Protein 7AHC (pdb70)

Sequence (1064 aa):
GQVPIANWVSSATDWITSTFSSGFDVIQKSGTVLMNGITGALTAVPFWLMIAVVTILAILVSGKKIAFPLFTFIGLSLIANQGLWSDLMSTITLVLLSSLLSIIIGVPLGIWMAKSDLVAKIVQPILDFMQTMPGFVYLIPAVAFFGIGVVPGVFASVIFALPPTVRMTNLGIRQVSTELVEAADSFGSTARQKLFKLEFPLAKGTIMAGVNQTIMLALSMVVIASMIGAPGLGRGVLAAVQSADIGKGFVSGISLVILAIIIDRFTQKLNVGQVPIANWVSSATDWITSTFSSGFDVIQKSGTVLMNGITGALTAVPFWLMIAVVTILAILVSGKKIAFPLFTFIGLSLIANQGLWSDLMSTITLVLLSSLLSIIIGVPLGIWMAKSDLVAKIVQPILDFMQTMPGFVYLIPAVAFFGIGVVPGVFASVIFALPPTVRMTNLGIRQVSTELVEAADSFGSTARQKLFKLEFPLAKGTIMAGVNQTIMLALSMVVIASMIGAPGLGRGVLAAVQSADIGKGFVSGISLVILAIIIDRFTQKLNVVKIKIEHLTKIFGKRIKTALTMVEKGEPKNEILKKTGATVGVYDTNFEINEGEIFVIMGLSGSGKSTLLRLLNRLIEPTSGKIFIDNQDVATLNKEDLLQVRRKTMSMVFQNFGLFPHRTILENTEYGLEVQNVPKEERRKRAEKALDNANLLDFKDQYPKQLSGGMQQRVGLARALANDPEILLMDEAFSALDPLIRREMQDELLELQAKFQKTIIFVSHDLNEALRIGDRIAIMKDGKIMQIGTGEEILTNPANDYVKVKIKIEHLTKIFGKRIKTALTMVEKGEPKNEILKKTGATVGVYDTNFEINEGEIFVIMGLSGSGKSTLLRLLNRLIEPTSGKIFIDNQDVATLNKEDLLQVRRKTMSMVFQNFGLFPHRTILENTEYGLEVQNVPKEERRKRAEKALDNANLLDFKDQYPKQLSGGMQQRVGLARALANDPEILLMDEAFSALDPLIRREMQDELLELQAKFQKTIIFVSHDLNEALRIGDRIAIMKDGKIMQIGTGEEILTNPANDYVK

InterPro domains:
  IPR000515 ABC transporter type 1, transmembrane domain MetI-like [PF00528] (112-274)
  IPR000515 ABC transporter type 1, transmembrane domain MetI-like [PS50928] (94-273)
  IPR000515 ABC transporter type 1, transmembrane domain MetI-like [cd06261] (112-269)
  IPR007210 ABC-type glycine betaine transport system, substrate-binding domain [PF04069] (321-562)
  IPR035906 MetI-like superfamily [G3DSA:1.10.3720.10] (85-277)
  IPR035906 MetI-like superfamily [SSF161098] (88-275)

Organism: Lactococcus lactis subsp. lactis (NCBI:txid1360)

Radius of gyration: 36.9 Å; Cα contacts (8 Å, |Δi|>4): 1760; chains: 4; bounding box: 74×88×90 Å

Structure (mmCIF, N/CA/C/O backbone):
data_7AHC
#
_entry.id   7AHC
#
_cell.length_a   1.00
_cell.length_b   1.00
_cell.length_c   1.00
_cell.angle_alpha   90.00
_cell.angle_beta   90.00
_cell.angle_gamma   90.00
#
_symmetry.space_group_name_H-M   'P 1'
#
loop_
_entity.id
_entity.type
_entity.pdbx_description
1 polymer 'ABC transporter permease subunit'
2 polymer 'ABC-type proline/glycine betaine transport system ATPase component'
#
loop_
_atom_site.group_PDB
_atom_site.id
_atom_site.type_symbol
_atom_site.label_atom_id
_atom_site.label_alt_id
_atom_site.label_comp_id
_atom_site.label_asym_id
_atom_site.label_entity_id
_atom_site.label_seq_id
_atom_site.pdbx_PDB_ins_code
_atom_site.Cartn_x
_atom_site.Cartn_y
_atom_site.Cartn_z
_atom_site.occupancy
_atom_site.B_iso_or_equiv
_atom_site.auth_seq_id
_atom_site.auth_comp_id
_atom_site.auth_asym_id
_atom_site.auth_atom_id
_atom_site.pdbx_PDB_model_num
ATOM 1 N N . GLY A 1 7 ? 98.121 137.452 153.910 1.00 23.98 7 GLY A N 1
ATOM 2 C CA . GLY A 1 7 ? 99.422 136.827 153.769 1.00 23.98 7 GLY A CA 1
ATOM 3 C C . GLY A 1 7 ? 99.346 135.313 153.772 1.00 23.98 7 GLY A C 1
ATOM 4 O O . GLY A 1 7 ? 98.622 134.720 154.572 1.00 23.98 7 GLY A O 1
ATOM 5 N N . GLN A 1 8 ? 100.095 134.686 152.869 1.00 16.34 8 GLN A N 1
ATOM 6 C CA . GLN A 1 8 ? 100.156 133.236 152.765 1.00 16.34 8 GLN A CA 1
ATOM 7 C C . GLN A 1 8 ? 101.587 132.813 152.486 1.00 16.34 8 GLN A C 1
ATOM 8 O O . GLN A 1 8 ? 102.263 133.413 151.646 1.00 16.34 8 GLN A O 1
ATOM 14 N N . VAL A 1 9 ? 102.045 131.786 153.192 1.00 13.73 9 VAL A N 1
ATOM 15 C CA . VAL A 1 9 ? 103.405 131.281 153.039 1.00 13.73 9 VAL A CA 1
ATOM 16 C C . VAL A 1 9 ? 103.367 129.756 153.088 1.00 13.73 9 VAL A C 1
ATOM 17 O O . VAL A 1 9 ? 103.970 129.146 153.983 1.00 13.73 9 VAL A O 1
ATOM 21 N N . PRO A 1 10 ? 102.686 129.096 152.145 1.00 12.67 10 PRO A N 1
ATOM 22 C CA . PRO A 1 10 ? 102.437 127.655 152.298 1.00 12.67 10 PRO A CA 1
ATOM 23 C C . PRO A 1 10 ? 103.543 126.743 151.794 1.00 12.67 10 PRO A C 1
ATOM 24 O O . PRO A 1 10 ? 103.600 125.586 152.230 1.00 12.67 10 PRO A O 1
ATOM 28 N N . ILE A 1 11 ? 104.422 127.211 150.909 1.00 11.21 11 ILE A N 1
ATOM 29 C CA . ILE A 1 11 ? 105.273 126.302 150.143 1.00 11.21 11 ILE A CA 1
ATOM 30 C C . ILE A 1 11 ? 106.230 125.548 151.058 1.00 11.21 11 ILE A C 1
ATOM 31 O O . ILE A 1 11 ? 106.244 124.311 151.092 1.00 11.21 11 ILE A O 1
ATOM 36 N N . ALA A 1 12 ? 107.061 126.284 151.790 1.00 11.17 12 ALA A N 1
ATOM 37 C CA . ALA A 1 12 ? 108.127 125.703 152.596 1.00 11.17 12 ALA A CA 1
ATOM 38 C C . ALA A 1 12 ? 107.691 124.426 153.300 1.00 11.17 12 ALA A C 1
ATOM 39 O O . ALA A 1 12 ? 108.426 123.432 153.314 1.00 11.17 12 ALA A O 1
ATOM 41 N N . ASN A 1 13 ? 106.492 124.439 153.877 1.00 11.18 13 ASN A N 1
ATOM 42 C CA . ASN A 1 13 ? 105.998 123.260 154.576 1.00 11.18 13 ASN A CA 1
ATOM 43 C C . ASN A 1 13 ? 105.802 122.104 153.611 1.00 11.18 13 ASN A C 1
ATOM 44 O O . ASN A 1 13 ? 106.227 120.977 153.883 1.00 11.18 13 ASN A O 1
ATOM 49 N N . TRP A 1 14 ? 105.152 122.365 152.477 1.00 12.34 14 TRP A N 1
ATOM 50 C CA . TRP A 1 14 ? 104.951 121.319 151.485 1.00 12.34 14 TRP A CA 1
ATOM 51 C C . TRP A 1 14 ? 106.275 120.725 151.043 1.00 12.34 14 TRP A C 1
ATOM 52 O O . TRP A 1 14 ? 106.410 119.502 150.913 1.00 12.34 14 TRP A O 1
ATOM 63 N N . VAL A 1 15 ? 107.267 121.578 150.809 1.00 11.00 15 VAL A N 1
ATOM 64 C CA . VAL A 1 15 ? 108.537 121.100 150.278 1.00 11.00 15 VAL A CA 1
ATOM 65 C C . VAL A 1 15 ? 109.265 120.263 151.316 1.00 11.00 15 VAL A C 1
ATOM 66 O O . VAL A 1 15 ? 109.784 119.183 151.012 1.00 11.00 15 VAL A O 1
ATOM 70 N N . SER A 1 16 ? 109.343 120.757 152.551 1.00 11.79 16 SER A N 1
ATOM 71 C CA . SER A 1 16 ? 110.011 119.989 153.592 1.00 11.79 16 SER A CA 1
ATOM 72 C C . SER A 1 16 ? 109.291 118.671 153.839 1.00 11.79 16 SER A C 1
ATOM 73 O O . SER A 1 16 ? 109.930 117.645 154.094 1.00 11.79 16 SER A O 1
ATOM 76 N N . SER A 1 17 ? 107.962 118.671 153.736 1.00 12.25 17 SER A N 1
ATOM 77 C CA . SER A 1 17 ? 107.206 117.438 153.913 1.00 12.25 17 SER A CA 1
ATOM 78 C C . SER A 1 17 ? 107.535 116.436 152.818 1.00 12.25 17 SER A C 1
ATOM 79 O O . SER A 1 17 ? 107.798 115.260 153.092 1.00 12.25 17 SER A O 1
ATOM 82 N N . ALA A 1 18 ? 107.506 116.882 151.563 1.00 13.30 18 ALA A N 1
ATOM 83 C CA . ALA A 1 18 ? 107.827 115.987 150.459 1.00 13.30 18 ALA A CA 1
ATOM 84 C C . ALA A 1 18 ? 109.246 115.458 150.580 1.00 13.30 18 ALA A C 1
ATOM 85 O O . ALA A 1 18 ? 109.506 114.280 150.308 1.00 13.30 18 ALA A O 1
ATOM 87 N N . THR A 1 19 ? 110.177 116.310 150.998 1.00 13.20 19 THR A N 1
ATOM 88 C CA . THR A 1 19 ? 111.563 115.882 151.109 1.00 13.20 19 THR A CA 1
ATOM 89 C C . THR A 1 19 ? 111.738 114.873 152.232 1.00 13.20 19 THR A C 1
ATOM 90 O O . THR A 1 19 ? 112.495 113.906 152.092 1.00 13.20 19 THR A O 1
ATOM 94 N N . ASP A 1 20 ? 111.056 115.084 153.357 1.00 14.57 20 ASP A N 1
ATOM 95 C CA . ASP A 1 20 ? 111.083 114.092 154.422 1.00 14.57 20 ASP A CA 1
ATOM 96 C C . ASP A 1 20 ? 110.498 112.775 153.942 1.00 14.57 20 ASP A C 1
ATOM 97 O O . ASP A 1 20 ? 111.053 111.704 154.209 1.00 14.57 20 ASP A O 1
ATOM 102 N N . TRP A 1 21 ? 109.384 112.835 153.214 1.00 15.55 21 TRP A N 1
ATOM 103 C CA . TRP A 1 21 ? 108.772 111.618 152.697 1.00 15.55 21 TRP A CA 1
ATOM 104 C C . TRP A 1 21 ? 109.744 110.858 151.808 1.00 15.55 21 TRP A C 1
ATOM 105 O O . TRP A 1 21 ? 109.907 109.641 151.945 1.00 15.55 21 TRP A O 1
ATOM 116 N N . ILE A 1 22 ? 110.398 111.560 150.886 1.00 15.48 22 ILE A N 1
ATOM 117 C CA . ILE A 1 22 ? 111.368 110.907 150.009 1.00 15.48 22 ILE A CA 1
ATOM 118 C C . ILE A 1 22 ? 112.498 110.305 150.833 1.00 15.48 22 ILE A C 1
ATOM 119 O O . ILE A 1 22 ? 112.722 109.091 150.824 1.00 15.48 22 ILE A O 1
ATOM 124 N N . THR A 1 23 ? 113.228 111.148 151.558 1.00 15.44 23 THR A N 1
ATOM 125 C CA . THR A 1 23 ? 114.394 110.686 152.296 1.00 15.44 23 THR A CA 1
ATOM 126 C C . THR A 1 23 ? 114.048 109.701 153.405 1.00 15.44 23 THR A C 1
ATOM 127 O O . THR A 1 23 ? 114.967 109.180 154.046 1.00 15.44 23 THR A O 1
ATOM 131 N N . SER A 1 24 ? 112.767 109.441 153.655 1.00 16.68 24 SER A N 1
ATOM 132 C CA . SER A 1 24 ? 112.351 108.406 154.592 1.00 16.68 24 SER A CA 1
ATOM 133 C C . SER A 1 24 ? 111.949 107.114 153.900 1.00 16.68 24 SER A C 1
ATOM 134 O O . SER A 1 24 ? 112.321 106.030 154.355 1.00 16.68 24 SER A O 1
ATOM 137 N N . THR A 1 25 ? 111.201 107.208 152.806 1.00 16.35 25 THR A N 1
ATOM 138 C CA . THR A 1 25 ? 110.721 106.032 152.098 1.00 16.35 25 THR A CA 1
ATOM 139 C C . THR A 1 25 ? 111.746 105.462 151.130 1.00 16.35 25 THR A C 1
ATOM 140 O O . THR A 1 25 ? 111.549 104.348 150.634 1.00 16.35 25 THR A O 1
ATOM 144 N N . PHE A 1 26 ? 112.818 106.195 150.840 1.00 16.54 26 PHE A N 1
ATOM 145 C CA . PHE A 1 26 ? 113.851 105.744 149.918 1.00 16.54 26 PHE A CA 1
ATOM 146 C C . PHE A 1 26 ? 115.209 105.619 150.591 1.00 16.54 26 PHE A C 1
ATOM 147 O O . PHE A 1 26 ? 116.205 105.364 149.906 1.00 16.54 26 PHE A O 1
ATOM 155 N N . SER A 1 27 ? 115.274 105.786 151.913 1.00 16.02 27 SER A N 1
ATOM 156 C CA . SER A 1 27 ? 116.553 105.746 152.611 1.00 16.02 27 SER A CA 1
ATOM 157 C C . SER A 1 27 ? 117.369 104.521 152.229 1.00 16.02 27 SER A C 1
ATOM 158 O O . SER A 1 27 ? 118.604 104.543 152.305 1.00 16.02 27 SER A O 1
ATOM 161 N N . SER A 1 28 ? 116.697 103.446 151.815 1.00 16.22 28 SER A N 1
ATOM 162 C CA . SER A 1 28 ? 117.403 102.255 151.364 1.00 16.22 28 SER A CA 1
ATOM 163 C C . SER A 1 28 ? 118.390 102.580 150.255 1.00 16.22 28 SER A C 1
ATOM 164 O O . SER A 1 28 ? 119.451 101.954 150.164 1.00 16.22 28 SER A O 1
ATOM 167 N N . GLY A 1 29 ? 118.059 103.546 149.406 1.00 14.50 29 GLY A N 1
ATOM 168 C CA . GLY A 1 29 ? 118.930 103.931 148.317 1.00 14.50 29 GLY A CA 1
ATOM 169 C C . GLY A 1 29 ? 119.933 104.989 148.719 1.00 14.50 29 GLY A C 1
ATOM 170 O O . GLY A 1 29 ? 121.083 104.967 148.272 1.00 14.50 29 GLY A O 1
ATOM 171 N N . PHE A 1 30 ? 119.511 105.918 149.574 1.00 14.14 30 PHE A N 1
ATOM 172 C CA . PHE A 1 30 ? 120.384 107.025 149.941 1.00 14.14 30 PHE A CA 1
ATOM 173 C C . PHE A 1 30 ? 121.530 106.559 150.827 1.00 14.14 30 PHE A C 1
ATOM 174 O O . PHE A 1 30 ? 122.662 107.031 150.679 1.00 14.14 30 PHE A O 1
ATOM 182 N N . ASP A 1 31 ? 121.270 105.634 151.750 1.00 13.55 31 ASP A N 1
ATOM 183 C CA . ASP A 1 31 ? 122.361 105.104 152.559 1.00 13.55 31 ASP A CA 1
ATOM 184 C C . ASP A 1 31 ? 123.376 104.381 151.687 1.00 13.55 31 ASP A C 1
ATOM 185 O O . ASP A 1 31 ? 124.591 104.517 151.881 1.00 13.55 31 ASP A O 1
ATOM 190 N N . VAL A 1 32 ? 122.892 103.616 150.712 1.00 13.63 32 VAL A N 1
ATOM 191 C CA . VAL A 1 32 ? 123.782 102.893 149.815 1.00 13.63 32 VAL A CA 1
ATOM 192 C C . VAL A 1 32 ? 124.613 103.867 148.998 1.00 13.63 32 VAL A C 1
ATOM 193 O O . VAL A 1 32 ? 125.822 103.675 148.813 1.00 13.63 32 VAL A O 1
ATOM 197 N N . ILE A 1 33 ? 123.978 104.919 148.485 1.00 11.70 33 ILE A N 1
ATOM 198 C CA . ILE A 1 33 ? 124.701 105.910 147.698 1.00 11.70 33 ILE A CA 1
ATOM 199 C C . ILE A 1 33 ? 125.747 106.608 148.551 1.00 11.70 33 ILE A C 1
ATOM 200 O O . ILE A 1 33 ? 126.861 106.876 148.093 1.00 11.70 33 ILE A O 1
ATOM 205 N N . GLN A 1 34 ? 125.406 106.922 149.800 1.00 9.88 34 GLN A N 1
ATOM 206 C CA . GLN A 1 34 ? 126.369 107.563 150.685 1.00 9.88 34 GLN A CA 1
ATOM 207 C C . GLN A 1 34 ? 127.572 106.662 150.914 1.00 9.88 34 GLN A C 1
ATOM 208 O O . GLN A 1 34 ? 128.724 107.104 150.826 1.00 9.88 34 GLN A O 1
ATOM 214 N N . LYS A 1 35 ? 127.318 105.391 151.228 1.00 11.77 35 LYS A N 1
ATOM 215 C CA . LYS A 1 35 ? 128.407 104.441 151.419 1.00 11.77 35 LYS A CA 1
ATOM 216 C C . LYS A 1 35 ? 129.294 104.377 150.184 1.00 11.77 35 LYS A C 1
ATOM 217 O O . LYS A 1 35 ? 130.524 104.471 150.277 1.00 11.77 35 LYS A O 1
ATOM 223 N N . SER A 1 36 ? 128.680 104.199 149.015 1.00 11.29 36 SER A N 1
ATOM 224 C CA . SER A 1 36 ? 129.451 104.074 147.787 1.00 11.29 36 SER A CA 1
ATOM 225 C C . SER A 1 36 ? 130.270 105.327 147.523 1.00 11.29 36 SER A C 1
ATOM 226 O O . SER A 1 36 ? 131.449 105.244 147.161 1.00 11.29 36 SER A O 1
ATOM 229 N N . GLY A 1 37 ? 129.667 106.500 147.699 1.00 10.89 37 GLY A N 1
ATOM 230 C CA . GLY A 1 37 ? 130.392 107.729 147.446 1.00 10.89 37 GLY A CA 1
ATOM 231 C C . GLY A 1 37 ? 131.579 107.890 148.369 1.00 10.89 37 GLY A C 1
ATOM 232 O O . GLY A 1 37 ? 132.692 108.179 147.925 1.00 10.89 37 GLY A O 1
ATOM 233 N N . THR A 1 38 ? 131.359 107.702 149.669 1.00 10.92 38 THR A N 1
ATOM 234 C CA . THR A 1 38 ? 132.450 107.891 150.614 1.00 10.92 38 THR A CA 1
ATOM 235 C C . THR A 1 38 ? 133.568 106.888 150.367 1.00 10.92 38 THR A C 1
ATOM 236 O O . THR A 1 38 ? 134.752 107.243 150.439 1.00 10.92 38 THR A O 1
ATOM 240 N N . VAL A 1 39 ? 133.225 105.642 150.035 1.00 11.19 39 VAL A N 1
ATOM 241 C CA . VAL A 1 39 ? 134.270 104.644 149.846 1.00 11.19 39 VAL A CA 1
ATOM 242 C C . VAL A 1 39 ? 135.032 104.909 148.556 1.00 11.19 39 VAL A C 1
ATOM 243 O O . VAL A 1 39 ? 136.264 104.833 148.527 1.00 11.19 39 VAL A O 1
ATOM 247 N N . LEU A 1 40 ? 134.325 105.231 147.472 1.00 10.26 40 LEU A N 1
ATOM 248 C CA . LEU A 1 40 ? 135.004 105.594 146.235 1.00 10.26 40 LEU A CA 1
ATOM 249 C C . LEU A 1 40 ? 135.954 106.757 146.461 1.00 10.26 40 LEU A C 1
ATOM 250 O O . LEU A 1 40 ? 137.110 106.730 146.023 1.00 10.26 40 LEU A O 1
ATOM 255 N N . MET A 1 41 ? 135.479 107.798 147.140 1.00 8.19 41 MET A N 1
ATOM 256 C CA . MET A 1 41 ? 136.307 108.968 147.373 1.00 8.19 41 MET A CA 1
ATOM 257 C C . MET A 1 41 ? 137.555 108.600 148.162 1.00 8.19 41 MET A C 1
ATOM 258 O O . MET A 1 41 ? 138.680 108.846 147.718 1.00 8.19 41 MET A O 1
ATOM 263 N N . ASN A 1 42 ? 137.378 107.998 149.335 1.00 11.45 42 ASN A N 1
ATOM 264 C CA . ASN A 1 42 ? 138.532 107.675 150.162 1.00 11.45 42 ASN A CA 1
ATOM 265 C C . ASN A 1 42 ? 139.345 106.511 149.613 1.00 11.45 42 ASN A C 1
ATOM 266 O O . ASN A 1 42 ? 140.367 106.159 150.211 1.00 11.45 42 ASN A O 1
ATOM 271 N N . GLY A 1 43 ? 138.925 105.909 148.504 1.00 11.81 43 GLY A N 1
ATOM 272 C CA . GLY A 1 43 ? 139.710 104.869 147.875 1.00 11.81 43 GLY A CA 1
ATOM 273 C C . GLY A 1 43 ? 140.563 105.375 146.737 1.00 11.81 43 GLY A C 1
ATOM 274 O O . GLY A 1 43 ? 141.763 105.093 146.682 1.00 11.81 43 GLY A O 1
ATOM 275 N N . ILE A 1 44 ? 139.956 106.134 145.818 1.00 10.97 44 ILE A N 1
ATOM 276 C CA . ILE A 1 44 ? 140.691 106.658 144.674 1.00 10.97 44 ILE A CA 1
ATOM 277 C C . ILE A 1 44 ? 141.292 108.021 144.954 1.00 10.97 44 ILE A C 1
ATOM 278 O O . ILE A 1 44 ? 141.754 108.688 144.019 1.00 10.97 44 ILE A O 1
ATOM 283 N N . THR A 1 45 ? 141.291 108.462 146.209 1.00 10.34 45 THR A N 1
ATOM 284 C CA . THR A 1 45 ? 142.030 109.644 146.616 1.00 10.34 45 THR A CA 1
ATOM 285 C C . THR A 1 45 ? 143.194 109.316 147.535 1.00 10.34 45 THR A C 1
ATOM 286 O O . THR A 1 45 ? 144.024 110.193 147.794 1.00 10.34 45 THR A O 1
ATOM 290 N N . GLY A 1 46 ? 143.267 108.086 148.031 1.00 12.30 46 GLY A N 1
ATOM 291 C CA . GLY A 1 46 ? 144.323 107.688 148.936 1.00 12.30 46 GLY A CA 1
ATOM 292 C C . GLY A 1 46 ? 145.170 106.560 148.391 1.00 12.30 46 GLY A C 1
ATOM 293 O O . GLY A 1 46 ? 146.351 106.443 148.729 1.00 12.30 46 GLY A O 1
ATOM 294 N N . ALA A 1 47 ? 144.576 105.719 147.547 1.00 12.22 47 ALA A N 1
ATOM 295 C CA . ALA A 1 47 ? 145.265 104.572 146.972 1.00 12.22 47 ALA A CA 1
ATOM 296 C C . ALA A 1 47 ? 145.559 104.758 145.493 1.00 12.22 47 ALA A C 1
ATOM 297 O O . ALA A 1 47 ? 146.717 104.669 145.077 1.00 12.22 47 ALA A O 1
ATOM 299 N N . LEU A 1 48 ? 144.537 105.031 144.683 1.00 12.78 48 LEU A N 1
ATOM 300 C CA . LEU A 1 48 ? 144.782 105.340 143.281 1.00 12.78 48 LEU A CA 1
ATOM 301 C C . LEU A 1 48 ? 145.553 106.642 143.138 1.00 12.78 48 LEU A C 1
ATOM 302 O O . LEU A 1 48 ? 146.067 106.935 142.053 1.00 12.78 48 LEU A O 1
ATOM 307 N N . THR A 1 49 ? 145.643 107.421 144.213 1.00 11.84 49 THR A N 1
ATOM 308 C CA . THR A 1 49 ? 146.386 108.670 144.241 1.00 11.84 49 THR A CA 1
ATOM 309 C C . THR A 1 49 ? 147.045 108.779 145.611 1.00 11.84 49 THR A C 1
ATOM 310 O O . THR A 1 49 ? 147.146 107.796 146.351 1.00 11.84 49 THR A O 1
ATOM 314 N N . ALA A 1 50 ? 147.497 109.983 145.952 1.00 11.14 50 ALA A N 1
ATOM 315 C CA . ALA A 1 50 ? 148.177 110.235 147.222 1.00 11.14 50 ALA A CA 1
ATOM 316 C C . ALA A 1 50 ? 149.426 109.365 147.337 1.00 11.14 50 ALA A C 1
ATOM 317 O O . ALA A 1 50 ? 149.733 108.800 148.388 1.00 11.14 50 ALA A O 1
ATOM 319 N N . VAL A 1 51 ? 150.139 109.257 146.222 1.00 11.07 51 VAL A N 1
ATOM 320 C CA . VAL A 1 51 ? 151.390 108.513 146.127 1.00 11.07 51 VAL A CA 1
ATOM 321 C C . VAL A 1 51 ? 152.491 109.538 145.875 1.00 11.07 51 VAL A C 1
ATOM 322 O O . VAL A 1 51 ? 152.189 110.734 145.772 1.00 11.07 51 VAL A O 1
ATOM 326 N N . PRO A 1 52 ? 153.768 109.137 145.786 1.00 11.29 52 PRO A N 1
ATOM 327 C CA . PRO A 1 52 ? 154.857 110.123 145.773 1.00 11.29 52 PRO A CA 1
ATOM 328 C C . PRO A 1 52 ? 154.572 111.365 144.947 1.00 11.29 52 PRO A C 1
ATOM 329 O O . PRO A 1 52 ? 154.329 111.285 143.740 1.00 11.29 52 PRO A O 1
ATOM 333 N N . PHE A 1 53 ? 154.607 112.522 145.601 1.00 10.69 53 PHE A N 1
ATOM 334 C CA . PHE A 1 53 ? 154.298 113.793 144.968 1.00 10.69 53 PHE A CA 1
ATOM 335 C C . PHE A 1 53 ? 155.454 114.354 144.158 1.00 10.69 53 PHE A C 1
ATOM 336 O O . PHE A 1 53 ? 155.407 115.524 143.769 1.00 10.69 53 PHE A O 1
ATOM 344 N N . TRP A 1 54 ? 156.488 113.556 143.906 1.00 11.35 54 TRP A N 1
ATOM 345 C CA . TRP A 1 54 ? 157.542 113.915 142.973 1.00 11.35 54 TRP A CA 1
ATOM 346 C C . TRP A 1 54 ? 157.554 113.014 141.755 1.00 11.35 54 TRP A C 1
ATOM 347 O O . TRP A 1 54 ? 158.271 113.303 140.793 1.00 11.35 54 TRP A O 1
ATOM 358 N N . LEU A 1 55 ? 156.778 111.938 141.775 1.00 10.50 55 LEU A N 1
ATOM 359 C CA . LEU A 1 55 ? 156.639 111.045 140.639 1.00 10.50 55 LEU A CA 1
ATOM 360 C C . LEU A 1 55 ? 155.403 111.349 139.817 1.00 10.50 55 LEU A C 1
ATOM 361 O O . LEU A 1 55 ? 155.384 111.071 138.614 1.00 10.50 55 LEU A O 1
ATOM 366 N N . MET A 1 56 ? 154.372 111.916 140.440 1.00 10.19 56 MET A N 1
ATOM 367 C CA . MET A 1 56 ? 153.163 112.266 139.712 1.00 10.19 56 MET A CA 1
ATOM 368 C C . MET A 1 56 ? 153.339 113.568 138.946 1.00 10.19 56 MET A C 1
ATOM 369 O O . MET A 1 56 ? 152.904 113.679 137.792 1.00 10.19 56 MET A O 1
ATOM 374 N N . ILE A 1 57 ? 153.981 114.559 139.563 1.00 9.13 57 ILE A N 1
ATOM 375 C CA . ILE A 1 57 ? 154.205 115.812 138.859 1.00 9.13 57 ILE A CA 1
ATOM 376 C C . ILE A 1 57 ? 155.158 115.595 137.698 1.00 9.13 57 ILE A C 1
ATOM 377 O O . ILE A 1 57 ? 155.047 116.259 136.665 1.00 9.13 57 ILE A O 1
ATOM 382 N N . ALA A 1 58 ? 156.073 114.637 137.820 1.00 8.59 58 ALA A N 1
ATOM 383 C CA . ALA A 1 58 ? 156.966 114.323 136.713 1.00 8.59 58 ALA A CA 1
ATOM 384 C C . ALA A 1 58 ? 156.207 113.668 135.566 1.00 8.59 58 ALA A C 1
ATOM 385 O O . ALA A 1 58 ? 156.413 114.005 134.392 1.00 8.59 58 ALA A O 1
ATOM 387 N N . VAL A 1 59 ? 155.342 112.707 135.887 1.00 10.11 59 VAL A N 1
ATOM 388 C CA . VAL A 1 59 ? 154.490 112.099 134.871 1.00 10.11 59 VAL A CA 1
ATOM 389 C C . VAL A 1 59 ? 153.714 113.174 134.132 1.00 10.11 59 VAL A C 1
ATOM 390 O O . VAL A 1 59 ? 153.658 113.196 132.896 1.00 10.11 59 VAL A O 1
ATOM 394 N N . VAL A 1 60 ? 153.089 114.078 134.884 1.00 10.32 60 VAL A N 1
ATOM 395 C CA . VAL A 1 60 ? 152.274 115.104 134.253 1.00 10.32 60 VAL A CA 1
ATOM 396 C C . VAL A 1 60 ? 153.138 116.043 133.430 1.00 10.32 60 VAL A C 1
ATOM 397 O O . VAL A 1 60 ? 152.718 116.515 132.368 1.00 10.32 60 VAL A O 1
ATOM 401 N N . THR A 1 61 ? 154.355 116.323 133.889 1.00 10.34 61 THR A N 1
ATOM 402 C CA . THR A 1 61 ? 155.243 117.188 133.132 1.00 10.34 61 THR A CA 1
ATOM 403 C C . THR A 1 61 ? 155.592 116.568 131.790 1.00 10.34 61 THR A C 1
ATOM 404 O O . THR A 1 61 ? 155.552 117.243 130.755 1.00 10.34 61 THR A O 1
ATOM 408 N N . ILE A 1 62 ? 155.922 115.278 131.782 1.00 11.17 62 ILE A N 1
ATOM 409 C CA . ILE A 1 62 ? 156.293 114.647 130.521 1.00 11.17 62 ILE A CA 1
ATOM 410 C C . ILE A 1 62 ? 155.077 114.513 129.616 1.00 11.17 62 ILE A C 1
ATOM 411 O O . ILE A 1 62 ? 155.193 114.600 128.391 1.00 11.17 62 ILE A O 1
ATOM 416 N N . LEU A 1 63 ? 153.894 114.305 130.194 1.00 11.64 63 LEU A N 1
ATOM 417 C CA . LEU A 1 63 ? 152.686 114.255 129.377 1.00 11.64 63 LEU A CA 1
ATOM 418 C C . LEU A 1 63 ? 152.411 115.603 128.728 1.00 11.64 63 LEU A C 1
ATOM 419 O O . LEU A 1 63 ? 152.009 115.677 127.558 1.00 11.64 63 LEU A O 1
ATOM 424 N N . ALA A 1 64 ? 152.614 116.681 129.480 1.00 12.44 64 ALA A N 1
ATOM 425 C CA . ALA A 1 64 ? 152.501 118.014 128.911 1.00 12.44 64 ALA A CA 1
ATOM 426 C C . ALA A 1 64 ? 153.517 118.215 127.801 1.00 12.44 64 ALA A C 1
ATOM 427 O O . ALA A 1 64 ? 153.216 118.824 126.768 1.00 12.44 64 ALA A O 1
ATOM 429 N N . ILE A 1 65 ? 154.733 117.715 128.004 1.00 12.83 65 ILE A N 1
ATOM 430 C CA . ILE A 1 65 ? 155.751 117.782 126.962 1.00 12.83 65 ILE A CA 1
ATOM 431 C C . ILE A 1 65 ? 155.257 117.081 125.705 1.00 12.83 65 ILE A C 1
ATOM 432 O O . ILE A 1 65 ? 155.309 117.632 124.599 1.00 12.83 65 ILE A O 1
ATOM 437 N N . LEU A 1 66 ? 154.768 115.851 125.860 1.00 12.65 66 LEU A N 1
ATOM 438 C CA . LEU A 1 66 ? 154.211 115.113 124.734 1.00 12.65 66 LEU A CA 1
ATOM 439 C C . LEU A 1 66 ? 153.186 115.949 123.986 1.00 12.65 66 LEU A C 1
ATOM 440 O O . LEU A 1 66 ? 153.354 116.249 122.799 1.00 12.65 66 LEU A O 1
ATOM 445 N N . VAL A 1 67 ? 152.113 116.345 124.673 1.00 12.91 67 VAL A N 1
ATOM 446 C CA . VAL A 1 67 ? 151.038 117.076 124.005 1.00 12.91 67 VAL A CA 1
ATOM 447 C C . VAL A 1 67 ? 151.456 118.465 123.557 1.00 12.91 67 VAL A C 1
ATOM 448 O O . VAL A 1 67 ? 150.689 119.131 122.851 1.00 12.91 67 VAL A O 1
ATOM 452 N N . SER A 1 68 ? 152.649 118.921 123.935 1.00 14.62 68 SER A N 1
ATOM 453 C CA . SER A 1 68 ? 153.138 120.231 123.533 1.00 14.62 68 SER A CA 1
ATOM 454 C C . SER A 1 68 ? 154.269 120.166 122.518 1.00 14.62 68 SER A C 1
ATOM 455 O O . SER A 1 68 ? 154.443 121.115 121.747 1.00 14.62 68 SER A O 1
ATOM 458 N N . GLY A 1 69 ? 155.043 119.085 122.506 1.00 18.14 69 GLY A N 1
ATOM 459 C CA . GLY A 1 69 ? 156.083 118.907 121.513 1.00 18.14 69 GLY A CA 1
ATOM 460 C C . GLY A 1 69 ? 157.359 119.664 121.814 1.00 18.14 69 GLY A C 1
ATOM 461 O O . GLY A 1 69 ? 158.357 119.069 122.234 1.00 18.14 69 GLY A O 1
ATOM 462 N N . LYS A 1 70 ? 157.336 120.979 121.604 1.00 22.05 70 LYS A N 1
ATOM 463 C CA . LYS A 1 70 ? 158.529 121.803 121.756 1.00 22.05 70 LYS A CA 1
ATOM 464 C C . LYS A 1 70 ? 158.277 122.933 122.742 1.00 22.05 70 LYS A C 1
ATOM 465 O O . LYS A 1 70 ? 159.196 123.378 123.436 1.00 22.05 70 LYS A O 1
ATOM 471 N N . LYS A 1 71 ? 157.037 123.405 122.804 1.00 16.71 71 LYS A N 1
ATOM 472 C CA . LYS A 1 71 ? 156.685 124.478 123.722 1.00 16.71 71 LYS A CA 1
ATOM 473 C C . LYS A 1 71 ? 156.914 124.016 125.155 1.00 16.71 71 LYS A C 1
ATOM 474 O O . LYS A 1 71 ? 156.378 122.985 125.576 1.00 16.71 71 LYS A O 1
ATOM 480 N N . ILE A 1 72 ? 157.710 124.780 125.906 1.00 14.60 72 ILE A N 1
ATOM 481 C CA . ILE A 1 72 ? 158.102 124.398 127.255 1.00 14.60 72 ILE A CA 1
ATOM 482 C C . ILE A 1 72 ? 157.370 125.197 128.321 1.00 14.60 72 ILE A C 1
ATOM 483 O O . ILE A 1 72 ? 157.544 124.926 129.517 1.00 14.60 72 ILE A O 1
ATOM 488 N N . ALA A 1 73 ? 156.539 126.161 127.927 1.00 12.91 73 ALA A N 1
ATOM 489 C CA . ALA A 1 73 ? 155.818 126.969 128.905 1.00 12.91 73 ALA A CA 1
ATOM 490 C C . ALA A 1 73 ? 154.906 126.110 129.769 1.00 12.91 73 ALA A C 1
ATOM 491 O O . ALA A 1 73 ? 154.909 126.219 131.000 1.00 12.91 73 ALA A O 1
ATOM 493 N N . PHE A 1 74 ? 154.119 125.253 129.144 1.00 11.90 74 PHE A N 1
ATOM 494 C CA . PHE A 1 74 ? 153.104 124.479 129.841 1.00 11.90 74 PHE A CA 1
ATOM 495 C C . PHE A 1 74 ? 153.752 123.423 130.732 1.00 11.90 74 PHE A C 1
ATOM 496 O O . PHE A 1 74 ? 153.303 123.209 131.867 1.00 11.90 74 PHE A O 1
ATOM 504 N N . PRO A 1 75 ? 154.802 122.742 130.270 1.00 12.15 75 PRO A N 1
ATOM 505 C CA . PRO A 1 75 ? 155.543 121.861 131.184 1.00 12.15 75 PRO A CA 1
ATOM 506 C C . PRO A 1 75 ? 156.192 122.597 132.339 1.00 12.15 75 PRO A C 1
ATOM 507 O O . PRO A 1 75 ? 156.181 122.103 133.475 1.00 12.15 75 PRO A O 1
ATOM 511 N N . LEU A 1 76 ? 156.784 123.763 132.076 1.00 10.16 76 LEU A N 1
ATOM 512 C CA . LEU A 1 76 ? 157.350 124.554 133.159 1.00 10.16 76 LEU A CA 1
ATOM 513 C C . LEU A 1 76 ? 156.281 124.929 134.169 1.00 10.16 76 LEU A C 1
ATOM 514 O O . LEU A 1 76 ? 156.548 125.001 135.371 1.00 10.16 76 LEU A O 1
ATOM 519 N N . PHE A 1 77 ? 155.065 125.181 133.695 1.00 9.71 77 PHE A N 1
ATOM 520 C CA . PHE A 1 77 ? 153.972 125.501 134.602 1.00 9.71 77 PHE A CA 1
ATOM 521 C C . PHE A 1 77 ? 153.598 124.291 135.442 1.00 9.71 77 PHE A C 1
ATOM 522 O O . PHE A 1 77 ? 153.483 124.383 136.669 1.00 9.71 77 PHE A O 1
ATOM 530 N N . THR A 1 78 ? 153.405 123.144 134.793 1.00 10.16 78 THR A N 1
ATOM 531 C CA . THR A 1 78 ? 153.081 121.927 135.527 1.00 10.16 78 THR A CA 1
ATOM 532 C C . THR A 1 78 ? 154.111 121.639 136.607 1.00 10.16 78 THR A C 1
ATOM 533 O O . THR A 1 78 ? 153.755 121.265 137.729 1.00 10.16 78 THR A O 1
ATOM 537 N N . PHE A 1 79 ? 155.394 121.793 136.290 1.00 8.00 79 PHE A N 1
ATOM 538 C CA . PHE A 1 79 ? 156.416 121.484 137.281 1.00 8.00 79 PHE A CA 1
ATOM 539 C C . PHE A 1 79 ? 156.497 122.552 138.363 1.00 8.00 79 PHE A C 1
ATOM 540 O O . PHE A 1 79 ? 156.549 122.227 139.553 1.00 8.00 79 PHE A O 1
ATOM 548 N N . ILE A 1 80 ? 156.504 123.825 137.977 1.00 7.35 80 ILE A N 1
ATOM 549 C CA . ILE A 1 80 ? 156.607 124.932 138.918 1.00 7.35 80 ILE A CA 1
ATOM 550 C C . ILE A 1 80 ? 155.226 125.251 139.469 1.00 7.35 80 ILE A C 1
ATOM 551 O O . ILE A 1 80 ? 155.041 126.223 140.207 1.00 7.35 80 ILE A O 1
ATOM 556 N N . GLY A 1 81 ? 154.251 124.422 139.118 1.00 8.23 81 GLY A N 1
ATOM 557 C CA . GLY A 1 81 ? 152.909 124.461 139.655 1.00 8.23 81 GLY A CA 1
ATOM 558 C C . GLY A 1 81 ? 152.765 123.411 140.736 1.00 8.23 81 GLY A C 1
ATOM 559 O O . GLY A 1 81 ? 153.078 123.651 141.914 1.00 8.23 81 GLY A O 1
ATOM 560 N N . LEU A 1 82 ? 152.287 122.231 140.360 1.00 8.21 82 LEU A N 1
ATOM 561 C CA . LEU A 1 82 ? 152.087 121.124 141.283 1.00 8.21 82 LEU A CA 1
ATOM 562 C C . LEU A 1 82 ? 153.171 121.063 142.351 1.00 8.21 82 LEU A C 1
ATOM 563 O O . LEU A 1 82 ? 152.874 120.840 143.529 1.00 8.21 82 LEU A O 1
ATOM 568 N N . SER A 1 83 ? 154.430 121.244 141.955 1.00 8.37 83 SER A N 1
ATOM 569 C CA . SER A 1 83 ? 155.503 121.289 142.941 1.00 8.37 83 SER A CA 1
ATOM 570 C C . SER A 1 83 ? 155.313 122.457 143.895 1.00 8.37 83 SER A C 1
ATOM 571 O O . SER A 1 83 ? 155.580 122.342 145.097 1.00 8.37 83 SER A O 1
ATOM 574 N N . LEU A 1 84 ? 154.858 123.593 143.373 1.00 8.66 84 LEU A N 1
ATOM 575 C CA . LEU A 1 84 ? 154.537 124.731 144.223 1.00 8.66 84 LEU A CA 1
ATOM 576 C C . LEU A 1 84 ? 153.483 124.350 145.250 1.00 8.66 84 LEU A C 1
ATOM 577 O O . LEU A 1 84 ? 153.639 124.604 146.451 1.00 8.66 84 LEU A O 1
ATOM 582 N N . ILE A 1 85 ? 152.397 123.733 144.787 1.00 7.64 85 ILE A N 1
ATOM 583 C CA . ILE A 1 85 ? 151.364 123.236 145.688 1.00 7.64 85 ILE A CA 1
ATOM 584 C C . ILE A 1 85 ? 151.993 122.389 146.784 1.00 7.64 85 ILE A C 1
ATOM 585 O O . ILE A 1 85 ? 151.886 122.693 147.977 1.00 7.64 85 ILE A O 1
ATOM 590 N N . ALA A 1 86 ? 152.663 121.311 146.382 1.00 9.00 86 ALA A N 1
ATOM 591 C CA . ALA A 1 86 ? 153.257 120.390 147.341 1.00 9.00 86 ALA A CA 1
ATOM 592 C C . ALA A 1 86 ? 154.090 121.131 148.377 1.00 9.00 86 ALA A C 1
ATOM 593 O O . ALA A 1 86 ? 153.934 120.923 149.584 1.00 9.00 86 ALA A O 1
ATOM 595 N N . ASN A 1 87 ? 154.986 122.006 147.920 1.00 11.01 87 ASN A N 1
ATOM 596 C CA . ASN A 1 87 ? 155.789 122.787 148.852 1.00 11.01 87 ASN A CA 1
ATOM 597 C C . ASN A 1 87 ? 154.900 123.554 149.819 1.00 11.01 87 ASN A C 1
ATOM 598 O O . ASN A 1 87 ? 155.216 123.670 151.008 1.00 11.01 87 ASN A O 1
ATOM 603 N N . GLN A 1 88 ? 153.773 124.072 149.331 1.00 10.52 88 GLN A N 1
ATOM 604 C CA . GLN A 1 88 ? 152.849 124.778 150.207 1.00 10.52 88 GLN A CA 1
ATOM 605 C C . GLN A 1 88 ? 152.020 123.829 151.060 1.00 10.52 88 GLN A C 1
ATOM 606 O O . GLN A 1 88 ? 151.262 124.288 151.921 1.00 10.52 88 GLN A O 1
ATOM 612 N N . GLY A 1 89 ? 152.138 122.525 150.840 1.00 8.69 89 GLY A N 1
ATOM 613 C CA . GLY A 1 89 ? 151.460 121.552 151.672 1.00 8.69 89 GLY A CA 1
ATOM 614 C C . GLY A 1 89 ? 149.984 121.410 151.378 1.00 8.69 89 GLY A C 1
ATOM 615 O O . GLY A 1 89 ? 149.165 121.377 152.299 1.00 8.69 89 GLY A O 1
ATOM 616 N N . LEU A 1 90 ? 149.633 121.313 150.099 1.00 6.82 90 LEU A N 1
ATOM 617 C CA . LEU A 1 90 ? 148.247 121.186 149.675 1.00 6.82 90 LEU A CA 1
ATOM 618 C C . LEU A 1 90 ? 148.095 120.072 148.657 1.00 6.82 90 LEU A C 1
ATOM 619 O O . LEU A 1 90 ? 147.245 120.136 147.767 1.00 6.82 90 LEU A O 1
ATOM 624 N N . TRP A 1 91 ? 148.917 119.036 148.773 1.00 6.93 91 TRP A N 1
ATOM 625 C CA . TRP A 1 91 ? 148.823 117.920 147.848 1.00 6.93 91 TRP A CA 1
ATOM 626 C C . TRP A 1 91 ? 147.680 116.986 148.197 1.00 6.93 91 TRP A C 1
ATOM 627 O O . TRP A 1 91 ? 147.047 116.431 147.297 1.00 6.93 91 TRP A O 1
ATOM 638 N N . SER A 1 92 ? 147.392 116.809 149.481 1.00 4.97 92 SER A N 1
ATOM 639 C CA . SER A 1 92 ? 146.296 115.951 149.895 1.00 4.97 92 SER A CA 1
ATOM 640 C C . SER A 1 92 ? 144.936 116.583 149.660 1.00 4.97 92 SER A C 1
ATOM 641 O O . SER A 1 92 ? 143.930 115.868 149.660 1.00 4.97 92 SER A O 1
ATOM 644 N N . ASP A 1 93 ? 144.882 117.896 149.467 1.00 5.54 93 ASP A N 1
ATOM 645 C CA . ASP A 1 93 ? 143.649 118.579 149.117 1.00 5.54 93 ASP A CA 1
ATOM 646 C C . ASP A 1 93 ? 143.492 118.763 147.620 1.00 5.54 93 ASP A C 1
ATOM 647 O O . ASP A 1 93 ? 142.441 119.231 147.177 1.00 5.54 93 ASP A O 1
ATOM 652 N N . LEU A 1 94 ? 144.515 118.429 146.842 1.00 5.95 94 LEU A N 1
ATOM 653 C CA . LEU A 1 94 ? 144.413 118.409 145.394 1.00 5.95 94 LEU A CA 1
ATOM 654 C C . LEU A 1 94 ? 144.067 117.031 144.870 1.00 5.95 94 LEU A C 1
ATOM 655 O O . LEU A 1 94 ? 143.393 116.917 143.841 1.00 5.95 94 LEU A O 1
ATOM 660 N N . MET A 1 95 ? 144.513 115.982 145.556 1.00 7.51 95 MET A N 1
ATOM 661 C CA . MET A 1 95 ? 144.059 114.643 145.217 1.00 7.51 95 MET A CA 1
ATOM 662 C C . MET A 1 95 ? 142.550 114.558 145.355 1.00 7.51 95 MET A C 1
ATOM 663 O O . MET A 1 95 ? 141.858 114.096 144.442 1.00 7.51 95 MET A O 1
ATOM 668 N N . SER A 1 96 ? 142.023 115.002 146.489 1.00 5.97 96 SER A N 1
ATOM 669 C CA . SER A 1 96 ? 140.651 115.460 146.525 1.00 5.97 96 SER A CA 1
ATOM 670 C C . SER A 1 96 ? 140.556 116.776 145.767 1.00 5.97 96 SER A C 1
ATOM 671 O O . SER A 1 96 ? 141.532 117.513 145.631 1.00 5.97 96 SER A O 1
ATOM 674 N N . THR A 1 97 ? 139.364 117.069 145.264 1.00 6.12 97 THR A N 1
ATOM 675 C CA . THR A 1 97 ? 139.136 118.082 144.245 1.00 6.12 97 THR A CA 1
ATOM 676 C C . THR A 1 97 ? 139.516 117.574 142.874 1.00 6.12 97 THR A C 1
ATOM 677 O O . THR A 1 97 ? 139.305 118.278 141.885 1.00 6.12 97 THR A O 1
ATOM 681 N N . ILE A 1 98 ? 140.096 116.390 142.783 1.00 6.25 98 ILE A N 1
ATOM 682 C CA . ILE A 1 98 ? 140.322 115.708 141.525 1.00 6.25 98 ILE A CA 1
ATOM 683 C C . ILE A 1 98 ? 139.441 114.476 141.420 1.00 6.25 98 ILE A C 1
ATOM 684 O O . ILE A 1 98 ? 138.761 114.272 140.417 1.00 6.25 98 ILE A O 1
ATOM 689 N N . THR A 1 99 ? 139.420 113.654 142.468 1.00 6.86 99 THR A N 1
ATOM 690 C CA . THR A 1 99 ? 138.456 112.565 142.510 1.00 6.86 99 THR A CA 1
ATOM 691 C C . THR A 1 99 ? 137.042 113.100 142.422 1.00 6.86 99 THR A C 1
ATOM 692 O O . THR A 1 99 ? 136.154 112.428 141.892 1.00 6.86 99 THR A O 1
ATOM 696 N N . LEU A 1 100 ? 136.817 114.310 142.922 1.00 5.58 100 LEU A N 1
ATOM 697 C CA . LEU A 1 100 ? 135.486 114.893 142.867 1.00 5.58 100 LEU A CA 1
ATOM 698 C C . LEU A 1 100 ? 135.121 115.288 141.447 1.00 5.58 100 LEU A C 1
ATOM 699 O O . LEU A 1 100 ? 134.050 114.928 140.952 1.00 5.58 100 LEU A O 1
ATOM 704 N N . VAL A 1 101 ? 136.000 116.026 140.769 1.00 6.59 101 VAL A N 1
ATOM 705 C CA . VAL A 1 101 ? 135.717 116.368 139.383 1.00 6.59 101 VAL A CA 1
ATOM 706 C C . VAL A 1 101 ? 135.745 115.116 138.530 1.00 6.59 101 VAL A C 1
ATOM 707 O O . VAL A 1 101 ? 134.990 115.002 137.563 1.00 6.59 101 VAL A O 1
ATOM 711 N N . LEU A 1 102 ? 136.589 114.149 138.882 1.00 5.44 102 LEU A N 1
ATOM 712 C CA . LEU A 1 102 ? 136.617 112.890 138.150 1.00 5.44 102 LEU A CA 1
ATOM 713 C C . LEU A 1 102 ? 135.263 112.199 138.210 1.00 5.44 102 LEU A C 1
ATOM 714 O O . LEU A 1 102 ? 134.672 111.872 137.176 1.00 5.44 102 LEU A O 1
ATOM 719 N N . LEU A 1 103 ? 134.752 111.974 139.420 1.00 5.43 103 LEU A N 1
ATOM 720 C CA . LEU A 1 103 ? 133.477 111.289 139.572 1.00 5.43 103 LEU A CA 1
ATOM 721 C C . LEU A 1 103 ? 132.338 112.102 138.981 1.00 5.43 103 LEU A C 1
ATOM 722 O O . LEU A 1 103 ? 131.432 111.547 138.351 1.00 5.43 103 LEU A O 1
ATOM 727 N N . SER A 1 104 ? 132.356 113.417 139.182 1.00 5.35 104 SER A N 1
ATOM 728 C CA . SER A 1 104 ? 131.298 114.255 138.641 1.00 5.35 104 SER A CA 1
ATOM 729 C C . SER A 1 104 ? 131.282 114.207 137.124 1.00 5.35 104 SER A C 1
ATOM 730 O O . SER A 1 104 ? 130.217 114.106 136.512 1.00 5.35 104 SER A O 1
ATOM 733 N N . SER A 1 105 ? 132.454 114.273 136.498 1.00 4.88 105 SER A N 1
ATOM 734 C CA . SER A 1 105 ? 132.526 114.198 135.050 1.00 4.88 105 SER A CA 1
ATOM 735 C C . SER A 1 105 ? 132.102 112.828 134.550 1.00 4.88 105 SER A C 1
ATOM 736 O O . SER A 1 105 ? 131.388 112.724 133.549 1.00 4.88 105 SER A O 1
ATOM 739 N N . LEU A 1 106 ? 132.520 111.765 135.234 1.00 3.70 106 LEU A N 1
ATOM 740 C CA . LEU A 1 106 ? 132.125 110.428 134.815 1.00 3.70 106 LEU A CA 1
ATOM 741 C C . LEU A 1 106 ? 130.616 110.261 134.885 1.00 3.70 106 LEU A C 1
ATOM 742 O O . LEU A 1 106 ? 129.995 109.721 133.964 1.00 3.70 106 LEU A O 1
ATOM 747 N N . LEU A 1 107 ? 130.007 110.714 135.977 1.00 4.14 107 LEU A N 1
ATOM 748 C CA . LEU A 1 107 ? 128.563 110.596 136.116 1.00 4.14 107 LEU A CA 1
ATOM 749 C C . LEU A 1 107 ? 127.839 111.467 135.102 1.00 4.14 107 LEU A C 1
ATOM 750 O O . LEU A 1 107 ? 126.854 111.034 134.496 1.00 4.14 107 LEU A O 1
ATOM 755 N N . SER A 1 108 ? 128.309 112.697 134.903 1.00 3.35 108 SER A N 1
ATOM 756 C CA . SER A 1 108 ? 127.680 113.576 133.931 1.00 3.35 108 SER A CA 1
ATOM 757 C C . SER A 1 108 ? 127.759 112.982 132.540 1.00 3.35 108 SER A C 1
ATOM 758 O O . SER A 1 108 ? 126.812 113.081 131.757 1.00 3.35 108 SER A O 1
ATOM 761 N N . ILE A 1 109 ? 128.877 112.339 132.223 1.00 5.40 109 ILE A N 1
ATOM 762 C CA . ILE A 1 109 ? 129.019 111.660 130.943 1.00 5.40 109 ILE A CA 1
ATOM 763 C C . ILE A 1 109 ? 128.016 110.520 130.844 1.00 5.40 109 ILE A C 1
ATOM 764 O O . ILE A 1 109 ? 127.178 110.472 129.936 1.00 5.40 109 ILE A O 1
ATOM 769 N N . ILE A 1 110 ? 128.095 109.582 131.785 1.00 3.25 110 ILE A N 1
ATOM 770 C CA . ILE A 1 110 ? 127.208 108.427 131.801 1.00 3.25 110 ILE A CA 1
ATOM 771 C C . ILE A 1 110 ? 125.751 108.837 131.696 1.00 3.25 110 ILE A C 1
ATOM 772 O O . ILE A 1 110 ? 124.924 108.089 131.163 1.00 3.25 110 ILE A O 1
ATOM 777 N N . ILE A 1 111 ? 125.406 110.017 132.196 1.00 3.17 111 ILE A N 1
ATOM 778 C CA . ILE A 1 111 ? 124.013 110.438 132.206 1.00 3.17 111 ILE A CA 1
ATOM 779 C C . ILE A 1 111 ? 123.649 111.256 130.974 1.00 3.17 111 ILE A C 1
ATOM 780 O O . ILE A 1 111 ? 122.482 111.279 130.574 1.00 3.17 111 ILE A O 1
ATOM 785 N N . GLY A 1 112 ? 124.615 111.928 130.363 1.00 5.34 112 GLY A N 1
ATOM 786 C CA . GLY A 1 112 ? 124.329 112.801 129.252 1.00 5.34 112 GLY A CA 1
ATOM 787 C C . GLY A 1 112 ? 124.448 112.106 127.922 1.00 5.34 112 GLY A C 1
ATOM 788 O O . GLY A 1 112 ? 123.535 112.160 127.094 1.00 5.34 112 GLY A O 1
ATOM 789 N N . VAL A 1 113 ? 125.579 111.447 127.709 1.00 6.25 113 VAL A N 1
ATOM 790 C CA . VAL A 1 113 ? 125.869 110.798 126.439 1.00 6.25 113 VAL A CA 1
ATOM 791 C C . VAL A 1 113 ? 124.693 109.907 126.056 1.00 6.25 113 VAL A C 1
ATOM 792 O O . VAL A 1 113 ? 124.162 110.048 124.948 1.00 6.25 113 VAL A O 1
ATOM 796 N N . PRO A 1 114 ? 124.245 108.990 126.917 1.00 5.98 114 PRO A N 1
ATOM 797 C CA . PRO A 1 114 ? 123.002 108.267 126.611 1.00 5.98 114 PRO A CA 1
ATOM 798 C C . PRO A 1 114 ? 121.819 109.178 126.353 1.00 5.98 114 PRO A C 1
ATOM 799 O O . PRO A 1 114 ? 121.071 108.983 125.384 1.00 5.98 114 PRO A O 1
ATOM 803 N N . LEU A 1 115 ? 121.612 110.164 127.222 1.00 8.17 115 LEU A N 1
ATOM 804 C CA . LEU A 1 115 ? 120.535 111.116 127.008 1.00 8.17 115 LEU A CA 1
ATOM 805 C C . LEU A 1 115 ? 120.750 111.905 125.728 1.00 8.17 115 LEU A C 1
ATOM 806 O O . LEU A 1 115 ? 119.785 112.271 125.051 1.00 8.17 115 LEU A O 1
ATOM 811 N N . GLY A 1 116 ? 122.005 112.139 125.353 1.00 9.29 116 GLY A N 1
ATOM 812 C CA . GLY A 1 116 ? 122.266 112.810 124.095 1.00 9.29 116 GLY A CA 1
ATOM 813 C C . GLY A 1 116 ? 121.870 111.963 122.905 1.00 9.29 116 GLY A C 1
ATOM 814 O O . GLY A 1 116 ? 121.301 112.466 121.934 1.00 9.29 116 GLY A O 1
ATOM 815 N N . ILE A 1 117 ? 122.160 110.666 122.963 1.00 11.62 117 ILE A N 1
ATOM 816 C CA . ILE A 1 117 ? 121.700 109.765 121.914 1.00 11.62 117 ILE A CA 1
ATOM 817 C C . ILE A 1 117 ? 120.183 109.802 121.831 1.00 11.62 117 ILE A C 1
ATOM 818 O O . ILE A 1 117 ? 119.602 109.974 120.752 1.00 11.62 117 ILE A O 1
ATOM 823 N N . TRP A 1 118 ? 119.519 109.630 122.974 1.00 13.32 118 TRP A N 1
ATOM 824 C CA . TRP A 1 118 ? 118.062 109.635 122.992 1.00 13.32 118 TRP A CA 1
ATOM 825 C C . TRP A 1 118 ? 117.503 110.929 122.428 1.00 13.32 118 TRP A C 1
ATOM 826 O O . TRP A 1 118 ? 116.439 110.926 121.801 1.00 13.32 118 TRP A O 1
ATOM 837 N N . MET A 1 119 ? 118.203 112.041 122.630 1.00 12.36 119 MET A N 1
ATOM 838 C CA . MET A 1 119 ? 117.748 113.314 122.090 1.00 12.36 119 MET A CA 1
ATOM 839 C C . MET A 1 119 ? 118.036 113.430 120.605 1.00 12.36 119 MET A C 1
ATOM 840 O O . MET A 1 119 ? 117.342 114.166 119.897 1.00 12.36 119 MET A O 1
ATOM 845 N N . ALA A 1 120 ? 119.059 112.732 120.125 1.00 13.77 120 ALA A N 1
ATOM 846 C CA . ALA A 1 120 ? 119.381 112.764 118.708 1.00 13.77 120 ALA A CA 1
ATOM 847 C C . ALA A 1 120 ? 118.432 111.903 117.891 1.00 13.77 120 ALA A C 1
ATOM 848 O O . ALA A 1 120 ? 118.070 112.278 116.771 1.00 13.77 120 ALA A O 1
ATOM 850 N N . LYS A 1 121 ? 118.024 110.755 118.427 1.00 14.25 121 LYS A N 1
ATOM 851 C CA . LYS A 1 121 ? 117.088 109.898 117.711 1.00 14.25 121 LYS A CA 1
ATOM 852 C C . LYS A 1 121 ? 115.711 110.540 117.643 1.00 14.25 121 LYS A C 1
ATOM 853 O O . LYS A 1 121 ? 115.202 110.838 116.557 1.00 14.25 121 LYS A O 1
ATOM 859 N N . SER A 1 122 ? 115.093 110.763 118.796 1.00 14.07 122 SER A N 1
ATOM 860 C CA . SER A 1 122 ? 113.802 111.425 118.846 1.00 14.07 122 SER A CA 1
ATOM 861 C C . SER A 1 122 ? 113.979 112.933 118.777 1.00 14.07 122 SER A C 1
ATOM 862 O O . SER A 1 122 ? 114.879 113.497 119.402 1.00 14.07 122 SER A O 1
ATOM 865 N N . ASP A 1 123 ? 113.116 113.584 118.004 1.00 13.24 123 ASP A N 1
ATOM 866 C CA . ASP A 1 123 ? 113.143 115.034 117.886 1.00 13.24 123 ASP A CA 1
ATOM 867 C C . ASP A 1 123 ? 112.300 115.717 118.950 1.00 13.24 123 ASP A C 1
ATOM 868 O O . ASP A 1 123 ? 112.638 116.824 119.388 1.00 13.24 123 ASP A O 1
ATOM 873 N N . LEU A 1 124 ? 111.212 115.079 119.380 1.00 13.32 124 LEU A N 1
ATOM 874 C CA . LEU A 1 124 ? 110.399 115.651 120.446 1.00 13.32 124 LEU A CA 1
ATOM 875 C C . LEU A 1 124 ? 111.164 115.666 121.761 1.00 13.32 124 LEU A C 1
ATOM 876 O O . LEU A 1 124 ? 111.037 116.609 122.550 1.00 13.32 124 LEU A O 1
ATOM 881 N N . VAL A 1 125 ? 111.974 114.637 122.008 1.00 13.29 125 VAL A N 1
ATOM 882 C CA . VAL A 1 125 ? 112.800 114.625 123.209 1.00 13.29 125 VAL A CA 1
ATOM 883 C C . VAL A 1 125 ? 113.727 115.829 123.221 1.00 13.29 125 VAL A C 1
ATOM 884 O O . VAL A 1 125 ? 113.926 116.469 124.259 1.00 13.29 125 VAL A O 1
ATOM 888 N N . ALA A 1 126 ? 114.309 116.159 122.070 1.00 12.82 126 ALA A N 1
ATOM 889 C CA . ALA A 1 126 ? 115.174 117.329 121.997 1.00 12.82 126 ALA A CA 1
ATOM 890 C C . ALA A 1 126 ? 114.377 118.606 122.212 1.00 12.82 126 ALA A C 1
ATOM 891 O O . ALA A 1 126 ? 114.759 119.459 123.021 1.00 12.82 126 ALA A O 1
ATOM 893 N N . LYS A 1 127 ? 113.259 118.752 121.497 1.00 12.76 127 LYS A N 1
ATOM 894 C CA . LYS A 1 127 ? 112.412 119.924 121.689 1.00 12.76 127 LYS A CA 1
ATOM 895 C C . LYS A 1 127 ? 112.055 120.108 123.155 1.00 12.76 127 LYS A C 1
ATOM 896 O O . LYS A 1 127 ? 111.868 121.240 123.616 1.00 12.76 127 LYS A O 1
ATOM 902 N N . ILE A 1 128 ? 111.954 119.007 123.897 1.00 12.61 128 ILE A N 1
ATOM 903 C CA . ILE A 1 128 ? 111.698 119.090 125.329 1.00 12.61 128 ILE A CA 1
ATOM 904 C C . ILE A 1 128 ? 112.943 119.564 126.066 1.00 12.61 128 ILE A C 1
ATOM 905 O O . ILE A 1 128 ? 112.910 120.550 126.811 1.00 12.61 128 ILE A O 1
ATOM 910 N N . VAL A 1 129 ? 114.062 118.874 125.858 1.00 12.25 129 VAL A N 1
ATOM 911 C CA . VAL A 1 129 ? 115.178 118.964 126.790 1.00 12.25 129 VAL A CA 1
ATOM 912 C C . VAL A 1 129 ? 116.043 120.183 126.510 1.00 12.25 129 VAL A C 1
ATOM 913 O O . VAL A 1 129 ? 116.451 120.886 127.438 1.00 12.25 129 VAL A O 1
ATOM 917 N N . GLN A 1 130 ? 116.351 120.455 125.246 1.00 11.76 130 GLN A N 1
ATOM 918 C CA . GLN A 1 130 ? 117.233 121.575 124.924 1.00 11.76 130 GLN A CA 1
ATOM 919 C C . GLN A 1 130 ? 116.835 122.863 125.630 1.00 11.76 130 GLN A C 1
ATOM 920 O O . GLN A 1 130 ? 117.706 123.501 126.246 1.00 11.76 130 GLN A O 1
ATOM 926 N N . PRO A 1 131 ? 115.575 123.298 125.597 1.00 11.47 131 PRO A N 1
ATOM 927 C CA . PRO A 1 131 ? 115.213 124.473 126.399 1.00 11.47 131 PRO A CA 1
ATOM 928 C C . PRO A 1 131 ? 115.386 124.226 127.881 1.00 11.47 131 PRO A C 1
ATOM 929 O O . PRO A 1 131 ? 115.756 125.143 128.618 1.00 11.47 131 PRO A O 1
ATOM 933 N N . ILE A 1 132 ? 115.140 122.998 128.339 1.00 12.01 132 ILE A N 1
ATOM 934 C CA . ILE A 1 132 ? 115.412 122.652 129.731 1.00 12.01 132 ILE A CA 1
ATOM 935 C C . ILE A 1 132 ? 116.900 122.766 130.025 1.00 12.01 132 ILE A C 1
ATOM 936 O O . ILE A 1 132 ? 117.305 123.170 131.121 1.00 12.01 132 ILE A O 1
ATOM 941 N N . LEU A 1 133 ? 117.741 122.427 129.052 1.00 11.01 133 LEU A N 1
ATOM 942 C CA . LEU A 1 133 ? 119.177 122.520 129.276 1.00 11.01 133 LEU A CA 1
ATOM 943 C C . LEU A 1 133 ? 119.626 123.970 129.338 1.00 11.01 133 LEU A C 1
ATOM 944 O O . LEU A 1 133 ? 120.511 124.317 130.126 1.00 11.01 133 LEU A O 1
ATOM 949 N N . ASP A 1 134 ? 119.024 124.837 128.527 1.00 12.23 134 ASP A N 1
ATOM 950 C CA . ASP A 1 134 ? 119.315 126.260 128.669 1.00 12.23 134 ASP A CA 1
ATOM 951 C C . ASP A 1 134 ? 118.755 126.805 129.978 1.00 12.23 134 ASP A C 1
ATOM 952 O O . ASP A 1 134 ? 119.349 127.702 130.584 1.00 12.23 134 ASP A O 1
ATOM 957 N N . PHE A 1 135 ? 117.624 126.262 130.425 1.00 10.76 135 PHE A N 1
ATOM 958 C CA . PHE A 1 135 ? 117.054 126.609 131.720 1.00 10.76 135 PHE A CA 1
ATOM 959 C C . PHE A 1 135 ? 118.001 126.245 132.853 1.00 10.76 135 PHE A C 1
ATOM 960 O O . PHE A 1 135 ? 118.076 126.961 133.857 1.00 10.76 135 PHE A O 1
ATOM 968 N N . MET A 1 136 ? 118.732 125.145 132.704 1.00 10.13 136 MET A N 1
ATOM 969 C CA . MET A 1 136 ? 119.654 124.684 133.731 1.00 10.13 136 MET A CA 1
ATOM 970 C C . MET A 1 136 ? 121.049 125.274 133.598 1.00 10.13 136 MET A C 1
ATOM 971 O O . MET A 1 136 ? 121.814 125.240 134.567 1.00 10.13 136 MET A O 1
ATOM 976 N N . GLN A 1 137 ? 121.404 125.795 132.428 1.00 10.32 137 GLN A N 1
ATOM 977 C CA . GLN A 1 137 ? 122.699 126.426 132.222 1.00 10.32 137 GLN A CA 1
ATOM 978 C C . GLN A 1 137 ? 122.642 127.938 132.351 1.00 10.32 137 GLN A C 1
ATOM 979 O O . GLN A 1 137 ? 123.694 128.582 132.393 1.00 10.32 137 GLN A O 1
ATOM 985 N N . THR A 1 138 ? 121.446 128.515 132.406 1.00 10.10 138 THR A N 1
ATOM 986 C CA . THR A 1 138 ? 121.295 129.935 132.686 1.00 10.10 138 THR A CA 1
ATOM 987 C C . THR A 1 138 ? 121.188 130.201 134.179 1.00 10.10 138 THR A C 1
ATOM 988 O O . THR A 1 138 ? 121.763 131.174 134.679 1.00 10.10 138 THR A O 1
ATOM 992 N N . MET A 1 139 ? 120.476 129.342 134.902 1.00 9.83 139 MET A N 1
ATOM 993 C CA . MET A 1 139 ? 120.266 129.560 136.318 1.00 9.83 139 MET A CA 1
ATOM 994 C C . MET A 1 139 ? 121.605 129.567 137.052 1.00 9.83 139 MET A C 1
ATOM 995 O O . MET A 1 139 ? 122.565 128.925 136.617 1.00 9.83 139 MET A O 1
ATOM 1000 N N . PRO A 1 140 ? 121.696 130.285 138.166 1.00 11.30 140 PRO A N 1
ATOM 1001 C CA . PRO A 1 140 ? 122.892 130.189 139.001 1.00 11.30 140 PRO A CA 1
ATOM 1002 C C . PRO A 1 140 ? 123.038 128.803 139.599 1.00 11.30 140 PRO A C 1
ATOM 1003 O O . PRO A 1 140 ? 122.056 128.155 139.964 1.00 11.30 140 PRO A O 1
ATOM 1007 N N . GLY A 1 141 ? 124.287 128.352 139.703 1.00 13.17 141 GLY A N 1
ATOM 1008 C CA . GLY A 1 141 ? 124.546 127.018 140.202 1.00 13.17 141 GLY A CA 1
ATOM 1009 C C . GLY A 1 141 ? 124.446 126.895 141.702 1.00 13.17 141 GLY A C 1
ATOM 1010 O O . GLY A 1 141 ? 124.299 125.781 142.213 1.00 13.17 141 GLY A O 1
ATOM 1011 N N . PHE A 1 142 ? 124.521 128.012 142.420 1.00 12.02 142 PHE A N 1
ATOM 1012 C CA . PHE A 1 142 ? 124.415 127.962 143.871 1.00 12.02 142 PHE A CA 1
ATOM 1013 C C . PHE A 1 142 ? 123.114 127.316 144.316 1.00 12.02 142 PHE A C 1
ATOM 1014 O O . PHE A 1 142 ? 123.037 126.778 145.425 1.00 12.02 142 PHE A O 1
ATOM 1022 N N . VAL A 1 143 ? 122.080 127.357 143.471 1.00 9.84 143 VAL A N 1
ATOM 1023 C CA . VAL A 1 143 ? 120.784 126.795 143.837 1.00 9.84 143 VAL A CA 1
ATOM 1024 C C . VAL A 1 143 ? 120.690 125.308 143.565 1.00 9.84 143 VAL A C 1
ATOM 1025 O O . VAL A 1 143 ? 119.621 124.720 143.767 1.00 9.84 143 VAL A O 1
ATOM 1029 N N . TYR A 1 144 ? 121.766 124.683 143.105 1.00 8.94 144 TYR A N 1
ATOM 1030 C CA . TYR A 1 144 ? 121.825 123.239 142.967 1.00 8.94 144 TYR A CA 1
ATOM 1031 C C . TYR A 1 144 ? 122.269 122.563 144.249 1.00 8.94 144 TYR A C 1
ATOM 1032 O O . TYR A 1 144 ? 122.492 121.351 144.254 1.00 8.94 144 TYR A O 1
ATOM 1041 N N . LEU A 1 145 ? 122.411 123.323 145.329 1.00 8.89 145 LEU A N 1
ATOM 1042 C CA . LEU A 1 145 ? 122.841 122.789 146.610 1.00 8.89 145 LEU A CA 1
ATOM 1043 C C . LEU A 1 145 ? 121.660 122.346 147.461 1.00 8.89 145 LEU A C 1
ATOM 1044 O O . LEU A 1 145 ? 121.758 121.371 148.211 1.00 8.89 145 LEU A O 1
ATOM 1049 N N . ILE A 1 146 ? 120.548 123.061 147.365 1.00 8.62 146 ILE A N 1
ATOM 1050 C CA . ILE A 1 146 ? 119.325 122.705 148.073 1.00 8.62 146 ILE A CA 1
ATOM 1051 C C . ILE A 1 146 ? 118.983 121.253 147.764 1.00 8.62 146 ILE A C 1
ATOM 1052 O O . ILE A 1 146 ? 118.868 120.434 148.688 1.00 8.62 146 ILE A O 1
ATOM 1057 N N . PRO A 1 147 ? 118.815 120.884 146.495 1.00 8.45 147 PRO A N 1
ATOM 1058 C CA . PRO A 1 147 ? 118.472 119.496 146.177 1.00 8.45 147 PRO A CA 1
ATOM 1059 C C . PRO A 1 147 ? 119.566 118.508 146.536 1.00 8.45 147 PRO A C 1
ATOM 1060 O O . PRO A 1 147 ? 119.393 117.299 146.367 1.00 8.45 147 PRO A O 1
ATOM 1064 N N . ALA A 1 148 ? 120.697 119.006 147.025 1.00 7.33 148 ALA A N 1
ATOM 1065 C CA . ALA A 1 148 ? 121.798 118.158 147.449 1.00 7.33 148 ALA A CA 1
ATOM 1066 C C . ALA A 1 148 ? 121.788 117.907 148.949 1.00 7.33 148 ALA A C 1
ATOM 1067 O O . ALA A 1 148 ? 121.819 116.754 149.385 1.00 7.33 148 ALA A O 1
ATOM 1069 N N . VAL A 1 149 ? 121.748 118.971 149.752 1.00 6.89 149 VAL A N 1
ATOM 1070 C CA . VAL A 1 149 ? 121.686 118.801 151.194 1.00 6.89 149 VAL A CA 1
ATOM 1071 C C . VAL A 1 149 ? 120.320 118.315 151.633 1.00 6.89 149 VAL A C 1
ATOM 1072 O O . VAL A 1 149 ? 120.172 117.816 152.753 1.00 6.89 149 VAL A O 1
ATOM 1076 N N . ALA A 1 150 ? 119.308 118.450 150.780 1.00 8.72 150 ALA A N 1
ATOM 1077 C CA . ALA A 1 150 ? 117.978 117.997 151.156 1.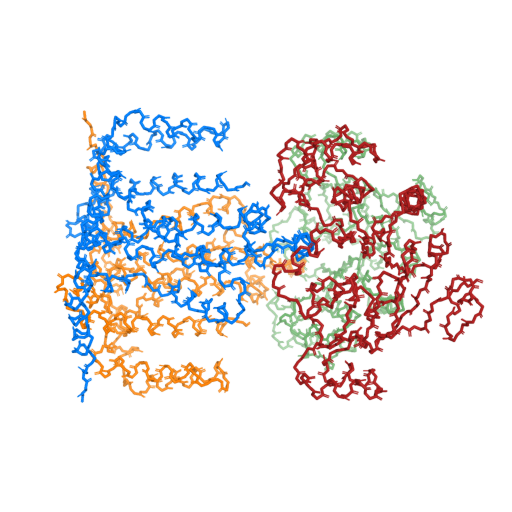00 8.72 150 ALA A CA 1
ATOM 1078 C C . ALA A 1 150 ? 117.900 116.480 151.142 1.00 8.72 150 ALA A C 1
ATOM 1079 O O . ALA A 1 150 ? 117.203 115.878 151.966 1.00 8.72 150 ALA A O 1
ATOM 1081 N N . PHE A 1 151 ? 118.622 115.849 150.222 1.00 9.33 151 PHE A N 1
ATOM 1082 C CA . PHE A 1 151 ? 118.599 114.404 150.051 1.00 9.33 151 PHE A CA 1
ATOM 1083 C C . PHE A 1 151 ? 119.800 113.731 150.704 1.00 9.33 151 PHE A C 1
ATOM 1084 O O . PHE A 1 151 ? 119.639 112.851 151.554 1.00 9.33 151 PHE A O 1
ATOM 1092 N N . PHE A 1 152 ? 121.007 114.128 150.317 1.00 6.85 152 PHE A N 1
ATOM 1093 C CA . PHE A 1 152 ? 122.229 113.517 150.810 1.00 6.85 152 PHE A CA 1
ATOM 1094 C C . PHE A 1 152 ? 122.876 114.308 151.934 1.00 6.85 152 PHE A C 1
ATOM 1095 O O . PHE A 1 152 ? 124.005 113.996 152.324 1.00 6.85 152 PHE A O 1
ATOM 1103 N N . GLY A 1 153 ? 122.197 115.319 152.463 1.00 4.62 153 GLY A N 1
ATOM 1104 C CA . GLY A 1 153 ? 122.808 116.134 153.486 1.00 4.62 153 GLY A CA 1
ATOM 1105 C C . GLY A 1 153 ? 124.121 116.712 153.001 1.00 4.62 153 GLY A C 1
ATOM 1106 O O . GLY A 1 153 ? 124.371 116.844 151.800 1.00 4.62 153 GLY A O 1
ATOM 1107 N N . ILE A 1 154 ? 124.979 117.056 153.948 1.00 4.12 154 ILE A N 1
ATOM 1108 C CA . ILE A 1 154 ? 126.300 117.560 153.619 1.00 4.12 154 ILE A CA 1
ATOM 1109 C C . ILE A 1 154 ? 127.234 116.379 153.399 1.00 4.12 154 ILE A C 1
ATOM 1110 O O . ILE A 1 154 ? 126.951 115.245 153.791 1.00 4.12 154 ILE A O 1
ATOM 1115 N N . GLY A 1 155 ? 128.361 116.651 152.766 1.00 3.80 155 GLY A N 1
ATOM 1116 C CA . GLY A 1 155 ? 129.384 115.660 152.563 1.00 3.80 155 GLY A CA 1
ATOM 1117 C C . GLY A 1 155 ? 129.962 115.764 151.173 1.00 3.80 155 GLY A C 1
ATOM 1118 O O . GLY A 1 155 ? 130.053 116.845 150.598 1.00 3.80 155 GLY A O 1
ATOM 1119 N N . VAL A 1 156 ? 130.349 114.609 150.645 1.00 4.83 156 VAL A N 1
ATOM 1120 C CA . VAL A 1 156 ? 130.989 114.509 149.347 1.00 4.83 156 VAL A CA 1
ATOM 1121 C C . VAL A 1 156 ? 129.976 114.26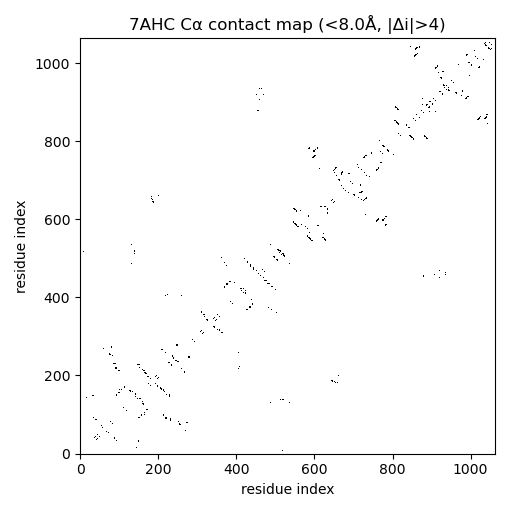8 148.238 1.00 4.83 156 VAL A C 1
ATOM 1122 O O . VAL A 1 156 ? 129.961 114.983 147.235 1.00 4.83 156 VAL A O 1
ATOM 1126 N N . VAL A 1 157 ? 129.131 113.260 148.411 1.00 5.46 157 VAL A N 1
ATOM 1127 C CA . VAL A 1 157 ? 128.145 112.882 147.408 1.00 5.46 157 VAL A CA 1
ATOM 1128 C C . VAL A 1 157 ? 127.208 114.042 147.083 1.00 5.46 157 VAL A C 1
ATOM 1129 O O . VAL A 1 157 ? 126.751 114.134 145.938 1.00 5.46 157 VAL A O 1
ATOM 1133 N N . PRO A 1 158 ? 126.889 114.956 148.007 1.00 5.08 158 PRO A N 1
ATOM 1134 C CA . PRO A 1 158 ? 126.097 116.115 147.577 1.00 5.08 158 PRO A CA 1
ATOM 1135 C C . PRO A 1 158 ? 126.860 117.039 146.651 1.00 5.08 158 PRO A C 1
ATOM 1136 O O . PRO A 1 158 ? 126.284 117.556 145.686 1.00 5.08 158 PRO A O 1
ATOM 1140 N N . GLY A 1 159 ? 128.141 117.275 146.923 1.00 5.60 159 GLY A N 1
ATOM 1141 C CA . GLY A 1 159 ? 128.954 118.016 145.977 1.00 5.60 159 GLY A CA 1
ATOM 1142 C C . GLY A 1 159 ? 128.994 117.341 144.624 1.00 5.60 159 GLY A C 1
ATOM 1143 O O . GLY A 1 159 ? 128.895 117.996 143.583 1.00 5.60 159 GLY A O 1
ATOM 1144 N N . VAL A 1 160 ? 129.111 116.017 144.623 1.00 4.86 160 VAL A N 1
ATOM 1145 C CA . VAL A 1 160 ? 129.127 115.271 143.371 1.00 4.86 160 VAL A CA 1
ATOM 1146 C C . VAL A 1 160 ? 127.804 115.431 142.633 1.00 4.86 160 VAL A C 1
ATOM 1147 O O . VAL A 1 160 ? 127.774 115.588 141.409 1.00 4.86 160 VAL A O 1
ATOM 1151 N N . PHE A 1 161 ? 126.693 115.385 143.362 1.00 6.02 161 PHE A N 1
ATOM 1152 C CA . PHE A 1 161 ? 125.383 115.515 142.738 1.00 6.02 161 PHE A CA 1
ATOM 1153 C C . PHE A 1 161 ? 125.214 116.896 142.126 1.00 6.02 161 PHE A C 1
ATOM 1154 O O . PHE A 1 161 ? 124.774 117.039 140.977 1.00 6.02 161 PHE A O 1
ATOM 1162 N N . ALA A 1 162 ? 125.555 117.929 142.891 1.00 6.96 162 ALA A N 1
ATOM 1163 C CA . ALA A 1 162 ? 125.486 119.286 142.373 1.00 6.96 162 ALA A CA 1
ATOM 1164 C C . ALA A 1 162 ? 126.346 119.439 141.131 1.00 6.96 162 ALA A C 1
ATOM 1165 O O . ALA A 1 162 ? 125.942 120.091 140.163 1.00 6.96 162 ALA A O 1
ATOM 1167 N N . SER A 1 163 ? 127.532 118.838 141.136 1.00 7.05 163 SER A N 1
ATOM 1168 C CA . SER A 1 163 ? 128.422 118.958 139.991 1.00 7.05 163 SER A CA 1
ATOM 1169 C C . SER A 1 163 ? 127.852 118.257 138.766 1.00 7.05 163 SER A C 1
ATOM 1170 O O . SER A 1 163 ? 127.867 118.811 137.662 1.00 7.05 163 SER A O 1
ATOM 1173 N N . VAL A 1 164 ? 127.345 117.034 138.934 1.00 8.71 164 VAL A N 1
ATOM 1174 C CA . VAL A 1 164 ? 126.855 116.304 137.772 1.00 8.71 164 VAL A CA 1
ATOM 1175 C C . VAL A 1 164 ? 125.625 116.980 137.202 1.00 8.71 164 VAL A C 1
ATOM 1176 O O . VAL A 1 164 ? 125.415 116.969 135.986 1.00 8.71 164 VAL A O 1
ATOM 1180 N N . ILE A 1 165 ? 124.786 117.576 138.052 1.00 6.75 165 ILE A N 1
ATOM 1181 C CA . ILE A 1 165 ? 123.596 118.248 137.547 1.00 6.75 165 ILE A CA 1
ATOM 1182 C C . ILE A 1 165 ? 123.881 119.674 137.107 1.00 6.75 165 ILE A C 1
ATOM 1183 O O . ILE A 1 165 ? 123.021 120.301 136.472 1.00 6.75 165 ILE A O 1
ATOM 1188 N N . PHE A 1 166 ? 125.065 120.200 137.404 1.00 7.90 166 PHE A N 1
ATOM 1189 C CA . PHE A 1 166 ? 125.485 121.511 136.936 1.00 7.90 166 PHE A CA 1
ATOM 1190 C C . PHE A 1 166 ? 126.334 121.443 135.682 1.00 7.90 166 PHE A C 1
ATOM 1191 O O . PHE A 1 166 ? 126.346 122.398 134.901 1.00 7.90 166 PHE A O 1
ATOM 1199 N N . ALA A 1 167 ? 127.035 120.332 135.476 1.00 6.53 167 ALA A N 1
ATOM 1200 C CA . ALA A 1 167 ? 127.929 120.147 134.347 1.00 6.53 167 ALA A CA 1
ATOM 1201 C C . ALA A 1 167 ? 127.313 119.345 133.212 1.00 6.53 167 ALA A C 1
ATOM 1202 O O . ALA A 1 167 ? 127.909 119.266 132.135 1.00 6.53 167 ALA A O 1
ATOM 1204 N N . LEU A 1 168 ? 126.147 118.755 133.429 1.00 5.99 168 LEU A N 1
ATOM 1205 C CA . LEU A 1 168 ? 125.537 117.879 132.432 1.00 5.99 168 LEU A CA 1
ATOM 1206 C C . LEU A 1 168 ? 125.191 118.580 131.127 1.00 5.99 168 LEU A C 1
ATOM 1207 O O . LEU A 1 168 ? 125.441 118.001 130.057 1.00 5.99 168 LEU A O 1
ATOM 1212 N N . PRO A 1 169 ? 124.627 119.784 131.128 1.00 7.49 169 PRO A N 1
ATOM 1213 C CA . PRO A 1 169 ? 124.034 120.340 129.912 1.00 7.49 169 PRO A CA 1
ATOM 1214 C C . PRO A 1 169 ? 124.969 120.285 128.718 1.00 7.49 169 PRO A C 1
ATOM 1215 O O . PRO A 1 169 ? 124.604 119.725 127.675 1.00 7.49 169 PRO A O 1
ATOM 1219 N N . PRO A 1 170 ? 126.171 120.858 128.812 1.00 7.36 170 PRO A N 1
ATOM 1220 C CA . PRO A 1 170 ? 127.013 120.946 127.610 1.00 7.36 170 PRO A CA 1
ATOM 1221 C C . PRO A 1 170 ? 127.324 119.601 126.992 1.00 7.36 170 PRO A C 1
ATOM 1222 O O . PRO A 1 170 ? 127.342 119.470 125.763 1.00 7.36 170 PRO A O 1
ATOM 1226 N N . THR A 1 171 ? 127.602 118.600 127.822 1.00 6.59 171 THR A N 1
ATOM 1227 C CA . THR A 1 171 ? 127.820 117.253 127.317 1.00 6.59 171 THR A CA 1
ATOM 1228 C C . THR A 1 171 ? 126.643 116.800 126.472 1.00 6.59 171 THR A C 1
ATOM 1229 O O . THR A 1 171 ? 126.811 116.339 125.339 1.00 6.59 171 THR A O 1
ATOM 1233 N N . VAL A 1 172 ? 125.437 116.927 127.018 1.00 7.80 172 VAL A N 1
ATOM 1234 C CA . VAL A 1 172 ? 124.235 116.504 126.310 1.00 7.80 172 VAL A CA 1
ATOM 1235 C C . VAL A 1 172 ? 124.101 117.253 124.993 1.00 7.80 172 VAL A C 1
ATOM 1236 O O . VAL A 1 172 ? 123.819 116.661 123.944 1.00 7.80 172 VAL A O 1
ATOM 1240 N N . ARG A 1 173 ? 124.278 118.570 125.033 1.00 9.64 173 ARG A N 1
ATOM 1241 C CA . ARG A 1 173 ? 124.070 119.377 123.840 1.00 9.64 173 ARG A CA 1
ATOM 1242 C C . ARG A 1 173 ? 125.053 118.995 122.746 1.00 9.64 173 ARG A C 1
ATOM 1243 O O . ARG A 1 173 ? 124.663 118.755 121.597 1.00 9.64 173 ARG A O 1
ATOM 1251 N N . MET A 1 174 ? 126.341 118.946 123.080 1.00 10.10 174 MET A N 1
ATOM 1252 C CA . MET A 1 174 ? 127.338 118.648 122.066 1.00 10.10 174 MET A CA 1
ATOM 1253 C C . MET A 1 174 ? 127.243 117.206 121.597 1.00 10.10 174 MET A C 1
ATOM 1254 O O . MET A 1 174 ? 127.583 116.909 120.449 1.00 10.10 174 MET A O 1
ATOM 1259 N N . THR A 1 175 ? 126.766 116.301 122.448 1.00 10.02 175 THR A N 1
ATOM 1260 C CA . THR A 1 175 ? 126.507 114.940 122.005 1.00 10.02 175 THR A CA 1
ATOM 1261 C C . THR A 1 175 ? 125.404 114.916 120.960 1.00 10.02 175 THR A C 1
ATOM 1262 O O . THR A 1 175 ? 125.578 114.373 119.863 1.00 10.0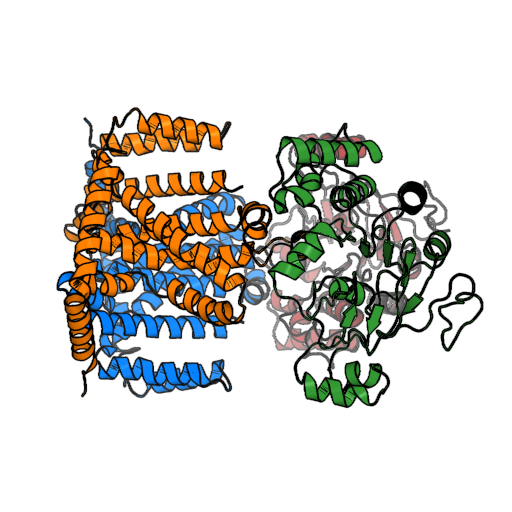2 175 THR A O 1
ATOM 1266 N N . ASN A 1 176 ? 124.248 115.487 121.294 1.00 13.18 176 ASN A N 1
ATOM 1267 C CA . ASN A 1 176 ? 123.173 115.606 120.320 1.00 13.18 176 ASN A CA 1
ATOM 1268 C C . ASN A 1 176 ? 123.697 116.178 119.012 1.00 13.18 176 ASN A C 1
ATOM 1269 O O . ASN A 1 176 ? 123.430 115.642 117.934 1.00 13.18 176 ASN A O 1
ATOM 1274 N N . LEU A 1 177 ? 124.474 117.256 119.094 1.00 13.07 177 LEU A N 1
ATOM 1275 C CA . LEU A 1 177 ? 125.053 117.846 117.894 1.00 13.07 177 LEU A CA 1
ATOM 1276 C C . LEU A 1 177 ? 125.856 116.817 117.112 1.00 13.07 177 LEU A C 1
ATOM 1277 O O . LEU A 1 177 ? 125.500 116.450 115.987 1.00 13.07 177 LEU A O 1
ATOM 1282 N N . GLY A 1 178 ? 126.949 116.336 117.702 1.00 13.43 178 GLY A N 1
ATOM 1283 C CA . GLY A 1 178 ? 127.830 115.409 117.021 1.00 13.43 178 GLY A CA 1
ATOM 1284 C C . GLY A 1 178 ? 127.135 114.184 116.484 1.00 13.43 178 GLY A C 1
ATOM 1285 O O . GLY A 1 178 ? 127.667 113.525 115.587 1.00 13.43 178 GLY A O 1
ATOM 1286 N N . ILE A 1 179 ? 125.961 113.856 117.013 1.00 14.16 179 ILE A N 1
ATOM 1287 C CA . ILE A 1 179 ? 125.204 112.727 116.487 1.00 14.16 179 ILE A CA 1
ATOM 1288 C C . ILE A 1 179 ? 124.353 113.163 115.304 1.00 14.16 179 ILE A C 1
ATOM 1289 O O . ILE A 1 179 ? 124.473 112.622 114.200 1.00 14.16 179 ILE A O 1
ATOM 1294 N N . ARG A 1 180 ? 123.483 114.147 115.510 1.00 15.16 180 ARG A N 1
ATOM 1295 C CA . ARG A 1 180 ? 122.686 114.679 114.410 1.00 15.16 180 ARG A CA 1
ATOM 1296 C C . ARG A 1 180 ? 123.381 115.860 113.748 1.00 15.16 180 ARG A C 1
ATOM 1297 O O . ARG A 1 180 ? 122.801 116.916 113.505 1.00 15.16 180 ARG A O 1
ATOM 1305 N N . GLN A 1 181 ? 124.656 115.659 113.449 1.00 14.72 181 GLN A N 1
ATOM 1306 C CA . GLN A 1 181 ? 125.363 116.477 112.481 1.00 14.72 181 GLN A CA 1
ATOM 1307 C C . GLN A 1 181 ? 126.270 115.635 111.601 1.00 14.72 181 GLN A C 1
ATOM 1308 O O . GLN A 1 181 ? 126.893 116.179 110.685 1.00 14.72 181 GLN A O 1
ATOM 1314 N N . VAL A 1 182 ? 126.367 114.330 111.855 1.00 17.94 182 VAL A N 1
ATOM 1315 C CA . VAL A 1 182 ? 127.062 113.434 110.949 1.00 17.94 182 VAL A CA 1
ATOM 1316 C C . VAL A 1 182 ? 126.220 113.266 109.693 1.00 17.94 182 VAL A C 1
ATOM 1317 O O . VAL A 1 182 ? 125.006 113.029 109.763 1.00 17.94 182 VAL A O 1
ATOM 1321 N N . SER A 1 183 ? 126.857 113.396 108.533 1.00 20.58 183 SER A N 1
ATOM 1322 C CA . SER A 1 183 ? 126.110 113.574 107.298 1.00 20.58 183 SER A CA 1
ATOM 1323 C C . SER A 1 183 ? 125.234 112.362 107.017 1.00 20.58 183 SER A C 1
ATOM 1324 O O . SER A 1 183 ? 125.693 111.219 107.062 1.00 20.58 183 SER A O 1
ATOM 1327 N N . THR A 1 184 ? 123.962 112.628 106.715 1.00 22.70 184 THR A N 1
ATOM 1328 C CA . THR A 1 184 ? 122.974 111.565 106.568 1.00 22.70 184 THR A CA 1
ATOM 1329 C C . THR A 1 184 ? 123.403 110.486 105.587 1.00 22.70 184 THR A C 1
ATOM 1330 O O . THR A 1 184 ? 122.889 109.362 105.640 1.00 22.70 184 THR A O 1
ATOM 1334 N N . GLU A 1 185 ? 124.325 110.797 104.678 1.00 24.92 185 GLU A N 1
ATOM 1335 C CA . GLU A 1 185 ? 124.705 109.811 103.675 1.00 24.92 185 GLU A CA 1
ATOM 1336 C C . GLU A 1 185 ? 125.413 108.624 104.313 1.00 24.92 185 GLU A C 1
ATOM 1337 O O . GLU A 1 185 ? 125.182 107.472 103.926 1.00 24.92 185 GLU A O 1
ATOM 1343 N N . LEU A 1 186 ? 126.287 108.882 105.286 1.00 24.03 186 LEU A N 1
ATOM 1344 C CA . LEU A 1 186 ? 126.941 107.784 105.988 1.00 24.03 186 LEU A CA 1
ATOM 1345 C C . LEU A 1 186 ? 125.931 106.926 106.732 1.00 24.03 186 LEU A C 1
ATOM 1346 O O . LEU A 1 186 ? 126.085 105.703 106.816 1.00 24.03 186 LEU A O 1
ATOM 1351 N N . VAL A 1 187 ? 124.887 107.547 107.275 1.00 22.34 187 VAL A N 1
ATOM 1352 C CA . VAL A 1 187 ? 123.866 106.778 107.975 1.00 22.34 187 VAL A CA 1
ATOM 1353 C C . VAL A 1 187 ? 123.089 105.920 106.992 1.00 22.34 187 VAL A C 1
ATOM 1354 O O . VAL A 1 187 ? 122.748 104.769 107.285 1.00 22.34 187 VAL A O 1
ATOM 1358 N N . GLU A 1 188 ? 122.795 106.460 105.811 1.00 26.29 188 GLU A N 1
ATOM 1359 C CA . GLU A 1 188 ? 122.187 105.649 104.762 1.00 26.29 188 GLU A CA 1
ATOM 1360 C C . GLU A 1 188 ? 123.073 104.460 104.427 1.00 26.29 188 GLU A C 1
ATOM 1361 O O . GLU A 1 188 ? 122.597 103.328 104.287 1.00 26.29 188 GLU A O 1
ATOM 1367 N N . ALA A 1 189 ? 124.374 104.706 104.297 1.00 25.19 189 ALA A N 1
ATOM 1368 C CA . ALA A 1 189 ? 125.306 103.637 103.967 1.00 25.19 189 ALA A CA 1
ATOM 1369 C C . ALA A 1 189 ? 125.301 102.555 105.032 1.00 25.19 189 ALA A C 1
ATOM 1370 O O . ALA A 1 189 ? 125.282 101.360 104.718 1.00 25.19 189 ALA A O 1
ATOM 1372 N N . ALA A 1 190 ? 125.327 102.957 106.298 1.00 25.47 190 ALA A N 1
ATOM 1373 C CA . ALA A 1 190 ? 125.397 101.988 107.381 1.00 25.47 190 ALA A CA 1
ATOM 1374 C C . ALA A 1 190 ? 124.074 101.268 107.579 1.00 25.47 190 ALA A C 1
ATOM 1375 O O . ALA A 1 190 ? 124.056 100.133 108.066 1.00 25.47 190 ALA A O 1
ATOM 1377 N N . ASP A 1 191 ? 122.965 101.907 107.215 1.00 24.66 191 ASP A N 1
ATOM 1378 C CA . ASP A 1 191 ? 121.662 101.274 107.319 1.00 24.66 191 ASP A CA 1
ATOM 1379 C C . ASP A 1 191 ? 121.372 100.355 106.146 1.00 24.66 191 ASP A C 1
ATOM 1380 O O . ASP A 1 191 ? 120.550 99.443 106.278 1.00 24.66 191 ASP A O 1
ATOM 1385 N N . SER A 1 192 ? 122.023 100.577 105.005 1.00 27.73 192 SER A N 1
ATOM 1386 C CA . SER A 1 192 ? 121.796 99.723 103.849 1.00 27.73 192 SER A CA 1
ATOM 1387 C C . SER A 1 192 ? 122.406 98.345 104.040 1.00 27.73 192 SER A C 1
ATOM 1388 O O . SER A 1 192 ? 121.938 97.374 103.437 1.00 27.73 192 SER A O 1
ATOM 1391 N N . PHE A 1 193 ? 123.450 98.239 104.854 1.00 30.36 193 PHE A N 1
ATOM 1392 C CA . PHE A 1 193 ? 124.088 96.967 105.148 1.00 30.36 193 PHE A CA 1
ATOM 1393 C C . PHE A 1 193 ? 123.575 96.337 106.432 1.00 30.36 193 PHE A C 1
ATOM 1394 O O . PHE A 1 193 ? 124.183 95.384 106.927 1.00 30.36 193 PHE A O 1
ATOM 1402 N N . GLY A 1 194 ? 122.482 96.850 106.983 1.00 28.90 194 GLY A N 1
ATOM 1403 C CA . GLY A 1 194 ? 121.853 96.230 108.128 1.00 28.90 194 GLY A CA 1
ATOM 1404 C C . GLY A 1 194 ? 122.575 96.465 109.435 1.00 28.90 194 GLY A C 1
ATOM 1405 O O . GLY A 1 194 ? 123.005 95.514 110.094 1.00 28.90 194 GLY A O 1
ATOM 1406 N N . SER A 1 195 ? 122.697 97.727 109.826 1.00 25.34 195 SER A N 1
ATOM 1407 C CA . SER A 1 195 ? 123.287 98.104 111.101 1.00 25.34 195 SER A CA 1
ATOM 1408 C C . SER A 1 195 ? 122.165 98.469 112.064 1.00 25.34 195 SER A C 1
ATOM 1409 O O . SER A 1 195 ? 121.402 99.405 111.808 1.00 25.34 195 SER A O 1
ATOM 1412 N N . THR A 1 196 ? 122.072 97.732 113.165 1.00 24.91 196 THR A N 1
ATOM 1413 C CA . THR A 1 196 ? 120.909 97.802 114.051 1.00 24.91 196 THR A CA 1
ATOM 1414 C C . THR A 1 196 ? 121.099 98.803 115.185 1.00 24.91 196 THR A C 1
ATOM 1415 O O . THR A 1 196 ? 120.838 98.508 116.350 1.00 24.91 196 THR A O 1
ATOM 1419 N N . ALA A 1 197 ? 121.554 100.006 114.850 1.00 21.86 197 ALA A N 1
ATOM 1420 C CA . ALA A 1 197 ? 121.643 101.147 115.753 1.00 21.86 197 ALA A CA 1
ATOM 1421 C C . ALA A 1 197 ? 122.639 100.941 116.883 1.00 21.86 197 ALA A C 1
ATOM 1422 O O . ALA A 1 197 ? 122.828 101.854 117.691 1.00 21.86 197 ALA A O 1
ATOM 1424 N N . ARG A 1 198 ? 123.279 99.786 116.969 1.00 21.60 198 ARG A N 1
ATOM 1425 C CA . ARG A 1 198 ? 124.325 99.523 117.944 1.00 21.60 198 ARG A CA 1
ATOM 1426 C C . ARG A 1 198 ? 125.664 99.273 117.283 1.00 21.60 198 ARG A C 1
ATOM 1427 O O . ARG A 1 198 ? 126.696 99.708 117.796 1.00 21.60 198 ARG A O 1
ATOM 1435 N N . GLN A 1 199 ? 125.667 98.575 116.151 1.00 23.54 199 GLN A N 1
ATOM 1436 C CA . GLN A 1 199 ? 126.847 98.532 115.304 1.00 23.54 199 GLN A CA 1
ATOM 1437 C C . GLN A 1 199 ? 127.049 99.872 114.617 1.00 23.54 199 GLN A C 1
ATOM 1438 O O . GLN A 1 199 ? 128.176 100.375 114.537 1.00 23.54 199 GLN A O 1
ATOM 1444 N N . LYS A 1 200 ? 125.956 100.470 114.145 1.00 22.20 200 LYS A N 1
ATOM 1445 C CA . LYS A 1 200 ? 126.034 101.779 113.514 1.00 22.20 200 LYS A CA 1
ATOM 1446 C C . LYS A 1 200 ? 126.652 102.794 114.457 1.00 22.20 200 LYS A C 1
ATOM 1447 O O . LYS A 1 200 ? 127.604 103.493 114.101 1.00 22.20 200 LYS A O 1
ATOM 1453 N N . LEU A 1 201 ? 126.127 102.876 115.678 1.00 18.42 201 LEU A N 1
ATOM 1454 C CA . LEU A 1 201 ? 126.592 103.884 116.618 1.00 18.42 201 LEU A CA 1
ATOM 1455 C C . LEU A 1 201 ? 128.103 103.813 116.778 1.00 18.42 201 LEU A C 1
ATOM 1456 O O . LEU A 1 201 ? 128.827 104.714 116.347 1.00 18.42 201 LEU A O 1
ATOM 1461 N N . PHE A 1 202 ? 128.593 102.702 117.322 1.00 19.83 202 PHE A N 1
ATOM 1462 C CA . PHE A 1 202 ? 130.013 102.580 117.619 1.00 19.83 202 PHE A CA 1
ATOM 1463 C C . PHE A 1 202 ? 130.865 102.701 116.365 1.00 19.83 202 PHE A C 1
ATOM 1464 O O . PHE A 1 202 ? 131.906 103.366 116.378 1.00 19.83 202 PHE A O 1
ATOM 1472 N N . LYS A 1 203 ? 130.449 102.066 115.272 1.00 23.38 203 LYS A N 1
ATOM 1473 C CA . LYS A 1 203 ? 131.317 101.992 114.105 1.00 23.38 203 LYS A CA 1
ATOM 1474 C C . LYS A 1 203 ? 131.387 103.304 113.342 1.00 23.38 203 LYS A C 1
ATOM 1475 O O . LYS A 1 203 ? 132.411 103.590 112.714 1.00 23.38 203 LYS A O 1
ATOM 1481 N N . LEU A 1 204 ? 130.330 104.108 113.376 1.00 21.09 204 LEU A N 1
ATOM 1482 C CA . LEU A 1 204 ? 130.234 105.291 112.538 1.00 21.09 204 LEU A CA 1
ATOM 1483 C C . LEU A 1 204 ? 130.104 106.583 113.327 1.00 21.09 204 LEU A C 1
ATOM 1484 O O . LEU A 1 204 ? 130.889 107.514 113.116 1.00 21.09 204 LEU A O 1
ATOM 1489 N N . GLU A 1 205 ? 129.131 106.669 114.231 1.00 17.65 205 GLU A N 1
ATOM 1490 C CA . GLU A 1 205 ? 128.722 107.963 114.757 1.00 17.65 205 GLU A CA 1
ATOM 1491 C C . GLU A 1 205 ? 129.688 108.471 115.816 1.00 17.65 205 GLU A C 1
ATOM 1492 O O . GLU A 1 205 ? 130.172 109.605 115.731 1.00 17.65 205 GLU A O 1
ATOM 1498 N N . PHE A 1 206 ? 129.978 107.655 116.817 1.00 14.44 206 PHE A N 1
ATOM 1499 C CA . PHE A 1 206 ? 130.875 108.070 117.883 1.00 14.44 206 PHE A CA 1
ATOM 1500 C C . PHE A 1 206 ? 132.235 108.442 117.307 1.00 14.44 206 PHE A C 1
ATOM 1501 O O . PHE A 1 206 ? 132.716 109.559 117.533 1.00 14.44 206 PHE A O 1
ATOM 1509 N N . PRO A 1 207 ? 132.882 107.550 116.554 1.00 15.59 207 PRO A N 1
ATOM 1510 C CA . PRO A 1 207 ? 134.194 107.888 115.986 1.00 15.59 207 PRO A CA 1
ATOM 1511 C C . PRO A 1 207 ? 134.200 109.168 115.185 1.00 15.59 207 PRO A C 1
ATOM 1512 O O . PRO A 1 207 ? 135.270 109.757 114.993 1.00 15.59 207 PRO A O 1
ATOM 1516 N N . LEU A 1 208 ? 133.046 109.616 114.706 1.00 18.04 208 LEU A N 1
ATOM 1517 C CA . LEU A 1 208 ? 132.949 110.869 113.976 1.00 18.04 208 LEU A CA 1
ATOM 1518 C C . LEU A 1 208 ? 132.500 112.025 114.850 1.00 18.04 208 LEU A C 1
ATOM 1519 O O . LEU A 1 208 ? 132.922 113.162 114.622 1.00 18.04 208 LEU A O 1
ATOM 1524 N N . ALA A 1 209 ? 131.657 111.757 115.843 1.00 15.87 209 ALA A N 1
ATOM 1525 C CA . ALA A 1 209 ? 131.256 112.807 116.767 1.00 15.87 209 ALA A CA 1
ATOM 1526 C C . ALA A 1 209 ? 132.395 113.174 117.707 1.00 15.87 209 ALA A C 1
ATOM 1527 O O . ALA A 1 209 ? 132.586 114.352 118.029 1.00 15.87 209 ALA A O 1
ATOM 1529 N N . LYS A 1 210 ? 133.157 112.182 118.159 1.00 14.75 210 LYS A N 1
ATOM 1530 C CA . LYS A 1 210 ? 134.317 112.440 119.000 1.00 14.75 210 LYS A CA 1
ATOM 1531 C C . LYS A 1 210 ? 135.164 113.548 118.403 1.00 14.75 210 LYS A C 1
ATOM 1532 O O . LYS A 1 210 ? 135.713 113.408 117.307 1.00 14.75 210 LYS A O 1
ATOM 1538 N N . GLY A 1 211 ? 135.269 114.646 119.137 1.00 14.23 211 GLY A N 1
ATOM 1539 C CA . GLY A 1 211 ? 135.834 115.872 118.620 1.00 14.23 211 GLY A CA 1
ATOM 1540 C C . GLY A 1 211 ? 134.824 116.975 118.822 1.00 14.23 211 GLY A C 1
ATOM 1541 O O . GLY A 1 211 ? 135.169 118.149 118.983 1.00 14.23 211 GLY A O 1
ATOM 1542 N N . THR A 1 212 ? 133.555 116.582 118.809 1.00 13.60 212 THR A N 1
ATOM 1543 C CA . THR A 1 212 ? 132.443 117.424 119.221 1.00 13.60 212 THR A CA 1
ATOM 1544 C C . THR A 1 212 ? 131.986 117.087 120.631 1.00 13.60 212 THR A C 1
ATOM 1545 O O . THR A 1 212 ? 131.861 117.974 121.478 1.00 13.60 212 THR A O 1
ATOM 1549 N N . ILE A 1 213 ? 131.741 115.803 120.894 1.00 11.48 213 ILE A N 1
ATOM 1550 C CA . ILE A 1 213 ? 131.389 115.361 122.238 1.00 11.48 213 ILE A CA 1
ATOM 1551 C C . ILE A 1 213 ? 132.446 115.813 123.231 1.00 11.48 213 ILE A C 1
ATOM 1552 O O . ILE A 1 213 ? 132.144 116.435 124.256 1.00 11.48 213 ILE A O 1
ATOM 1557 N N . MET A 1 214 ? 133.706 115.498 122.943 1.00 11.15 214 MET A N 1
ATOM 1558 C CA . MET A 1 214 ? 134.756 115.759 123.911 1.00 11.15 214 MET A CA 1
ATOM 1559 C C . MET A 1 214 ? 134.894 117.239 124.216 1.00 11.15 214 MET A C 1
ATOM 1560 O O . MET A 1 214 ? 135.388 117.589 125.287 1.00 11.15 214 MET A O 1
ATOM 1565 N N . ALA A 1 215 ? 134.431 118.119 123.333 1.00 8.30 215 ALA A N 1
ATOM 1566 C CA . ALA A 1 215 ? 134.356 119.530 123.695 1.00 8.30 215 ALA A CA 1
ATOM 1567 C C . ALA A 1 215 ? 133.327 119.748 124.795 1.00 8.30 215 ALA A C 1
ATOM 1568 O O . ALA A 1 215 ? 133.585 120.448 125.783 1.00 8.30 215 ALA A O 1
ATOM 1570 N N . GLY A 1 216 ? 132.148 119.152 124.638 1.00 6.95 216 GLY A N 1
ATOM 1571 C CA . GLY A 1 216 ? 131.164 119.206 125.699 1.00 6.95 216 GLY A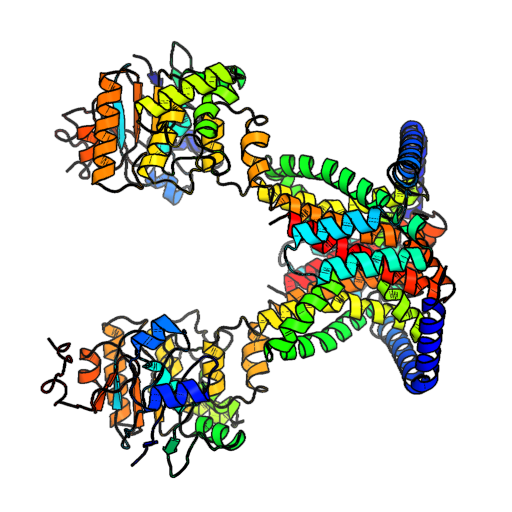 CA 1
ATOM 1572 C C . GLY A 1 216 ? 131.700 118.643 126.997 1.00 6.95 216 GLY A C 1
ATOM 1573 O O . GLY A 1 216 ? 131.388 119.140 128.079 1.00 6.95 216 GLY A O 1
ATOM 1574 N N . VAL A 1 217 ? 132.539 117.616 126.906 1.00 6.58 217 VAL A N 1
ATOM 1575 C CA . VAL A 1 217 ? 133.066 116.991 128.113 1.00 6.58 217 VAL A CA 1
ATOM 1576 C C . VAL A 1 217 ? 134.132 117.869 128.753 1.00 6.58 217 VAL A C 1
ATOM 1577 O O . VAL A 1 217 ? 134.243 117.945 129.983 1.00 6.58 217 VAL A O 1
ATOM 1581 N N . ASN A 1 218 ? 134.939 118.533 127.934 1.00 7.90 218 ASN A N 1
ATOM 1582 C CA . ASN A 1 218 ? 135.931 119.460 128.445 1.00 7.90 218 ASN A CA 1
ATOM 1583 C C . ASN A 1 218 ? 135.302 120.726 128.994 1.00 7.90 218 ASN A C 1
ATOM 1584 O O . ASN A 1 218 ? 135.981 121.478 129.697 1.00 7.90 218 ASN A O 1
ATOM 1589 N N . GLN A 1 219 ? 134.038 120.986 128.668 1.00 7.56 219 GLN A N 1
ATOM 1590 C CA . GLN A 1 219 ? 133.275 121.987 129.406 1.00 7.56 219 GLN A CA 1
ATOM 1591 C C . GLN A 1 219 ? 132.726 121.409 130.703 1.00 7.56 219 GLN A C 1
ATOM 1592 O O . GLN A 1 219 ? 132.743 122.074 131.746 1.00 7.56 219 GLN A O 1
ATOM 1598 N N . THR A 1 220 ? 132.203 120.186 130.628 1.00 6.28 220 THR A N 1
ATOM 1599 C CA . THR A 1 220 ? 131.689 119.491 131.798 1.00 6.28 220 THR A CA 1
ATOM 1600 C C . THR A 1 220 ? 132.705 119.478 132.923 1.00 6.28 220 THR A C 1
ATOM 1601 O O . THR A 1 220 ? 132.358 119.667 134.093 1.00 6.28 220 THR A O 1
ATOM 1605 N N . ILE A 1 221 ? 133.968 119.252 132.585 1.00 7.06 221 ILE A N 1
ATOM 1606 C CA . ILE A 1 221 ? 134.998 119.120 133.607 1.00 7.06 221 ILE A CA 1
ATOM 1607 C C . ILE A 1 221 ? 135.199 120.440 134.337 1.00 7.06 221 ILE A C 1
ATOM 1608 O O . ILE A 1 221 ? 135.279 120.485 135.571 1.00 7.06 221 ILE A O 1
ATOM 1613 N N . MET A 1 222 ? 135.298 121.534 133.585 1.00 8.79 222 MET A N 1
ATOM 1614 C CA . MET A 1 222 ? 135.464 122.841 134.207 1.00 8.79 222 MET A CA 1
ATOM 1615 C C . MET A 1 222 ? 134.256 123.198 135.057 1.00 8.79 222 MET A C 1
ATOM 1616 O O . MET A 1 222 ? 134.396 123.761 136.151 1.00 8.79 222 MET A O 1
ATOM 1621 N N . LEU A 1 223 ? 133.060 122.890 134.563 1.00 7.09 223 LEU A N 1
ATOM 1622 C CA . LEU A 1 223 ? 131.858 123.176 135.332 1.00 7.09 223 LEU A CA 1
ATOM 1623 C C . LEU A 1 223 ? 131.834 122.376 136.625 1.00 7.09 223 LEU A C 1
ATOM 1624 O O . LEU A 1 223 ? 131.407 122.878 137.670 1.00 7.09 223 LEU A O 1
ATOM 1629 N N . ALA A 1 224 ? 132.318 121.138 136.580 1.00 8.09 224 ALA A N 1
ATOM 1630 C CA . ALA A 1 224 ? 132.360 120.318 137.782 1.00 8.09 224 ALA A CA 1
ATOM 1631 C C . ALA A 1 224 ? 133.378 120.850 138.775 1.00 8.09 224 ALA A C 1
ATOM 1632 O O . ALA A 1 224 ? 133.147 120.825 139.988 1.00 8.09 224 ALA A O 1
ATOM 1634 N N . LEU A 1 225 ? 134.519 121.316 138.280 1.00 8.63 225 LEU A N 1
ATOM 1635 C CA . LEU A 1 225 ? 135.497 121.952 139.153 1.00 8.63 225 LEU A CA 1
ATOM 1636 C C . LEU A 1 225 ? 134.890 123.156 139.857 1.00 8.63 225 LEU A C 1
ATOM 1637 O O . LEU A 1 225 ? 134.980 123.292 141.086 1.00 8.63 225 LEU A O 1
ATOM 1642 N N . SER A 1 226 ? 134.283 124.052 139.082 1.00 11.96 226 SER A N 1
ATOM 1643 C CA . SER A 1 226 ? 133.603 125.201 139.662 1.00 11.96 226 SER A CA 1
ATOM 1644 C C . SER A 1 226 ? 132.598 124.770 140.718 1.00 11.96 226 SER A C 1
ATOM 1645 O O . SER A 1 226 ? 132.540 125.345 141.812 1.00 11.96 226 SER A O 1
ATOM 1648 N N . MET A 1 227 ? 131.814 123.737 140.421 1.00 10.35 227 MET A N 1
ATOM 1649 C CA . MET A 1 227 ? 130.735 123.364 141.320 1.00 10.35 227 MET A CA 1
ATOM 1650 C C . MET A 1 227 ? 131.243 122.705 142.587 1.00 10.35 227 MET A C 1
ATOM 1651 O O . MET A 1 227 ? 130.628 122.864 143.639 1.00 10.35 227 MET A O 1
ATOM 1656 N N . VAL A 1 228 ? 132.344 121.964 142.527 1.00 9.44 228 VAL A N 1
ATOM 1657 C CA . VAL A 1 228 ? 132.869 121.382 143.756 1.00 9.44 228 VAL A CA 1
ATOM 1658 C C . VAL A 1 228 ? 133.529 122.454 144.606 1.00 9.44 228 VAL A C 1
ATOM 1659 O O . VAL A 1 228 ? 133.408 122.454 145.839 1.00 9.44 228 VAL A O 1
ATOM 1663 N N . VAL A 1 229 ? 134.220 123.398 143.972 1.00 11.72 229 VAL A N 1
ATOM 1664 C CA . VAL A 1 229 ? 134.760 124.516 144.731 1.00 11.72 229 VAL A CA 1
ATOM 1665 C C . VAL A 1 229 ? 133.635 125.256 145.439 1.00 11.72 229 VAL A C 1
ATOM 1666 O O . VAL A 1 229 ? 133.780 125.684 146.589 1.00 11.72 229 VAL A O 1
ATOM 1670 N N . ILE A 1 230 ? 132.492 125.404 144.772 1.00 21.85 230 ILE A N 1
ATOM 1671 C CA . ILE A 1 230 ? 131.359 126.070 145.402 1.00 21.85 230 ILE A CA 1
ATOM 1672 C C . ILE A 1 230 ? 130.758 125.191 146.488 1.00 21.85 230 ILE A C 1
ATOM 1673 O O . ILE A 1 230 ? 130.331 125.681 147.538 1.00 21.85 230 ILE A O 1
ATOM 1678 N N . ALA A 1 231 ? 130.705 123.885 146.251 1.00 10.04 231 ALA A N 1
ATOM 1679 C CA . ALA A 1 231 ? 130.168 122.956 147.229 1.00 10.04 231 ALA A CA 1
ATOM 1680 C C . ALA A 1 231 ? 131.016 122.902 148.481 1.00 10.04 231 ALA A C 1
ATOM 1681 O O . ALA A 1 231 ? 130.554 122.400 149.509 1.00 10.04 231 ALA A O 1
ATOM 1683 N N . SER A 1 232 ? 132.249 123.390 148.410 1.00 8.87 232 SER A N 1
ATOM 1684 C CA . SER A 1 232 ? 133.082 123.494 149.599 1.00 8.87 232 SER A CA 1
ATOM 1685 C C . SER A 1 232 ? 132.275 124.069 150.754 1.00 8.87 232 SER A C 1
ATOM 1686 O O . SER A 1 232 ? 132.531 123.754 151.919 1.00 8.87 232 SER A O 1
ATOM 1689 N N . MET A 1 233 ? 131.295 124.915 150.435 1.00 9.36 233 MET A N 1
ATOM 1690 C CA . MET A 1 233 ? 130.377 125.408 151.453 1.00 9.36 233 MET A CA 1
ATOM 1691 C C . MET A 1 233 ? 129.683 124.256 152.161 1.00 9.36 233 MET A C 1
ATOM 1692 O O . MET A 1 233 ? 129.541 124.262 153.388 1.00 9.36 233 MET A O 1
ATOM 1697 N N . ILE A 1 234 ? 129.248 123.257 151.400 1.00 6.23 234 ILE A N 1
ATOM 1698 C CA . ILE A 1 234 ? 128.554 122.120 151.987 1.00 6.23 234 ILE A CA 1
ATOM 1699 C C . ILE A 1 234 ? 129.490 121.321 152.881 1.00 6.23 234 ILE A C 1
ATOM 1700 O O . ILE A 1 234 ? 129.136 120.956 154.008 1.00 6.23 234 ILE A O 1
ATOM 1705 N N . GLY A 1 235 ? 130.691 121.037 152.397 1.00 4.58 235 GLY A N 1
ATOM 1706 C CA . GLY A 1 235 ? 131.611 120.174 153.104 1.00 4.58 235 GLY A CA 1
ATOM 1707 C C . GLY A 1 235 ? 132.393 119.277 152.173 1.00 4.58 235 GLY A C 1
ATOM 1708 O O . GLY A 1 235 ? 133.153 118.414 152.619 1.00 4.58 235 GLY A O 1
ATOM 1709 N N . ALA A 1 236 ? 132.209 119.467 150.877 1.00 4.83 236 ALA A N 1
ATOM 1710 C CA . ALA A 1 236 ? 132.999 118.768 149.881 1.00 4.83 236 ALA A CA 1
ATOM 1711 C C . ALA A 1 236 ? 134.465 119.128 150.070 1.00 4.83 236 ALA A C 1
ATOM 1712 O O . ALA A 1 236 ? 134.845 120.289 149.882 1.00 4.83 236 ALA A O 1
ATOM 1714 N N . PRO A 1 237 ? 135.317 118.172 150.427 1.00 4.21 237 PRO A N 1
ATOM 1715 C CA . PRO A 1 237 ? 136.693 118.515 150.783 1.00 4.21 237 PRO A CA 1
ATOM 1716 C C . PRO A 1 237 ? 137.489 118.952 149.570 1.00 4.21 237 PRO A C 1
ATOM 1717 O O . PRO A 1 237 ? 137.030 118.910 148.428 1.00 4.21 237 PRO A O 1
ATOM 1721 N N . GLY A 1 238 ? 138.715 119.376 149.838 1.00 4.36 238 GLY A N 1
ATOM 1722 C CA . GLY A 1 238 ? 139.620 119.816 148.809 1.00 4.36 238 GLY A CA 1
ATOM 1723 C C . GLY A 1 238 ? 140.159 121.182 149.115 1.00 4.36 238 GLY A C 1
ATOM 1724 O O . GLY A 1 238 ? 140.191 121.619 150.270 1.00 4.36 238 GLY A O 1
ATOM 1725 N N . LEU A 1 239 ? 140.591 121.860 148.056 1.00 6.09 239 LEU A N 1
ATOM 1726 C CA . LEU A 1 239 ? 141.129 123.202 148.203 1.00 6.09 239 LEU A CA 1
ATOM 1727 C C . LEU A 1 239 ? 140.029 124.206 148.494 1.00 6.09 239 LEU A C 1
ATOM 1728 O O . LEU A 1 239 ? 140.258 125.187 149.209 1.00 6.09 239 LEU A O 1
ATOM 1733 N N . GLY A 1 240 ? 138.836 123.978 147.950 1.00 5.96 240 GLY A N 1
ATOM 1734 C CA . GLY A 1 240 ? 137.735 124.889 148.200 1.00 5.96 240 GLY A CA 1
ATOM 1735 C C . GLY A 1 240 ? 137.589 125.238 149.664 1.00 5.96 240 GLY A C 1
ATOM 1736 O O . GLY A 1 240 ? 137.522 126.412 150.032 1.00 5.96 240 GLY A O 1
ATOM 1737 N N . ARG A 1 241 ? 137.548 124.219 150.521 1.00 5.20 241 ARG A N 1
ATOM 1738 C CA . ARG A 1 241 ? 137.432 124.458 151.953 1.00 5.20 241 ARG A CA 1
ATOM 1739 C C . ARG A 1 241 ? 138.413 125.528 152.404 1.00 5.20 241 ARG A C 1
ATOM 1740 O O . ARG A 1 241 ? 138.030 126.507 153.053 1.00 5.20 241 ARG A O 1
ATOM 1748 N N . GLY A 1 242 ? 139.682 125.365 152.046 1.00 4.76 242 GLY A N 1
ATOM 1749 C CA . GLY A 1 242 ? 140.678 126.375 152.322 1.00 4.76 242 GLY A CA 1
ATOM 1750 C C . GLY A 1 242 ? 140.165 127.750 151.971 1.00 4.76 242 GLY A C 1
ATOM 1751 O O . GLY A 1 242 ? 139.973 128.593 152.852 1.00 4.76 242 GLY A O 1
ATOM 1752 N N . VAL A 1 243 ? 139.902 127.966 150.685 1.00 7.75 243 VAL A N 1
ATOM 1753 C CA . VAL A 1 243 ? 139.356 129.226 150.201 1.00 7.75 243 VAL A CA 1
ATOM 1754 C C . VAL A 1 243 ? 138.242 129.652 151.138 1.00 7.75 243 VAL A C 1
ATOM 1755 O O . VAL A 1 243 ? 138.268 130.752 151.701 1.00 7.75 243 VAL A O 1
ATOM 1759 N N . LEU A 1 244 ? 137.272 128.764 151.334 1.00 8.58 244 LEU A N 1
ATOM 1760 C CA . LEU A 1 244 ? 136.139 129.079 152.186 1.00 8.58 244 LEU A CA 1
ATOM 1761 C C . LEU A 1 244 ? 136.611 129.608 153.528 1.00 8.58 244 LEU A C 1
ATOM 1762 O O . LEU A 1 244 ? 136.300 130.741 153.915 1.00 8.58 244 LEU A O 1
ATOM 1767 N N . ALA A 1 245 ? 137.384 128.797 154.247 1.00 8.12 245 ALA A N 1
ATOM 1768 C CA . ALA A 1 245 ? 137.894 129.219 155.541 1.00 8.12 245 ALA A CA 1
ATOM 1769 C C . ALA A 1 245 ? 138.427 130.639 155.467 1.00 8.12 245 ALA A C 1
ATOM 1770 O O . ALA A 1 245 ? 138.072 131.497 156.283 1.00 8.12 245 ALA A O 1
ATOM 1772 N N . ALA A 1 246 ? 139.251 130.913 154.459 1.00 9.11 246 ALA A N 1
ATOM 1773 C CA . ALA A 1 246 ? 139.836 132.236 154.313 1.00 9.11 246 ALA A CA 1
ATOM 1774 C C . ALA A 1 246 ? 138.756 133.308 154.277 1.00 9.11 246 ALA A C 1
ATOM 1775 O O . ALA A 1 246 ? 138.750 134.232 155.096 1.00 9.11 246 ALA A O 1
ATOM 1777 N N . VAL A 1 247 ? 137.815 133.190 153.338 1.00 8.06 247 VAL A N 1
ATOM 1778 C CA . VAL A 1 247 ? 136.785 134.210 153.202 1.00 8.06 247 VAL A CA 1
ATOM 1779 C C . VAL A 1 247 ? 135.854 134.248 154.398 1.00 8.06 247 VAL A C 1
ATOM 1780 O O . VAL A 1 247 ? 135.034 135.165 154.507 1.00 8.06 247 VAL A O 1
ATOM 1784 N N . GLN A 1 248 ? 135.959 133.273 155.296 1.00 10.07 248 GLN A N 1
ATOM 1785 C CA . GLN A 1 248 ? 135.233 133.307 156.554 1.00 10.07 248 GLN A CA 1
ATOM 1786 C C . GLN A 1 248 ? 136.055 133.900 157.684 1.00 10.07 248 GLN A C 1
ATOM 1787 O O . GLN A 1 248 ? 135.488 134.494 158.606 1.00 10.07 248 GLN A O 1
ATOM 1793 N N . SER A 1 249 ? 137.376 133.759 157.620 1.00 10.90 249 SER A N 1
ATOM 1794 C CA . SER A 1 249 ? 138.279 134.265 158.640 1.00 10.90 249 SER A CA 1
ATOM 1795 C C . SER A 1 249 ? 139.210 135.348 158.119 1.00 10.90 249 SER A C 1
ATOM 1796 O O . SER A 1 249 ? 140.008 135.884 158.893 1.00 10.90 249 SER A O 1
ATOM 1799 N N . ALA A 1 250 ? 139.130 135.680 156.834 1.00 11.21 250 ALA A N 1
ATOM 1800 C CA . ALA A 1 250 ? 139.962 136.715 156.232 1.00 11.21 250 ALA A CA 1
ATOM 1801 C C . ALA A 1 250 ? 141.445 136.436 156.462 1.00 11.21 250 ALA A C 1
ATOM 1802 O O . ALA A 1 250 ? 142.225 137.322 156.812 1.00 11.21 250 ALA A O 1
ATOM 1804 N N . ASP A 1 251 ? 141.830 135.176 156.263 1.00 11.76 251 ASP A N 1
ATOM 1805 C CA . ASP A 1 251 ? 143.236 134.779 156.240 1.00 11.76 251 ASP A CA 1
ATOM 1806 C C . ASP A 1 251 ? 143.646 134.672 154.777 1.00 11.76 251 ASP A C 1
ATOM 1807 O O . ASP A 1 251 ? 143.621 133.606 154.165 1.00 11.76 251 ASP A O 1
ATOM 1812 N N . ILE A 1 252 ? 144.035 135.815 154.214 1.00 10.73 252 ILE A N 1
ATOM 1813 C CA . ILE A 1 252 ? 144.206 135.913 152.770 1.00 10.73 252 ILE A CA 1
ATOM 1814 C C . ILE A 1 252 ? 145.363 135.060 152.281 1.00 10.73 252 ILE A C 1
ATOM 1815 O O . ILE A 1 252 ? 145.415 134.699 151.102 1.00 10.73 252 ILE A O 1
ATOM 1820 N N . GLY A 1 253 ? 146.307 134.724 153.154 1.00 12.10 253 GLY A N 1
ATOM 1821 C CA . GLY A 1 253 ? 147.417 133.895 152.717 1.00 12.10 253 GLY A CA 1
ATOM 1822 C C . GLY A 1 253 ? 146.971 132.499 152.332 1.00 12.10 253 GLY A C 1
ATOM 1823 O O . GLY A 1 253 ? 147.214 132.038 151.212 1.00 12.10 253 GLY A O 1
ATOM 1824 N N . LYS A 1 254 ? 146.312 131.808 153.260 1.00 10.94 254 LYS A N 1
ATOM 1825 C CA . LYS A 1 254 ? 145.835 130.460 152.986 1.00 10.94 254 LYS A CA 1
ATOM 1826 C C . LYS A 1 254 ? 144.849 130.465 151.828 1.00 10.94 254 LYS A C 1
ATOM 1827 O O . LYS A 1 254 ? 144.931 129.630 150.916 1.00 10.94 254 LYS A O 1
ATOM 1833 N N . GLY A 1 255 ? 143.901 131.398 151.859 1.00 8.87 255 GLY A N 1
ATOM 1834 C CA . GLY A 1 255 ? 142.929 131.484 150.789 1.00 8.87 255 GLY A CA 1
ATOM 1835 C C . GLY A 1 255 ? 143.577 131.711 149.441 1.00 8.87 255 GLY A C 1
ATOM 1836 O O . GLY A 1 255 ? 143.184 131.105 148.444 1.00 8.87 255 GLY A O 1
ATOM 1837 N N . PHE A 1 256 ? 144.594 132.567 149.394 1.00 9.09 256 PHE A N 1
ATOM 1838 C CA . PHE A 1 256 ? 145.228 132.875 148.123 1.00 9.09 256 PHE A CA 1
ATOM 1839 C C . PHE A 1 256 ? 146.020 131.691 147.609 1.00 9.09 256 PHE A C 1
ATOM 1840 O O . PHE A 1 256 ? 146.011 131.411 146.408 1.00 9.09 256 PHE A O 1
ATOM 1848 N N . VAL A 1 257 ? 146.724 130.988 148.491 1.00 8.29 257 VAL A N 1
ATOM 1849 C CA . VAL A 1 257 ? 147.494 129.845 148.019 1.00 8.29 257 VAL A CA 1
ATOM 1850 C C . VAL A 1 257 ? 146.560 128.746 147.531 1.00 8.29 257 VAL A C 1
ATOM 1851 O O . VAL A 1 257 ? 146.829 128.091 146.518 1.00 8.29 257 VAL A O 1
ATOM 1855 N N . SER A 1 258 ? 145.431 128.545 148.211 1.00 7.20 258 SER A N 1
ATOM 1856 C CA . SER A 1 258 ? 144.477 127.551 147.732 1.00 7.20 258 SER A CA 1
ATOM 1857 C C . SER A 1 258 ? 143.846 127.981 146.414 1.00 7.20 258 SER A C 1
ATOM 1858 O O . SER A 1 258 ? 143.638 127.155 145.518 1.00 7.20 258 SER A O 1
ATOM 1861 N N . GLY A 1 259 ? 143.540 129.269 146.271 1.00 7.75 259 GLY A N 1
ATOM 1862 C CA . GLY A 1 259 ? 142.978 129.744 145.022 1.00 7.75 259 GLY A CA 1
ATOM 1863 C C . GLY A 1 259 ? 143.953 129.621 143.872 1.00 7.75 259 GLY A C 1
ATOM 1864 O O . GLY A 1 259 ? 143.566 129.295 142.750 1.00 7.75 259 GLY A O 1
ATOM 1865 N N . ILE A 1 260 ? 145.234 129.861 144.138 1.00 7.81 260 ILE A N 1
ATOM 1866 C CA . ILE A 1 260 ? 146.234 129.729 143.094 1.00 7.81 260 ILE A CA 1
ATOM 1867 C C . ILE A 1 260 ? 146.443 128.264 142.752 1.00 7.81 260 ILE A C 1
ATOM 1868 O O . ILE A 1 260 ? 146.706 127.923 141.595 1.00 7.81 260 ILE A O 1
ATOM 1873 N N . SER A 1 261 ? 146.309 127.372 143.732 1.00 7.50 261 SER A N 1
ATOM 1874 C CA . SER A 1 261 ? 146.356 125.948 143.432 1.00 7.50 261 SER A CA 1
ATOM 1875 C C . SER A 1 261 ? 145.198 125.545 142.535 1.00 7.50 261 SER A C 1
ATOM 1876 O O . SER A 1 261 ? 145.373 124.781 141.578 1.00 7.50 261 SER A O 1
ATOM 1879 N N . LEU A 1 262 ? 144.004 126.049 142.832 1.00 8.32 262 LEU A N 1
ATOM 1880 C CA . LEU A 1 262 ? 142.854 125.766 141.984 1.00 8.32 262 LEU A CA 1
ATOM 1881 C C . LEU A 1 262 ? 143.058 126.326 140.588 1.00 8.32 262 LEU A C 1
ATOM 1882 O O . LEU A 1 262 ? 142.697 125.690 139.595 1.00 8.32 262 LEU A O 1
ATOM 1887 N N . VAL A 1 263 ? 143.630 127.522 140.495 1.00 8.37 263 VAL A N 1
ATOM 1888 C CA . VAL A 1 263 ? 143.895 128.126 139.198 1.00 8.37 263 VAL A CA 1
ATOM 1889 C C . VAL A 1 263 ? 144.876 127.277 138.408 1.00 8.37 263 VAL A C 1
ATOM 1890 O O . VAL A 1 263 ? 144.720 127.081 137.198 1.00 8.37 263 VAL A O 1
ATOM 1894 N N . ILE A 1 264 ? 145.914 126.778 139.073 1.00 8.17 264 ILE A N 1
ATOM 1895 C CA . ILE A 1 264 ? 146.894 125.937 138.403 1.00 8.17 264 ILE A CA 1
ATOM 1896 C C . ILE A 1 264 ? 146.232 124.671 137.890 1.00 8.17 264 ILE A C 1
ATOM 1897 O O . ILE A 1 264 ? 146.425 124.263 136.738 1.00 8.17 264 ILE A O 1
ATOM 1902 N N . LEU A 1 265 ? 145.466 124.014 138.755 1.00 7.77 265 LEU A N 1
ATOM 1903 C CA . LEU A 1 265 ? 144.747 122.819 138.344 1.00 7.77 265 LEU A CA 1
ATOM 1904 C C . LEU A 1 265 ? 143.847 123.111 137.156 1.00 7.77 265 LEU A C 1
ATOM 1905 O O . LEU A 1 265 ? 143.749 122.307 136.224 1.00 7.77 265 LEU A O 1
ATOM 1910 N N . ALA A 1 266 ? 143.201 124.273 137.159 1.00 8.56 266 ALA A N 1
ATOM 1911 C CA . ALA A 1 266 ? 142.291 124.621 136.081 1.00 8.56 266 ALA A CA 1
ATOM 1912 C C . ALA A 1 266 ? 143.034 124.825 134.774 1.00 8.56 266 ALA A C 1
ATOM 1913 O O . ALA A 1 266 ? 142.599 124.341 133.727 1.00 8.56 266 ALA A O 1
ATOM 1915 N N . ILE A 1 267 ? 144.147 125.552 134.811 1.00 9.11 267 ILE A N 1
ATOM 1916 C CA . ILE A 1 267 ? 144.926 125.771 133.598 1.00 9.11 267 ILE A CA 1
ATOM 1917 C C . ILE A 1 267 ? 145.413 124.442 133.047 1.00 9.11 267 ILE A C 1
ATOM 1918 O O . ILE A 1 267 ? 145.350 124.185 131.838 1.00 9.11 267 ILE A O 1
ATOM 1923 N N . ILE A 1 268 ? 145.919 123.581 133.927 1.00 8.80 268 ILE A N 1
ATOM 1924 C CA . ILE A 1 268 ? 146.412 122.280 133.497 1.00 8.80 268 ILE A CA 1
ATOM 1925 C C . ILE A 1 268 ? 145.300 121.490 132.828 1.00 8.80 268 ILE A C 1
ATOM 1926 O O . ILE A 1 268 ? 145.468 120.948 131.729 1.00 8.80 268 ILE A O 1
ATOM 1931 N N . ILE A 1 269 ? 144.151 121.398 133.492 1.00 8.59 269 ILE A N 1
ATOM 1932 C CA . ILE A 1 269 ? 143.047 120.616 132.957 1.00 8.59 269 ILE A CA 1
ATOM 1933 C C . ILE A 1 269 ? 142.581 121.190 131.631 1.00 8.59 269 ILE A C 1
ATOM 1934 O O . ILE A 1 269 ? 142.264 120.448 130.698 1.00 8.59 269 ILE A O 1
ATOM 1939 N N . ASP A 1 270 ? 142.527 122.515 131.522 1.00 8.99 270 ASP A N 1
ATOM 1940 C CA . ASP A 1 270 ? 142.083 123.130 130.280 1.00 8.99 270 ASP A CA 1
ATOM 1941 C C . ASP A 1 270 ? 143.030 122.793 129.143 1.00 8.99 270 ASP A C 1
ATOM 1942 O O . ASP A 1 270 ? 142.605 122.326 128.082 1.00 8.99 270 ASP A O 1
ATOM 1947 N N . ARG A 1 271 ? 144.327 123.017 129.349 1.00 11.33 271 ARG A N 1
ATOM 1948 C CA . ARG A 1 271 ? 145.278 122.775 128.275 1.00 11.33 271 ARG A CA 1
ATOM 1949 C C . ARG A 1 271 ? 145.287 121.307 127.876 1.00 11.33 271 ARG A C 1
ATOM 1950 O O . ARG A 1 271 ? 145.292 120.983 126.683 1.00 11.33 271 ARG A O 1
ATOM 1958 N N . PHE A 1 272 ? 145.270 120.403 128.855 1.00 10.61 272 PHE A N 1
ATOM 1959 C CA . PHE A 1 272 ? 145.193 118.982 128.541 1.00 10.61 272 PHE A CA 1
ATOM 1960 C C . PHE A 1 272 ? 143.934 118.668 127.744 1.00 10.61 272 PHE A C 1
ATOM 1961 O O . PHE A 1 272 ? 144.001 118.215 126.596 1.00 10.61 272 PHE A O 1
ATOM 1969 N N . THR A 1 273 ? 142.770 118.905 128.344 1.00 10.26 273 THR A N 1
ATOM 1970 C CA . THR A 1 273 ? 141.506 118.540 127.729 1.00 10.26 273 THR A CA 1
ATOM 1971 C C . THR A 1 273 ? 141.302 119.207 126.380 1.00 10.26 273 THR A C 1
ATOM 1972 O O . THR A 1 273 ? 140.484 118.730 125.587 1.00 10.26 273 THR A O 1
ATOM 1976 N N . GLN A 1 274 ? 142.011 120.299 126.101 1.00 10.97 274 GLN A N 1
ATOM 1977 C CA . GLN A 1 274 ? 141.948 120.896 124.775 1.00 10.97 274 GLN A CA 1
ATOM 1978 C C . GLN A 1 274 ? 142.870 120.168 123.809 1.00 10.97 274 GLN A C 1
ATOM 1979 O O . GLN A 1 274 ? 142.423 119.648 122.781 1.00 10.97 274 GLN A O 1
ATOM 1985 N N . LYS A 1 275 ? 144.161 120.111 124.134 1.00 12.57 275 LYS A N 1
ATOM 1986 C CA . LYS A 1 275 ? 145.132 119.490 123.247 1.00 12.57 275 LYS A CA 1
ATOM 1987 C C . LYS A 1 275 ? 144.806 118.033 122.954 1.00 12.57 275 LYS A C 1
ATOM 1988 O O . LYS A 1 275 ? 145.196 117.526 121.898 1.00 12.57 275 LYS A O 1
ATOM 1994 N N . LEU A 1 276 ? 144.100 117.354 123.855 1.00 12.77 276 LEU A N 1
ATOM 1995 C CA . LEU A 1 276 ? 143.675 115.979 123.640 1.00 12.77 276 LEU A CA 1
ATOM 1996 C C . LEU A 1 276 ? 142.301 115.886 122.993 1.00 12.77 276 LEU A C 1
ATOM 1997 O O . LEU A 1 276 ? 141.630 114.857 123.128 1.00 12.77 276 LEU A O 1
ATOM 2002 N N . ASN A 1 277 ? 141.867 116.937 122.306 1.00 12.47 277 ASN A N 1
ATOM 2003 C CA . ASN A 1 277 ? 140.629 116.925 121.540 1.00 12.47 277 ASN A CA 1
ATOM 2004 C C . ASN A 1 277 ? 140.853 117.082 120.047 1.00 12.47 277 ASN A C 1
ATOM 2005 O O . ASN A 1 277 ? 140.274 116.333 119.258 1.00 12.47 277 ASN A O 1
ATOM 2010 N N . VAL A 1 278 ? 141.676 118.046 119.649 1.00 11.23 278 VAL A N 1
ATOM 2011 C CA . VAL A 1 278 ? 141.994 118.279 118.248 1.00 11.23 278 VAL A CA 1
ATOM 2012 C C . VAL A 1 278 ? 142.369 116.976 117.551 1.00 11.23 278 VAL A C 1
ATOM 2013 O O . VAL A 1 278 ? 141.588 116.434 116.769 1.00 11.23 278 VAL A O 1
ATOM 2017 N N . GLY B 1 7 ? 161.088 121.901 154.068 1.00 27.06 7 GLY B N 1
ATOM 2018 C CA . GLY B 1 7 ? 159.783 122.517 153.922 1.00 27.06 7 GLY B CA 1
ATOM 2019 C C . GLY B 1 7 ? 159.850 124.031 153.914 1.00 27.06 7 GLY B C 1
ATOM 2020 O O . GLY B 1 7 ? 160.570 124.635 154.709 1.00 27.06 7 GLY B O 1
ATOM 2021 N N . GLN B 1 8 ? 159.097 124.646 153.005 1.00 19.18 8 GLN B N 1
ATOM 2022 C CA . GLN B 1 8 ? 159.028 126.095 152.890 1.00 19.18 8 GLN B CA 1
ATOM 2023 C C . GLN B 1 8 ? 157.593 126.507 152.608 1.00 19.18 8 GLN B C 1
ATOM 2024 O O . GLN B 1 8 ? 156.922 125.897 151.772 1.00 19.18 8 GLN B O 1
ATOM 2030 N N . VAL B 1 9 ? 157.130 127.537 153.305 1.00 16.37 9 VAL B N 1
ATOM 2031 C CA . VAL B 1 9 ? 155.766 128.033 153.148 1.00 16.37 9 VAL B CA 1
ATOM 2032 C C . VAL B 1 9 ? 155.796 129.559 153.186 1.00 16.37 9 VAL B C 1
ATOM 2033 O O . VAL B 1 9 ? 155.189 130.172 154.076 1.00 16.37 9 VAL B O 1
ATOM 2037 N N . PRO B 1 10 ? 156.473 130.215 152.237 1.00 15.14 10 PRO B N 1
ATOM 2038 C CA . PRO B 1 10 ? 156.713 131.659 152.379 1.00 15.14 10 PRO B CA 1
ATOM 2039 C C . PRO B 1 10 ? 155.601 132.560 151.868 1.00 15.14 10 PRO B C 1
ATOM 2040 O O . PRO B 1 10 ? 155.537 133.720 152.294 1.00 15.14 10 PRO B O 1
ATOM 2044 N N . ILE B 1 11 ? 154.725 132.080 150.986 1.00 13.59 11 ILE B N 1
ATOM 2045 C CA . ILE B 1 11 ? 153.869 132.978 150.213 1.00 13.59 11 ILE B CA 1
ATOM 2046 C C . ILE B 1 11 ? 152.908 133.733 151.123 1.00 13.59 11 ILE B C 1
ATOM 2047 O O . ILE B 1 11 ? 152.886 134.970 151.146 1.00 13.59 11 ILE B O 1
ATOM 2052 N N . ALA B 1 12 ? 152.081 132.998 151.861 1.00 13.44 12 ALA B N 1
ATOM 2053 C CA . ALA B 1 12 ? 151.011 133.579 152.662 1.00 13.44 12 ALA B CA 1
ATOM 2054 C C . ALA B 1 12 ? 151.439 134.864 153.356 1.00 13.44 12 ALA B C 1
ATOM 2055 O O . ALA B 1 12 ? 150.698 135.853 153.362 1.00 13.44 12 ALA B O 1
ATOM 2057 N N . ASN B 1 13 ? 152.639 134.862 153.933 1.00 14.29 13 ASN B N 1
ATOM 2058 C CA . ASN B 1 13 ? 153.125 136.050 154.623 1.00 14.29 13 ASN B CA 1
ATOM 2059 C C . ASN B 1 13 ? 153.314 137.200 153.648 1.00 14.29 13 ASN B C 1
ATOM 2060 O O . ASN B 1 13 ? 152.882 138.326 153.911 1.00 14.29 13 ASN B O 1
ATOM 2065 N N . TRP B 1 14 ? 153.966 136.934 152.517 1.00 14.84 14 TRP B N 1
ATOM 2066 C CA . TRP B 1 14 ? 154.161 137.973 151.516 1.00 14.84 14 TRP B CA 1
ATOM 2067 C C . TRP B 1 14 ? 152.833 138.556 151.070 1.00 14.84 14 TRP B C 1
ATOM 2068 O O . TRP B 1 14 ? 152.691 139.776 150.930 1.00 14.84 14 TRP B O 1
ATOM 2079 N N . VAL B 1 15 ? 151.846 137.694 150.842 1.00 13.27 15 VAL B N 1
ATOM 2080 C CA . VAL B 1 15 ? 150.574 138.161 150.307 1.00 13.27 15 VAL B CA 1
ATOM 2081 C C . VAL B 1 15 ? 149.840 139.001 151.339 1.00 13.27 15 VAL B C 1
ATOM 2082 O O . VAL B 1 15 ? 149.315 140.075 151.026 1.00 13.27 15 VAL B O 1
ATOM 2086 N N . SER B 1 16 ? 149.765 138.517 152.577 1.00 14.87 16 SER B N 1
ATOM 2087 C CA . SER B 1 16 ? 149.093 139.289 153.612 1.00 14.87 16 SER B CA 1
ATOM 2088 C C . SER B 1 16 ? 149.804 140.613 153.849 1.00 14.87 16 SER B C 1
ATOM 2089 O O . SER B 1 16 ? 149.160 141.637 154.096 1.00 14.87 16 SER B O 1
ATOM 2092 N N . SER B 1 17 ? 151.134 140.621 153.746 1.00 15.68 17 SER B N 1
ATOM 2093 C CA . SER B 1 17 ? 151.882 141.859 153.913 1.00 15.68 17 SER B CA 1
ATOM 2094 C C . SER B 1 17 ? 151.547 142.850 152.810 1.00 15.68 17 SER B C 1
ATOM 2095 O O . SER B 1 17 ? 151.277 144.027 153.076 1.00 15.68 17 SER B O 1
ATOM 2098 N N . ALA B 1 18 ? 151.579 142.395 151.559 1.00 16.54 18 ALA B N 1
ATOM 2099 C CA . ALA B 1 18 ? 151.253 143.279 150.449 1.00 16.54 18 ALA B CA 1
ATOM 2100 C C . ALA B 1 18 ? 149.831 143.801 150.565 1.00 16.54 18 ALA B C 1
ATOM 2101 O O . ALA B 1 18 ? 149.564 144.975 150.284 1.00 16.54 18 ALA B O 1
ATOM 2103 N N . THR B 1 19 ? 148.905 142.946 150.990 1.00 16.02 19 THR B N 1
ATOM 2104 C CA . THR B 1 19 ? 147.516 143.366 151.097 1.00 16.02 19 THR B CA 1
ATOM 2105 C C . THR B 1 19 ? 147.335 144.384 152.212 1.00 16.02 19 THR B C 1
ATOM 2106 O O . THR B 1 19 ? 146.573 145.345 152.065 1.00 16.02 19 THR B O 1
ATOM 2110 N N . ASP B 1 20 ? 148.018 144.186 153.338 1.00 18.15 20 ASP B N 1
ATOM 2111 C CA . ASP B 1 20 ? 147.985 145.185 154.396 1.00 18.15 20 ASP B CA 1
ATOM 2112 C C . ASP B 1 20 ? 148.562 146.503 153.906 1.00 18.15 20 ASP B C 1
ATOM 2113 O O . ASP B 1 20 ? 148.001 147.572 154.165 1.00 18.15 20 ASP B O 1
ATOM 2118 N N . TRP B 1 21 ? 149.676 146.443 153.178 1.00 19.03 21 TRP B N 1
ATOM 2119 C CA . TRP B 1 21 ? 150.282 147.659 152.651 1.00 19.03 21 TRP B CA 1
ATOM 2120 C C . TRP B 1 21 ? 149.305 148.407 151.757 1.00 19.03 21 TRP B C 1
ATOM 2121 O O . TRP B 1 21 ? 149.135 149.624 151.884 1.00 19.03 21 TRP B O 1
ATOM 2132 N N . ILE B 1 22 ? 148.655 147.694 150.840 1.00 18.77 22 ILE B N 1
ATOM 2133 C CA . ILE B 1 22 ? 147.682 148.334 149.958 1.00 18.77 22 ILE B CA 1
ATOM 2134 C C . ILE B 1 22 ? 146.547 148.935 150.777 1.00 18.77 22 ILE B C 1
ATOM 2135 O O . ILE B 1 22 ? 146.316 150.149 150.759 1.00 18.77 22 ILE B O 1
ATOM 2140 N N . THR B 1 23 ? 145.822 148.094 151.509 1.00 18.56 23 THR B N 1
ATOM 2141 C CA . THR B 1 23 ? 144.654 148.555 152.243 1.00 18.56 23 THR B CA 1
ATOM 2142 C C . THR B 1 23 ? 144.994 149.550 153.344 1.00 18.56 23 THR B C 1
ATOM 2143 O O . THR B 1 23 ? 144.072 150.071 153.981 1.00 18.56 23 THR B O 1
ATOM 2147 N N . SER B 1 24 ? 146.274 149.820 153.593 1.00 20.32 24 SER B N 1
ATOM 2148 C CA . SER B 1 24 ? 146.683 150.865 154.522 1.00 20.32 24 SER B CA 1
ATOM 2149 C C . SER B 1 24 ? 147.077 152.154 153.819 1.00 20.32 24 SER B C 1
ATOM 2150 O O . SER B 1 24 ? 146.698 153.240 154.265 1.00 20.32 24 SER B O 1
ATOM 2153 N N . THR B 1 25 ? 147.826 152.056 152.726 1.00 19.68 25 THR B N 1
ATOM 2154 C CA . THR B 1 25 ? 148.299 153.229 152.008 1.00 19.68 25 THR B CA 1
ATOM 2155 C C . THR B 1 25 ? 147.271 153.786 151.036 1.00 19.68 25 THR B C 1
ATOM 2156 O O . THR B 1 25 ? 147.461 154.897 150.532 1.00 19.68 25 THR B O 1
ATOM 2160 N N . PHE B 1 26 ? 146.203 153.044 150.752 1.00 19.07 26 PHE B N 1
ATOM 2161 C CA . PHE B 1 26 ? 145.167 153.481 149.826 1.00 19.07 26 PHE B CA 1
ATOM 2162 C C . PHE B 1 26 ? 143.809 153.604 150.498 1.00 19.07 26 PHE B C 1
ATOM 2163 O O . PHE B 1 26 ? 142.811 153.847 149.812 1.00 19.07 26 PHE B O 1
ATOM 2171 N N . SER B 1 27 ? 143.745 153.446 151.822 1.00 18.10 27 SER B N 1
ATOM 2172 C CA . SER B 1 27 ? 142.465 153.484 152.520 1.00 18.10 27 SER B CA 1
ATOM 2173 C C . SER B 1 27 ? 141.642 154.701 152.128 1.00 18.10 27 SER B C 1
ATOM 2174 O O . SER B 1 27 ? 140.407 154.672 152.203 1.00 18.10 27 SER B O 1
ATOM 2177 N N . SER B 1 28 ? 142.307 155.777 151.705 1.00 18.36 28 SER B N 1
ATOM 2178 C CA . SER B 1 28 ? 141.594 156.960 151.244 1.00 18.36 28 SER B CA 1
ATOM 2179 C C . SER B 1 28 ? 140.610 156.621 150.138 1.00 18.36 28 SER B C 1
ATOM 2180 O O . SER B 1 28 ? 139.545 157.240 150.043 1.00 18.36 28 SER B O 1
ATOM 2183 N N . GLY B 1 29 ? 140.947 155.650 149.297 1.00 16.14 29 GLY B N 1
ATOM 2184 C CA . GLY B 1 29 ? 140.078 155.251 148.211 1.00 16.14 29 GLY B CA 1
ATOM 2185 C C . GLY B 1 29 ? 139.081 154.190 148.621 1.00 16.14 29 GLY B C 1
ATOM 2186 O O . GLY B 1 29 ? 137.931 154.201 148.175 1.00 16.14 29 GLY B O 1
ATOM 2187 N N . PHE B 1 30 ? 139.509 153.270 149.484 1.00 16.72 30 PHE B N 1
ATOM 2188 C CA . PHE B 1 30 ? 138.642 152.162 149.860 1.00 16.72 30 PHE B CA 1
ATOM 2189 C C . PHE B 1 30 ? 137.493 152.627 150.741 1.00 16.72 30 PHE B C 1
ATOM 2190 O O . PHE B 1 30 ? 136.365 152.147 150.597 1.00 16.72 30 PHE B O 1
ATOM 2198 N N . ASP B 1 31 ? 137.748 153.561 151.657 1.00 15.02 31 ASP B N 1
ATOM 2199 C CA . ASP B 1 31 ? 136.654 154.091 152.462 1.00 15.02 31 ASP B CA 1
ATOM 2200 C C . ASP B 1 31 ? 135.634 154.801 151.585 1.00 15.02 31 ASP B C 1
ATOM 2201 O O . ASP B 1 31 ? 134.420 154.659 151.780 1.00 15.02 31 ASP B O 1
ATOM 2206 N N . VAL B 1 32 ? 136.114 155.561 150.603 1.00 14.03 32 VAL B N 1
ATOM 2207 C CA . VAL B 1 32 ? 135.220 156.272 149.700 1.00 14.03 32 VAL B CA 1
ATOM 2208 C C . VAL B 1 32 ? 134.394 155.286 148.891 1.00 14.03 32 VAL B C 1
ATOM 2209 O O . VAL B 1 32 ? 133.185 155.470 148.705 1.00 14.03 32 VAL B O 1
ATOM 2213 N N . ILE B 1 33 ? 135.035 154.234 148.386 1.00 13.61 33 ILE B N 1
ATOM 2214 C CA . ILE B 1 33 ? 134.319 153.232 147.607 1.00 13.61 33 ILE B CA 1
ATOM 2215 C C . ILE B 1 33 ? 133.277 152.535 148.466 1.00 13.61 33 ILE B C 1
ATOM 2216 O O . ILE B 1 33 ? 132.165 152.257 148.010 1.00 13.61 33 ILE B O 1
ATOM 2221 N N . GLN B 1 34 ? 133.620 152.233 149.717 1.00 11.81 34 GLN B N 1
ATOM 2222 C CA . GLN B 1 34 ? 132.661 151.593 150.607 1.00 11.81 34 GLN B CA 1
ATOM 2223 C C . GLN B 1 34 ? 131.452 152.489 150.829 1.00 11.81 34 GLN B C 1
ATOM 2224 O O . GLN B 1 34 ? 130.302 152.039 150.744 1.00 11.81 34 GLN B O 1
ATOM 2230 N N . LYS B 1 35 ? 131.698 153.763 151.133 1.00 12.15 35 LYS B N 1
ATOM 2231 C CA . LYS B 1 35 ? 130.604 154.709 151.316 1.00 12.15 35 LYS B CA 1
ATOM 2232 C C . LYS B 1 35 ? 129.717 154.757 150.081 1.00 12.15 35 LYS B C 1
ATOM 2233 O O . LYS B 1 35 ? 128.487 154.656 150.175 1.00 12.15 35 LYS B O 1
ATOM 2239 N N . SER B 1 36 ? 130.330 154.930 148.911 1.00 12.18 36 SER B N 1
ATOM 2240 C CA . SER B 1 36 ? 129.558 155.040 147.682 1.00 12.18 36 SER B CA 1
ATOM 2241 C C . SER B 1 36 ? 128.746 153.780 147.428 1.00 12.18 36 SER B C 1
ATOM 2242 O O . SER B 1 36 ? 127.567 153.854 147.065 1.00 12.18 36 SER B O 1
ATOM 2245 N N . GLY B 1 37 ? 129.357 152.613 147.613 1.00 11.44 37 GLY B N 1
ATOM 2246 C CA . GLY B 1 37 ? 128.639 151.377 147.370 1.00 11.44 37 GLY B CA 1
ATOM 2247 C C . GLY B 1 37 ? 127.453 151.216 148.294 1.00 11.44 37 GLY B C 1
ATOM 2248 O O . GLY B 1 37 ? 126.341 150.917 147.852 1.00 11.44 37 GLY B O 1
ATOM 2249 N N . THR B 1 38 ? 127.671 151.416 149.593 1.00 11.88 38 THR B N 1
ATOM 2250 C CA . THR B 1 38 ? 126.582 151.228 150.539 1.00 11.88 38 THR B CA 1
ATOM 2251 C C . THR B 1 38 ? 125.457 152.222 150.284 1.00 11.88 38 THR B C 1
ATOM 2252 O O . THR B 1 38 ? 124.276 151.860 150.358 1.00 11.88 38 THR B O 1
ATOM 2256 N N . VAL B 1 39 ? 125.794 153.468 149.942 1.00 11.85 39 VAL B N 1
ATOM 2257 C CA . VAL B 1 39 ? 124.743 154.458 149.745 1.00 11.85 39 VAL B CA 1
ATOM 2258 C C . VAL B 1 39 ? 123.982 154.178 148.457 1.00 11.85 39 VAL B C 1
ATOM 2259 O O . VAL B 1 39 ? 122.750 154.246 148.427 1.00 11.85 39 VAL B O 1
ATOM 2263 N N . LEU B 1 40 ? 124.691 153.852 147.376 1.00 11.06 40 LEU B N 1
ATOM 2264 C CA . LEU B 1 40 ? 124.014 153.475 146.142 1.00 11.06 40 LEU B CA 1
ATOM 2265 C C . LEU B 1 40 ? 123.071 152.308 146.377 1.00 11.06 40 LEU B C 1
ATOM 2266 O O . LEU B 1 40 ? 121.915 152.325 145.938 1.00 11.06 40 LEU B O 1
ATOM 2271 N N . MET B 1 41 ? 123.553 151.275 147.064 1.00 9.49 41 MET B N 1
ATOM 2272 C CA . MET B 1 41 ? 122.731 150.102 147.306 1.00 9.49 41 MET B CA 1
ATOM 2273 C C . MET B 1 41 ? 121.481 150.469 148.092 1.00 9.49 41 MET B C 1
ATOM 2274 O O . MET B 1 41 ? 120.357 150.212 147.651 1.00 9.49 41 MET B O 1
ATOM 2279 N N . ASN B 1 42 ? 121.654 151.081 149.261 1.00 12.03 42 ASN B N 1
ATOM 2280 C CA . ASN B 1 42 ? 120.498 151.404 150.085 1.00 12.03 42 ASN B CA 1
ATOM 2281 C C . ASN B 1 42 ? 119.679 152.559 149.527 1.00 12.03 42 ASN B C 1
ATOM 2282 O O . ASN B 1 42 ? 118.655 152.909 150.122 1.00 12.03 42 ASN B O 1
ATOM 2287 N N . GLY B 1 43 ? 120.095 153.155 148.413 1.00 12.56 43 GLY B N 1
ATOM 2288 C CA . GLY B 1 43 ? 119.304 154.185 147.776 1.00 12.56 43 GLY B CA 1
ATOM 2289 C C . GLY B 1 43 ? 118.454 153.664 146.642 1.00 12.56 43 GLY B C 1
ATOM 2290 O O . GLY B 1 43 ? 117.253 153.939 146.584 1.00 12.56 43 GLY B O 1
ATOM 2291 N N . ILE B 1 44 ? 119.065 152.902 145.729 1.00 11.01 44 ILE B N 1
ATOM 2292 C CA . ILE B 1 44 ? 118.334 152.365 144.589 1.00 11.01 44 ILE B CA 1
ATOM 2293 C C . ILE B 1 44 ? 117.741 151.000 144.879 1.00 11.01 44 ILE B C 1
ATOM 2294 O O . ILE B 1 44 ? 117.283 150.323 143.950 1.00 11.01 44 ILE B O 1
ATOM 2299 N N . THR B 1 45 ? 117.744 150.569 146.138 1.00 11.21 45 THR B N 1
ATOM 2300 C CA . THR B 1 45 ? 117.012 149.386 146.554 1.00 11.21 45 THR B CA 1
ATOM 2301 C C . THR B 1 45 ? 115.847 149.714 147.471 1.00 11.21 45 THR B C 1
ATOM 2302 O O . THR B 1 45 ? 115.022 148.834 147.737 1.00 11.21 45 THR B O 1
ATOM 2306 N N . GLY B 1 46 ? 115.766 150.948 147.957 1.00 13.40 46 GLY B N 1
ATOM 2307 C CA . GLY B 1 46 ? 114.708 151.347 148.858 1.00 13.40 46 GLY B CA 1
ATOM 2308 C C . GLY B 1 46 ? 113.854 152.465 148.305 1.00 13.40 46 GLY B C 1
ATOM 2309 O O . GLY B 1 46 ? 112.672 152.578 148.642 1.00 13.40 46 GLY B O 1
ATOM 2310 N N . ALA B 1 47 ? 114.443 153.302 147.455 1.00 13.54 47 ALA B N 1
ATOM 2311 C CA . ALA B 1 47 ? 113.748 154.441 146.871 1.00 13.54 47 ALA B CA 1
ATOM 2312 C C . ALA B 1 47 ? 113.454 154.241 145.393 1.00 13.54 47 ALA B C 1
ATOM 2313 O O . ALA B 1 47 ? 112.295 154.321 144.976 1.00 13.54 47 ALA B O 1
ATOM 2315 N N . LEU B 1 48 ? 114.478 153.969 144.585 1.00 13.03 48 LEU B N 1
ATOM 2316 C CA . LEU B 1 48 ? 114.235 153.647 143.186 1.00 13.03 48 LEU B CA 1
ATOM 2317 C C . LEU B 1 48 ? 113.472 152.339 143.053 1.00 13.03 48 LEU B C 1
ATOM 2318 O O . LEU B 1 48 ? 112.960 152.034 141.971 1.00 13.03 48 LEU B O 1
ATOM 2323 N N . THR B 1 49 ? 113.386 151.568 144.134 1.00 12.75 49 THR B N 1
ATOM 2324 C CA . THR B 1 49 ? 112.651 150.315 144.172 1.00 12.75 49 THR B CA 1
ATOM 2325 C C . THR B 1 49 ? 111.993 150.213 145.542 1.00 12.75 49 THR B C 1
ATOM 2326 O O . THR B 1 49 ? 111.885 151.201 146.275 1.00 12.75 49 THR B O 1
ATOM 2330 N N . ALA B 1 50 ? 111.548 149.009 145.893 1.00 12.11 50 ALA B N 1
ATOM 2331 C CA . ALA B 1 50 ? 110.869 148.763 147.165 1.00 12.11 50 ALA B CA 1
ATOM 2332 C C . ALA B 1 50 ? 109.615 149.626 147.273 1.00 12.11 50 ALA B C 1
ATOM 2333 O O . ALA B 1 50 ? 109.304 150.198 148.320 1.00 12.11 50 ALA B O 1
ATOM 2335 N N . VAL B 1 51 ? 108.901 149.721 146.158 1.00 11.99 51 VAL B N 1
ATOM 2336 C CA . VAL B 1 51 ? 107.646 150.457 146.056 1.00 11.99 51 VAL B CA 1
ATOM 2337 C C . VAL B 1 51 ? 106.551 149.423 145.813 1.00 11.99 51 VAL B C 1
ATOM 2338 O O . VAL B 1 51 ? 106.860 148.228 145.718 1.00 11.99 51 VAL B O 1
ATOM 2342 N N . PRO B 1 52 ? 105.272 149.816 145.721 1.00 12.63 52 PRO B N 1
ATOM 2343 C CA . PRO B 1 52 ? 104.189 148.823 145.715 1.00 12.63 52 PRO B CA 1
ATOM 2344 C C . PRO B 1 52 ? 104.481 147.576 144.899 1.00 12.63 52 PRO B C 1
ATOM 2345 O O . PRO B 1 52 ? 104.724 147.648 143.692 1.00 12.63 52 PRO B O 1
ATOM 2349 N N . PHE B 1 53 ? 104.454 146.424 145.562 1.00 10.61 53 PHE B N 1
ATOM 2350 C CA . PHE B 1 53 ? 104.770 145.150 144.939 1.00 10.61 53 PHE B CA 1
ATOM 2351 C C . PHE B 1 53 ? 103.618 144.576 144.133 1.00 10.61 53 PHE B C 1
ATOM 2352 O O . PHE B 1 53 ? 103.672 143.403 143.753 1.00 10.61 53 PHE B O 1
ATOM 2360 N N . TRP B 1 54 ? 102.579 145.366 143.875 1.00 11.97 54 TRP B N 1
ATOM 2361 C CA . TRP B 1 54 ? 101.527 144.993 142.945 1.00 11.97 54 TRP B CA 1
ATOM 2362 C C . TRP B 1 54 ? 101.510 145.884 141.719 1.00 11.97 54 TRP B C 1
ATOM 2363 O O . TRP B 1 54 ? 100.794 145.583 140.760 1.00 11.97 54 TRP B O 1
ATOM 2374 N N . LEU B 1 55 ? 102.279 146.965 141.732 1.00 11.35 55 LEU B N 1
ATOM 2375 C CA . LEU B 1 55 ? 102.412 147.850 140.589 1.00 11.35 55 LEU B CA 1
ATOM 2376 C C . LEU B 1 55 ? 103.651 147.547 139.769 1.00 11.35 55 LEU B C 1
ATOM 2377 O O . LEU B 1 55 ? 103.668 147.815 138.564 1.00 11.35 55 LEU B O 1
ATOM 2382 N N . MET B 1 56 ? 104.685 146.991 140.397 1.00 10.56 56 MET B N 1
ATOM 2383 C CA . MET B 1 56 ? 105.896 146.643 139.671 1.00 10.56 56 MET B CA 1
ATOM 2384 C C . MET B 1 56 ? 105.728 145.334 138.915 1.00 10.56 56 MET B C 1
ATOM 2385 O O . MET B 1 56 ? 106.163 145.216 137.763 1.00 10.56 56 MET B O 1
ATOM 2390 N N . ILE B 1 57 ? 105.092 144.344 139.540 1.00 8.97 57 ILE B N 1
ATOM 2391 C CA . ILE B 1 57 ? 104.876 143.083 138.846 1.00 8.97 57 ILE B CA 1
ATOM 2392 C C . ILE B 1 57 ? 103.921 143.286 137.684 1.00 8.97 57 ILE B C 1
ATOM 2393 O O . ILE B 1 57 ? 104.036 142.615 136.655 1.00 8.97 57 ILE B O 1
ATOM 2398 N N . ALA B 1 58 ? 103.001 144.240 137.798 1.00 8.97 58 ALA B N 1
ATOM 2399 C CA . ALA B 1 58 ? 102.106 144.540 136.688 1.00 8.97 58 ALA B CA 1
ATOM 2400 C C . ALA B 1 58 ? 102.861 145.190 135.536 1.00 8.97 58 ALA B C 1
ATOM 2401 O O . ALA B 1 58 ? 102.657 144.842 134.365 1.00 8.97 58 ALA B O 1
ATOM 2403 N N . VAL B 1 59 ? 103.720 146.159 135.850 1.00 9.95 59 VAL B N 1
ATOM 2404 C CA . VAL B 1 59 ? 104.568 146.764 134.829 1.00 9.95 59 VAL B CA 1
ATOM 2405 C C . VAL B 1 59 ? 105.351 145.688 134.098 1.00 9.95 59 VAL B C 1
ATOM 2406 O O . VAL B 1 59 ? 105.407 145.656 132.862 1.00 9.95 59 VAL B O 1
ATOM 2410 N N . VAL B 1 60 ? 105.981 144.794 134.858 1.00 10.03 60 VAL B N 1
ATOM 2411 C CA . VAL B 1 60 ? 106.803 143.767 134.234 1.00 10.03 60 VAL B CA 1
ATOM 2412 C C . VAL B 1 60 ? 105.944 142.817 133.419 1.00 10.03 60 VAL B C 1
ATOM 2413 O O . VAL B 1 60 ? 106.367 142.339 132.361 1.00 10.03 60 VAL B O 1
ATOM 2417 N N . THR B 1 61 ? 104.729 142.533 133.880 1.00 10.32 61 THR B N 1
ATOM 2418 C CA . THR B 1 61 ? 103.847 141.656 133.130 1.00 10.32 61 THR B CA 1
ATOM 2419 C C . THR B 1 61 ? 103.494 142.264 131.783 1.00 10.32 61 THR B C 1
ATOM 2420 O O . THR B 1 61 ? 103.537 141.581 130.754 1.00 10.32 61 THR B O 1
ATOM 2424 N N . ILE B 1 62 ? 103.156 143.551 131.765 1.00 10.81 62 ILE B N 1
ATOM 2425 C CA . ILE B 1 62 ? 102.781 144.170 130.499 1.00 10.81 62 ILE B CA 1
ATOM 2426 C C . ILE B 1 62 ? 103.996 144.305 129.593 1.00 10.81 62 ILE B C 1
ATOM 2427 O O . ILE B 1 62 ? 103.881 144.208 128.369 1.00 10.81 62 ILE B O 1
ATOM 2432 N N . LEU B 1 63 ? 105.178 144.524 130.170 1.00 11.30 63 LEU B N 1
ATOM 2433 C CA . LEU B 1 63 ? 106.386 144.576 129.352 1.00 11.30 63 LEU B CA 1
ATOM 2434 C C . LEU B 1 63 ? 106.669 143.224 128.714 1.00 11.30 63 LEU B C 1
ATOM 2435 O O . LEU B 1 63 ? 107.072 143.143 127.545 1.00 11.30 63 LEU B O 1
ATOM 2440 N N . ALA B 1 64 ? 106.473 142.150 129.474 1.00 11.93 64 ALA B N 1
ATOM 2441 C CA . ALA B 1 64 ? 106.593 140.814 128.916 1.00 11.93 64 ALA B CA 1
ATOM 2442 C C . ALA B 1 64 ? 105.578 140.598 127.807 1.00 11.93 64 ALA B C 1
ATOM 2443 O O . ALA B 1 64 ? 105.883 139.983 126.779 1.00 11.93 64 ALA B O 1
ATOM 2445 N N . ILE B 1 65 ? 104.360 141.092 128.006 1.00 12.36 65 ILE B N 1
ATOM 2446 C CA . ILE B 1 65 ? 103.342 141.011 126.965 1.00 12.36 65 ILE B CA 1
ATOM 2447 C C . ILE B 1 65 ? 103.832 141.705 125.702 1.00 12.36 65 ILE B C 1
ATOM 2448 O O . ILE B 1 65 ? 103.783 141.145 124.601 1.00 12.36 65 ILE B O 1
ATOM 2453 N N . LEU B 1 66 ? 104.314 142.939 125.848 1.00 11.88 66 LEU B N 1
ATOM 2454 C CA . LEU B 1 66 ? 104.866 143.672 124.716 1.00 11.88 66 LEU B CA 1
ATOM 2455 C C . LEU B 1 66 ? 105.896 142.836 123.974 1.00 11.88 66 LEU B C 1
ATOM 2456 O O . LEU B 1 66 ? 105.731 142.526 122.790 1.00 11.88 66 LEU B O 1
ATOM 2461 N N . VAL B 1 67 ? 106.972 142.452 124.665 1.00 13.02 67 VAL B N 1
ATOM 2462 C CA . VAL B 1 67 ? 108.051 141.722 124.002 1.00 13.02 67 VAL B CA 1
ATOM 2463 C C . VAL B 1 67 ? 107.642 140.327 123.565 1.00 13.02 67 VAL B C 1
ATOM 2464 O O . VAL B 1 67 ? 108.413 139.660 122.865 1.00 13.02 67 VAL B O 1
ATOM 2468 N N . SER B 1 68 ? 106.451 139.867 123.947 1.00 14.29 68 SER B N 1
ATOM 2469 C CA . SER B 1 68 ? 105.970 138.550 123.555 1.00 14.29 68 SER B CA 1
ATOM 2470 C C . SER B 1 68 ? 104.838 138.601 122.540 1.00 14.29 68 SER B C 1
ATOM 2471 O O . SER B 1 68 ? 104.670 137.644 121.776 1.00 14.29 68 SER B O 1
ATOM 2474 N N . GLY B 1 69 ? 104.059 139.677 122.519 1.00 16.85 69 GLY B N 1
ATOM 2475 C CA . GLY B 1 69 ? 103.017 139.841 121.525 1.00 16.85 69 GLY B CA 1
ATOM 2476 C C . GLY B 1 69 ? 101.746 139.079 121.831 1.00 16.85 69 GLY B C 1
ATOM 2477 O O . GLY B 1 69 ? 100.745 139.671 122.247 1.00 16.85 69 GLY B O 1
ATOM 2478 N N . LYS B 1 70 ? 101.777 137.763 121.632 1.00 19.93 70 LYS B N 1
ATOM 2479 C CA . LYS B 1 70 ? 100.589 136.932 121.791 1.00 19.93 70 LYS B CA 1
ATOM 2480 C C . LYS B 1 70 ? 100.848 135.812 122.786 1.00 19.93 70 LYS B C 1
ATOM 2481 O O . LYS B 1 70 ? 99.931 135.366 123.483 1.00 19.93 70 LYS B O 1
ATOM 2487 N N . LYS B 1 71 ? 102.090 135.348 122.851 1.00 16.44 71 LYS B N 1
ATOM 2488 C CA . LYS B 1 71 ? 102.449 134.285 123.778 1.00 16.44 71 LYS B CA 1
ATOM 2489 C C . LYS B 1 71 ? 102.217 134.756 125.207 1.00 16.44 71 LYS B C 1
ATOM 2490 O O . LYS B 1 71 ? 102.746 135.793 125.619 1.00 16.44 71 LYS B O 1
ATOM 2496 N N . ILE B 1 72 ? 101.426 133.994 125.964 1.00 14.62 72 ILE B N 1
ATOM 2497 C CA . ILE B 1 72 ? 101.031 134.383 127.310 1.00 14.62 72 ILE B CA 1
ATOM 2498 C C . ILE B 1 72 ? 101.768 133.597 128.382 1.00 14.62 72 ILE B C 1
ATOM 2499 O O . ILE B 1 72 ? 101.592 133.877 129.576 1.00 14.62 72 ILE B O 1
ATOM 2504 N N . ALA B 1 73 ? 102.605 132.635 127.995 1.00 13.44 73 ALA B N 1
ATOM 2505 C CA . ALA B 1 73 ? 103.331 131.839 128.980 1.00 13.44 73 ALA B CA 1
ATOM 2506 C C . ALA B 1 73 ? 104.237 132.711 129.838 1.00 13.44 73 ALA B C 1
ATOM 2507 O O . ALA B 1 73 ? 104.235 132.611 131.069 1.00 13.44 73 ALA B O 1
ATOM 2509 N N . PHE B 1 74 ? 105.019 133.568 129.206 1.00 11.26 74 PHE B N 1
ATOM 2510 C CA . PHE B 1 74 ? 106.029 134.352 129.897 1.00 11.26 74 PHE B CA 1
ATOM 2511 C C . PHE B 1 74 ? 105.375 135.412 130.779 1.00 11.26 74 PHE B C 1
ATOM 2512 O O . PHE B 1 74 ? 105.823 135.638 131.912 1.00 11.26 74 PHE B O 1
ATOM 2520 N N . PRO B 1 75 ? 104.320 136.083 130.312 1.00 12.05 75 PRO B N 1
ATOM 2521 C CA . PRO B 1 75 ? 103.574 136.966 131.219 1.00 12.05 75 PRO B CA 1
ATOM 2522 C C . PRO B 1 75 ? 102.930 136.236 132.380 1.00 12.05 75 PRO B C 1
ATOM 2523 O O . PRO B 1 75 ? 102.938 136.739 133.512 1.00 12.05 75 PRO B O 1
ATOM 2527 N N . LEU B 1 76 ? 102.345 135.065 132.126 1.00 10.74 76 LEU B N 1
ATOM 2528 C CA . LEU B 1 76 ? 101.784 134.279 133.215 1.00 10.74 76 LEU B CA 1
ATOM 2529 C C . LEU B 1 76 ? 102.854 133.918 134.227 1.00 10.74 76 LEU B C 1
ATOM 2530 O O . LEU B 1 76 ? 102.588 133.854 135.430 1.00 10.74 76 LEU B O 1
ATOM 2535 N N . PHE B 1 77 ? 104.072 133.670 133.756 1.00 9.07 77 PHE B N 1
ATOM 2536 C CA . PHE B 1 77 ? 105.167 133.363 134.665 1.00 9.07 77 PHE B CA 1
ATOM 2537 C C . PHE B 1 77 ? 105.534 134.582 135.496 1.00 9.07 77 PHE B C 1
ATOM 2538 O O . PHE B 1 77 ? 105.650 134.501 136.724 1.00 9.07 77 PHE B O 1
ATOM 2546 N N . THR B 1 78 ? 105.720 135.725 134.838 1.00 9.82 78 THR B N 1
ATOM 2547 C CA . THR B 1 78 ? 106.036 136.949 135.562 1.00 9.82 78 THR B CA 1
ATOM 2548 C C . THR B 1 78 ? 105.004 137.240 136.640 1.00 9.82 78 THR B C 1
ATOM 2549 O O . THR B 1 78 ? 105.359 137.625 137.758 1.00 9.82 78 THR B O 1
ATOM 2553 N N . PHE B 1 79 ? 103.722 137.075 136.324 1.00 8.03 79 PHE B N 1
ATOM 2554 C CA . PHE B 1 79 ? 102.699 137.387 137.313 1.00 8.03 79 PHE B CA 1
ATOM 2555 C C . PHE B 1 79 ? 102.625 136.326 138.403 1.00 8.03 79 PHE B C 1
ATOM 2556 O O . PHE B 1 79 ? 102.570 136.660 139.590 1.00 8.03 79 PHE B O 1
ATOM 2564 N N . ILE B 1 80 ? 102.624 135.050 138.027 1.00 7.39 80 ILE B N 1
ATOM 2565 C CA . ILE B 1 80 ? 102.528 133.950 138.977 1.00 7.39 80 ILE B CA 1
ATOM 2566 C C . ILE B 1 80 ? 103.911 133.644 139.530 1.00 7.39 80 ILE B C 1
ATOM 2567 O O . ILE B 1 80 ? 104.102 132.679 140.276 1.00 7.39 80 ILE B O 1
ATOM 2572 N N . GLY B 1 81 ? 104.882 134.476 139.173 1.00 7.35 81 GLY B N 1
ATOM 2573 C CA . GLY B 1 81 ? 106.223 134.449 139.710 1.00 7.35 81 GLY B CA 1
ATOM 2574 C C . GLY B 1 81 ? 106.361 135.509 140.782 1.00 7.35 81 GLY B C 1
ATOM 2575 O O . GLY B 1 81 ? 106.049 135.276 141.963 1.00 7.35 81 GLY B O 1
ATOM 2576 N N . LEU B 1 82 ? 106.832 136.689 140.398 1.00 7.52 82 LEU B N 1
ATOM 2577 C CA . LEU B 1 82 ? 107.025 137.804 141.312 1.00 7.52 82 LEU B CA 1
ATOM 2578 C C . LEU B 1 82 ? 105.941 137.867 142.379 1.00 7.52 82 LEU B C 1
ATOM 2579 O O . LEU B 1 82 ? 106.236 138.100 143.555 1.00 7.52 82 LEU B O 1
ATOM 2584 N N . SER B 1 83 ? 104.683 137.675 141.985 1.00 7.49 83 SER B N 1
ATOM 2585 C CA . SER B 1 83 ? 103.610 137.631 142.971 1.00 7.49 83 SER B CA 1
ATOM 2586 C C . SER B 1 83 ? 103.807 136.472 143.935 1.00 7.49 83 SER B C 1
ATOM 2587 O O . SER B 1 83 ? 103.540 136.595 145.135 1.00 7.49 83 SER B O 1
ATOM 2590 N N . LEU B 1 84 ? 104.269 135.335 143.421 1.00 8.06 84 LEU B N 1
ATOM 2591 C CA . LEU B 1 84 ? 104.597 134.205 144.280 1.00 8.06 84 LEU B CA 1
ATOM 2592 C C . LEU B 1 84 ? 105.649 134.601 145.304 1.00 8.06 84 LEU B C 1
ATOM 2593 O O . LEU B 1 84 ? 105.494 134.355 146.507 1.00 8.06 84 LEU B O 1
ATOM 2598 N N . ILE B 1 85 ? 106.731 135.221 144.836 1.00 6.92 85 ILE B N 1
ATOM 2599 C CA . ILE B 1 85 ? 107.760 135.731 145.734 1.00 6.92 85 ILE B CA 1
ATOM 2600 C C . ILE B 1 85 ? 107.127 136.582 146.822 1.00 6.92 85 ILE B C 1
ATOM 2601 O O . ILE B 1 85 ? 107.235 136.288 148.018 1.00 6.92 85 ILE B O 1
ATOM 2606 N N . ALA B 1 86 ? 106.451 137.654 146.413 1.00 8.22 86 ALA B N 1
ATOM 2607 C CA . ALA B 1 86 ? 105.850 138.578 147.364 1.00 8.22 86 ALA B CA 1
ATOM 2608 C C . ALA B 1 86 ? 105.021 137.840 148.405 1.00 8.22 86 ALA B C 1
ATOM 2609 O O . ALA B 1 86 ? 105.176 138.059 149.611 1.00 8.22 86 ALA B O 1
ATOM 2611 N N . ASN B 1 87 ? 104.131 136.957 147.955 1.00 10.73 87 ASN B N 1
ATOM 2612 C CA . ASN B 1 87 ? 103.333 136.178 148.894 1.00 10.73 87 ASN B CA 1
ATOM 2613 C C . ASN B 1 87 ? 104.226 135.425 149.866 1.00 10.73 87 ASN B C 1
ATOM 2614 O O . ASN B 1 87 ? 103.911 135.316 151.056 1.00 10.73 87 ASN B O 1
ATOM 2619 N N . GLN B 1 88 ? 105.356 134.910 149.383 1.00 9.51 88 GLN B N 1
ATOM 2620 C CA . GLN B 1 88 ? 106.285 134.216 150.264 1.00 9.51 88 GLN B CA 1
ATOM 2621 C C . GLN B 1 88 ? 107.108 135.177 151.110 1.00 9.51 88 GLN B C 1
ATOM 2622 O O . GLN B 1 88 ? 107.868 134.729 151.974 1.00 9.51 88 GLN B O 1
ATOM 2628 N N . GLY B 1 89 ? 106.982 136.478 150.880 1.00 6.68 89 GLY B N 1
ATOM 2629 C CA . GLY B 1 89 ? 107.655 137.461 151.704 1.00 6.68 89 GLY B CA 1
ATOM 2630 C C . GLY B 1 89 ? 109.129 137.610 151.409 1.00 6.68 89 GLY B C 1
ATOM 2631 O O . GLY B 1 89 ? 109.948 137.655 152.330 1.00 6.68 89 GLY B O 1
ATOM 2632 N N . LEU B 1 90 ? 109.480 137.699 150.129 1.00 6.10 90 LEU B N 1
ATOM 2633 C CA . LEU B 1 90 ? 110.865 137.831 149.704 1.00 6.10 90 LEU B CA 1
ATOM 2634 C C . LEU B 1 90 ? 111.010 138.938 148.678 1.00 6.10 90 LEU B C 1
ATOM 2635 O O . LEU B 1 90 ? 111.861 138.872 147.788 1.00 6.10 90 LEU B O 1
ATOM 2640 N N . TRP B 1 91 ? 110.182 139.970 148.785 1.00 6.67 91 TRP B N 1
ATOM 2641 C CA . TRP B 1 91 ? 110.269 141.079 147.852 1.00 6.67 91 TRP B CA 1
ATOM 2642 C C . TRP B 1 91 ? 111.407 142.022 148.194 1.00 6.67 91 TRP B C 1
ATOM 2643 O O . TRP B 1 91 ? 112.037 142.574 147.289 1.00 6.67 91 TRP B O 1
ATOM 2654 N N . SER B 1 92 ? 111.693 142.211 149.476 1.00 5.05 92 SER B N 1
ATOM 2655 C CA . SER B 1 92 ? 112.785 143.080 149.883 1.00 5.05 92 SER B CA 1
ATOM 2656 C C . SER B 1 92 ? 114.148 142.453 149.653 1.00 5.05 92 SER B C 1
ATOM 2657 O O . SER B 1 92 ? 115.150 143.175 149.647 1.00 5.05 92 SER B O 1
ATOM 2660 N N . ASP B 1 93 ? 114.210 141.140 149.470 1.00 5.66 93 ASP B N 1
ATOM 2661 C CA . ASP B 1 93 ? 115.447 140.461 149.125 1.00 5.66 93 ASP B CA 1
ATOM 2662 C C . ASP B 1 93 ? 115.605 140.267 147.630 1.00 5.66 93 ASP B C 1
ATOM 2663 O O . ASP B 1 93 ? 116.659 139.801 147.190 1.00 5.66 93 ASP B O 1
ATOM 2668 N N . LEU B 1 94 ? 114.580 140.588 146.850 1.00 6.30 94 LEU B N 1
ATOM 2669 C CA . LEU B 1 94 ? 114.683 140.598 145.401 1.00 6.30 94 LEU B CA 1
ATOM 2670 C C . LEU B 1 94 ? 115.020 141.973 144.866 1.00 6.30 94 LEU B C 1
ATOM 2671 O O . LEU B 1 94 ? 115.693 142.083 143.837 1.00 6.30 94 LEU B O 1
ATOM 2676 N N . MET B 1 95 ? 114.568 143.025 145.544 1.00 8.23 95 MET B N 1
ATOM 2677 C CA . MET B 1 95 ? 115.014 144.364 145.194 1.00 8.23 95 MET B CA 1
ATOM 2678 C C . MET B 1 95 ? 116.522 144.459 145.332 1.00 8.23 95 MET B C 1
ATOM 2679 O O . MET B 1 95 ? 117.211 144.918 144.415 1.00 8.23 95 MET B O 1
ATOM 2684 N N . SER B 1 96 ? 117.052 144.027 146.470 1.00 7.07 96 SER B N 1
ATOM 2685 C CA . SER B 1 96 ? 118.427 143.577 146.510 1.00 7.07 96 SER B CA 1
ATOM 2686 C C . SER B 1 96 ? 118.530 142.256 145.762 1.00 7.07 96 SER B C 1
ATOM 2687 O O . SER B 1 96 ? 117.558 141.513 145.632 1.00 7.07 96 SER B O 1
ATOM 2690 N N . THR B 1 97 ? 119.724 141.967 145.261 1.00 6.90 97 THR B N 1
ATOM 2691 C CA . THR B 1 97 ? 119.958 140.947 144.250 1.00 6.90 97 THR B CA 1
ATOM 2692 C C . THR B 1 97 ? 119.574 141.441 142.875 1.00 6.90 97 THR B C 1
ATOM 2693 O O . THR B 1 97 ? 119.790 140.732 141.892 1.00 6.90 97 THR B O 1
ATOM 2697 N N . ILE B 1 98 ? 118.987 142.622 142.775 1.00 7.53 98 ILE B N 1
ATOM 2698 C CA . ILE B 1 98 ? 118.758 143.293 141.511 1.00 7.53 98 ILE B CA 1
ATOM 2699 C C . ILE B 1 98 ? 119.631 144.529 141.397 1.00 7.53 98 ILE B C 1
ATOM 2700 O O . ILE B 1 98 ? 120.310 144.729 140.392 1.00 7.53 98 ILE B O 1
ATOM 2705 N N . THR B 1 99 ? 119.647 145.359 142.438 1.00 8.31 99 THR B N 1
ATOM 2706 C CA . THR B 1 99 ? 120.604 146.454 142.472 1.00 8.31 99 THR B CA 1
ATOM 2707 C C . THR B 1 99 ? 122.022 145.927 142.388 1.00 8.31 99 THR B C 1
ATOM 2708 O O . THR B 1 99 ? 122.906 146.600 141.853 1.00 8.31 99 THR B O 1
ATOM 2712 N N . LEU B 1 100 ? 122.254 144.722 142.897 1.00 6.99 100 LEU B N 1
ATOM 2713 C CA . LEU B 1 100 ? 123.588 144.147 142.847 1.00 6.99 100 LEU B CA 1
ATOM 2714 C C . LEU B 1 100 ? 123.955 143.743 141.430 1.00 6.99 100 LEU B C 1
ATOM 2715 O O . LEU B 1 100 ? 125.025 144.105 140.932 1.00 6.99 100 LEU B O 1
ATOM 2720 N N . VAL B 1 101 ? 123.081 142.994 140.758 1.00 8.17 101 VAL B N 1
ATOM 2721 C CA . VAL B 1 101 ? 123.366 142.644 139.374 1.00 8.17 101 VAL B CA 1
ATOM 2722 C C . VAL B 1 101 ? 123.331 143.888 138.512 1.00 8.17 101 VAL B C 1
ATOM 2723 O O . VAL B 1 101 ? 124.085 143.999 137.545 1.00 8.17 101 VAL B O 1
ATOM 2727 N N . LEU B 1 102 ? 122.481 144.853 138.856 1.00 7.29 102 LEU B N 1
ATOM 2728 C CA . LEU B 1 102 ? 122.446 146.106 138.114 1.00 7.29 102 LEU B CA 1
ATOM 2729 C C . LEU B 1 102 ? 123.796 146.805 138.169 1.00 7.29 102 LEU B C 1
ATOM 2730 O O . LEU B 1 102 ? 124.384 147.128 137.133 1.00 7.29 102 LEU B O 1
ATOM 2735 N N . LEU B 1 103 ? 124.305 147.043 139.377 1.00 7.29 103 LEU B N 1
ATOM 2736 C CA . LEU B 1 103 ? 125.576 147.737 139.524 1.00 7.29 103 LEU B CA 1
ATOM 2737 C C . LEU B 1 103 ? 126.720 146.926 138.939 1.00 7.29 103 LEU B C 1
ATOM 2738 O O . LEU B 1 103 ? 127.622 147.482 138.305 1.00 7.29 103 LEU B O 1
ATOM 2743 N N . SER B 1 104 ? 126.710 145.612 139.151 1.00 7.73 104 SER B N 1
ATOM 2744 C CA . SER B 1 104 ? 127.772 144.777 138.617 1.00 7.73 104 SER B CA 1
ATOM 2745 C C . SER B 1 104 ? 127.788 144.813 137.099 1.00 7.73 104 SER B C 1
ATOM 2746 O O . SER B 1 104 ? 128.853 144.916 136.487 1.00 7.73 104 SER B O 1
ATOM 2749 N N . SER B 1 105 ? 126.617 144.735 136.473 1.00 7.20 105 SER B N 1
ATOM 2750 C CA . SER B 1 105 ? 126.545 144.798 135.024 1.00 7.20 105 SER B CA 1
ATOM 2751 C C . SER B 1 105 ? 126.961 146.167 134.514 1.00 7.20 105 SER B C 1
ATOM 2752 O O . SER B 1 105 ? 127.674 146.267 133.513 1.00 7.20 105 SER B O 1
ATOM 2755 N N . LEU B 1 106 ? 126.536 147.233 135.190 1.00 6.65 106 LEU B N 1
ATOM 2756 C CA . LEU B 1 106 ? 126.923 148.569 134.760 1.00 6.65 106 LEU B CA 1
ATOM 2757 C C . LEU B 1 106 ? 128.431 148.746 134.829 1.00 6.65 106 LEU B C 1
ATOM 2758 O O . LEU B 1 106 ? 129.049 149.282 133.903 1.00 6.65 106 LEU B O 1
ATOM 2763 N N . LEU B 1 107 ? 129.042 148.304 135.925 1.00 6.17 107 LEU B N 1
ATOM 2764 C CA . LEU B 1 107 ? 130.486 148.432 136.063 1.00 6.17 107 LEU B CA 1
ATOM 2765 C C . LEU B 1 107 ? 131.215 147.557 135.056 1.00 6.17 107 LEU B C 1
ATOM 2766 O O . LEU B 1 107 ? 132.198 147.992 134.447 1.00 6.17 107 LEU B O 1
ATOM 2771 N N . SER B 1 108 ? 130.753 146.323 134.866 1.00 6.68 108 SER B N 1
ATOM 2772 C CA . SER B 1 108 ? 131.387 145.440 133.902 1.00 6.68 108 SER B CA 1
ATOM 2773 C C . SER B 1 108 ? 131.304 146.023 132.505 1.00 6.68 108 SER B C 1
ATOM 2774 O O . SER B 1 108 ? 132.252 145.924 131.724 1.00 6.68 108 SER B O 1
ATOM 2777 N N . ILE B 1 109 ? 130.183 146.657 132.183 1.00 5.69 109 ILE B N 1
ATOM 2778 C CA . ILE B 1 109 ? 130.037 147.324 130.898 1.00 5.69 109 ILE B CA 1
ATOM 2779 C C . ILE B 1 109 ? 131.032 148.470 130.790 1.00 5.69 109 ILE B C 1
ATOM 2780 O O . ILE B 1 109 ? 131.871 148.515 129.882 1.00 5.69 109 ILE B O 1
ATOM 2785 N N . ILE B 1 110 ? 130.948 149.415 131.724 1.00 4.92 110 ILE B N 1
ATOM 2786 C CA . ILE B 1 110 ? 131.828 150.575 131.730 1.00 4.92 110 ILE B CA 1
ATOM 2787 C C . ILE B 1 110 ? 133.288 150.173 131.629 1.00 4.92 110 ILE B C 1
ATOM 2788 O O . ILE B 1 110 ? 134.110 150.922 131.090 1.00 4.92 110 ILE B O 1
ATOM 2793 N N . ILE B 1 111 ? 133.640 148.999 132.138 1.00 5.87 111 ILE B N 1
ATOM 2794 C CA . ILE B 1 111 ? 135.035 148.587 132.152 1.00 5.87 111 ILE B CA 1
ATOM 2795 C C . ILE B 1 111 ? 135.404 147.761 130.926 1.00 5.87 111 ILE B C 1
ATOM 2796 O O . ILE B 1 111 ? 136.571 147.742 130.526 1.00 5.87 111 ILE B O 1
ATOM 2801 N N . GLY B 1 112 ? 134.442 147.079 130.320 1.00 5.91 112 GLY B N 1
ATOM 2802 C CA . GLY B 1 112 ? 134.733 146.199 129.217 1.00 5.91 112 GLY B CA 1
ATOM 2803 C C . GLY B 1 112 ? 134.610 146.883 127.880 1.00 5.91 112 GLY B C 1
ATOM 2804 O O . GLY B 1 112 ? 135.524 146.827 127.054 1.00 5.91 112 GLY B O 1
ATOM 2805 N N . VAL B 1 113 ? 133.476 147.533 127.663 1.00 6.70 113 VAL B N 1
ATOM 2806 C CA . VAL B 1 113 ? 133.181 148.170 126.388 1.00 6.70 113 VAL B CA 1
ATOM 2807 C C . VAL B 1 113 ? 134.352 149.065 125.998 1.00 6.70 113 VAL B C 1
ATOM 2808 O O . VAL B 1 113 ? 134.884 148.918 124.891 1.00 6.70 113 VAL B O 1
ATOM 2812 N N . PRO B 1 114 ? 134.795 149.992 126.851 1.00 6.00 114 PRO B N 1
ATOM 2813 C CA . PRO B 1 114 ? 136.034 150.720 126.539 1.00 6.00 114 PRO B CA 1
ATOM 2814 C C . PRO B 1 114 ? 137.222 149.813 126.289 1.00 6.00 114 PRO B C 1
ATOM 2815 O O . PRO B 1 114 ? 137.968 150.006 125.318 1.00 6.00 114 PRO B O 1
ATOM 2819 N N . LEU B 1 115 ? 137.434 148.836 127.166 1.00 7.82 115 LEU B N 1
ATOM 2820 C CA . LEU B 1 115 ? 138.518 147.889 126.960 1.00 7.82 115 LEU B CA 1
ATOM 2821 C C . LEU B 1 115 ? 138.307 147.088 125.685 1.00 7.82 115 LEU B C 1
ATOM 2822 O O . LEU B 1 115 ? 139.275 146.723 125.012 1.00 7.82 115 LEU B O 1
ATOM 2827 N N . GLY B 1 116 ? 137.054 146.844 125.312 1.00 8.85 116 GLY B N 1
ATOM 2828 C CA . GLY B 1 116 ? 136.797 146.162 124.060 1.00 8.85 116 GLY B CA 1
ATOM 2829 C C . GLY B 1 116 ? 137.188 147.002 122.863 1.00 8.85 116 GLY B C 1
ATOM 2830 O O . GLY B 1 116 ? 137.760 146.495 121.896 1.00 8.85 116 GLY B O 1
ATOM 2831 N N . ILE B 1 117 ? 136.890 148.298 122.911 1.00 11.15 117 ILE B N 1
ATOM 2832 C CA . ILE B 1 117 ? 137.345 149.193 121.855 1.00 11.15 117 ILE B CA 1
ATOM 2833 C C . ILE B 1 117 ? 138.862 149.164 121.772 1.00 11.15 117 ILE B C 1
ATOM 2834 O O . ILE B 1 117 ? 139.444 148.988 120.695 1.00 11.15 117 ILE B O 1
ATOM 2839 N N . TRP B 1 118 ? 139.525 149.349 122.913 1.00 12.55 118 TRP B N 1
ATOM 2840 C CA . TRP B 1 118 ? 140.981 149.354 122.932 1.00 12.55 118 TRP B CA 1
ATOM 2841 C C . TRP B 1 118 ? 141.549 148.058 122.378 1.00 12.55 118 TRP B C 1
ATOM 2842 O O . TRP B 1 118 ? 142.613 148.063 121.751 1.00 12.55 118 TRP B O 1
ATOM 2853 N N . MET B 1 119 ? 140.855 146.943 122.589 1.00 11.64 119 MET B N 1
ATOM 2854 C CA . MET B 1 119 ? 141.318 145.669 122.059 1.00 11.64 119 MET B CA 1
ATOM 2855 C C . MET B 1 119 ? 141.031 145.539 120.575 1.00 11.64 119 MET B C 1
ATOM 2856 O O . MET B 1 119 ? 141.729 144.802 119.872 1.00 11.64 119 MET B O 1
ATOM 2861 N N . ALA B 1 120 ? 140.004 14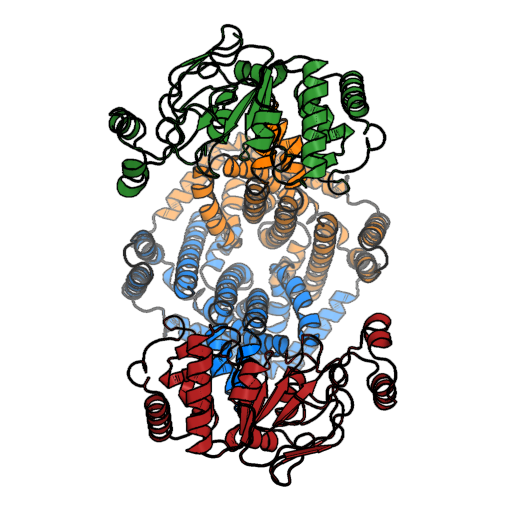6.228 120.089 1.00 13.61 120 ALA B N 1
ATOM 2862 C CA . ALA B 1 120 ? 139.682 146.182 118.672 1.00 13.61 120 ALA B CA 1
ATOM 2863 C C . ALA B 1 120 ? 140.625 147.042 117.849 1.00 13.61 120 ALA B C 1
ATOM 2864 O O . ALA B 1 120 ? 140.990 146.661 116.732 1.00 13.61 120 ALA B O 1
ATOM 2866 N N . LYS B 1 121 ? 141.027 148.197 118.376 1.00 13.69 121 LYS B N 1
ATOM 2867 C CA . LYS B 1 121 ? 141.957 149.054 117.653 1.00 13.69 121 LYS B CA 1
ATOM 2868 C C . LYS B 1 121 ? 143.338 148.420 117.590 1.00 13.69 121 LYS B C 1
ATOM 2869 O O . LYS B 1 121 ? 143.849 148.116 116.506 1.00 13.69 121 LYS B O 1
ATOM 2875 N N . SER B 1 122 ? 143.958 148.210 118.745 1.00 13.15 122 SER B N 1
ATOM 2876 C CA . SER B 1 122 ? 145.253 147.556 118.800 1.00 13.15 122 SER B CA 1
ATOM 2877 C C . SER B 1 122 ? 145.085 146.046 118.743 1.00 13.15 122 SER B C 1
ATOM 2878 O O . SER B 1 122 ? 144.188 145.482 119.372 1.00 13.15 122 SER B O 1
ATOM 2881 N N . ASP B 1 123 ? 145.952 145.394 117.975 1.00 12.21 123 ASP B N 1
ATOM 2882 C CA . ASP B 1 123 ? 145.933 143.944 117.868 1.00 12.21 123 ASP B CA 1
ATOM 2883 C C . ASP B 1 123 ? 146.781 143.274 118.938 1.00 12.21 123 ASP B C 1
ATOM 2884 O O . ASP B 1 123 ? 146.449 142.169 119.384 1.00 12.21 123 ASP B O 1
ATOM 2889 N N . LEU B 1 124 ? 147.865 143.922 119.363 1.00 12.33 124 LEU B N 1
ATOM 2890 C CA . LEU B 1 124 ? 148.681 143.364 120.433 1.00 12.33 124 LEU B CA 1
ATOM 2891 C C . LEU B 1 124 ? 147.916 143.354 121.748 1.00 12.33 124 LEU B C 1
ATOM 2892 O O . LEU B 1 124 ? 148.049 142.418 122.544 1.00 12.33 124 LEU B O 1
ATOM 2897 N N . VAL B 1 125 ? 147.100 144.380 121.987 1.00 12.45 125 VAL B N 1
ATOM 2898 C CA . VAL B 1 125 ? 146.273 144.396 123.188 1.00 12.45 125 VAL B CA 1
ATOM 2899 C C . VAL B 1 125 ? 145.354 143.187 123.209 1.00 12.45 125 VAL B C 1
ATOM 2900 O O . VAL B 1 125 ? 145.159 142.554 124.252 1.00 12.45 125 VAL B O 1
ATOM 2904 N N . ALA B 1 126 ? 144.774 142.844 122.061 1.00 11.89 126 ALA B N 1
ATOM 2905 C CA . ALA B 1 126 ? 143.917 141.669 121.997 1.00 11.89 126 ALA B CA 1
ATOM 2906 C C . ALA B 1 126 ? 144.721 140.399 122.223 1.00 11.89 126 ALA B C 1
ATOM 2907 O O . ALA B 1 126 ? 144.344 139.550 123.038 1.00 11.89 126 ALA B O 1
ATOM 2909 N N . LYS B 1 127 ? 145.840 140.254 121.509 1.00 11.98 127 LYS B N 1
ATOM 2910 C CA . LYS B 1 127 ? 146.693 139.088 121.710 1.00 11.98 127 LYS B CA 1
ATOM 2911 C C . LYS B 1 127 ? 147.052 138.918 123.177 1.00 11.98 127 LYS B C 1
ATOM 2912 O O . LYS B 1 127 ? 147.245 137.791 123.647 1.00 11.98 127 LYS B O 1
ATOM 2918 N N . ILE B 1 128 ? 147.146 140.025 123.911 1.00 11.33 128 ILE B N 1
ATOM 2919 C CA . ILE B 1 128 ? 147.403 139.955 125.343 1.00 11.33 128 ILE B CA 1
ATOM 2920 C C . ILE B 1 128 ? 146.160 139.479 126.084 1.00 11.33 128 ILE B C 1
ATOM 2921 O O . ILE B 1 128 ? 146.199 138.500 126.836 1.00 11.33 128 ILE B O 1
ATOM 2926 N N . VAL B 1 129 ? 145.037 140.161 125.870 1.00 10.91 129 VAL B N 1
ATOM 2927 C CA . VAL B 1 129 ? 143.922 140.072 126.803 1.00 10.91 129 VAL B CA 1
ATOM 2928 C C . VAL B 1 129 ? 143.064 138.845 126.532 1.00 10.91 129 VAL B C 1
ATOM 2929 O O . VAL B 1 129 ? 142.660 138.147 127.467 1.00 10.91 129 VAL B O 1
ATOM 2933 N N . GLN B 1 130 ? 142.758 138.562 125.271 1.00 10.61 130 GLN B N 1
ATOM 2934 C CA . GLN B 1 130 ? 141.882 137.434 124.958 1.00 10.61 130 GLN B CA 1
ATOM 2935 C C . GLN B 1 130 ? 142.288 136.154 125.673 1.00 10.61 130 GLN B C 1
ATOM 2936 O O . GLN B 1 130 ? 141.421 135.516 126.295 1.00 10.61 130 GLN B O 1
ATOM 2942 N N . PRO B 1 131 ? 143.551 135.726 125.644 1.00 10.67 131 PRO B N 1
ATOM 2943 C CA . PRO B 1 131 ? 143.920 134.560 126.455 1.00 10.67 131 PRO B CA 1
ATOM 2944 C C . PRO B 1 131 ? 143.745 134.817 127.936 1.00 10.67 131 PRO B C 1
ATOM 2945 O O . PRO B 1 131 ? 143.381 133.904 128.680 1.00 10.67 131 PRO B O 1
ATOM 2949 N N . ILE B 1 132 ? 143.984 136.050 128.384 1.00 11.24 132 ILE B N 1
ATOM 2950 C CA . ILE B 1 132 ? 143.710 136.405 129.773 1.00 11.24 132 ILE B CA 1
ATOM 2951 C C . ILE B 1 132 ? 142.222 136.285 130.068 1.00 11.24 132 ILE B C 1
ATOM 2952 O O . ILE B 1 132 ? 141.820 135.888 131.167 1.00 11.24 132 ILE B O 1
ATOM 2957 N N . LEU B 1 133 ? 141.379 136.612 129.092 1.00 10.27 133 LEU B N 1
ATOM 2958 C CA . LEU B 1 133 ? 139.944 136.511 129.317 1.00 10.27 133 LEU B CA 1
ATOM 2959 C C . LEU B 1 133 ? 139.504 135.059 129.391 1.00 10.27 133 LEU B C 1
ATOM 2960 O O . LEU B 1 133 ? 138.621 134.713 130.181 1.00 10.27 133 LEU B O 1
ATOM 2965 N N . ASP B 1 134 ? 140.111 134.190 128.587 1.00 11.23 134 ASP B N 1
ATOM 2966 C CA . ASP B 1 134 ? 139.828 132.766 128.739 1.00 11.23 134 ASP B CA 1
ATOM 2967 C C . ASP B 1 134 ? 140.391 132.234 130.052 1.00 11.23 134 ASP B C 1
ATOM 2968 O O . ASP B 1 134 ? 139.803 131.338 130.666 1.00 11.23 134 ASP B O 1
ATOM 2973 N N . PHE B 1 135 ? 141.519 132.788 130.496 1.00 10.67 135 PHE B N 1
ATOM 2974 C CA . PHE B 1 135 ? 142.092 132.455 131.794 1.00 10.67 135 PHE B CA 1
ATOM 2975 C C . PHE B 1 135 ? 141.142 132.821 132.923 1.00 10.67 135 PHE B C 1
ATOM 2976 O O . PHE B 1 135 ? 141.071 132.113 133.933 1.00 10.67 135 PHE B O 1
ATOM 2984 N N . MET B 1 136 ? 140.404 133.916 132.766 1.00 10.28 136 MET B N 1
ATOM 2985 C CA . MET B 1 136 ? 139.479 134.380 133.789 1.00 10.28 136 MET B CA 1
ATOM 2986 C C . MET B 1 136 ? 138.088 133.780 133.661 1.00 10.28 136 MET B C 1
ATOM 2987 O O . MET B 1 136 ? 137.323 133.817 134.629 1.00 10.28 136 MET B O 1
ATOM 2992 N N . GLN B 1 137 ? 137.736 133.248 132.495 1.00 10.21 137 GLN B N 1
ATOM 2993 C CA . GLN B 1 137 ? 136.445 132.608 132.294 1.00 10.21 137 GLN B CA 1
ATOM 2994 C C . GLN B 1 137 ? 136.512 131.097 132.435 1.00 10.21 137 GLN B C 1
ATOM 2995 O O . GLN B 1 137 ? 135.463 130.447 132.482 1.00 10.21 137 GLN B O 1
ATOM 3001 N N . THR B 1 138 ? 137.711 130.527 132.494 1.00 10.59 138 THR B N 1
ATOM 3002 C CA . THR B 1 138 ? 137.870 129.111 132.785 1.00 10.59 138 THR B CA 1
ATOM 3003 C C . THR B 1 138 ? 137.979 128.857 134.281 1.00 10.59 138 THR B C 1
ATOM 3004 O O . THR B 1 138 ? 137.409 127.885 134.787 1.00 10.59 138 THR B O 1
ATOM 3008 N N . MET B 1 139 ? 138.686 129.726 134.996 1.00 8.98 139 MET B N 1
ATOM 3009 C CA . MET B 1 139 ? 138.897 129.520 136.414 1.00 8.98 139 MET B CA 1
ATOM 3010 C C . MET B 1 139 ? 137.558 129.512 137.148 1.00 8.98 139 MET B C 1
ATOM 3011 O O . MET B 1 139 ? 136.594 130.144 136.708 1.00 8.98 139 MET B O 1
ATOM 3016 N N . PRO B 1 140 ? 137.471 128.802 138.267 1.00 10.55 140 PRO B N 1
ATOM 3017 C CA . PRO B 1 140 ? 136.274 128.897 139.102 1.00 10.55 140 PRO B CA 1
ATOM 3018 C C . PRO B 1 140 ? 136.120 130.287 139.689 1.00 10.55 140 PRO B C 1
ATOM 3019 O O . PRO B 1 140 ? 137.098 130.943 140.049 1.00 10.55 140 PRO B O 1
ATOM 3023 N N . GLY B 1 141 ? 134.869 130.731 139.790 1.00 12.99 141 GLY B N 1
ATOM 3024 C CA . GLY B 1 141 ? 134.601 132.068 140.278 1.00 12.99 141 GLY B CA 1
ATOM 3025 C C . GLY B 1 141 ? 134.701 132.203 141.777 1.00 12.99 141 GLY B C 1
ATOM 3026 O O . GLY B 1 141 ? 134.841 133.321 142.279 1.00 12.99 141 GLY B O 1
ATOM 3027 N N . PHE B 1 142 ? 134.632 131.091 142.503 1.00 11.44 142 PHE B N 1
ATOM 3028 C CA . PHE B 1 142 ? 134.738 131.153 143.954 1.00 11.44 142 PHE B CA 1
ATOM 3029 C C . PHE B 1 142 ? 136.035 131.810 144.394 1.00 11.44 142 PHE B C 1
ATOM 3030 O O . PHE B 1 142 ? 136.109 132.357 145.499 1.00 11.44 142 PHE B O 1
ATOM 3038 N N . VAL B 1 143 ? 137.069 131.769 143.550 1.00 10.14 143 VAL B N 1
ATOM 3039 C CA . VAL B 1 143 ? 138.362 132.342 143.911 1.00 10.14 143 VAL B CA 1
ATOM 3040 C C . VAL B 1 143 ? 138.446 133.827 143.627 1.00 10.14 143 VAL B C 1
ATOM 3041 O O . VAL B 1 143 ? 139.512 134.423 143.825 1.00 10.14 143 VAL B O 1
ATOM 3045 N N . TYR B 1 144 ? 137.367 134.442 143.162 1.00 9.61 144 TYR B N 1
ATOM 3046 C CA . TYR B 1 144 ? 137.299 135.884 143.013 1.00 9.61 144 TYR B CA 1
ATOM 3047 C C . TYR B 1 144 ? 136.851 136.567 144.290 1.00 9.61 144 TYR B C 1
ATOM 3048 O O . TYR B 1 144 ? 136.621 137.779 144.285 1.00 9.61 144 TYR B O 1
ATOM 3057 N N . LEU B 1 145 ? 136.714 135.816 145.376 1.00 9.52 145 LEU B N 1
ATOM 3058 C CA . LEU B 1 145 ? 136.280 136.357 146.653 1.00 9.52 145 LEU B CA 1
ATOM 3059 C C . LEU B 1 145 ? 137.459 136.813 147.500 1.00 9.52 145 LEU B C 1
ATOM 3060 O O . LEU B 1 145 ? 137.354 137.794 148.242 1.00 9.52 145 LEU B O 1
ATOM 3065 N N . ILE B 1 146 ? 138.575 136.104 147.410 1.00 9.88 146 ILE B N 1
ATOM 3066 C CA . ILE B 1 146 ? 139.795 136.473 148.115 1.00 9.88 146 ILE B CA 1
ATOM 3067 C C . ILE B 1 146 ? 140.129 137.925 147.794 1.00 9.88 146 ILE B C 1
ATOM 3068 O O . ILE B 1 146 ? 140.239 138.752 148.712 1.00 9.88 146 ILE B O 1
ATOM 3073 N N . PRO B 1 147 ? 140.295 138.285 146.523 1.00 10.39 147 PRO B N 1
ATOM 3074 C CA . PRO B 1 147 ? 140.629 139.673 146.193 1.00 10.39 147 PRO B CA 1
ATOM 3075 C C . PRO B 1 147 ? 139.529 140.657 146.545 1.00 10.39 147 PRO B C 1
ATOM 3076 O O . PRO B 1 147 ? 139.695 141.866 146.366 1.00 10.39 147 PRO B O 1
ATOM 3080 N N . ALA B 1 148 ? 138.401 140.156 147.038 1.00 9.35 148 ALA B N 1
ATOM 3081 C CA . ALA B 1 148 ? 137.295 141.000 147.455 1.00 9.35 148 ALA B CA 1
ATOM 3082 C C . ALA B 1 148 ? 137.304 141.263 148.953 1.00 9.35 148 ALA B C 1
ATOM 3083 O O . ALA B 1 148 ? 137.266 142.419 149.380 1.00 9.35 148 ALA B O 1
ATOM 3085 N N . VAL B 1 149 ? 137.350 140.206 149.765 1.00 7.77 149 VAL B N 1
ATOM 3086 C CA . VAL B 1 149 ? 137.411 140.388 151.205 1.00 7.77 149 VAL B CA 1
ATOM 3087 C C . VAL B 1 149 ? 138.774 140.885 151.640 1.00 7.77 149 VAL B C 1
ATOM 3088 O O . VAL B 1 149 ? 138.919 141.394 152.757 1.00 7.77 149 VAL B O 1
ATOM 3092 N N . ALA B 1 150 ? 139.787 140.750 150.789 1.00 10.56 150 ALA B N 1
ATOM 3093 C CA . ALA B 1 150 ? 141.114 141.214 151.161 1.00 10.56 150 ALA B CA 1
ATOM 3094 C C . ALA B 1 150 ? 141.183 142.731 151.135 1.00 10.56 150 ALA B C 1
ATOM 3095 O O . ALA B 1 150 ? 141.876 143.343 151.954 1.00 10.56 150 ALA B O 1
ATOM 3097 N N . PHE B 1 151 ? 140.457 143.351 150.209 1.00 12.32 151 PHE B N 1
ATOM 3098 C CA . PHE B 1 151 ? 140.471 144.794 150.028 1.00 12.32 151 PHE B CA 1
ATOM 3099 C C . PHE B 1 151 ? 139.266 145.465 150.675 1.00 12.32 151 PHE B C 1
ATOM 3100 O O . PHE B 1 151 ? 139.422 146.352 151.518 1.00 12.32 151 PHE B O 1
ATOM 3108 N N . PHE B 1 152 ? 138.062 145.057 150.291 1.00 9.34 152 PHE B N 1
ATOM 3109 C CA . PHE B 1 152 ? 136.837 145.665 150.779 1.00 9.34 152 PHE B CA 1
ATOM 3110 C C . PHE B 1 152 ? 136.194 144.879 151.910 1.00 9.34 152 PHE B C 1
ATOM 3111 O O . PHE B 1 152 ? 135.063 145.187 152.297 1.00 9.34 152 PHE B O 1
ATOM 3119 N N . GLY B 1 153 ? 136.879 143.877 152.446 1.00 4.80 153 GLY B N 1
ATOM 3120 C CA . GLY B 1 153 ? 136.273 143.065 153.476 1.00 4.80 153 GLY B CA 1
ATOM 3121 C C . GLY B 1 153 ? 134.963 142.476 152.995 1.00 4.80 153 GLY B C 1
ATOM 3122 O O . GLY B 1 153 ? 134.715 142.333 151.796 1.00 4.80 153 GLY B O 1
ATOM 3123 N N . ILE B 1 154 ? 134.108 142.134 153.945 1.00 3.55 154 ILE B N 1
ATOM 3124 C CA . ILE B 1 154 ? 132.790 141.620 153.620 1.00 3.55 154 ILE B CA 1
ATOM 3125 C C . ILE B 1 154 ? 131.849 142.794 153.390 1.00 3.55 154 ILE B C 1
ATOM 3126 O O . ILE B 1 154 ? 132.125 143.932 153.774 1.00 3.55 154 ILE B O 1
ATOM 3131 N N . GLY B 1 155 ? 130.724 142.510 152.760 1.00 3.81 155 GLY B N 1
ATOM 3132 C CA . GLY B 1 155 ? 129.694 143.493 152.549 1.00 3.81 155 GLY B CA 1
ATOM 3133 C C . GLY B 1 155 ? 129.117 143.375 151.160 1.00 3.81 155 GLY B C 1
ATOM 3134 O O . GLY B 1 155 ? 129.032 142.288 150.593 1.00 3.81 155 GLY B O 1
ATOM 3135 N N . VAL B 1 156 ? 128.723 144.523 150.623 1.00 6.33 156 VAL B N 1
ATOM 3136 C CA . VAL B 1 156 ? 128.083 144.609 149.323 1.00 6.33 156 VAL B CA 1
ATOM 3137 C C . VAL B 1 156 ? 129.094 144.847 148.214 1.00 6.33 156 VAL B C 1
ATOM 3138 O O . VAL B 1 156 ? 129.114 144.125 147.216 1.00 6.33 156 VAL B O 1
ATOM 3142 N N . VAL B 1 157 ? 129.933 145.862 148.378 1.00 7.86 157 VAL B N 1
ATOM 3143 C CA . VAL B 1 157 ? 130.917 146.238 147.373 1.00 7.86 157 VAL B CA 1
ATOM 3144 C C . VAL B 1 157 ? 131.861 145.081 147.057 1.00 7.86 157 VAL B C 1
ATOM 3145 O O . VAL B 1 157 ? 132.318 144.982 145.912 1.00 7.86 157 VAL B O 1
ATOM 3149 N N . PRO B 1 158 ? 132.185 144.176 147.987 1.00 6.77 158 PRO B N 1
ATOM 3150 C CA . PRO B 1 158 ? 132.984 143.018 147.566 1.00 6.77 158 PRO B CA 1
ATOM 3151 C C . PRO B 1 158 ? 132.227 142.083 146.648 1.00 6.77 158 PRO B C 1
ATOM 3152 O O . PRO B 1 158 ? 132.806 141.561 145.687 1.00 6.77 158 PRO B O 1
ATOM 3156 N N . GLY B 1 159 ? 130.947 141.841 146.922 1.00 8.09 159 GLY B N 1
ATOM 3157 C CA . GLY B 1 159 ? 130.139 141.088 145.982 1.00 8.09 159 GLY B CA 1
ATOM 3158 C C . GLY B 1 159 ? 130.095 141.752 144.623 1.00 8.09 159 GLY B C 1
ATOM 3159 O O . GLY B 1 159 ? 130.198 141.089 143.588 1.00 8.09 159 GLY B O 1
ATOM 3160 N N . VAL B 1 160 ? 129.970 143.076 144.612 1.00 7.87 160 VAL B N 1
ATOM 3161 C CA . VAL B 1 160 ? 129.949 143.811 143.354 1.00 7.87 160 VAL B CA 1
ATOM 3162 C C . VAL B 1 160 ? 131.273 143.654 142.618 1.00 7.87 160 VAL B C 1
ATOM 3163 O O . VAL B 1 160 ? 131.305 143.487 141.394 1.00 7.87 160 VAL B O 1
ATOM 3167 N N . PHE B 1 161 ? 132.385 143.712 143.346 1.00 8.53 161 PHE B N 1
ATOM 3168 C CA . PHE B 1 161 ? 133.695 143.584 142.723 1.00 8.53 161 PHE B CA 1
ATOM 3169 C C . PHE B 1 161 ? 133.872 142.200 142.122 1.00 8.53 161 PHE B C 1
ATOM 3170 O O . PHE B 1 161 ? 134.313 142.051 140.974 1.00 8.53 161 PHE B O 1
ATOM 3178 N N . ALA B 1 162 ? 133.538 141.171 142.895 1.00 9.22 162 ALA B N 1
ATOM 3179 C CA . ALA B 1 162 ? 133.614 139.810 142.388 1.00 9.22 162 ALA B CA 1
ATOM 3180 C C . ALA B 1 162 ? 132.756 139.642 141.148 1.00 9.22 162 ALA B C 1
ATOM 3181 O O . ALA B 1 162 ? 133.163 138.986 140.184 1.00 9.22 162 ALA B O 1
ATOM 3183 N N . SER B 1 163 ? 131.566 140.236 141.147 1.00 9.27 163 SER B N 1
ATOM 3184 C CA . SER B 1 163 ? 130.677 140.102 140.004 1.00 9.27 163 SER B CA 1
ATOM 3185 C C . SER B 1 163 ? 131.243 140.797 138.773 1.00 9.27 163 SER B C 1
ATOM 3186 O O . SER B 1 163 ? 131.231 140.234 137.673 1.00 9.27 163 SER B O 1
ATOM 3189 N N . VAL B 1 164 ? 131.743 142.024 138.931 1.00 7.29 164 VAL B N 1
ATOM 3190 C CA . VAL B 1 164 ? 132.228 142.747 137.763 1.00 7.29 164 VAL B CA 1
ATOM 3191 C C . VAL B 1 164 ? 133.462 142.075 137.199 1.00 7.29 164 VAL B C 1
ATOM 3192 O O . VAL B 1 164 ? 133.673 142.078 135.983 1.00 7.29 164 VAL B O 1
ATOM 3196 N N . ILE B 1 165 ? 134.305 141.491 138.054 1.00 8.22 165 ILE B N 1
ATOM 3197 C CA . ILE B 1 165 ? 135.499 140.822 137.554 1.00 8.22 165 ILE B CA 1
ATOM 3198 C C . ILE B 1 165 ? 135.222 139.391 137.125 1.00 8.22 165 ILE B C 1
ATOM 3199 O O . ILE B 1 165 ? 136.086 138.764 136.495 1.00 8.22 165 ILE B O 1
ATOM 3204 N N . PHE B 1 166 ? 134.041 138.860 137.426 1.00 8.70 166 PHE B N 1
ATOM 3205 C CA . PHE B 1 166 ? 133.630 137.542 136.969 1.00 8.70 166 PHE B CA 1
ATOM 3206 C C . PHE B 1 166 ? 132.780 137.596 135.715 1.00 8.70 166 PHE B C 1
ATOM 3207 O O . PHE B 1 166 ? 132.774 136.635 134.941 1.00 8.70 166 PHE B O 1
ATOM 3215 N N . ALA B 1 167 ? 132.073 138.701 135.499 1.00 7.57 167 ALA B N 1
ATOM 3216 C CA . ALA B 1 167 ? 131.178 138.872 134.369 1.00 7.57 167 ALA B CA 1
ATOM 3217 C C . ALA B 1 167 ? 131.789 139.668 133.227 1.00 7.57 167 ALA B C 1
ATOM 3218 O O . ALA B 1 167 ? 131.192 139.736 132.150 1.00 7.57 167 ALA B O 1
ATOM 3220 N N . LEU B 1 168 ? 132.952 140.267 133.440 1.00 6.77 168 LEU B N 1
ATOM 3221 C CA . LEU B 1 168 ? 133.556 141.138 132.437 1.00 6.77 168 LEU B CA 1
ATOM 3222 C C . LEU B 1 168 ? 133.906 140.429 131.137 1.00 6.77 168 LEU B C 1
ATOM 3223 O O . LEU B 1 168 ? 133.653 140.999 130.062 1.00 6.77 168 LEU B O 1
ATOM 3228 N N . PRO B 1 169 ? 134.477 139.229 131.147 1.00 7.75 169 PRO B N 1
ATOM 3229 C CA . PRO B 1 169 ? 135.074 138.667 129.936 1.00 7.75 169 PRO B CA 1
ATOM 3230 C C . PRO B 1 169 ? 134.139 138.707 128.742 1.00 7.75 169 PRO B C 1
ATOM 3231 O O . PRO B 1 169 ? 134.500 139.261 127.694 1.00 7.75 169 PRO B O 1
ATOM 3235 N N . PRO B 1 170 ? 132.940 138.128 128.840 1.00 7.56 170 PRO B N 1
ATOM 3236 C CA . PRO B 1 170 ? 132.099 138.025 127.638 1.00 7.56 170 PRO B CA 1
ATOM 3237 C C . PRO B 1 170 ? 131.780 139.363 127.010 1.00 7.56 170 PRO B C 1
ATOM 3238 O O . PRO B 1 170 ? 131.761 139.484 125.779 1.00 7.56 170 PRO B O 1
ATOM 3242 N N . THR B 1 171 ? 131.495 140.369 127.832 1.00 7.09 171 THR B N 1
ATOM 3243 C CA . THR B 1 171 ? 131.270 141.710 127.316 1.00 7.09 171 THR B CA 1
ATOM 3244 C C . THR B 1 171 ? 132.444 142.165 126.468 1.00 7.09 171 THR B C 1
ATOM 3245 O O . THR B 1 171 ? 132.273 142.615 125.332 1.00 7.09 171 THR B O 1
ATOM 3249 N N . VAL B 1 172 ? 133.651 142.049 127.015 1.00 7.63 172 VAL B N 1
ATOM 3250 C CA . VAL B 1 172 ? 134.850 142.474 126.303 1.00 7.63 172 VAL B CA 1
ATOM 3251 C C . VAL B 1 172 ? 134.989 141.715 124.992 1.00 7.63 172 VAL B C 1
ATOM 3252 O O . VAL B 1 172 ? 135.267 142.300 123.939 1.00 7.63 172 VAL B O 1
ATOM 3256 N N . ARG B 1 173 ? 134.819 140.397 125.043 1.00 9.26 173 ARG B N 1
ATOM 3257 C CA . ARG B 1 173 ? 135.033 139.582 123.857 1.00 9.26 173 ARG B CA 1
ATOM 3258 C C . ARG B 1 173 ? 134.047 139.949 122.759 1.00 9.26 173 ARG B C 1
ATOM 3259 O O . ARG B 1 173 ? 134.436 140.183 121.609 1.00 9.26 173 ARG B O 1
ATOM 3267 N N . MET B 1 174 ? 132.759 139.994 123.093 1.00 9.79 174 MET B N 1
ATOM 3268 C CA . MET B 1 174 ? 131.760 140.277 122.076 1.00 9.79 174 MET B CA 1
ATOM 3269 C C . MET B 1 174 ? 131.847 141.716 121.596 1.00 9.79 174 MET B C 1
ATOM 3270 O O . MET B 1 174 ? 131.505 142.002 120.445 1.00 9.79 174 MET B O 1
ATOM 3275 N N . THR B 1 175 ? 132.318 142.630 122.440 1.00 9.38 175 THR B N 1
ATOM 3276 C CA . THR B 1 175 ? 132.569 143.989 121.986 1.00 9.38 175 THR B CA 1
ATOM 3277 C C . THR B 1 175 ? 133.672 144.012 120.941 1.00 9.38 175 THR B C 1
ATOM 3278 O O . THR B 1 175 ? 133.495 144.545 119.839 1.00 9.38 175 THR B O 1
ATOM 3282 N N . ASN B 1 176 ? 134.831 143.451 121.280 1.00 12.72 176 ASN B N 1
ATOM 3283 C CA . ASN B 1 176 ? 135.907 143.330 120.307 1.00 12.72 176 ASN B CA 1
ATOM 3284 C C . ASN B 1 176 ? 135.387 142.745 119.004 1.00 12.72 176 ASN B C 1
ATOM 3285 O O . ASN B 1 176 ? 135.650 143.274 117.921 1.00 12.72 176 ASN B O 1
ATOM 3290 N N . LEU B 1 177 ? 134.616 141.664 119.094 1.00 12.54 177 LEU B N 1
ATOM 3291 C CA . LEU B 1 177 ? 134.041 141.060 117.898 1.00 12.54 177 LEU B CA 1
ATOM 3292 C C . LEU B 1 177 ? 133.232 142.078 117.108 1.00 12.54 177 LEU B C 1
ATOM 3293 O O . LEU B 1 177 ? 133.585 142.439 115.980 1.00 12.54 177 LEU B O 1
ATOM 3298 N N . GLY B 1 178 ? 132.136 142.558 117.694 1.00 13.66 178 GLY B N 1
ATOM 3299 C CA . GLY B 1 178 ? 131.249 143.473 117.006 1.00 13.66 178 GLY B CA 1
ATOM 3300 C C . GLY B 1 178 ? 131.937 144.699 116.460 1.00 13.66 178 GLY B C 1
ATOM 3301 O O . GLY B 1 178 ? 131.401 145.348 115.558 1.00 13.66 178 GLY B O 1
ATOM 3302 N N . 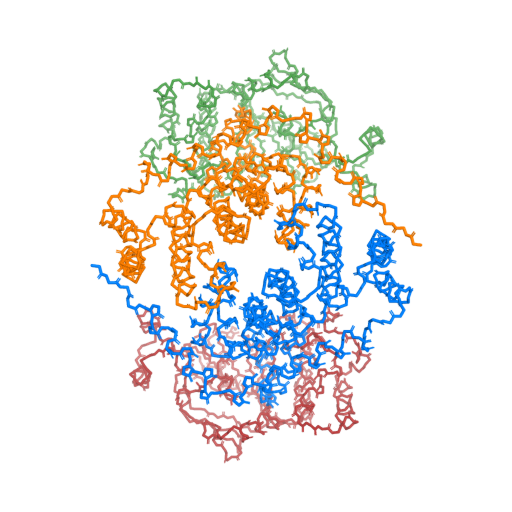ILE B 1 179 ? 133.109 145.038 116.986 1.00 13.61 179 ILE B N 1
ATOM 3303 C CA . ILE B 1 179 ? 133.859 146.167 116.451 1.00 13.61 179 ILE B CA 1
ATOM 3304 C C . ILE B 1 179 ? 134.713 145.727 115.271 1.00 13.61 179 ILE B C 1
ATOM 3305 O O . ILE B 1 179 ? 134.589 146.259 114.163 1.00 13.61 179 ILE B O 1
ATOM 3310 N N . ARG B 1 180 ? 135.588 144.750 115.485 1.00 14.56 180 ARG B N 1
ATOM 3311 C CA . ARG B 1 180 ? 136.389 144.214 114.389 1.00 14.56 180 ARG B CA 1
ATOM 3312 C C . ARG B 1 180 ? 135.701 143.023 113.736 1.00 14.56 180 ARG B C 1
ATOM 3313 O O . ARG B 1 180 ? 136.287 141.969 113.502 1.00 14.56 180 ARG B O 1
ATOM 3321 N N . GLN B 1 181 ? 134.425 143.214 113.437 1.00 13.97 181 GLN B N 1
ATOM 3322 C CA . GLN B 1 181 ? 133.723 142.385 112.475 1.00 13.97 181 GLN B CA 1
ATOM 3323 C C . GLN B 1 181 ? 132.811 143.214 111.588 1.00 13.97 181 GLN B C 1
ATOM 3324 O O . GLN B 1 181 ? 132.192 142.659 110.676 1.00 13.97 181 GLN B O 1
ATOM 3330 N N . VAL B 1 182 ? 132.706 144.520 111.831 1.00 17.66 182 VAL B N 1
ATOM 3331 C CA . VAL B 1 182 ? 132.006 145.405 110.918 1.00 17.66 182 VAL B CA 1
ATOM 3332 C C . VAL B 1 182 ? 132.847 145.568 109.661 1.00 17.66 182 VAL B C 1
ATOM 3333 O O . VAL B 1 182 ? 134.060 145.813 109.730 1.00 17.66 182 VAL B O 1
ATOM 3337 N N . SER B 1 183 ? 132.210 145.426 108.503 1.00 20.71 183 SER B N 1
ATOM 3338 C CA . SER B 1 183 ? 132.959 145.243 107.269 1.00 20.71 183 SER B CA 1
ATOM 3339 C C . SER B 1 183 ? 133.828 146.457 106.978 1.00 20.71 183 SER B C 1
ATOM 3340 O O . SER B 1 183 ? 133.362 147.598 107.015 1.00 20.71 183 SER B O 1
ATOM 3343 N N . THR B 1 184 ? 135.102 146.196 106.679 1.00 23.08 184 THR B N 1
ATOM 3344 C CA . THR B 1 184 ? 136.083 147.265 106.524 1.00 23.08 184 THR B CA 1
ATOM 3345 C C . THR B 1 184 ? 135.647 148.333 105.533 1.00 23.08 184 THR B C 1
ATOM 3346 O O . THR B 1 184 ? 136.155 149.460 105.578 1.00 23.08 184 THR B O 1
ATOM 3350 N N . GLU B 1 185 ? 134.728 148.010 104.627 1.00 24.52 185 GLU B N 1
ATOM 3351 C CA . GLU B 1 185 ? 134.342 148.985 103.617 1.00 24.52 185 GLU B CA 1
ATOM 3352 C C . GLU B 1 185 ? 133.626 150.173 104.245 1.00 24.52 185 GLU B C 1
ATOM 3353 O O . GLU B 1 185 ? 133.851 151.323 103.849 1.00 24.52 185 GLU B O 1
ATOM 3359 N N . LEU B 1 186 ? 132.754 149.917 105.220 1.00 23.68 186 LEU B N 1
ATOM 3360 C CA . LEU B 1 186 ? 132.093 151.016 105.914 1.00 23.68 186 LEU B CA 1
ATOM 3361 C C . LEU B 1 186 ? 133.098 151.886 106.650 1.00 23.68 186 LEU B C 1
ATOM 3362 O O . LEU B 1 186 ? 132.936 153.110 106.725 1.00 23.68 186 LEU B O 1
ATOM 3367 N N . VAL B 1 187 ? 134.146 151.276 107.199 1.00 22.67 187 VAL B N 1
ATOM 3368 C CA . VAL B 1 187 ? 135.162 152.057 107.893 1.00 22.67 187 VAL B CA 1
ATOM 3369 C C . VAL B 1 187 ? 135.934 152.912 106.902 1.00 22.67 187 VAL B C 1
ATOM 3370 O O . VAL B 1 187 ? 136.268 154.066 107.187 1.00 22.67 187 VAL B O 1
ATOM 3374 N N . GLU B 1 188 ? 136.231 152.364 105.726 1.00 26.13 188 GLU B N 1
ATOM 3375 C CA . GLU B 1 188 ? 136.834 153.170 104.671 1.00 26.13 188 GLU B CA 1
ATOM 3376 C C . GLU B 1 188 ? 135.941 154.351 104.326 1.00 26.13 188 GLU B C 1
ATOM 3377 O O . GLU B 1 188 ? 136.411 155.485 104.177 1.00 26.13 188 GLU B O 1
ATOM 3383 N N . ALA B 1 189 ? 134.642 154.097 104.199 1.00 25.58 189 ALA B N 1
ATOM 3384 C CA . ALA B 1 189 ? 133.703 155.158 103.860 1.00 25.58 189 ALA B CA 1
ATOM 3385 C C . ALA B 1 189 ? 133.701 156.248 104.916 1.00 25.58 189 ALA B C 1
ATOM 3386 O O . ALA B 1 189 ? 133.714 157.440 104.593 1.00 25.58 189 ALA B O 1
ATOM 3388 N N . ALA B 1 190 ? 133.678 155.856 106.186 1.00 26.03 190 ALA B N 1
ATOM 3389 C CA . ALA B 1 190 ? 133.602 156.832 107.261 1.00 26.03 190 ALA B CA 1
ATOM 3390 C C . ALA B 1 190 ? 134.920 157.562 107.453 1.00 26.03 190 ALA B C 1
ATOM 3391 O O . ALA B 1 190 ? 134.932 158.701 107.931 1.00 26.03 190 ALA B O 1
ATOM 3393 N N . ASP B 1 191 ? 136.034 156.927 107.095 1.00 24.03 191 ASP B N 1
ATOM 3394 C CA . ASP B 1 191 ? 137.333 157.569 107.193 1.00 24.03 191 ASP B CA 1
ATOM 3395 C C . ASP B 1 191 ? 137.617 158.480 106.013 1.00 24.03 191 ASP B C 1
ATOM 3396 O O . ASP B 1 191 ? 138.434 159.398 106.137 1.00 24.03 191 ASP B O 1
ATOM 3401 N N . SER B 1 192 ? 136.967 158.245 104.874 1.00 27.55 192 SER B N 1
ATOM 3402 C CA . SER B 1 192 ? 137.189 159.091 103.711 1.00 27.55 192 SER B CA 1
ATOM 3403 C C . SER B 1 192 ? 136.571 160.467 103.891 1.00 27.55 192 SER B C 1
ATOM 3404 O O . SER B 1 192 ? 137.033 161.436 103.280 1.00 27.55 192 SER B O 1
ATOM 3407 N N . PHE B 1 193 ? 135.526 160.573 104.705 1.00 30.81 193 PHE B N 1
ATOM 3408 C CA . PHE B 1 193 ? 134.881 161.844 104.989 1.00 30.81 193 PHE B CA 1
ATOM 3409 C C . PHE B 1 193 ? 135.390 162.487 106.267 1.00 30.81 193 PHE B C 1
ATOM 3410 O O . PHE B 1 193 ? 134.776 163.440 106.755 1.00 30.81 193 PHE B O 1
ATOM 3418 N N . GLY B 1 194 ? 136.486 161.985 106.823 1.00 28.81 194 GLY B N 1
ATOM 3419 C CA . GLY B 1 194 ? 137.111 162.617 107.963 1.00 28.81 194 GLY B CA 1
ATOM 3420 C C . GLY B 1 194 ? 136.391 162.389 109.271 1.00 28.81 194 GLY B C 1
ATOM 3421 O O . GLY B 1 194 ? 135.955 163.342 109.923 1.00 28.81 194 GLY B O 1
ATOM 3422 N N . SER B 1 195 ? 136.276 161.129 109.672 1.00 25.72 195 SER B N 1
ATOM 3423 C CA . SER B 1 195 ? 135.688 160.758 110.950 1.00 25.72 195 SER B CA 1
ATOM 3424 C C . SER B 1 195 ? 136.812 160.408 111.916 1.00 25.72 195 SER B C 1
ATOM 3425 O O . SER B 1 195 ? 137.581 159.474 111.668 1.00 25.72 195 SER B O 1
ATOM 3428 N N . THR B 1 196 ? 136.901 161.154 113.012 1.00 26.67 196 THR B N 1
ATOM 3429 C CA . THR B 1 196 ? 138.065 161.098 113.897 1.00 26.67 196 THR B CA 1
ATOM 3430 C C . THR B 1 196 ? 137.880 160.105 115.040 1.00 26.67 196 THR B C 1
ATOM 3431 O O . THR B 1 196 ? 138.139 160.411 116.203 1.00 26.67 196 THR B O 1
ATOM 3435 N N . ALA B 1 197 ? 137.433 158.896 114.714 1.00 22.84 197 ALA B N 1
ATOM 3436 C CA . ALA B 1 197 ? 137.350 157.762 115.626 1.00 22.84 197 ALA B CA 1
ATOM 3437 C C . ALA B 1 197 ? 136.354 157.971 116.754 1.00 22.84 197 ALA B C 1
ATOM 3438 O O . ALA B 1 197 ? 136.169 157.063 117.570 1.00 22.84 197 ALA B O 1
ATOM 3440 N N . ARG B 1 198 ? 135.706 159.122 116.831 1.00 22.27 198 ARG B N 1
ATOM 3441 C CA . ARG B 1 198 ? 134.659 159.388 117.804 1.00 22.27 198 ARG B CA 1
ATOM 3442 C C . ARG B 1 198 ? 133.318 159.624 117.141 1.00 22.27 198 ARG B C 1
ATOM 3443 O O . ARG B 1 198 ? 132.289 159.187 117.658 1.00 22.27 198 ARG B O 1
ATOM 3451 N N . GLN B 1 199 ? 133.311 160.313 116.004 1.00 24.52 199 GLN B N 1
ATOM 3452 C CA . GLN B 1 199 ? 132.131 160.342 115.156 1.00 24.52 199 GLN B CA 1
ATOM 3453 C C . GLN B 1 199 ? 131.936 158.996 114.480 1.00 24.52 199 GLN B C 1
ATOM 3454 O O . GLN B 1 199 ? 130.813 158.485 114.404 1.00 24.52 199 GLN B O 1
ATOM 3460 N N . LYS B 1 200 ? 133.033 158.400 114.013 1.00 22.49 200 LYS B N 1
ATOM 3461 C CA . LYS B 1 200 ? 132.964 157.086 113.392 1.00 22.49 200 LYS B CA 1
ATOM 3462 C C . LYS B 1 200 ? 132.352 156.075 114.343 1.00 22.49 200 LYS B C 1
ATOM 3463 O O . LYS B 1 200 ? 131.404 155.367 113.992 1.00 22.49 200 LYS B O 1
ATOM 3469 N N . LEU B 1 201 ? 132.877 156.005 115.564 1.00 18.93 201 LEU B N 1
ATOM 3470 C CA . LEU B 1 201 ? 132.418 155.002 116.512 1.00 18.93 201 LEU B CA 1
ATOM 3471 C C . LEU B 1 201 ? 130.907 155.065 116.672 1.00 18.93 201 LEU B C 1
ATOM 3472 O O . LEU B 1 201 ? 130.188 154.157 116.248 1.00 18.93 201 LEU B O 1
ATOM 3477 N N . PHE B 1 202 ? 130.410 156.178 117.207 1.00 20.71 202 PHE B N 1
ATOM 3478 C CA . PHE B 1 202 ? 128.989 156.293 117.503 1.00 20.71 202 PHE B CA 1
ATOM 3479 C C . PHE B 1 202 ? 128.137 156.158 116.250 1.00 20.71 202 PHE B C 1
ATOM 3480 O 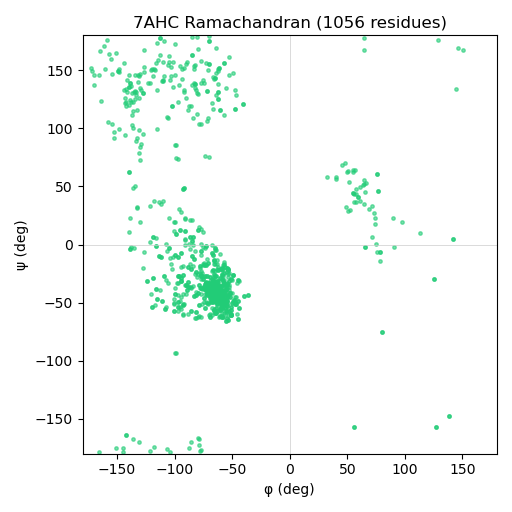O . PHE B 1 202 ? 127.101 155.486 116.268 1.00 20.71 202 PHE B O 1
ATOM 3488 N N . LYS B 1 203 ? 128.550 156.787 115.152 1.00 24.46 203 LYS B N 1
ATOM 3489 C CA . LYS B 1 203 ? 127.682 156.846 113.985 1.00 24.46 203 LYS B CA 1
ATOM 3490 C C . LYS B 1 203 ? 127.620 155.528 113.232 1.00 24.46 203 LYS B C 1
ATOM 3491 O O . LYS B 1 203 ? 126.597 155.230 112.606 1.00 24.46 203 LYS B O 1
ATOM 3497 N N . LEU B 1 204 ? 128.682 154.731 113.272 1.00 20.79 204 LEU B N 1
ATOM 3498 C CA . LEU B 1 204 ? 128.785 153.541 112.443 1.00 20.79 204 LEU B CA 1
ATOM 3499 C C . LEU B 1 204 ? 128.922 152.257 113.242 1.00 20.79 204 LEU B C 1
ATOM 3500 O O . LEU B 1 204 ? 128.143 151.319 113.039 1.00 20.79 204 LEU B O 1
ATOM 3505 N N . GLU B 1 205 ? 129.896 152.183 114.148 1.00 16.75 205 GLU B N 1
ATOM 3506 C CA . GLU B 1 205 ? 130.312 150.896 114.684 1.00 16.75 205 GLU B CA 1
ATOM 3507 C C . GLU B 1 205 ? 129.349 150.390 115.747 1.00 16.75 205 GLU B C 1
ATOM 3508 O O . GLU B 1 205 ? 128.872 149.253 115.671 1.00 16.75 205 GLU B O 1
ATOM 3514 N N . PHE B 1 206 ? 129.054 151.212 116.741 1.00 15.14 206 PHE B N 1
ATOM 3515 C CA . PHE B 1 206 ? 128.160 150.801 117.810 1.00 15.14 206 PHE B CA 1
ATOM 3516 C C . PHE B 1 206 ? 126.802 150.416 117.237 1.00 15.14 206 PHE B C 1
ATOM 3517 O O . PHE B 1 206 ? 126.328 149.298 117.471 1.00 15.14 206 PHE B O 1
ATOM 3525 N N . PRO B 1 207 ? 126.150 151.298 116.477 1.00 17.14 207 PRO B N 1
ATOM 3526 C CA . PRO B 1 207 ? 124.840 150.948 115.912 1.00 17.14 207 PRO B CA 1
ATOM 3527 C C . PRO B 1 207 ? 124.842 149.661 115.121 1.00 17.14 207 PRO B C 1
ATOM 3528 O O . PRO B 1 207 ? 123.776 149.064 114.933 1.00 17.14 207 PRO B O 1
ATOM 3532 N N . LEU B 1 208 ? 125.999 149.216 114.646 1.00 17.27 208 LEU B N 1
ATOM 3533 C CA . LEU B 1 208 ? 126.103 147.958 113.925 1.00 17.27 208 LEU B CA 1
ATOM 3534 C C . LEU B 1 208 ? 126.559 146.813 114.808 1.00 17.27 208 LEU B C 1
ATOM 3535 O O . LEU B 1 208 ? 126.144 145.671 114.589 1.00 17.27 208 LEU B O 1
ATOM 3540 N N . ALA B 1 209 ? 127.401 147.093 115.800 1.00 15.22 209 ALA B N 1
ATOM 3541 C CA . ALA B 1 209 ? 127.808 146.053 116.732 1.00 15.22 209 ALA B CA 1
ATOM 3542 C C . ALA B 1 209 ? 126.671 145.687 117.675 1.00 15.22 209 ALA B C 1
ATOM 3543 O O . ALA B 1 209 ? 126.487 144.510 118.006 1.00 15.22 209 ALA B O 1
ATOM 3545 N N . LYS B 1 210 ? 125.902 146.677 118.118 1.00 15.03 210 LYS B N 1
ATOM 3546 C CA . LYS B 1 210 ? 124.745 146.419 118.962 1.00 15.03 210 LYS B CA 1
ATOM 3547 C C . LYS B 1 210 ? 123.904 145.301 118.373 1.00 15.03 210 LYS B C 1
ATOM 3548 O O . LYS B 1 210 ? 123.354 145.429 117.276 1.00 15.03 210 LYS B O 1
ATOM 3554 N N . GLY B 1 211 ? 123.806 144.209 119.116 1.00 13.41 211 GLY B N 1
ATOM 3555 C CA . GLY B 1 211 ? 123.248 142.975 118.609 1.00 13.41 211 GLY B CA 1
ATOM 3556 C C . GLY B 1 211 ? 124.264 141.880 118.820 1.00 13.41 211 GLY B C 1
ATOM 3557 O O . GLY B 1 211 ? 123.926 140.705 118.990 1.00 13.41 211 GLY B O 1
ATOM 3558 N N . THR B 1 212 ? 125.532 142.281 118.803 1.00 13.13 212 THR B N 1
ATOM 3559 C CA . THR B 1 212 ? 126.648 141.448 119.222 1.00 13.13 212 THR B CA 1
ATOM 3560 C C . THR B 1 212 ? 127.103 141.799 120.629 1.00 13.13 212 THR B C 1
ATOM 3561 O O . THR B 1 212 ? 127.234 140.920 121.483 1.00 13.13 212 THR B O 1
ATOM 3565 N N . ILE B 1 213 ? 127.340 143.086 120.882 1.00 10.95 213 ILE B N 1
ATOM 3566 C CA . ILE B 1 213 ? 127.689 143.541 122.222 1.00 10.95 213 ILE B CA 1
ATOM 3567 C C . ILE B 1 213 ? 126.635 143.091 123.219 1.00 10.95 213 ILE B C 1
ATOM 3568 O O . ILE B 1 213 ? 126.941 142.479 124.249 1.00 10.95 213 ILE B O 1
ATOM 3573 N N . MET B 1 214 ? 125.373 143.396 122.928 1.00 10.71 214 MET B N 1
ATOM 3574 C CA . MET B 1 214 ? 124.325 143.136 123.899 1.00 10.71 214 MET B CA 1
ATOM 3575 C C . MET B 1 214 ? 124.196 141.658 124.216 1.00 10.71 214 MET B C 1
ATOM 3576 O O . MET B 1 214 ? 123.704 141.314 125.289 1.00 10.71 214 MET B O 1
ATOM 3581 N N . ALA B 1 215 ? 124.664 140.773 123.340 1.00 9.36 215 ALA B N 1
ATOM 3582 C CA . ALA B 1 215 ? 124.747 139.366 123.712 1.00 9.36 215 ALA B CA 1
ATOM 3583 C C . ALA B 1 215 ? 125.778 139.163 124.814 1.00 9.36 215 ALA B C 1
ATOM 3584 O O . ALA B 1 215 ? 125.524 138.469 125.808 1.00 9.36 215 ALA B O 1
ATOM 3586 N N . GLY B 1 216 ? 126.954 139.765 124.652 1.00 7.40 216 GLY B N 1
ATOM 3587 C CA . GLY B 1 216 ? 127.937 139.725 125.714 1.00 7.40 216 GLY B CA 1
ATOM 3588 C C . GLY B 1 216 ? 127.398 140.295 127.008 1.00 7.40 216 GLY B C 1
ATOM 3589 O O . GLY B 1 216 ? 127.713 139.808 128.093 1.00 7.40 216 GLY B O 1
ATOM 3590 N N . VAL B 1 217 ? 126.553 141.316 126.909 1.00 7.75 217 VAL B N 1
ATOM 3591 C CA . VAL B 1 217 ? 126.022 141.948 128.110 1.00 7.75 217 VAL B CA 1
ATOM 3592 C C . VAL B 1 217 ? 124.962 141.068 128.756 1.00 7.75 217 VAL B C 1
ATOM 3593 O O . VAL B 1 217 ? 124.850 141.002 129.987 1.00 7.75 217 VAL B O 1
ATOM 3597 N N . ASN B 1 218 ? 124.159 140.392 127.944 1.00 8.56 218 ASN B N 1
ATOM 3598 C CA . ASN B 1 218 ? 123.172 139.464 128.461 1.00 8.56 218 ASN B CA 1
ATOM 3599 C C . ASN B 1 218 ? 123.808 138.206 129.020 1.00 8.56 218 ASN B C 1
ATOM 3600 O O . ASN B 1 218 ? 123.134 137.456 129.729 1.00 8.56 218 ASN B O 1
ATOM 3605 N N . GLN B 1 219 ? 125.074 137.951 128.696 1.00 8.15 219 GLN B N 1
ATOM 3606 C CA . GLN B 1 219 ? 125.843 136.960 129.443 1.00 8.15 219 GLN B CA 1
ATOM 3607 C C . GLN B 1 219 ? 126.388 137.552 130.735 1.00 8.15 219 GLN B C 1
ATOM 3608 O O . GLN B 1 219 ? 126.376 136.896 131.783 1.00 8.15 219 GLN B O 1
ATOM 3614 N N . THR B 1 220 ? 126.904 138.777 130.650 1.00 6.98 220 THR B N 1
ATOM 3615 C CA . THR B 1 220 ? 127.414 139.485 131.815 1.00 6.98 220 THR B CA 1
ATOM 3616 C C . THR B 1 220 ? 126.398 139.501 132.940 1.00 6.98 220 THR B C 1
ATOM 3617 O O . THR B 1 220 ? 126.745 139.323 134.111 1.00 6.98 220 THR B O 1
ATOM 3621 N N . ILE B 1 221 ? 125.133 139.717 132.600 1.00 7.89 221 ILE B N 1
ATOM 3622 C CA . ILE B 1 221 ? 124.102 139.850 133.620 1.00 7.89 221 ILE B CA 1
ATOM 3623 C C . ILE B 1 221 ? 123.909 138.534 134.361 1.00 7.89 221 ILE B C 1
ATOM 3624 O O . ILE B 1 221 ? 123.830 138.499 135.595 1.00 7.89 221 ILE B O 1
ATOM 3629 N N . MET B 1 222 ? 123.817 137.434 133.618 1.00 9.33 222 MET B N 1
ATOM 3630 C CA . MET B 1 222 ? 123.659 136.132 134.250 1.00 9.33 222 MET B CA 1
ATOM 3631 C C . MET B 1 222 ? 124.868 135.788 135.102 1.00 9.33 222 MET B C 1
ATOM 3632 O O . MET B 1 222 ? 124.733 135.233 136.201 1.00 9.33 222 MET B O 1
ATOM 3637 N N . LEU B 1 223 ? 126.063 136.100 134.607 1.00 8.01 223 LEU B N 1
ATOM 3638 C CA . LEU B 1 223 ? 127.267 135.827 135.378 1.00 8.01 223 LEU B CA 1
ATOM 3639 C C . LEU B 1 223 ? 127.285 136.637 136.664 1.00 8.01 223 LEU B C 1
ATOM 3640 O O . LEU B 1 223 ? 127.715 136.146 137.713 1.00 8.01 223 LEU B O 1
ATOM 3645 N N . ALA B 1 224 ? 126.794 137.872 136.610 1.00 9.23 224 ALA B N 1
ATOM 3646 C CA . ALA B 1 224 ? 126.747 138.701 137.805 1.00 9.23 224 ALA B CA 1
ATOM 3647 C C . ALA B 1 224 ? 125.732 138.170 138.802 1.00 9.23 224 ALA B C 1
ATOM 3648 O O . ALA B 1 224 ? 125.963 138.207 140.015 1.00 9.23 224 ALA B O 1
ATOM 3650 N N . LEU B 1 225 ? 124.594 137.693 138.310 1.00 9.85 225 LEU B N 1
ATOM 3651 C CA . LEU B 1 225 ? 123.620 137.059 139.189 1.00 9.85 225 LEU B CA 1
ATOM 3652 C C . LEU B 1 225 ? 124.234 135.865 139.902 1.00 9.85 225 LEU B C 1
ATOM 3653 O O . LEU B 1 225 ? 124.145 135.737 141.132 1.00 9.85 225 LEU B O 1
ATOM 3658 N N . SER B 1 226 ? 124.847 134.966 139.134 1.00 12.94 226 SER B N 1
ATOM 3659 C CA . SER B 1 226 ? 125.534 133.826 139.724 1.00 12.94 226 SER B CA 1
ATOM 3660 C C . SER B 1 226 ? 126.536 134.271 140.776 1.00 12.94 226 SER B C 1
ATOM 3661 O O . SER B 1 226 ? 126.597 133.705 141.875 1.00 12.94 226 SER B O 1
ATOM 3664 N N . MET B 1 227 ? 127.314 135.306 140.471 1.00 11.93 227 MET B N 1
ATOM 3665 C CA . MET B 1 227 ? 128.390 135.692 141.367 1.00 11.93 227 MET B CA 1
ATOM 3666 C C . MET B 1 227 ? 127.879 136.358 142.629 1.00 11.93 227 MET B C 1
ATOM 3667 O O . MET B 1 227 ? 128.494 136.212 143.682 1.00 11.93 227 MET B O 1
ATOM 3672 N N . VAL B 1 228 ? 126.773 137.092 142.562 1.00 11.04 228 VAL B N 1
ATOM 3673 C CA . VAL B 1 228 ? 126.244 137.681 143.787 1.00 11.04 228 VAL B CA 1
ATOM 3674 C C . VAL B 1 228 ? 125.591 136.612 144.646 1.00 11.04 228 VAL B C 1
ATOM 3675 O O . VAL B 1 228 ? 125.711 136.622 145.879 1.00 11.04 228 VAL B O 1
ATOM 3679 N N . VAL B 1 229 ? 124.906 135.658 144.019 1.00 13.09 229 VAL B N 1
ATOM 3680 C CA . VAL B 1 229 ? 124.372 134.543 144.787 1.00 13.09 229 VAL B CA 1
ATOM 3681 C C . VAL B 1 229 ? 125.501 133.816 145.500 1.00 13.09 229 VAL B C 1
ATOM 3682 O O . VAL B 1 229 ? 125.359 133.396 146.654 1.00 13.09 229 VAL B O 1
ATOM 3686 N N . ILE B 1 230 ? 126.645 133.669 144.835 1.00 21.85 230 ILE B N 1
ATOM 3687 C CA . ILE B 1 230 ? 127.782 133.015 145.470 1.00 21.85 230 ILE B CA 1
ATOM 3688 C C . ILE B 1 230 ? 128.378 133.906 146.549 1.00 21.85 230 ILE B C 1
ATOM 3689 O O . ILE B 1 230 ? 128.808 133.427 147.603 1.00 21.85 230 ILE B O 1
ATOM 3694 N N . ALA B 1 231 ? 128.423 135.211 146.302 1.00 12.40 231 ALA B N 1
ATOM 3695 C CA . ALA B 1 231 ? 128.955 136.150 147.273 1.00 12.40 231 ALA B CA 1
ATOM 3696 C C . ALA B 1 231 ? 128.106 136.209 148.524 1.00 12.40 231 ALA B C 1
ATOM 3697 O O . ALA B 1 231 ? 128.565 136.722 149.548 1.00 12.40 231 ALA B O 1
ATOM 3699 N N . SER B 1 232 ? 126.876 135.713 148.457 1.00 10.26 232 SER B N 1
ATOM 3700 C CA . SER B 1 232 ? 126.043 135.614 149.646 1.00 10.26 232 SER B CA 1
ATOM 3701 C C . SER B 1 232 ? 126.854 135.053 150.806 1.00 10.26 232 SER B C 1
ATOM 3702 O O . SER B 1 232 ? 126.596 135.376 151.968 1.00 10.26 232 SER B O 1
ATOM 3705 N N . MET B 1 233 ? 127.839 134.210 150.494 1.00 9.68 233 MET B N 1
ATOM 3706 C CA . MET B 1 233 ? 128.760 133.731 151.516 1.00 9.68 233 MET B CA 1
ATOM 3707 C C . MET B 1 233 ? 129.447 134.892 152.214 1.00 9.68 233 MET B C 1
ATOM 3708 O O . MET B 1 233 ? 129.589 134.897 153.442 1.00 9.68 233 MET B O 1
ATOM 3713 N N . ILE B 1 234 ? 129.876 135.888 151.446 1.00 6.12 234 ILE B N 1
ATOM 3714 C CA . ILE B 1 234 ? 130.563 137.034 152.024 1.00 6.12 234 ILE B CA 1
ATOM 3715 C C . ILE B 1 234 ? 129.622 137.834 152.912 1.00 6.12 234 ILE B C 1
ATOM 3716 O O . ILE B 1 234 ? 129.974 138.210 154.035 1.00 6.12 234 ILE B O 1
ATOM 3721 N N . GLY B 1 235 ? 128.419 138.107 152.426 1.00 2.53 235 GLY B N 1
ATOM 3722 C CA . GLY B 1 235 ? 127.495 138.970 153.125 1.00 2.53 235 GLY B CA 1
ATOM 3723 C C . GLY B 1 235 ? 126.707 139.855 152.187 1.00 2.53 235 GLY B C 1
ATOM 3724 O O . GLY B 1 235 ? 125.942 140.716 152.627 1.00 2.53 235 GLY B O 1
ATOM 3725 N N . ALA B 1 236 ? 126.893 139.655 150.893 1.00 4.90 236 ALA B N 1
ATOM 3726 C CA . ALA B 1 236 ? 126.098 140.342 149.891 1.00 4.90 236 ALA B CA 1
ATOM 3727 C C . ALA B 1 236 ? 124.635 139.975 150.084 1.00 4.90 236 ALA B C 1
ATOM 3728 O O . ALA B 1 236 ? 124.261 138.810 149.905 1.00 4.90 236 ALA B O 1
ATOM 3730 N N . PRO B 1 237 ? 123.776 140.928 150.433 1.00 4.69 237 PRO B N 1
ATOM 3731 C CA . PRO B 1 237 ? 122.403 140.581 150.791 1.00 4.69 237 PRO B CA 1
ATOM 3732 C C . PRO B 1 237 ? 121.609 140.129 149.581 1.00 4.69 237 PRO B C 1
ATOM 3733 O O . PRO B 1 237 ? 122.068 140.164 148.439 1.00 4.69 237 PRO B O 1
ATOM 3737 N N . GLY B 1 238 ? 120.386 139.699 149.853 1.00 4.89 238 GLY B N 1
ATOM 3738 C CA . GLY B 1 238 ? 119.484 139.247 148.828 1.00 4.89 238 GLY B CA 1
ATOM 3739 C C . GLY B 1 238 ? 118.953 137.879 149.145 1.00 4.89 238 GLY B C 1
ATOM 3740 O O . GLY B 1 238 ? 118.923 137.451 150.303 1.00 4.89 238 GLY B O 1
ATOM 3741 N N . LEU B 1 239 ? 118.525 137.190 148.091 1.00 6.36 239 LEU B N 1
ATOM 3742 C CA . LEU B 1 239 ? 117.995 135.847 148.248 1.00 6.36 239 LEU B CA 1
ATOM 3743 C C . LEU B 1 239 ? 119.101 134.851 148.547 1.00 6.36 239 LEU B C 1
ATOM 3744 O O . LEU B 1 239 ? 118.877 133.874 149.270 1.00 6.36 239 LEU B O 1
ATOM 3749 N N . GLY B 1 240 ? 120.293 135.082 148.002 1.00 7.01 240 GLY B N 1
ATOM 3750 C CA . GLY B 1 240 ? 121.399 134.180 148.259 1.00 7.01 240 GLY B CA 1
ATOM 3751 C C . GLY B 1 240 ? 121.547 133.844 149.725 1.00 7.01 240 GLY B C 1
ATOM 3752 O O . GLY B 1 240 ? 121.621 132.673 150.103 1.00 7.01 240 GLY B O 1
ATOM 3753 N N . ARG B 1 241 ? 121.582 134.869 150.575 1.00 5.75 241 ARG B N 1
ATOM 3754 C CA . ARG B 1 241 ? 121.699 134.643 152.008 1.00 5.75 241 ARG B CA 1
ATOM 3755 C C . ARG B 1 241 ? 120.725 133.570 152.467 1.00 5.75 241 ARG B C 1
ATOM 3756 O O . ARG B 1 241 ? 121.114 132.598 153.124 1.00 5.75 241 ARG B O 1
ATOM 3764 N N . GLY B 1 242 ? 119.455 133.722 152.108 1.00 5.56 242 GLY B N 1
ATOM 3765 C CA . GLY B 1 242 ? 118.464 132.709 152.392 1.00 5.56 242 GLY B CA 1
ATOM 3766 C C . GLY B 1 242 ? 118.986 131.334 152.052 1.00 5.56 242 GLY B C 1
ATOM 3767 O O . GLY B 1 242 ? 119.184 130.499 152.940 1.00 5.56 242 GLY B O 1
ATOM 3768 N N . VAL B 1 243 ? 119.251 131.109 150.768 1.00 8.07 243 VAL B N 1
ATOM 3769 C CA . VAL B 1 243 ? 119.804 129.850 150.294 1.00 8.07 243 VAL B CA 1
ATOM 3770 C C . VAL B 1 243 ? 120.921 129.437 151.234 1.00 8.07 243 VAL B C 1
ATOM 3771 O O . VAL B 1 243 ? 120.901 128.342 151.805 1.00 8.07 243 VAL B O 1
ATOM 3775 N N . LEU B 1 244 ? 121.885 130.333 151.423 1.00 8.96 244 LEU B N 1
ATOM 3776 C CA . LEU B 1 244 ? 123.020 130.031 152.278 1.00 8.96 244 LEU B CA 1
ATOM 3777 C C . LEU B 1 244 ? 122.552 129.510 153.624 1.00 8.96 244 LEU B C 1
ATOM 3778 O O . LEU B 1 244 ? 122.869 128.382 154.019 1.00 8.96 244 LEU B O 1
ATOM 3783 N N . ALA B 1 245 ? 121.773 130.322 154.336 1.00 8.77 245 ALA B N 1
ATOM 3784 C CA . ALA B 1 245 ? 121.266 129.907 155.633 1.00 8.77 245 ALA B CA 1
ATOM 3785 C C . ALA B 1 245 ? 120.741 128.483 155.571 1.00 8.77 245 ALA B C 1
ATOM 3786 O O . ALA B 1 245 ? 121.101 127.633 156.393 1.00 8.77 245 ALA B O 1
ATOM 3788 N N . ALA B 1 246 ? 119.919 128.196 154.565 1.00 9.12 246 ALA B N 1
ATOM 3789 C CA . ALA B 1 246 ? 119.342 126.869 154.429 1.00 9.12 246 ALA B CA 1
ATOM 3790 C C . ALA B 1 246 ? 120.429 125.803 154.402 1.00 9.12 246 ALA B C 1
ATOM 3791 O O . ALA B 1 246 ? 120.440 124.886 155.228 1.00 9.12 246 ALA B O 1
ATOM 3793 N N . VAL B 1 247 ? 121.369 125.920 153.462 1.00 7.94 247 VAL B N 1
ATOM 3794 C CA . VAL B 1 247 ? 122.405 124.904 153.333 1.00 7.94 247 VAL B CA 1
ATOM 3795 C C . VAL B 1 247 ? 123.336 124.882 154.530 1.00 7.94 247 VAL B C 1
ATOM 3796 O O . VAL B 1 247 ? 124.162 123.971 154.646 1.00 7.94 247 VAL B O 1
ATOM 3800 N N . GLN B 1 248 ? 123.225 125.863 155.421 1.00 10.26 248 GLN B N 1
ATOM 3801 C CA . GLN B 1 248 ? 123.952 125.843 156.679 1.00 10.26 248 GLN B CA 1
ATOM 3802 C C . GLN B 1 248 ? 123.133 125.254 157.813 1.00 10.26 248 GLN B C 1
ATOM 3803 O O . GLN B 1 248 ? 123.703 124.671 158.740 1.00 10.26 248 GLN B O 1
ATOM 3809 N N . SER B 1 249 ? 121.811 125.387 157.748 1.00 10.49 249 SER B N 1
ATOM 3810 C CA . SER B 1 249 ? 120.911 124.883 158.772 1.00 10.49 249 SER B CA 1
ATOM 3811 C C . SER B 1 249 ? 119.987 123.791 158.259 1.00 10.49 249 SER B C 1
ATOM 3812 O O . SER B 1 249 ? 119.191 123.256 159.037 1.00 10.49 249 SER B O 1
ATOM 3815 N N . ALA B 1 250 ? 120.069 123.449 156.978 1.00 11.07 250 ALA B N 1
ATOM 3816 C CA . ALA B 1 250 ? 119.243 122.404 156.384 1.00 11.07 250 ALA B CA 1
ATOM 3817 C C . ALA B 1 250 ? 117.758 122.676 156.611 1.00 11.07 250 ALA B C 1
ATOM 3818 O O . ALA B 1 250 ? 116.983 121.788 156.968 1.00 11.07 250 ALA B O 1
ATOM 3820 N N . ASP B 1 251 ? 117.365 123.932 156.403 1.00 11.40 251 ASP B N 1
ATOM 3821 C CA . ASP B 1 251 ? 115.957 124.320 156.376 1.00 11.40 251 ASP B CA 1
ATOM 3822 C C . ASP B 1 251 ? 115.547 124.413 154.912 1.00 11.40 251 ASP B C 1
ATOM 3823 O O . ASP B 1 251 ? 115.566 125.474 154.292 1.00 11.40 251 ASP B O 1
ATOM 3828 N N . ILE B 1 252 ? 115.165 123.264 154.358 1.00 9.42 252 ILE B N 1
ATOM 3829 C CA . ILE B 1 252 ? 114.994 123.153 152.915 1.00 9.42 252 ILE B CA 1
ATOM 3830 C C . ILE B 1 252 ? 113.832 123.996 152.419 1.00 9.42 252 ILE B C 1
ATOM 3831 O O . ILE B 1 252 ? 113.778 124.347 151.238 1.00 9.42 252 ILE B O 1
ATOM 3836 N N . GLY B 1 253 ? 112.886 124.332 153.290 1.00 10.30 253 GLY B N 1
ATOM 3837 C CA . GLY B 1 253 ? 111.772 125.152 152.846 1.00 10.30 253 GLY B CA 1
ATOM 3838 C C . GLY B 1 253 ? 112.208 126.547 152.451 1.00 10.30 253 GLY B C 1
ATOM 3839 O O . GLY B 1 253 ? 111.963 126.998 151.327 1.00 10.30 253 GLY B O 1
ATOM 3840 N N . LYS B 1 254 ? 112.864 127.249 153.373 1.00 9.72 254 LYS B N 1
ATOM 3841 C CA . LYS B 1 254 ? 113.333 128.598 153.088 1.00 9.72 254 LYS B CA 1
ATOM 3842 C C . LYS B 1 254 ? 114.318 128.590 151.930 1.00 9.72 254 LYS B C 1
ATOM 3843 O O . LYS B 1 254 ? 114.232 129.417 151.012 1.00 9.72 254 LYS B O 1
ATOM 3849 N N . GLY B 1 255 ? 115.273 127.663 151.968 1.00 8.31 255 GLY B N 1
ATOM 3850 C CA . GLY B 1 255 ? 116.245 127.574 150.899 1.00 8.31 255 GLY B CA 1
ATOM 3851 C C . GLY B 1 255 ? 115.599 127.333 149.553 1.00 8.31 255 GLY B C 1
ATOM 3852 O O . GLY B 1 255 ? 115.988 127.933 148.552 1.00 8.31 255 GLY B O 1
ATOM 3853 N N . PHE B 1 256 ? 114.586 126.471 149.513 1.00 8.13 256 PHE B N 1
ATOM 3854 C CA . PHE B 1 256 ? 113.954 126.148 148.244 1.00 8.13 256 PHE B CA 1
ATOM 3855 C C . PHE B 1 256 ? 113.156 127.324 147.721 1.00 8.13 256 PHE B C 1
ATOM 3856 O O . PHE B 1 256 ? 113.163 127.594 146.518 1.00 8.13 256 PHE B O 1
ATOM 3864 N N . VAL B 1 257 ? 112.447 128.029 148.597 1.00 7.50 257 VAL B N 1
ATOM 3865 C CA . VAL B 1 257 ? 111.670 129.164 148.117 1.00 7.50 257 VAL B CA 1
ATOM 3866 C C . VAL B 1 257 ? 112.597 130.265 147.620 1.00 7.50 257 VAL B C 1
ATOM 3867 O O . VAL B 1 257 ? 112.325 130.910 146.602 1.00 7.50 257 VAL B O 1
ATOM 3871 N N . SER B 1 258 ? 113.726 130.478 148.298 1.00 6.77 258 SER B N 1
ATOM 3872 C CA . SER B 1 258 ? 114.673 131.474 147.811 1.00 6.77 258 SER B CA 1
ATOM 3873 C C . SER B 1 258 ? 115.307 131.037 146.497 1.00 6.77 258 SER B C 1
ATOM 3874 O O . SER B 1 258 ? 115.510 131.857 145.594 1.00 6.77 258 SER B O 1
ATOM 3877 N N . GLY B 1 259 ? 115.620 129.750 146.363 1.00 7.46 259 GLY B N 1
ATOM 3878 C CA . GLY B 1 259 ? 116.185 129.269 145.119 1.00 7.46 259 GLY B CA 1
ATOM 3879 C C . GLY B 1 259 ? 115.210 129.377 143.968 1.00 7.46 259 GLY B C 1
ATOM 3880 O O . GLY B 1 259 ? 115.595 129.697 142.843 1.00 7.46 259 GLY B O 1
ATOM 3881 N N . ILE B 1 260 ? 113.931 129.131 144.236 1.00 7.35 260 ILE B N 1
ATOM 3882 C CA . ILE B 1 260 ? 112.929 129.249 143.191 1.00 7.35 260 ILE B CA 1
ATOM 3883 C C . ILE B 1 260 ? 112.712 130.710 142.837 1.00 7.35 260 ILE B C 1
ATOM 3884 O O . ILE B 1 260 ? 112.447 131.040 141.677 1.00 7.35 260 ILE B O 1
ATOM 3889 N N . SER B 1 261 ? 112.840 131.611 143.810 1.00 6.92 261 SER B N 1
ATOM 3890 C CA . SER B 1 261 ? 112.785 133.032 143.499 1.00 6.92 261 SER B CA 1
ATOM 3891 C C . SER B 1 261 ? 113.941 133.435 142.598 1.00 6.92 261 SER B C 1
ATOM 3892 O O . SER B 1 261 ? 113.762 134.190 141.636 1.00 6.92 261 SER B O 1
ATOM 3895 N N . LEU B 1 262 ? 115.138 132.940 142.900 1.00 8.28 262 LEU B N 1
ATOM 3896 C CA . LEU B 1 262 ? 116.286 133.224 142.050 1.00 8.28 262 LEU B CA 1
ATOM 3897 C C . LEU B 1 262 ? 116.085 132.651 140.658 1.00 8.28 262 LEU B C 1
ATOM 3898 O O . LEU B 1 262 ? 116.443 133.281 139.660 1.00 8.28 262 LEU B O 1
ATOM 3903 N N . VAL B 1 263 ? 115.521 131.451 140.575 1.00 8.08 263 VAL B N 1
ATOM 3904 C CA . VAL B 1 263 ? 115.259 130.835 139.282 1.00 8.08 263 VAL B CA 1
ATOM 3905 C C . VAL B 1 263 ? 114.273 131.672 138.485 1.00 8.08 263 VAL B C 1
ATOM 3906 O O . VAL B 1 263 ? 114.428 131.859 137.274 1.00 8.08 263 VAL B O 1
ATOM 3910 N N . ILE B 1 264 ? 113.233 132.169 139.147 1.00 7.60 264 ILE B N 1
ATOM 3911 C CA . ILE B 1 264 ? 112.247 133.000 138.470 1.00 7.60 264 ILE B CA 1
ATOM 3912 C C . ILE B 1 264 ? 112.901 134.266 137.947 1.00 7.60 264 ILE B C 1
ATOM 3913 O O . ILE B 1 264 ? 112.706 134.663 136.792 1.00 7.60 264 ILE B O 1
ATOM 3918 N N . LEU B 1 265 ? 113.663 134.934 138.807 1.00 7.55 265 LEU B N 1
ATOM 3919 C CA . LEU B 1 265 ? 114.376 136.130 138.387 1.00 7.55 265 LEU B CA 1
ATOM 3920 C C . LEU B 1 265 ? 115.278 135.834 137.200 1.00 7.55 265 LEU B C 1
ATOM 3921 O O . LEU B 1 265 ? 115.370 136.632 136.262 1.00 7.55 265 LEU B O 1
ATOM 3926 N N . ALA B 1 266 ? 115.930 134.676 137.213 1.00 8.09 266 ALA B N 1
ATOM 3927 C CA . ALA B 1 266 ? 116.843 134.325 136.138 1.00 8.09 266 ALA B CA 1
ATOM 3928 C C . ALA B 1 266 ? 116.101 134.106 134.833 1.00 8.09 266 ALA B C 1
ATOM 3929 O O . ALA B 1 266 ? 116.533 134.585 133.782 1.00 8.09 266 ALA B O 1
ATOM 3931 N N . ILE B 1 267 ? 114.992 133.373 134.875 1.00 8.45 267 ILE B N 1
ATOM 3932 C CA . ILE B 1 267 ? 114.214 133.140 133.664 1.00 8.45 267 ILE B CA 1
ATOM 3933 C C . ILE B 1 267 ? 113.720 134.462 133.102 1.00 8.45 267 ILE B C 1
ATOM 3934 O O . ILE B 1 267 ? 113.781 134.710 131.891 1.00 8.45 267 ILE B O 1
ATOM 3939 N N . ILE B 1 268 ? 113.209 135.326 133.976 1.00 8.11 268 ILE B N 1
ATOM 3940 C CA . ILE B 1 268 ? 112.708 136.621 133.536 1.00 8.11 268 ILE B CA 1
ATOM 3941 C C . ILE B 1 268 ? 113.815 137.412 132.860 1.00 8.11 268 ILE B C 1
ATOM 3942 O O . ILE B 1 268 ? 113.644 137.945 131.757 1.00 8.11 268 ILE B O 1
ATOM 3947 N N . ILE B 1 269 ? 114.964 137.516 133.524 1.00 8.37 269 ILE B N 1
ATOM 3948 C CA . ILE B 1 269 ? 116.063 138.301 132.983 1.00 8.37 269 ILE B CA 1
ATOM 3949 C C . ILE B 1 269 ? 116.532 137.719 131.661 1.00 8.37 269 ILE B C 1
ATOM 3950 O O . ILE B 1 269 ? 116.845 138.455 130.722 1.00 8.37 269 ILE B O 1
ATOM 3955 N N . ASP B 1 270 ? 116.594 136.394 131.562 1.00 8.68 270 ASP B N 1
ATOM 3956 C CA . ASP B 1 270 ? 117.042 135.771 130.325 1.00 8.68 270 ASP B CA 1
ATOM 3957 C C . ASP B 1 270 ? 116.093 136.093 129.186 1.00 8.68 270 ASP B C 1
ATOM 3958 O O . ASP B 1 270 ? 116.515 136.555 128.121 1.00 8.68 270 ASP B O 1
ATOM 3963 N N . ARG B 1 271 ? 114.798 135.864 129.393 1.00 10.48 271 ARG B N 1
ATOM 3964 C CA . ARG B 1 271 ? 113.845 136.092 128.317 1.00 10.48 271 ARG B CA 1
ATOM 3965 C C . ARG B 1 271 ? 113.827 137.556 127.907 1.00 10.48 271 ARG B C 1
ATOM 3966 O O . ARG B 1 271 ? 113.820 137.871 126.711 1.00 10.48 271 ARG B O 1
ATOM 3974 N N . PHE B 1 272 ? 113.838 138.468 128.878 1.00 10.12 272 PHE B N 1
ATOM 3975 C CA . PHE B 1 272 ? 113.907 139.887 128.553 1.00 10.12 272 PHE B CA 1
ATOM 3976 C C . PHE B 1 272 ? 115.164 140.202 127.754 1.00 10.12 272 PHE B C 1
ATOM 3977 O O . PHE B 1 272 ? 115.095 140.645 126.603 1.00 10.12 272 PHE B O 1
ATOM 3985 N N . THR B 1 273 ? 116.330 139.977 128.356 1.00 10.00 273 THR B N 1
ATOM 3986 C CA . THR B 1 273 ? 117.591 140.344 127.738 1.00 10.00 273 THR B CA 1
ATOM 3987 C C . THR B 1 273 ? 117.800 139.668 126.394 1.00 10.00 273 THR B C 1
ATOM 3988 O O . THR B 1 273 ? 118.615 140.144 125.597 1.00 10.00 273 THR B O 1
ATOM 3992 N N . GLN B 1 274 ? 117.097 138.570 126.124 1.00 11.38 274 GLN B N 1
ATOM 3993 C CA . GLN B 1 274 ? 117.164 137.963 124.803 1.00 11.38 274 GLN B CA 1
ATOM 3994 C C . GLN B 1 274 ? 116.237 138.678 123.831 1.00 11.38 274 GLN B C 1
ATOM 3995 O O . GLN B 1 274 ? 116.681 139.192 122.799 1.00 11.38 274 GLN B O 1
ATOM 4001 N N . LYS B 1 275 ? 114.946 138.729 124.156 1.00 12.38 275 LYS B N 1
ATOM 4002 C CA . LYS B 1 275 ? 113.971 139.338 123.264 1.00 12.38 275 LYS B CA 1
ATOM 4003 C C . LYS B 1 275 ? 114.289 140.794 122.960 1.00 12.38 275 LYS B C 1
ATOM 4004 O O . LYS B 1 275 ? 113.896 141.291 121.899 1.00 12.38 275 LYS B O 1
ATOM 4010 N N . LEU B 1 276 ? 114.991 141.485 123.855 1.00 12.25 276 LEU B N 1
ATOM 4011 C CA . LEU B 1 276 ? 115.407 142.860 123.629 1.00 12.25 276 LEU B CA 1
ATOM 4012 C C . LEU B 1 276 ? 116.781 142.956 122.982 1.00 12.25 276 LEU B C 1
ATOM 4013 O O . LEU B 1 276 ? 117.445 143.990 123.109 1.00 12.25 276 LEU B O 1
ATOM 4018 N N . ASN B 1 277 ? 117.221 141.903 122.302 1.00 12.10 277 ASN B N 1
ATOM 4019 C CA . ASN B 1 277 ? 118.460 141.916 121.536 1.00 12.10 277 ASN B CA 1
ATOM 4020 C C . ASN B 1 277 ? 118.236 141.746 120.045 1.00 12.10 277 ASN B C 1
ATOM 4021 O O . ASN B 1 277 ? 118.811 142.493 119.250 1.00 12.10 277 ASN B O 1
ATOM 4026 N N . VAL B 1 278 ? 117.419 140.774 119.655 1.00 11.73 278 VAL B N 1
ATOM 4027 C CA . VAL B 1 278 ? 117.103 140.528 118.255 1.00 11.73 278 VAL B CA 1
ATOM 4028 C C . VAL B 1 278 ? 116.720 141.824 117.548 1.00 11.73 278 VAL B C 1
ATOM 4029 O O . VAL B 1 278 ? 117.498 142.364 116.762 1.00 11.73 278 VAL B O 1
ATOM 4033 N N . VAL C 2 3 ? 111.177 85.337 87.940 1.00 51.23 3 VAL D N 1
ATOM 4034 C CA . VAL C 2 3 ? 111.546 86.744 88.006 1.00 51.23 3 VAL D CA 1
ATOM 4035 C C . VAL C 2 3 ? 112.265 87.020 89.320 1.00 51.23 3 VAL D C 1
ATOM 4036 O O . VAL C 2 3 ? 112.344 86.151 90.187 1.00 51.23 3 VAL D O 1
ATOM 4040 N N . LYS C 2 4 ? 112.791 88.236 89.460 1.00 48.40 4 LYS D N 1
ATOM 4041 C CA . LYS C 2 4 ? 113.527 88.638 90.654 1.00 48.40 4 LYS D CA 1
ATOM 4042 C C . LYS C 2 4 ? 112.727 89.610 91.514 1.00 48.40 4 LYS D C 1
ATOM 4043 O O . LYS C 2 4 ? 112.529 89.370 92.708 1.00 48.40 4 LYS D O 1
ATOM 4049 N N . ILE C 2 5 ? 112.261 90.708 90.926 1.00 50.75 5 ILE D N 1
ATOM 4050 C CA . ILE C 2 5 ? 111.482 91.718 91.630 1.00 50.75 5 ILE D CA 1
ATOM 4051 C C . ILE C 2 5 ? 110.095 91.789 91.016 1.00 50.75 5 ILE D C 1
ATOM 4052 O O . ILE C 2 5 ? 109.918 91.529 89.821 1.00 50.75 5 ILE D O 1
ATOM 4057 N N . LYS C 2 6 ? 109.112 92.138 91.840 1.00 54.45 6 LYS D N 1
ATOM 4058 C CA . LYS C 2 6 ? 107.804 92.552 91.363 1.00 54.45 6 LYS D CA 1
ATOM 4059 C C . LYS C 2 6 ? 107.300 93.681 92.248 1.00 54.45 6 LYS D C 1
ATOM 4060 O O . LYS C 2 6 ? 107.391 93.608 93.476 1.00 54.45 6 LYS D O 1
ATOM 4066 N N . ILE C 2 7 ? 106.788 94.729 91.625 1.00 54.00 7 ILE D N 1
ATOM 4067 C CA . ILE C 2 7 ? 106.274 95.884 92.347 1.00 54.00 7 ILE D CA 1
ATOM 4068 C C . ILE C 2 7 ? 104.757 95.817 92.357 1.00 54.00 7 ILE D C 1
ATOM 4069 O O . ILE C 2 7 ? 104.132 95.236 91.462 1.00 54.00 7 ILE D O 1
ATOM 4074 N N . GLU C 2 8 ? 104.153 96.418 93.385 1.00 56.04 8 GLU D N 1
ATOM 4075 C CA . GLU C 2 8 ? 102.699 96.417 93.548 1.00 56.04 8 GLU D CA 1
ATOM 4076 C C . GLU C 2 8 ? 102.283 97.768 94.123 1.00 56.04 8 GLU D C 1
ATOM 4077 O O . GLU C 2 8 ? 102.305 97.970 95.340 1.00 56.04 8 GLU D O 1
ATOM 4083 N N . HIS C 2 9 ? 101.909 98.686 93.236 1.00 56.28 9 HIS D N 1
ATOM 4084 C CA . HIS C 2 9 ? 101.355 99.982 93.615 1.00 56.28 9 HIS D CA 1
ATOM 4085 C C . HIS C 2 9 ? 102.223 100.666 94.670 1.00 56.28 9 HIS D C 1
ATOM 4086 O O . HIS C 2 9 ? 101.800 100.936 95.795 1.00 56.28 9 HIS D O 1
ATOM 4093 N N . LEU C 2 10 ? 103.459 100.951 94.277 1.00 51.98 10 LEU D N 1
ATOM 4094 C CA . LEU C 2 10 ? 104.408 101.599 95.166 1.00 51.98 10 LEU D CA 1
ATOM 4095 C C . LEU C 2 10 ? 104.194 103.105 95.141 1.00 51.98 10 LEU D C 1
ATOM 4096 O O . LEU C 2 10 ? 103.956 103.694 94.082 1.00 51.98 10 LEU D O 1
ATOM 4101 N N . THR C 2 11 ? 104.271 103.724 96.316 1.00 51.16 11 THR D N 1
ATOM 4102 C CA . THR C 2 11 ? 104.031 105.153 96.439 1.00 51.16 11 THR D CA 1
ATOM 4103 C C . THR C 2 11 ? 104.633 105.659 97.740 1.00 51.16 11 THR D C 1
ATOM 4104 O O . THR C 2 11 ? 104.729 104.922 98.724 1.00 51.16 11 THR D O 1
ATOM 4108 N N . LYS C 2 12 ? 105.027 106.929 97.728 1.00 47.11 12 LYS D N 1
ATOM 4109 C CA . LYS C 2 12 ? 105.565 107.594 98.905 1.00 47.11 12 LYS D CA 1
ATOM 4110 C C . LYS C 2 12 ? 105.092 109.036 98.912 1.00 47.11 12 LYS D C 1
ATOM 4111 O O . LYS C 2 12 ? 105.302 109.764 97.938 1.00 47.11 12 LYS D O 1
ATOM 4117 N N . ILE C 2 13 ? 104.470 109.446 100.013 1.00 51.34 13 ILE D N 1
ATOM 4118 C CA . ILE C 2 13 ? 103.943 110.794 100.172 1.00 51.34 13 ILE D CA 1
ATOM 4119 C C . ILE C 2 13 ? 104.453 111.359 101.487 1.00 51.34 13 ILE D C 1
ATOM 4120 O O . ILE C 2 13 ? 104.401 110.684 102.521 1.00 51.34 13 ILE D O 1
ATOM 4125 N N . PHE C 2 14 ? 104.941 112.594 101.447 1.00 51.22 14 PHE D N 1
ATOM 4126 C CA . PHE C 2 14 ? 105.477 113.257 102.626 1.00 51.22 14 PHE D CA 1
ATOM 4127 C C . PHE C 2 14 ? 104.348 113.971 103.367 1.00 51.22 14 PHE D C 1
ATOM 4128 O O . PHE C 2 14 ? 103.170 113.865 103.013 1.00 51.22 14 PHE D O 1
ATOM 4136 N N . GLY C 2 15 ? 104.701 114.705 104.418 1.00 50.82 15 GLY D N 1
ATOM 4137 C CA . GLY C 2 15 ? 103.755 115.564 105.102 1.00 50.82 15 GLY D CA 1
ATOM 4138 C C . GLY C 2 15 ? 102.615 114.831 105.775 1.00 50.82 15 GLY D C 1
ATOM 4139 O O . GLY C 2 15 ? 102.392 113.641 105.534 1.00 50.82 15 GLY D O 1
ATOM 4140 N N . LYS C 2 16 ? 101.882 115.547 106.626 1.00 54.30 16 LYS D N 1
ATOM 4141 C CA . LYS C 2 16 ? 100.719 114.989 107.302 1.00 54.30 16 LYS D CA 1
ATOM 4142 C C . LYS C 2 16 ? 99.525 114.989 106.358 1.00 54.30 16 LYS D C 1
ATOM 4143 O O . LYS C 2 16 ? 99.689 115.179 105.149 1.00 54.30 16 LYS D O 1
ATOM 4149 N N . ARG C 2 17 ? 98.323 114.768 106.892 1.00 58.74 17 ARG D N 1
ATOM 4150 C CA . ARG C 2 17 ? 97.152 114.483 106.068 1.00 58.74 17 ARG D CA 1
ATOM 4151 C C . ARG C 2 17 ? 97.397 113.201 105.277 1.00 58.74 17 ARG D C 1
ATOM 4152 O O . ARG C 2 17 ? 97.201 113.136 104.062 1.00 58.74 17 ARG D O 1
ATOM 4160 N N . ILE C 2 18 ? 97.835 112.168 105.998 1.00 56.29 18 ILE D N 1
ATOM 4161 C CA . ILE C 2 18 ? 98.413 110.989 105.360 1.00 56.29 18 ILE D CA 1
ATOM 4162 C C . ILE C 2 18 ? 97.363 110.257 104.537 1.00 56.29 18 ILE D C 1
ATOM 4163 O O . ILE C 2 18 ? 97.534 110.042 103.333 1.00 56.29 18 ILE D O 1
ATOM 4168 N N . LYS C 2 19 ? 96.261 109.861 105.172 1.00 57.53 19 LYS D N 1
ATOM 4169 C CA . LYS C 2 19 ? 95.259 109.069 104.467 1.00 57.53 19 LYS D CA 1
ATOM 4170 C C . LYS C 2 19 ? 94.514 109.910 103.437 1.00 57.53 19 LYS D C 1
ATOM 4171 O O . LYS C 2 19 ? 94.232 109.441 102.328 1.00 57.53 19 LYS D O 1
ATOM 4177 N N . THR C 2 20 ? 94.184 111.154 103.783 1.00 58.47 20 THR D N 1
ATOM 4178 C CA . THR C 2 20 ? 93.505 112.023 102.830 1.00 58.47 20 THR D CA 1
ATOM 4179 C C . THR C 2 20 ? 94.383 112.275 101.612 1.00 58.47 20 THR D C 1
ATOM 4180 O O . THR C 2 20 ? 93.929 112.158 100.468 1.00 58.47 20 THR D O 1
ATOM 4184 N N . ALA C 2 21 ? 95.653 112.611 101.840 1.00 58.60 21 ALA D N 1
ATOM 4185 C CA . ALA C 2 21 ? 96.564 112.840 100.724 1.00 58.60 21 ALA D CA 1
ATOM 4186 C C . ALA C 2 21 ? 96.789 111.560 99.928 1.00 58.60 21 ALA D C 1
ATOM 4187 O O . ALA C 2 21 ? 96.992 111.604 98.709 1.00 58.60 21 ALA D O 1
ATOM 4189 N N . LEU C 2 22 ? 96.738 110.407 100.594 1.00 56.20 22 LEU D N 1
ATOM 4190 C CA . LEU C 2 22 ? 96.908 109.140 99.892 1.00 56.20 22 LEU D CA 1
ATOM 4191 C C . LEU C 2 22 ? 95.739 108.884 98.952 1.00 56.20 22 LEU D C 1
ATOM 4192 O O . LEU C 2 22 ? 95.928 108.513 97.788 1.00 56.20 22 LEU D O 1
ATOM 4197 N N . THR C 2 23 ? 94.516 109.067 99.448 1.00 57.85 23 THR D N 1
ATOM 4198 C CA . THR C 2 23 ? 93.349 108.915 98.589 1.00 57.85 23 THR D CA 1
ATOM 4199 C C . THR C 2 23 ? 93.333 109.975 97.499 1.00 57.85 23 THR D C 1
ATOM 4200 O O . THR C 2 23 ? 92.775 109.753 96.418 1.00 57.85 23 THR D O 1
ATOM 4204 N N . MET C 2 24 ? 93.943 111.130 97.766 1.00 61.82 24 MET D N 1
ATOM 4205 C CA . MET C 2 24 ? 94.037 112.174 96.755 1.00 61.82 24 MET D CA 1
ATOM 4206 C C . MET C 2 24 ? 94.975 111.762 95.627 1.00 61.82 24 MET D C 1
ATOM 4207 O O . MET C 2 24 ? 94.656 111.947 94.447 1.00 61.82 24 MET D O 1
ATOM 4212 N N . VAL C 2 25 ? 96.129 111.188 95.972 1.00 60.11 25 VAL D N 1
ATOM 4213 C CA . VAL C 2 25 ? 97.109 110.821 94.954 1.00 60.11 25 VAL D CA 1
ATOM 4214 C C . VAL C 2 25 ? 96.693 109.557 94.209 1.00 60.11 25 VAL D C 1
ATOM 4215 O O . VAL C 2 25 ? 96.902 109.456 92.995 1.00 60.11 25 VAL D O 1
ATOM 4219 N N . GLU C 2 26 ? 96.113 108.577 94.904 1.00 58.30 26 GLU D N 1
ATOM 4220 C CA . GLU C 2 26 ? 95.689 107.348 94.248 1.00 58.30 26 GLU D CA 1
ATOM 4221 C C . GLU C 2 26 ? 94.652 107.592 93.162 1.00 58.30 26 GLU D C 1
ATOM 4222 O O . GLU C 2 26 ? 94.491 106.743 92.279 1.00 58.30 26 GLU D O 1
ATOM 4228 N N . LYS C 2 27 ? 93.953 108.726 93.207 1.00 61.08 27 LYS D N 1
ATOM 4229 C CA . LYS C 2 27 ? 92.913 109.012 92.228 1.00 61.08 27 LYS D CA 1
ATOM 4230 C C . LYS C 2 27 ? 93.483 109.472 90.893 1.00 61.08 27 LYS D C 1
ATOM 4231 O O . LYS C 2 27 ? 92.826 109.314 89.858 1.00 61.08 27 LYS D O 1
ATOM 4237 N N . GLY C 2 28 ? 94.684 110.035 90.892 1.00 61.38 28 GLY D N 1
ATOM 4238 C CA . GLY C 2 28 ? 95.255 110.625 89.702 1.00 61.38 28 GLY D CA 1
ATOM 4239 C C . GLY C 2 28 ? 95.091 112.124 89.605 1.00 61.38 28 GLY D C 1
ATOM 4240 O O . GLY C 2 28 ? 95.207 112.671 88.503 1.00 61.38 28 GLY D O 1
ATOM 4241 N N . GLU C 2 29 ? 94.834 112.801 90.721 1.00 64.56 29 GLU D N 1
ATOM 4242 C CA . GLU C 2 29 ? 94.591 114.230 90.727 1.00 64.56 29 GLU D CA 1
ATOM 4243 C C . GLU C 2 29 ? 95.846 114.973 90.277 1.00 64.56 29 GLU D C 1
ATOM 4244 O O . GLU C 2 29 ? 96.924 114.386 90.178 1.00 64.56 29 GLU D O 1
ATOM 4250 N N . PRO C 2 30 ? 95.744 116.275 90.005 1.00 65.84 30 PRO D N 1
ATOM 4251 C CA . PRO C 2 30 ? 96.931 117.018 89.568 1.00 65.84 30 PRO D CA 1
ATOM 4252 C C . PRO C 2 30 ? 98.008 117.032 90.641 1.00 65.84 30 PRO D C 1
ATOM 4253 O O . PRO C 2 30 ? 97.726 116.976 91.839 1.00 65.84 30 PRO D O 1
ATOM 4257 N N . LYS C 2 31 ? 99.259 117.110 90.191 1.00 65.03 31 LYS D N 1
ATOM 4258 C CA . LYS C 2 31 ? 100.405 117.109 91.092 1.00 65.03 31 LYS D CA 1
ATOM 4259 C C . LYS C 2 31 ? 100.865 118.523 91.425 1.00 65.03 31 LYS D C 1
ATOM 4260 O O . LYS C 2 31 ? 100.946 118.891 92.601 1.00 65.03 31 LYS D O 1
ATOM 4266 N N . ASN C 2 32 ? 101.173 119.323 90.401 1.00 68.47 32 ASN D N 1
ATOM 4267 C CA . ASN C 2 32 ? 101.565 120.706 90.644 1.00 68.47 32 ASN D CA 1
ATOM 4268 C C . ASN C 2 32 ? 100.536 121.427 91.502 1.00 68.47 32 ASN D C 1
ATOM 4269 O O . ASN C 2 32 ? 100.900 122.259 92.343 1.00 68.47 32 ASN D O 1
ATOM 4274 N N . GLU C 2 33 ? 99.252 121.121 91.304 1.00 67.10 33 GLU D N 1
ATOM 4275 C CA . GLU C 2 33 ? 98.211 121.630 92.188 1.00 67.10 33 GLU D CA 1
ATOM 4276 C C . GLU C 2 33 ? 98.617 121.465 93.646 1.00 67.10 33 GLU D C 1
ATOM 4277 O O . GLU C 2 33 ? 98.728 122.443 94.392 1.00 67.10 33 GLU D O 1
ATOM 4283 N N . ILE C 2 34 ? 98.855 120.221 94.065 1.00 66.14 34 ILE D N 1
ATOM 4284 C CA . ILE C 2 34 ? 99.202 119.960 95.457 1.00 66.14 34 ILE D CA 1
ATOM 4285 C C . ILE C 2 34 ? 100.643 120.332 95.770 1.00 66.14 34 ILE D C 1
ATOM 4286 O O . ILE C 2 34 ? 100.965 120.608 96.933 1.00 66.14 34 ILE D O 1
ATOM 4291 N N . LEU C 2 35 ? 101.525 120.343 94.768 1.00 68.43 35 LEU D N 1
ATOM 4292 C CA . LEU C 2 35 ? 102.900 120.764 95.008 1.00 68.43 35 LEU D CA 1
ATOM 4293 C C . LEU C 2 35 ? 102.960 122.228 95.423 1.00 68.43 35 LEU D C 1
ATOM 4294 O O . LEU C 2 35 ? 103.831 122.622 96.207 1.00 68.43 35 LEU D O 1
ATOM 4299 N N . LYS C 2 36 ? 102.044 123.048 94.906 1.00 68.61 36 LYS D N 1
ATOM 4300 C CA . LYS C 2 36 ? 102.026 124.473 95.214 1.00 68.61 36 LYS D CA 1
ATOM 4301 C C . LYS C 2 36 ? 100.932 124.862 96.200 1.00 68.61 36 LYS D C 1
ATOM 4302 O O . LYS C 2 36 ? 100.952 125.988 96.710 1.00 68.61 36 LYS D O 1
ATOM 4308 N N . LYS C 2 37 ? 99.986 123.967 96.482 1.00 67.67 37 LYS D N 1
ATOM 4309 C CA . LYS C 2 37 ? 98.805 124.316 97.281 1.00 67.67 37 LYS D CA 1
ATOM 4310 C C . LYS C 2 37 ? 99.030 124.023 98.762 1.00 67.67 37 LYS D C 1
ATOM 4311 O O . LYS C 2 37 ? 98.962 124.928 99.599 1.00 67.67 37 LYS D O 1
ATOM 4317 N N . THR C 2 38 ? 99.294 122.760 99.096 1.00 66.21 38 THR D N 1
ATOM 4318 C CA . THR C 2 38 ? 99.419 122.351 100.491 1.00 66.21 38 THR D CA 1
ATOM 4319 C C . THR C 2 38 ? 100.864 122.092 100.898 1.00 66.21 38 THR D C 1
ATOM 4320 O O . THR C 2 38 ? 101.234 122.339 102.050 1.00 66.21 38 THR D O 1
ATOM 4324 N N . GLY C 2 39 ? 101.686 121.595 99.979 1.00 61.86 39 GLY D N 1
ATOM 4325 C CA . GLY C 2 39 ? 103.063 121.282 100.285 1.00 61.86 39 GLY D CA 1
ATOM 4326 C C . GLY C 2 39 ? 103.304 119.866 100.756 1.00 61.86 39 GLY D C 1
ATOM 4327 O O . GLY C 2 39 ? 104.461 119.501 101.001 1.00 61.86 39 GLY D O 1
ATOM 4328 N N . ALA C 2 40 ? 102.255 119.055 100.895 1.00 58.38 40 ALA D N 1
ATOM 4329 C CA . ALA C 2 40 ? 102.408 117.640 101.224 1.00 58.38 40 ALA D CA 1
ATOM 4330 C C . ALA C 2 40 ? 102.916 116.942 99.967 1.00 58.38 40 ALA D C 1
ATOM 4331 O O . ALA C 2 40 ? 102.187 116.243 99.258 1.00 58.38 40 ALA D O 1
ATOM 4333 N N . THR C 2 41 ? 104.207 117.137 99.699 1.00 57.38 41 THR D N 1
ATOM 4334 C CA . THR C 2 41 ? 104.799 116.807 98.409 1.00 57.38 41 THR D CA 1
ATOM 4335 C C . THR C 2 41 ? 104.514 115.370 98.000 1.00 57.38 41 THR D C 1
ATOM 4336 O O . THR C 2 41 ? 104.153 114.533 98.834 1.00 57.38 41 THR D O 1
ATOM 4340 N N . VAL C 2 42 ? 104.671 115.087 96.711 1.00 57.41 42 VAL D N 1
ATOM 4341 C CA . VAL C 2 42 ? 104.473 113.757 96.153 1.00 57.41 42 VAL D CA 1
ATOM 4342 C C . VAL C 2 42 ? 105.812 113.267 95.626 1.00 57.41 42 VAL D C 1
ATOM 4343 O O . VAL C 2 42 ? 106.517 114.004 94.927 1.00 57.41 42 VAL D O 1
ATOM 4347 N N . GLY C 2 43 ? 106.162 112.032 95.968 1.00 52.15 43 GLY D N 1
ATOM 4348 C CA . GLY C 2 43 ? 107.417 111.458 95.532 1.00 52.15 43 GLY D CA 1
ATOM 4349 C C . GLY C 2 43 ? 107.232 110.399 94.469 1.00 52.15 43 GLY D C 1
ATOM 4350 O O . GLY C 2 43 ? 108.092 110.221 93.604 1.00 52.15 43 GLY D O 1
ATOM 4351 N N . VAL C 2 44 ? 106.103 109.694 94.519 1.00 52.29 44 VAL D N 1
ATOM 4352 C CA . VAL C 2 44 ? 105.840 108.569 93.633 1.00 52.29 44 VAL D CA 1
ATOM 4353 C C . VAL C 2 44 ? 104.358 108.555 93.282 1.00 52.29 44 VAL D C 1
ATOM 4354 O O . VAL C 2 44 ? 103.518 109.095 94.005 1.00 52.29 44 VAL D O 1
ATOM 4358 N N . TYR C 2 45 ? 104.047 107.933 92.145 1.00 57.72 45 TYR D N 1
ATOM 4359 C CA . TYR C 2 45 ? 102.691 107.881 91.602 1.00 57.72 45 TYR D CA 1
ATOM 4360 C C . TYR C 2 45 ? 102.361 106.431 91.258 1.00 57.72 45 TYR D C 1
ATOM 4361 O O . TYR C 2 45 ? 102.529 106.007 90.112 1.00 57.72 45 TYR D O 1
ATOM 4370 N N . ASP C 2 46 ? 101.909 105.681 92.258 1.00 57.37 46 ASP D N 1
ATOM 4371 C CA . ASP C 2 46 ? 101.311 104.358 92.075 1.00 57.37 46 ASP D CA 1
ATOM 4372 C C . ASP C 2 46 ? 102.054 103.549 91.013 1.00 57.37 46 ASP D C 1
ATOM 4373 O O . ASP C 2 46 ? 101.492 103.112 90.009 1.00 57.37 46 ASP D O 1
ATOM 4378 N N . THR C 2 47 ? 103.346 103.351 91.256 1.00 55.73 47 THR D N 1
ATOM 4379 C CA . THR C 2 47 ? 104.195 102.662 90.293 1.00 55.73 47 THR D CA 1
ATOM 4380 C C . THR C 2 47 ? 103.993 101.157 90.392 1.00 55.73 47 THR D C 1
ATOM 4381 O O . THR C 2 47 ? 104.062 100.581 91.482 1.00 55.73 47 THR D O 1
ATOM 4385 N N . ASN C 2 48 ? 103.748 100.518 89.249 1.00 57.03 48 ASN D N 1
ATOM 4386 C CA . ASN C 2 48 ? 103.534 99.074 89.172 1.00 57.03 48 ASN D CA 1
ATOM 4387 C C . ASN C 2 48 ? 104.366 98.538 88.011 1.00 57.03 48 ASN D C 1
ATOM 4388 O O . ASN C 2 48 ? 103.884 98.448 86.879 1.00 57.03 48 ASN D O 1
ATOM 4393 N N . PHE C 2 49 ? 105.614 98.178 88.297 1.00 52.57 49 PHE D N 1
ATOM 4394 C CA . PHE C 2 49 ? 106.521 97.627 87.301 1.00 52.57 49 PHE D CA 1
ATOM 4395 C C . PHE C 2 49 ? 107.240 96.436 87.922 1.00 52.57 49 PHE D C 1
ATOM 4396 O O . PHE C 2 49 ? 106.852 95.936 88.981 1.00 52.57 49 PHE D O 1
ATOM 4404 N N . GLU C 2 50 ? 108.291 95.971 87.253 1.00 52.95 50 GLU D N 1
ATOM 4405 C CA . GLU C 2 50 ? 109.027 94.808 87.725 1.00 52.95 50 GLU D CA 1
ATOM 4406 C C . GLU C 2 50 ? 110.431 94.839 87.141 1.00 52.95 50 GLU D C 1
ATOM 4407 O O . GLU C 2 50 ? 110.711 95.562 86.182 1.00 52.95 50 GLU D O 1
ATOM 4413 N N . ILE C 2 51 ? 111.309 94.038 87.740 1.00 49.09 51 ILE D N 1
ATOM 4414 C CA . ILE C 2 51 ? 112.691 93.897 87.301 1.00 49.09 51 ILE D CA 1
ATOM 4415 C C . ILE C 2 51 ? 113.009 92.413 87.202 1.00 49.09 51 ILE D C 1
ATOM 4416 O O . ILE C 2 51 ? 112.813 91.667 88.167 1.00 49.09 51 ILE D O 1
ATOM 4421 N N . ASN C 2 52 ? 113.493 91.989 86.042 1.00 49.41 52 ASN D N 1
ATOM 4422 C CA . ASN C 2 52 ? 113.860 90.601 85.823 1.00 49.41 52 ASN D CA 1
ATOM 4423 C C . ASN C 2 52 ? 115.313 90.364 86.218 1.00 49.41 52 ASN D C 1
ATOM 4424 O O . ASN C 2 52 ? 116.136 91.280 86.247 1.00 49.41 52 ASN D O 1
ATOM 4429 N N . GLU C 2 53 ? 115.618 89.106 86.520 1.00 48.80 53 GLU D N 1
ATOM 4430 C CA . GLU C 2 53 ? 116.946 88.749 86.990 1.00 48.80 53 GLU D CA 1
ATOM 4431 C C . GLU C 2 53 ? 117.981 88.951 85.893 1.00 48.80 53 GLU D C 1
ATOM 4432 O O . GLU C 2 53 ? 117.711 88.728 84.710 1.00 48.80 53 GLU D O 1
ATOM 4438 N N . GLY C 2 54 ? 119.173 89.380 86.296 1.00 47.74 54 GLY D N 1
ATOM 4439 C CA . GLY C 2 54 ? 120.284 89.522 85.379 1.00 47.74 54 GLY D CA 1
ATOM 4440 C C . GLY C 2 54 ? 120.085 90.603 84.337 1.00 47.74 54 GLY D C 1
ATOM 4441 O O . GLY C 2 54 ? 120.235 90.348 83.139 1.00 47.74 54 GLY D O 1
ATOM 4442 N N . GLU C 2 55 ? 119.754 91.816 84.774 1.00 47.08 55 GLU D N 1
ATOM 4443 C CA . GLU C 2 55 ? 119.553 92.928 83.858 1.00 47.08 55 GLU D CA 1
ATOM 4444 C C . GLU C 2 55 ? 119.910 94.227 84.567 1.00 47.08 55 GLU D C 1
ATOM 4445 O O . GLU C 2 55 ? 120.383 94.231 85.706 1.00 47.08 55 GLU D O 1
ATOM 4451 N N . ILE C 2 56 ? 119.672 95.338 83.876 1.00 45.23 56 ILE D N 1
ATOM 4452 C CA . ILE C 2 56 ? 120.062 96.667 84.331 1.00 45.23 56 ILE D CA 1
ATOM 4453 C C . ILE C 2 56 ? 118.880 97.592 84.068 1.00 45.23 56 ILE D C 1
ATOM 4454 O O . ILE C 2 56 ? 118.684 98.051 82.937 1.00 45.23 56 ILE D O 1
ATOM 4459 N N . PHE C 2 57 ? 118.100 97.881 85.108 1.00 47.36 57 PHE D N 1
ATOM 4460 C CA . PHE C 2 57 ? 116.875 98.670 84.965 1.00 47.36 57 PHE D CA 1
ATOM 4461 C C . PHE C 2 57 ? 117.157 100.131 85.314 1.00 47.36 57 PHE D C 1
ATOM 4462 O O . PHE C 2 57 ? 116.766 100.652 86.359 1.00 47.36 57 PHE D O 1
ATOM 4470 N N . VAL C 2 58 ? 117.852 100.797 84.390 1.00 46.70 58 VAL D N 1
ATOM 4471 C CA . VAL C 2 58 ? 118.185 102.198 84.585 1.00 46.70 58 VAL D CA 1
ATOM 4472 C C . VAL C 2 58 ? 116.913 103.014 84.801 1.00 46.70 58 VAL D C 1
ATOM 4473 O O . VAL C 2 58 ? 115.810 102.630 84.394 1.00 46.70 58 VAL D O 1
ATOM 4477 N N . ILE C 2 59 ? 117.078 104.157 85.461 1.00 47.04 59 ILE D N 1
ATOM 4478 C CA . ILE C 2 59 ? 115.981 105.058 85.789 1.00 47.04 59 ILE D CA 1
ATOM 4479 C C . ILE C 2 59 ? 116.478 106.484 85.609 1.00 47.04 59 ILE D C 1
ATOM 4480 O O . ILE C 2 59 ? 117.552 106.837 86.104 1.00 47.04 59 ILE D O 1
ATOM 4485 N N . MET C 2 60 ? 115.699 107.302 84.903 1.00 53.57 60 MET D N 1
ATOM 4486 C CA . MET C 2 60 ? 116.102 108.655 84.554 1.00 53.57 60 MET D CA 1
ATOM 4487 C C . MET C 2 60 ? 115.035 109.649 84.986 1.00 53.57 60 MET D C 1
ATOM 4488 O O . MET C 2 60 ? 113.907 109.283 85.324 1.00 53.57 60 MET D O 1
ATOM 4493 N N . GLY C 2 61 ? 115.411 110.923 84.955 1.00 50.59 61 GLY D N 1
ATOM 4494 C CA . GLY C 2 61 ? 114.531 111.993 85.366 1.00 50.59 61 GLY D CA 1
ATOM 4495 C C . GLY C 2 61 ? 115.329 113.155 85.913 1.00 50.59 61 GLY D C 1
ATOM 4496 O O . GLY C 2 61 ? 116.532 113.025 86.155 1.00 50.59 61 GLY D O 1
ATOM 4497 N N . LEU C 2 62 ? 114.686 114.303 86.089 1.00 52.49 62 LEU D N 1
ATOM 4498 C CA . LEU C 2 62 ? 115.349 115.453 86.678 1.00 52.49 62 LEU D CA 1
ATOM 4499 C C . LEU C 2 62 ? 114.887 115.631 88.123 1.00 52.49 62 LEU D C 1
ATOM 4500 O O . LEU C 2 62 ? 114.094 114.849 88.652 1.00 52.49 62 LEU D O 1
ATOM 4505 N N . SER C 2 63 ? 115.400 116.673 88.774 1.00 53.03 63 SER D N 1
ATOM 4506 C CA . SER C 2 63 ? 115.017 116.961 90.149 1.00 53.03 63 SER D CA 1
ATOM 4507 C C . SER C 2 63 ? 113.502 116.939 90.297 1.00 53.03 63 SER D C 1
ATOM 4508 O O . SER C 2 63 ? 112.765 117.278 89.368 1.00 53.03 63 SER D O 1
ATOM 4511 N N . GLY C 2 64 ? 113.041 116.528 91.474 1.00 53.62 64 GLY D N 1
ATOM 4512 C CA . GLY C 2 64 ? 111.622 116.432 91.734 1.00 53.62 64 GLY D CA 1
ATOM 4513 C C . GLY C 2 64 ? 110.921 115.300 91.021 1.00 53.62 64 GLY D C 1
ATOM 4514 O O . GLY C 2 64 ? 109.690 115.217 91.089 1.00 53.62 64 GLY D O 1
ATOM 4515 N N . SER C 2 65 ? 111.658 114.427 90.338 1.00 52.38 65 SER D N 1
ATOM 4516 C CA . SER C 2 65 ? 111.077 113.300 89.626 1.00 52.38 65 SER D CA 1
ATOM 4517 C C . SER C 2 65 ? 110.840 112.096 90.525 1.00 52.38 65 SER D C 1
ATOM 4518 O O . SER C 2 65 ? 110.341 111.072 90.049 1.00 52.38 65 SER D O 1
ATOM 4521 N N . GLY C 2 66 ? 111.186 112.189 91.805 1.00 49.66 66 GLY D N 1
ATOM 4522 C CA . GLY C 2 66 ? 111.080 111.042 92.681 1.00 49.66 66 GLY D CA 1
ATOM 4523 C C . GLY C 2 66 ? 111.902 109.894 92.145 1.00 49.66 66 GLY D C 1
ATOM 4524 O O . GLY C 2 66 ? 111.516 108.726 92.241 1.00 49.66 66 GLY D O 1
ATOM 4525 N N . LYS C 2 67 ? 113.052 110.236 91.566 1.00 47.57 67 LYS D N 1
ATOM 4526 C CA . LYS C 2 67 ? 113.878 109.238 90.899 1.00 47.57 67 LYS D CA 1
ATOM 4527 C C . LYS C 2 67 ? 114.654 108.399 91.903 1.00 47.57 67 LYS D C 1
ATOM 4528 O O . LYS C 2 67 ? 114.465 107.180 91.983 1.00 47.57 67 LYS D O 1
ATOM 4534 N N . SER C 2 68 ? 115.531 109.034 92.677 1.00 41.64 68 SER D N 1
ATOM 4535 C CA . SER C 2 68 ? 116.311 108.311 93.669 1.00 41.64 68 SER D CA 1
ATOM 4536 C C . SER C 2 68 ? 115.421 107.757 94.771 1.00 41.64 68 SER D C 1
ATOM 4537 O O . SER C 2 68 ? 115.772 106.768 95.423 1.00 41.64 68 SER D O 1
ATOM 4540 N N . THR C 2 69 ? 114.264 108.383 94.985 1.00 41.16 69 THR D N 1
ATOM 4541 C CA . THR C 2 69 ? 113.374 107.967 96.060 1.00 41.16 69 THR D CA 1
ATOM 4542 C C . THR C 2 69 ? 112.961 106.510 95.909 1.00 41.16 69 THR D C 1
ATOM 4543 O O . THR C 2 69 ? 112.770 105.802 96.905 1.00 41.16 69 THR D O 1
ATOM 4547 N N . LEU C 2 70 ? 112.819 106.041 94.671 1.00 44.22 70 LEU D N 1
ATOM 4548 C CA . LEU C 2 70 ? 112.362 104.675 94.448 1.00 44.22 70 LEU D CA 1
ATOM 4549 C C . LEU C 2 70 ? 113.356 103.669 95.013 1.00 44.22 70 LEU D C 1
ATOM 4550 O O . LEU C 2 70 ? 112.969 102.659 95.613 1.00 44.22 70 LEU D O 1
ATOM 4555 N N . LEU C 2 71 ? 114.648 103.930 94.828 1.00 39.04 71 LEU D N 1
ATOM 4556 C CA . LEU C 2 71 ? 115.671 103.066 95.403 1.00 39.04 71 LEU D CA 1
ATOM 4557 C C . LEU C 2 71 ? 115.527 102.994 96.914 1.00 39.04 71 LEU D C 1
ATOM 4558 O O . LEU C 2 71 ? 115.339 101.917 97.492 1.00 39.04 71 LEU D O 1
ATOM 4563 N N . ARG C 2 72 ? 115.611 104.149 97.570 1.00 36.29 72 ARG D N 1
ATOM 4564 C CA . ARG C 2 72 ? 115.543 104.196 99.020 1.00 36.29 72 ARG D CA 1
ATOM 4565 C C . ARG C 2 72 ? 114.238 103.619 99.544 1.00 36.29 72 ARG D C 1
ATOM 4566 O O . ARG C 2 72 ? 114.170 103.228 100.714 1.00 36.29 72 ARG D O 1
ATOM 4574 N N . LEU C 2 73 ? 113.203 103.554 98.706 1.00 42.13 73 LEU D N 1
ATOM 4575 C CA . LEU C 2 73 ? 111.983 102.859 99.100 1.00 42.13 73 LEU D CA 1
ATOM 4576 C C . LEU C 2 73 ? 112.159 101.352 98.997 1.00 42.13 73 LEU D C 1
ATOM 4577 O O . LEU C 2 73 ? 111.718 100.609 99.880 1.00 42.13 73 LEU D O 1
ATOM 4582 N N . LEU C 2 74 ? 112.797 100.888 97.923 1.00 42.17 74 LEU D N 1
ATOM 4583 C CA . LEU C 2 74 ? 113.096 99.467 97.802 1.00 42.17 74 LEU D CA 1
ATOM 4584 C C . LEU C 2 74 ? 113.911 98.979 98.990 1.00 42.17 74 LEU D C 1
ATOM 4585 O O . LEU C 2 74 ? 113.695 97.870 99.491 1.00 42.17 74 LEU D O 1
ATOM 4590 N N . ASN C 2 75 ? 114.858 99.795 99.450 1.00 36.23 75 ASN D N 1
ATOM 4591 C CA . ASN C 2 75 ? 115.643 99.452 100.627 1.00 36.23 75 ASN D CA 1
ATOM 4592 C C . ASN C 2 75 ? 114.886 99.691 101.923 1.00 36.23 75 ASN D C 1
ATOM 4593 O O . ASN C 2 75 ? 115.249 99.114 102.951 1.00 36.23 75 ASN D O 1
ATOM 4598 N N . ARG C 2 76 ? 113.851 100.528 101.891 1.00 38.60 76 ARG D N 1
ATOM 4599 C CA . ARG C 2 76 ? 113.125 100.983 103.069 1.00 38.60 76 ARG D CA 1
ATOM 4600 C C . ARG C 2 76 ? 113.916 101.996 103.881 1.00 38.60 76 ARG D C 1
ATOM 4601 O O . ARG C 2 76 ? 113.614 102.219 105.057 1.00 38.60 76 ARG D O 1
ATOM 4609 N N . LEU C 2 77 ? 114.939 102.611 103.285 1.00 34.33 77 LEU D N 1
ATOM 4610 C CA . LEU C 2 77 ? 115.603 103.725 103.945 1.00 34.33 77 LEU D CA 1
ATOM 4611 C C . LEU C 2 77 ? 114.634 104.857 104.229 1.00 34.33 77 LEU D C 1
ATOM 4612 O O . LEU C 2 77 ? 114.899 105.685 105.106 1.00 34.33 77 LEU D O 1
ATOM 4617 N N . ILE C 2 78 ? 113.525 104.910 103.499 1.00 39.20 78 ILE D N 1
ATOM 4618 C CA . ILE C 2 78 ? 112.430 105.830 103.764 1.00 39.20 78 ILE D CA 1
ATOM 4619 C C . ILE C 2 78 ? 111.145 105.018 103.699 1.00 39.20 78 ILE D C 1
ATOM 4620 O O . ILE C 2 78 ? 110.916 104.288 102.728 1.00 39.20 78 ILE D O 1
ATOM 4625 N N . GLU C 2 79 ? 110.326 105.128 104.729 1.00 41.20 79 GLU D N 1
ATOM 4626 C CA . GLU C 2 79 ? 109.174 104.255 104.871 1.00 41.20 79 GLU D CA 1
ATOM 4627 C C . GLU C 2 79 ? 108.145 104.531 103.780 1.00 41.20 79 GLU D C 1
ATOM 4628 O O . GLU C 2 79 ? 107.662 105.667 103.669 1.00 41.20 79 GLU D O 1
ATOM 4634 N N . PRO C 2 80 ? 107.775 103.540 102.971 1.00 43.10 80 PRO D N 1
ATOM 4635 C CA . PRO C 2 80 ? 106.780 103.779 101.922 1.00 43.10 80 PRO D CA 1
ATOM 4636 C C . PRO C 2 80 ? 105.378 103.887 102.495 1.00 43.10 80 PRO D C 1
ATOM 4637 O O . PRO C 2 80 ? 104.986 103.128 103.386 1.00 43.10 80 PRO D O 1
ATOM 4641 N N . THR C 2 81 ? 104.614 104.844 101.966 1.00 47.26 81 THR D N 1
ATOM 4642 C CA . THR C 2 81 ? 103.242 105.025 102.422 1.00 47.26 81 THR D CA 1
ATOM 4643 C C . THR C 2 81 ? 102.420 103.770 102.176 1.00 47.26 81 THR D C 1
ATOM 4644 O O . THR C 2 81 ? 101.821 103.212 103.102 1.00 47.26 81 THR D O 1
ATOM 4648 N N . SER C 2 82 ? 102.383 103.308 100.930 1.00 48.51 82 SER D N 1
ATOM 4649 C CA . SER C 2 82 ? 101.693 102.074 100.596 1.00 48.51 82 SER D CA 1
ATOM 4650 C C . SER C 2 82 ? 102.314 101.498 99.335 1.00 48.51 82 SER D C 1
ATOM 4651 O O . SER C 2 82 ? 102.966 102.200 98.560 1.00 48.51 82 SER D O 1
ATOM 4654 N N . GLY C 2 83 ? 102.097 100.205 99.142 1.00 51.85 83 GLY D N 1
ATOM 4655 C CA . GLY C 2 83 ? 102.727 99.450 98.085 1.00 51.85 83 GLY D CA 1
ATOM 4656 C C . GLY C 2 83 ? 103.379 98.200 98.624 1.00 51.85 83 GLY D C 1
ATOM 4657 O O . GLY C 2 83 ? 103.414 97.947 99.827 1.00 51.85 83 GLY D O 1
ATOM 4658 N N . LYS C 2 84 ? 103.904 97.400 97.700 1.00 54.58 84 LYS D N 1
ATOM 4659 C CA . LYS C 2 84 ? 104.547 96.151 98.070 1.00 54.58 84 LYS D CA 1
ATOM 4660 C C . LYS C 2 84 ? 105.657 95.850 97.077 1.00 54.58 84 LYS D C 1
ATOM 4661 O O . LYS C 2 84 ? 105.577 96.215 95.902 1.00 54.58 84 LYS D O 1
ATOM 4667 N N . ILE C 2 85 ? 106.693 95.178 97.568 1.00 51.50 85 ILE D N 1
ATOM 4668 C CA . ILE C 2 85 ? 107.858 94.815 96.773 1.00 51.50 85 ILE D CA 1
ATOM 4669 C C . ILE C 2 85 ? 108.104 93.334 97.023 1.00 51.50 85 ILE D C 1
ATOM 4670 O O . ILE C 2 85 ? 108.708 92.959 98.033 1.00 51.50 85 ILE D O 1
ATOM 4675 N N . PHE C 2 86 ? 107.638 92.490 96.109 1.00 57.96 86 PHE D N 1
ATOM 4676 C CA . PHE C 2 86 ? 107.774 91.044 96.240 1.00 57.96 86 PHE D CA 1
ATOM 4677 C C . PHE C 2 86 ? 109.108 90.642 95.628 1.00 57.96 86 PHE D C 1
ATOM 4678 O O . PHE C 2 86 ? 109.332 90.802 94.425 1.00 57.96 86 PHE D O 1
ATOM 4686 N N . ILE C 2 87 ? 110.000 90.129 96.470 1.00 53.37 87 ILE D N 1
ATOM 4687 C CA . ILE C 2 87 ? 111.346 89.741 96.074 1.00 53.37 87 ILE D CA 1
ATOM 4688 C C . ILE C 2 87 ? 111.680 88.433 96.767 1.00 53.37 87 ILE D C 1
ATOM 4689 O O . ILE C 2 87 ? 111.605 88.343 97.997 1.00 53.37 87 ILE D O 1
ATOM 4694 N N . ASP C 2 88 ? 112.050 87.424 95.986 1.00 56.87 88 ASP D N 1
ATOM 4695 C CA . ASP C 2 88 ? 112.338 86.105 96.536 1.00 56.87 88 ASP D CA 1
ATOM 4696 C C . ASP C 2 88 ? 111.139 85.591 97.329 1.00 56.87 88 ASP D C 1
ATOM 4697 O O . ASP C 2 88 ? 111.286 84.941 98.366 1.00 56.87 88 ASP D O 1
ATOM 4702 N N . ASN C 2 89 ? 109.938 85.896 96.836 1.00 60.13 89 ASN D N 1
ATOM 4703 C CA . ASN C 2 89 ? 108.696 85.540 97.518 1.00 60.13 89 ASN D CA 1
ATOM 4704 C C . ASN C 2 89 ? 108.613 86.205 98.888 1.00 60.13 89 ASN D C 1
ATOM 4705 O O . ASN C 2 89 ? 108.115 85.622 99.853 1.00 60.13 89 ASN D O 1
ATOM 4710 N N . GLN C 2 90 ? 109.102 87.441 98.973 1.00 54.90 90 GLN D N 1
ATOM 4711 C CA . GLN C 2 90 ? 109.096 88.199 100.218 1.00 54.90 90 GLN D CA 1
ATOM 4712 C C . GLN C 2 90 ? 108.620 89.611 99.929 1.00 54.90 90 GLN D C 1
ATOM 4713 O O . GLN C 2 90 ? 109.182 90.291 99.065 1.00 54.90 90 GLN D O 1
ATOM 4719 N N . ASP C 2 91 ? 107.591 90.048 100.647 1.00 52.00 91 ASP D N 1
ATOM 4720 C CA . ASP C 2 91 ? 107.184 91.445 100.643 1.00 52.00 91 ASP D CA 1
ATOM 4721 C C . ASP C 2 91 ? 107.982 92.174 101.715 1.00 52.00 91 ASP D C 1
ATOM 4722 O O . ASP C 2 91 ? 107.895 91.835 102.900 1.00 52.00 91 ASP D O 1
ATOM 4727 N N . VAL C 2 92 ? 108.758 93.171 101.297 1.00 47.75 92 VAL D N 1
ATOM 4728 C CA . VAL C 2 92 ? 109.667 93.837 102.221 1.00 47.75 92 VAL D CA 1
ATOM 4729 C C . VAL C 2 92 ? 108.919 94.763 103.173 1.00 47.75 92 VAL D C 1
ATOM 4730 O O . VAL C 2 92 ? 109.269 94.856 104.354 1.00 47.75 92 VAL D O 1
ATOM 4734 N N . ALA C 2 93 ? 107.885 95.454 102.691 1.00 47.13 93 ALA D N 1
ATOM 4735 C CA . ALA C 2 93 ? 107.185 96.423 103.526 1.00 47.13 93 ALA D CA 1
ATOM 4736 C C . ALA C 2 93 ? 106.511 95.780 104.730 1.00 47.13 93 ALA D C 1
ATOM 4737 O O . ALA C 2 93 ? 106.149 96.493 105.671 1.00 47.13 93 ALA D O 1
ATOM 4739 N N . THR C 2 94 ? 106.334 94.460 104.724 1.00 47.60 94 THR D N 1
ATOM 4740 C CA . THR C 2 94 ? 105.660 93.751 105.802 1.00 47.60 94 THR D CA 1
ATOM 4741 C C . THR C 2 94 ? 106.611 92.831 106.559 1.00 47.60 94 THR D C 1
ATOM 4742 O O . THR C 2 94 ? 106.219 91.745 106.993 1.00 47.60 94 THR D O 1
ATOM 4746 N N . LEU C 2 95 ? 107.857 93.253 106.728 1.00 44.40 95 LEU D N 1
ATOM 4747 C CA . LEU C 2 95 ? 108.867 92.455 107.402 1.00 44.40 95 LEU D CA 1
ATOM 4748 C C . LEU C 2 95 ? 109.202 93.063 108.755 1.00 44.40 95 LEU D C 1
ATOM 4749 O O . LEU C 2 95 ? 109.205 94.285 108.926 1.00 44.40 95 LEU D O 1
ATOM 4754 N N . ASN C 2 96 ? 109.479 92.190 109.718 1.00 41.51 96 ASN D N 1
ATOM 4755 C CA . ASN C 2 96 ? 109.977 92.631 111.008 1.00 41.51 96 ASN D CA 1
ATOM 4756 C C . ASN C 2 96 ? 111.408 93.144 110.855 1.00 41.51 96 ASN D C 1
ATOM 4757 O O . ASN C 2 96 ? 111.991 93.140 109.768 1.00 41.51 96 ASN D O 1
ATOM 4762 N N . LYS C 2 97 ? 111.983 93.593 111.970 1.00 36.83 97 LYS D N 1
ATOM 4763 C CA . LYS C 2 97 ? 113.303 94.211 111.918 1.00 36.83 97 LYS D CA 1
ATOM 4764 C C . LYS C 2 97 ? 114.349 93.239 111.387 1.00 36.83 97 LYS D C 1
ATOM 4765 O O . LYS C 2 97 ? 115.070 93.551 110.434 1.00 36.83 97 LYS D O 1
ATOM 4771 N N . GLU C 2 98 ? 114.447 92.054 111.990 1.00 38.22 98 GLU D N 1
ATOM 4772 C CA . GLU C 2 98 ? 115.530 91.139 111.646 1.00 38.22 98 GLU D CA 1
ATOM 4773 C C . GLU C 2 98 ? 115.423 90.639 110.211 1.00 38.22 98 GLU D C 1
ATOM 4774 O O . GLU C 2 98 ? 116.448 90.411 109.557 1.00 38.22 98 GLU D O 1
ATOM 4780 N N . ASP C 2 99 ? 114.204 90.465 109.702 1.00 39.92 99 ASP D N 1
ATOM 4781 C CA . ASP C 2 99 ? 114.048 89.981 108.336 1.00 39.92 99 ASP D CA 1
ATOM 4782 C C . ASP C 2 99 ? 114.552 91.016 107.343 1.00 39.92 99 ASP D C 1
ATOM 4783 O O . ASP C 2 99 ? 115.300 90.691 106.415 1.00 39.92 99 ASP D O 1
ATOM 4788 N N . LEU C 2 100 ? 114.155 92.274 107.532 1.00 37.38 100 LEU D N 1
ATOM 4789 C CA . LEU C 2 100 ? 114.661 93.345 106.683 1.00 37.38 100 LEU D CA 1
ATOM 4790 C C . LEU C 2 100 ? 116.165 93.495 106.843 1.00 37.38 100 LEU D C 1
ATOM 4791 O O . LEU C 2 100 ? 116.876 93.813 105.883 1.00 37.38 100 LEU D O 1
ATOM 4796 N N . LEU C 2 101 ? 116.665 93.271 108.056 1.00 33.79 101 LEU D N 1
ATOM 4797 C CA . LEU C 2 101 ? 118.102 93.312 108.287 1.00 33.79 101 LEU D CA 1
ATOM 4798 C C . LEU C 2 101 ? 118.818 92.298 107.412 1.00 33.79 101 LEU D C 1
ATOM 4799 O O . LEU C 2 101 ? 119.770 92.634 106.701 1.00 33.79 101 LEU D O 1
ATOM 4804 N N . GLN C 2 102 ? 118.368 91.046 107.446 1.00 35.64 102 GLN D N 1
ATOM 4805 C CA . GLN C 2 102 ? 119.021 90.017 106.645 1.00 35.64 102 GLN D CA 1
ATOM 4806 C C . GLN C 2 102 ? 118.832 90.280 105.157 1.00 35.64 102 GLN D C 1
ATOM 4807 O O . GLN C 2 102 ? 119.727 89.995 104.351 1.00 35.64 102 GLN D O 1
ATOM 4813 N N . VAL C 2 103 ? 117.677 90.827 104.775 1.00 36.63 103 VAL D N 1
ATOM 4814 C CA . VAL C 2 103 ? 117.466 91.243 103.391 1.00 36.63 103 VAL D CA 1
ATOM 4815 C C . VAL C 2 103 ? 118.577 92.189 102.963 1.00 36.63 103 VAL D C 1
ATOM 4816 O O . VAL C 2 103 ? 119.309 91.937 101.999 1.00 36.63 103 VAL D O 1
ATOM 4820 N N . ARG C 2 104 ? 118.712 93.297 103.688 1.00 33.87 104 ARG D N 1
ATOM 4821 C CA . ARG C 2 104 ? 119.728 94.286 103.359 1.00 33.87 104 ARG D CA 1
ATOM 4822 C C . ARG C 2 104 ? 121.129 93.700 103.435 1.00 33.87 104 ARG D C 1
ATOM 4823 O O . ARG C 2 104 ? 122.031 94.151 102.722 1.00 33.87 104 ARG D O 1
ATOM 4831 N N . ARG C 2 105 ? 121.330 92.697 104.285 1.00 32.96 105 ARG D N 1
ATOM 4832 C CA . ARG C 2 105 ? 122.669 92.177 104.513 1.00 32.96 105 ARG D CA 1
ATOM 4833 C C . ARG C 2 105 ? 123.091 91.175 103.451 1.00 32.96 105 ARG D C 1
ATOM 4834 O O . ARG C 2 105 ? 124.291 90.994 103.226 1.00 32.96 105 ARG D O 1
ATOM 4842 N N . LYS C 2 106 ? 122.139 90.514 102.798 1.00 35.64 106 LYS D N 1
ATOM 4843 C CA . LYS C 2 106 ? 122.465 89.499 101.805 1.00 35.64 106 LYS D CA 1
ATOM 4844 C C . LYS C 2 106 ? 121.991 89.859 100.407 1.00 35.64 106 LYS D C 1
ATOM 4845 O O . LYS C 2 106 ? 122.785 89.819 99.461 1.00 35.64 106 LYS D O 1
ATOM 4851 N N . THR C 2 107 ? 120.719 90.214 100.246 1.00 37.27 107 THR D N 1
ATOM 4852 C CA . THR C 2 107 ? 120.165 90.388 98.908 1.00 37.27 107 THR D CA 1
ATOM 4853 C C . THR C 2 107 ? 120.564 91.726 98.300 1.00 37.27 107 THR D C 1
ATOM 4854 O O . THR C 2 107 ? 121.230 91.774 97.262 1.00 37.27 107 THR D O 1
ATOM 4858 N N . MET C 2 108 ? 120.161 92.822 98.927 1.00 36.66 108 MET D N 1
ATOM 4859 C CA . MET C 2 108 ? 120.340 94.149 98.362 1.00 36.66 108 MET D CA 1
ATOM 4860 C C . MET C 2 108 ? 121.529 94.859 98.994 1.00 36.66 108 MET D C 1
ATOM 4861 O O . MET C 2 108 ? 121.963 94.541 100.103 1.00 36.66 108 MET D O 1
ATOM 4866 N N . SER C 2 109 ? 122.056 95.831 98.257 1.00 34.86 109 SER D N 1
ATOM 4867 C CA . SER C 2 109 ? 123.158 96.660 98.718 1.00 34.86 109 SER D CA 1
ATOM 4868 C C . SER C 2 109 ? 123.335 97.800 97.732 1.00 34.86 109 SER D C 1
ATOM 4869 O O . SER C 2 109 ? 123.126 97.620 96.531 1.00 34.86 109 SER D O 1
ATOM 4872 N N . MET C 2 110 ? 123.723 98.962 98.241 1.00 33.08 110 MET D N 1
ATOM 4873 C CA . MET C 2 110 ? 123.663 100.200 97.486 1.00 33.08 110 MET D CA 1
ATOM 4874 C C . MET C 2 110 ? 125.050 100.745 97.180 1.00 33.08 110 MET D C 1
ATOM 4875 O O . MET C 2 110 ? 126.054 100.355 97.780 1.00 33.08 110 MET D O 1
ATOM 4880 N N . VAL C 2 111 ? 125.076 101.660 96.219 1.00 33.70 111 VAL D N 1
ATOM 4881 C CA . VAL C 2 111 ? 126.233 102.482 95.903 1.00 33.70 111 VAL D CA 1
ATOM 4882 C C . VAL C 2 111 ? 125.744 103.917 95.819 1.00 33.70 111 VAL D C 1
ATOM 4883 O O . VAL C 2 111 ? 124.622 104.172 95.368 1.00 33.70 111 VAL D O 1
ATOM 4887 N N . PHE C 2 112 ? 126.578 104.855 96.246 1.00 30.96 112 PHE D N 1
ATOM 4888 C CA . PHE C 2 112 ? 126.120 106.200 96.537 1.00 30.96 112 PHE D CA 1
ATOM 4889 C C . PHE C 2 112 ? 126.757 107.217 95.604 1.00 30.96 112 PHE D C 1
ATOM 4890 O O . PHE C 2 112 ? 127.833 107.001 95.042 1.00 30.96 112 PHE D O 1
ATOM 4898 N N . GLN C 2 113 ? 126.058 108.341 95.454 1.00 34.91 113 GLN D N 1
ATOM 4899 C CA . GLN C 2 113 ? 126.530 109.417 94.594 1.00 34.91 113 GLN D CA 1
ATOM 4900 C C . GLN C 2 113 ? 127.849 109.976 95.105 1.00 34.91 113 GLN D C 1
ATOM 4901 O O . GLN C 2 113 ? 128.856 109.985 94.388 1.00 34.91 113 GLN D O 1
ATOM 4907 N N . ASN C 2 114 ? 127.862 110.440 96.351 1.00 32.65 114 ASN D N 1
ATOM 4908 C CA . ASN C 2 114 ? 129.051 111.010 96.961 1.00 32.65 114 ASN D CA 1
ATOM 4909 C C . ASN C 2 114 ? 129.935 109.954 97.616 1.00 32.65 114 ASN D C 1
ATOM 4910 O O . ASN C 2 114 ? 130.751 110.286 98.483 1.00 32.65 114 ASN D O 1
ATOM 4915 N N . PHE C 2 115 ? 129.795 108.696 97.209 1.00 34.78 115 PHE D N 1
ATOM 4916 C CA . PHE C 2 115 ? 130.636 107.557 97.548 1.00 34.78 115 PHE D CA 1
ATOM 4917 C C . PHE C 2 115 ? 130.347 106.994 98.933 1.00 34.78 115 PHE D C 1
ATOM 4918 O O . PHE C 2 115 ? 130.774 105.877 99.219 1.00 34.78 115 PHE D O 1
ATOM 4926 N N . GLY C 2 116 ? 129.622 107.704 99.792 1.00 28.80 116 GLY D N 1
ATOM 4927 C CA . GLY C 2 116 ? 129.233 107.181 101.088 1.00 28.80 116 GLY D CA 1
ATOM 4928 C C . GLY C 2 116 ? 130.309 106.378 101.785 1.00 28.80 116 GLY D C 1
ATOM 4929 O O . GLY C 2 116 ? 130.092 105.214 102.131 1.00 28.80 116 GLY D O 1
ATOM 4930 N N . LEU C 2 117 ? 131.474 106.980 101.987 1.00 30.98 117 LEU D N 1
ATOM 4931 C CA . LEU C 2 117 ? 132.624 106.298 102.557 1.00 30.98 117 LEU D CA 1
ATOM 4932 C C . LEU C 2 117 ? 132.916 106.822 103.953 1.00 30.98 117 LEU D C 1
ATOM 4933 O O . LEU C 2 117 ? 132.829 108.027 104.203 1.00 30.98 117 LEU D O 1
ATOM 4938 N N . PHE C 2 118 ? 133.289 105.914 104.850 1.00 27.71 118 PHE D N 1
ATOM 4939 C CA . PHE C 2 118 ? 133.686 106.279 106.201 1.00 27.71 118 PHE D CA 1
ATOM 4940 C C . PHE C 2 118 ? 135.106 106.829 106.156 1.00 27.71 118 PHE D C 1
ATOM 4941 O O . PHE C 2 118 ? 136.063 106.054 106.038 1.00 27.71 118 PHE D O 1
ATOM 4949 N N . PRO C 2 119 ? 135.294 108.147 106.246 1.00 25.92 119 PRO D N 1
ATOM 4950 C CA . PRO C 2 119 ? 136.655 108.683 106.141 1.00 25.92 119 PRO D CA 1
ATOM 4951 C C . PRO C 2 119 ? 137.549 108.268 107.290 1.00 25.92 119 PRO D C 1
ATOM 4952 O O . PRO C 2 119 ? 138.770 108.184 107.114 1.00 25.92 119 PRO D O 1
ATOM 4956 N N . HIS C 2 120 ? 136.979 108.005 108.459 1.00 24.44 120 HIS D N 1
ATOM 4957 C CA . HIS C 2 120 ? 137.762 107.656 109.633 1.00 24.44 120 HIS D CA 1
ATOM 4958 C C . HIS C 2 120 ? 138.262 106.221 109.610 1.00 24.44 120 HIS D C 1
ATOM 4959 O O . HIS C 2 120 ? 138.940 105.807 110.556 1.00 24.44 120 HIS D O 1
ATOM 4966 N N . ARG C 2 121 ? 137.953 105.459 108.568 1.00 31.07 121 ARG D N 1
ATOM 4967 C CA . ARG C 2 121 ? 138.312 104.055 108.494 1.00 31.07 121 ARG D CA 1
ATOM 4968 C C . ARG C 2 121 ? 139.183 103.805 107.275 1.00 31.07 121 ARG D C 1
ATOM 4969 O O . ARG C 2 121 ? 139.074 104.494 106.258 1.00 31.07 121 ARG D O 1
ATOM 4977 N N . THR C 2 122 ? 140.048 102.807 107.392 1.00 37.59 122 THR D N 1
ATOM 4978 C CA . THR C 2 122 ? 140.896 102.416 106.285 1.00 37.59 122 THR D CA 1
ATOM 4979 C C . THR C 2 122 ? 140.063 101.697 105.228 1.00 37.59 122 THR D C 1
ATOM 4980 O O . THR C 2 122 ? 139.000 101.138 105.510 1.00 37.59 122 THR D O 1
ATOM 4984 N N . ILE C 2 123 ? 140.554 101.727 103.991 1.00 38.79 123 ILE D N 1
ATOM 4985 C CA . ILE C 2 123 ? 139.803 101.141 102.885 1.00 38.79 123 ILE D CA 1
ATOM 4986 C C . ILE C 2 123 ? 139.508 99.675 103.168 1.00 38.79 123 ILE D C 1
ATOM 4987 O O . ILE C 2 123 ? 138.348 99.254 103.221 1.00 38.79 123 ILE D O 1
ATOM 4992 N N . LEU C 2 124 ? 140.556 98.875 103.358 1.00 41.37 124 LEU D N 1
ATOM 4993 C CA . LEU C 2 124 ? 140.351 97.491 103.762 1.00 41.37 124 LEU D CA 1
ATOM 4994 C C . LEU C 2 124 ? 139.548 97.386 105.048 1.00 41.37 124 LEU D C 1
ATOM 4995 O O . LEU C 2 124 ? 139.051 96.301 105.364 1.00 41.37 124 LEU D O 1
ATOM 5000 N N . GLU C 2 125 ? 139.412 98.482 105.792 1.00 35.71 125 GLU D N 1
ATOM 5001 C CA . GLU C 2 125 ? 138.528 98.530 106.946 1.00 35.71 125 GLU D CA 1
ATOM 5002 C C . GLU C 2 125 ? 137.104 98.873 106.535 1.00 35.71 125 GLU D C 1
ATOM 5003 O O . GLU C 2 125 ? 136.147 98.348 107.114 1.00 35.71 125 GLU D O 1
ATOM 5009 N N . ASN C 2 126 ? 136.949 99.741 105.534 1.00 31.90 126 ASN D N 1
ATOM 5010 C CA . ASN C 2 126 ? 135.623 100.050 105.010 1.00 31.90 126 ASN D CA 1
ATOM 5011 C C . ASN C 2 126 ? 135.054 98.864 104.248 1.00 31.90 126 ASN D C 1
ATOM 5012 O O . ASN C 2 126 ? 134.010 98.312 104.614 1.00 31.90 126 ASN D O 1
ATOM 5017 N N . THR C 2 127 ? 135.743 98.454 103.186 1.00 35.99 127 THR D N 1
ATOM 5018 C CA . THR C 2 127 ? 135.299 97.388 102.301 1.00 35.99 127 THR D CA 1
ATOM 5019 C C . THR C 2 127 ? 134.760 96.184 103.057 1.00 35.99 127 THR D C 1
ATOM 5020 O O . THR C 2 127 ? 133.869 95.486 102.565 1.00 35.99 127 THR D O 1
ATOM 5024 N N . GLU C 2 128 ? 135.293 95.924 104.244 1.00 36.99 128 GLU D N 1
ATOM 5025 C CA . GLU C 2 128 ? 134.847 94.801 105.051 1.00 36.99 128 GLU D CA 1
ATOM 5026 C C . GLU C 2 128 ? 133.650 95.143 105.922 1.00 36.99 128 GLU D C 1
ATOM 5027 O O . GLU C 2 128 ? 133.127 94.255 106.603 1.00 36.99 128 GLU D O 1
ATOM 5033 N N . TYR C 2 129 ? 133.203 96.400 105.916 1.00 31.23 129 TYR D N 1
ATOM 5034 C CA . TYR C 2 129 ? 132.058 96.780 106.734 1.00 31.23 129 TYR D CA 1
ATOM 5035 C C . TYR C 2 129 ? 130.862 95.889 106.438 1.00 31.23 129 TYR D C 1
ATOM 5036 O O . TYR C 2 129 ? 130.181 95.413 107.353 1.00 31.23 129 TYR D O 1
ATOM 5045 N N . GLY C 2 130 ? 130.593 95.655 105.157 1.00 32.81 130 GLY D N 1
ATOM 5046 C CA . GLY C 2 130 ? 129.481 94.799 104.793 1.00 32.81 130 GLY D CA 1
ATOM 5047 C C . GLY C 2 130 ? 129.537 93.445 105.464 1.00 32.81 130 GLY D C 1
ATOM 5048 O O . GLY C 2 130 ? 128.506 92.794 105.648 1.00 32.81 130 GLY D O 1
ATOM 5049 N N . LEU C 2 131 ? 130.733 93.002 105.840 1.00 38.22 131 LEU D N 1
ATOM 5050 C CA . LEU C 2 131 ? 130.902 91.749 106.558 1.00 38.22 131 LEU D CA 1
ATOM 5051 C C . LEU C 2 131 ? 130.952 91.978 108.062 1.00 38.22 131 LEU D C 1
ATOM 5052 O O . LEU C 2 131 ? 130.304 91.257 108.826 1.00 38.22 131 LEU D O 1
ATOM 5057 N N . GLU C 2 132 ? 131.719 92.980 108.494 1.00 34.02 132 GLU D N 1
ATOM 5058 C CA . GLU C 2 132 ? 131.781 93.311 109.912 1.00 34.02 132 GLU D CA 1
ATOM 5059 C C . GLU C 2 132 ? 130.389 93.378 110.517 1.00 34.02 132 GLU D C 1
ATOM 5060 O O . GLU C 2 132 ? 130.144 92.838 111.601 1.00 34.02 132 GLU D O 1
ATOM 5066 N N . VAL C 2 133 ? 129.460 94.035 109.823 1.00 31.85 133 VAL D N 1
ATOM 5067 C CA . VAL C 2 133 ? 128.086 94.102 110.297 1.00 31.85 133 VAL D CA 1
ATOM 5068 C C . VAL C 2 133 ? 127.477 92.719 110.456 1.00 31.85 133 VAL D C 1
ATOM 5069 O O . VAL C 2 133 ? 126.550 92.540 111.253 1.00 31.85 133 VAL D O 1
ATOM 5073 N N . GLN C 2 134 ? 127.970 91.732 109.716 1.00 35.91 134 GLN D N 1
ATOM 5074 C CA . GLN C 2 134 ? 127.443 90.377 109.779 1.00 35.91 134 GLN D CA 1
ATOM 5075 C C . GLN C 2 134 ? 128.154 89.512 110.808 1.00 35.91 134 GLN D C 1
ATOM 5076 O O . GLN C 2 134 ? 127.800 88.339 110.960 1.00 35.91 134 GLN D O 1
ATOM 5082 N N . ASN C 2 135 ? 129.144 90.055 111.514 1.00 40.47 135 ASN D N 1
ATOM 5083 C CA . ASN C 2 135 ? 129.946 89.280 112.454 1.00 40.47 135 ASN D CA 1
ATOM 5084 C C . ASN C 2 135 ? 130.594 88.096 111.736 1.00 40.47 135 ASN D C 1
ATOM 5085 O O . ASN C 2 135 ? 130.310 86.928 112.006 1.00 40.47 135 ASN D O 1
ATOM 5090 N N . VAL C 2 136 ? 131.467 88.430 110.791 1.00 44.17 136 VAL D N 1
ATOM 5091 C CA . VAL C 2 136 ? 132.150 87.439 109.966 1.00 44.17 136 VAL D CA 1
ATOM 5092 C C . VAL C 2 136 ? 133.552 87.218 110.520 1.00 44.17 136 VAL D C 1
ATOM 5093 O O . VAL C 2 136 ? 134.161 88.161 111.044 1.00 44.17 136 VAL D O 1
ATOM 5097 N N . PRO C 2 137 ? 134.093 86.004 110.445 1.00 49.28 137 PRO D N 1
ATOM 5098 C CA . PRO C 2 137 ? 135.489 85.795 110.840 1.00 49.28 137 PRO D CA 1
ATOM 5099 C C . PRO C 2 137 ? 136.407 86.845 110.237 1.00 49.28 137 PRO D C 1
ATOM 5100 O O . PRO C 2 137 ? 136.386 87.098 109.031 1.00 49.28 137 PRO D O 1
ATOM 5104 N N . LYS C 2 138 ? 137.218 87.460 111.097 1.00 51.34 138 LYS D N 1
ATOM 5105 C CA . LYS C 2 138 ? 138.111 88.526 110.657 1.00 51.34 138 LYS D CA 1
ATOM 5106 C C . LYS C 2 138 ? 138.939 88.091 109.454 1.00 51.34 138 LYS D C 1
ATOM 5107 O O . LYS C 2 138 ? 139.074 88.833 108.477 1.00 51.34 138 LYS D O 1
ATOM 5113 N N . GLU C 2 139 ? 139.498 86.881 109.507 1.00 53.48 139 GLU D N 1
ATOM 5114 C CA . GLU C 2 139 ? 140.318 86.401 108.399 1.00 53.48 139 GLU D CA 1
ATOM 5115 C C . GLU C 2 139 ? 139.486 86.211 107.136 1.00 53.48 139 GLU D C 1
ATOM 5116 O O . GLU C 2 139 ? 139.908 86.604 106.040 1.00 53.48 139 GLU D O 1
ATOM 5122 N N . GLU C 2 140 ? 138.307 85.604 107.269 1.00 52.15 140 GLU D N 1
ATOM 5123 C CA . GLU C 2 140 ? 137.451 85.364 106.113 1.00 52.15 140 GLU D CA 1
ATOM 5124 C C . GLU C 2 140 ? 137.088 86.672 105.426 1.00 52.15 140 GLU D C 1
ATOM 5125 O O . GLU C 2 140 ? 137.286 86.834 104.215 1.00 52.15 140 GLU D O 1
ATOM 5131 N N . ARG C 2 141 ? 136.536 87.616 106.189 1.00 45.88 141 ARG D N 1
ATOM 5132 C CA . ARG C 2 141 ? 136.140 88.892 105.612 1.00 45.88 141 ARG D CA 1
ATOM 5133 C C . ARG C 2 141 ? 137.340 89.659 105.082 1.00 45.88 141 ARG D C 1
ATOM 5134 O O . ARG C 2 141 ? 137.228 90.365 104.075 1.00 45.88 141 ARG D O 1
ATOM 5142 N N . ARG C 2 142 ? 138.499 89.519 105.726 1.00 50.77 142 ARG D N 1
ATOM 5143 C CA . ARG C 2 142 ? 139.699 90.179 105.229 1.00 50.77 142 ARG D CA 1
ATOM 5144 C C . ARG C 2 142 ? 140.070 89.653 103.851 1.00 50.77 142 ARG D C 1
ATOM 5145 O O . ARG C 2 142 ? 140.361 90.427 102.932 1.00 50.77 142 ARG D O 1
ATOM 5153 N N . LYS C 2 143 ? 140.067 88.331 103.690 1.00 52.04 143 LYS D N 1
ATOM 5154 C CA . LYS C 2 143 ? 140.412 87.757 102.396 1.00 52.04 143 LYS D CA 1
ATOM 5155 C C . LYS C 2 143 ? 139.372 88.112 101.344 1.00 52.04 143 LYS D C 1
ATOM 5156 O O . LYS C 2 143 ? 139.719 88.374 100.187 1.00 52.04 143 LYS D O 1
ATOM 5162 N N . ARG C 2 144 ? 138.093 88.131 101.722 1.00 45.36 144 ARG D N 1
ATOM 5163 C CA . ARG C 2 144 ? 137.062 88.521 100.765 1.00 45.36 144 ARG D CA 1
ATOM 5164 C C . ARG C 2 144 ? 137.263 89.960 100.311 1.00 45.36 144 ARG D C 1
ATOM 5165 O O . ARG C 2 144 ? 137.163 90.264 99.117 1.00 45.36 144 ARG D O 1
ATOM 5173 N N . ALA C 2 145 ? 137.564 90.857 101.250 1.00 44.47 145 ALA D N 1
ATOM 5174 C CA . ALA C 2 145 ? 137.799 92.251 100.896 1.00 44.47 145 ALA D CA 1
ATOM 5175 C C . ALA C 2 145 ? 139.026 92.392 100.010 1.00 44.47 145 ALA D C 1
ATOM 5176 O O . ALA C 2 145 ? 139.028 93.182 99.057 1.00 44.47 145 ALA D O 1
ATOM 5178 N N . GLU C 2 146 ? 140.083 91.640 100.312 1.00 49.02 146 GLU D N 1
ATOM 5179 C CA . GLU C 2 146 ? 141.290 91.715 99.500 1.00 49.02 146 GLU D CA 1
ATOM 5180 C C . GLU C 2 146 ? 141.025 91.209 98.089 1.00 49.02 146 GLU D C 1
ATOM 5181 O O . GLU C 2 146 ? 141.493 91.801 97.110 1.00 49.02 146 GLU D O 1
ATOM 5187 N N . LYS C 2 147 ? 140.259 90.125 97.962 1.00 48.97 147 LYS D N 1
ATOM 5188 C CA . LYS C 2 147 ? 139.908 89.626 96.637 1.00 48.97 147 LYS D CA 1
ATOM 5189 C C . LYS C 2 147 ? 139.033 90.625 95.896 1.00 48.97 147 LYS D C 1
ATOM 5190 O O . LYS C 2 147 ? 139.135 90.764 94.672 1.00 48.97 147 LYS D O 1
ATOM 5196 N N . ALA C 2 148 ? 138.162 91.328 96.621 1.00 45.39 148 ALA D N 1
ATOM 5197 C CA . ALA C 2 148 ? 137.313 92.325 95.982 1.00 45.39 148 ALA D CA 1
ATOM 5198 C C . ALA C 2 148 ? 138.138 93.491 95.461 1.00 45.39 148 ALA D C 1
ATOM 5199 O O . ALA C 2 148 ? 137.900 93.984 94.353 1.00 45.39 148 ALA D O 1
ATOM 5201 N N . LEU C 2 149 ? 139.109 93.948 96.251 1.00 44.26 149 LEU D N 1
ATOM 5202 C CA . LEU C 2 149 ? 140.010 94.991 95.776 1.00 44.26 149 LEU D CA 1
ATOM 5203 C C . LEU C 2 149 ? 140.828 94.502 94.588 1.00 44.26 149 LEU D C 1
ATOM 5204 O O . LEU C 2 149 ? 141.072 95.255 93.638 1.00 44.26 149 LEU D O 1
ATOM 5209 N N . ASP C 2 150 ? 141.261 93.241 94.627 1.00 47.25 150 ASP D N 1
ATOM 5210 C CA . ASP C 2 150 ? 141.992 92.669 93.502 1.00 47.25 150 ASP D CA 1
ATOM 5211 C C . ASP C 2 150 ? 141.151 92.711 92.234 1.00 47.25 150 ASP D C 1
ATOM 5212 O O . ASP C 2 150 ? 141.619 93.148 91.176 1.00 47.25 150 ASP D O 1
ATOM 5217 N N . ASN C 2 151 ? 139.897 92.265 92.326 1.00 47.38 151 ASN D N 1
ATOM 5218 C CA . ASN C 2 151 ? 139.001 92.322 91.178 1.00 47.38 151 ASN D CA 1
ATOM 5219 C C . ASN C 2 151 ? 138.914 93.731 90.611 1.00 47.38 151 ASN D C 1
ATOM 5220 O O . ASN C 2 151 ? 138.586 93.908 89.433 1.00 47.38 151 ASN D O 1
ATOM 5225 N N . ALA C 2 152 ? 139.200 94.741 91.431 1.00 45.26 152 ALA D N 1
ATOM 5226 C CA . ALA C 2 152 ? 139.250 96.125 90.989 1.00 45.26 152 ALA D CA 1
ATOM 5227 C C . ALA C 2 152 ? 140.671 96.660 90.904 1.00 45.26 152 ALA D C 1
ATOM 5228 O O . ALA C 2 152 ? 140.867 97.795 90.457 1.00 45.26 152 ALA D O 1
ATOM 5230 N N . ASN C 2 153 ? 141.665 95.878 91.328 1.00 45.91 153 ASN D N 1
ATOM 5231 C CA . ASN C 2 153 ? 143.074 96.246 91.196 1.00 45.91 153 ASN D CA 1
ATOM 5232 C C . ASN C 2 153 ? 143.400 97.481 92.037 1.00 45.91 153 ASN D C 1
ATOM 5233 O O . ASN C 2 153 ? 143.964 98.460 91.548 1.00 45.91 153 ASN D O 1
ATOM 5238 N N . LEU C 2 154 ? 143.034 97.424 93.319 1.00 44.32 154 LEU D N 1
ATOM 5239 C CA . LEU C 2 154 ? 143.365 98.482 94.264 1.00 44.32 154 LEU D CA 1
ATOM 5240 C C . LEU C 2 154 ? 143.790 97.907 95.608 1.00 44.32 154 LEU D C 1
ATOM 5241 O O . LEU C 2 154 ? 143.709 98.591 96.633 1.00 44.32 154 LEU D O 1
ATOM 5246 N N . LEU C 2 155 ? 144.243 96.653 95.622 1.00 46.02 155 LEU D N 1
ATOM 5247 C CA . LEU C 2 155 ? 144.685 96.048 96.871 1.00 46.02 155 LEU D CA 1
ATOM 5248 C C . LEU C 2 155 ? 145.929 96.735 97.413 1.00 46.02 155 LEU D C 1
ATOM 5249 O O . LEU C 2 155 ? 146.163 96.727 98.627 1.00 46.02 155 LEU D O 1
ATOM 5254 N N . ASP C 2 156 ? 146.733 97.336 96.535 1.00 46.17 156 ASP D N 1
ATOM 5255 C CA . ASP C 2 156 ? 147.936 98.023 96.988 1.00 46.17 156 ASP D CA 1
ATOM 5256 C C . ASP C 2 156 ? 147.603 99.165 97.936 1.00 46.17 156 ASP D C 1
ATOM 5257 O O . ASP C 2 156 ? 148.411 99.502 98.809 1.00 46.17 156 ASP D O 1
ATOM 5262 N N . PHE C 2 157 ? 146.425 99.772 97.784 1.00 43.94 157 PHE D N 1
ATOM 5263 C CA . PHE C 2 157 ? 146.022 100.919 98.588 1.00 43.94 157 PHE D CA 1
ATOM 5264 C C . PHE C 2 157 ? 145.202 100.514 99.805 1.00 43.94 157 PHE D C 1
ATOM 5265 O O . PHE C 2 157 ? 144.374 101.301 100.282 1.00 43.94 157 PHE D O 1
ATOM 5273 N N . LYS C 2 158 ? 145.411 99.311 100.321 1.00 44.27 158 LYS D N 1
ATOM 5274 C CA . LYS C 2 158 ? 144.609 98.774 101.411 1.00 44.27 158 LYS D CA 1
ATOM 5275 C C . LYS C 2 158 ? 144.942 99.372 102.750 1.00 44.27 158 LYS D C 1
ATOM 5276 O O . LYS C 2 158 ? 144.459 98.843 103.758 1.00 44.27 158 LYS D O 1
ATOM 5282 N N . ASP C 2 159 ? 145.735 100.438 102.823 1.00 44.38 159 ASP D N 1
ATOM 5283 C CA . ASP C 2 159 ? 146.076 101.052 104.094 1.00 44.38 159 ASP D CA 1
ATOM 5284 C C . ASP C 2 159 ? 145.976 102.569 104.065 1.00 44.38 159 ASP D C 1
ATOM 5285 O O . ASP C 2 159 ? 146.187 103.204 105.103 1.00 44.38 159 ASP D O 1
ATOM 5290 N N . GLN C 2 160 ? 145.659 103.165 102.921 1.00 42.81 160 GLN D N 1
ATOM 5291 C CA . GLN C 2 160 ? 145.508 104.610 102.832 1.00 42.81 160 GLN D CA 1
ATOM 5292 C C . GLN C 2 160 ? 144.140 105.001 103.381 1.00 42.81 160 GLN D C 1
ATOM 5293 O O . GLN C 2 160 ? 143.404 104.179 103.932 1.00 42.81 160 GLN D O 1
ATOM 5299 N N . TYR C 2 161 ? 143.783 106.272 103.232 1.00 40.16 161 TYR D N 1
ATOM 5300 C CA . TYR C 2 161 ? 142.483 106.753 103.653 1.00 40.16 161 TYR D CA 1
ATOM 5301 C C . TYR C 2 161 ? 141.790 107.473 102.504 1.00 40.16 161 TYR D C 1
ATOM 5302 O O . TYR C 2 161 ? 142.453 108.027 101.620 1.00 40.16 161 TYR D O 1
ATOM 5311 N N . PRO C 2 162 ? 140.456 107.488 102.494 1.00 37.44 162 PRO D N 1
ATOM 5312 C CA . PRO C 2 162 ? 139.744 108.069 101.347 1.00 37.44 162 PRO D CA 1
ATOM 5313 C C . PRO C 2 162 ? 140.122 109.507 101.056 1.00 37.44 162 PRO D C 1
ATOM 5314 O O . PRO C 2 162 ? 140.170 109.906 99.887 1.00 37.44 162 PRO D O 1
ATOM 5318 N N . LYS C 2 163 ? 140.393 110.303 102.090 1.00 42.17 163 LYS D N 1
ATOM 5319 C CA . LYS C 2 163 ? 140.743 111.701 101.873 1.00 42.17 163 LYS D CA 1
ATOM 5320 C C . LYS C 2 163 ? 141.961 111.858 100.975 1.00 42.17 163 LYS D C 1
ATOM 5321 O O . LYS C 2 163 ? 142.178 112.945 100.429 1.00 42.17 163 LYS D O 1
ATOM 5327 N N . GLN C 2 164 ? 142.755 110.803 100.807 1.00 43.50 164 GLN D N 1
ATOM 5328 C CA . GLN C 2 164 ? 143.979 110.857 100.024 1.00 43.50 164 GLN D CA 1
ATOM 5329 C C . GLN C 2 164 ? 143.819 110.270 98.629 1.00 43.50 164 GLN D C 1
ATOM 5330 O O . GLN C 2 164 ? 144.824 110.063 97.943 1.00 43.50 164 GLN D O 1
ATOM 5336 N N . LEU C 2 165 ? 142.594 110.001 98.193 1.00 42.38 165 LEU D N 1
ATOM 5337 C CA . LEU C 2 165 ? 142.339 109.302 96.946 1.00 42.38 165 LEU D CA 1
ATOM 5338 C C . LEU C 2 165 ? 141.564 110.188 95.977 1.00 42.38 165 LEU D C 1
ATOM 5339 O O . LEU C 2 165 ? 141.313 111.371 96.236 1.00 42.38 165 LEU D O 1
ATOM 5344 N N . SER C 2 166 ? 141.184 109.600 94.848 1.00 43.85 166 SER D N 1
ATOM 5345 C CA . SER C 2 166 ? 140.490 110.285 93.773 1.00 43.85 166 SER D CA 1
ATOM 5346 C C . SER C 2 166 ? 139.051 109.797 93.686 1.00 43.85 166 SER D C 1
ATOM 5347 O O . SER C 2 166 ? 138.716 108.696 94.131 1.00 43.85 166 SER D O 1
ATOM 5350 N N . GLY C 2 167 ? 138.199 110.637 93.096 1.00 42.33 167 GLY D N 1
ATOM 5351 C CA . GLY C 2 167 ? 136.802 110.270 92.946 1.00 42.33 167 GLY D CA 1
ATOM 5352 C C . GLY C 2 167 ? 136.623 108.894 92.340 1.00 42.33 167 GLY D C 1
ATOM 5353 O O . GLY C 2 167 ? 135.774 108.114 92.780 1.00 42.33 167 GLY D O 1
ATOM 5354 N N . GLY C 2 168 ? 137.430 108.571 91.330 1.00 43.18 168 GLY D N 1
ATOM 5355 C CA . GLY C 2 168 ? 137.316 107.267 90.699 1.00 43.18 168 GLY D CA 1
ATOM 5356 C C . GLY C 2 168 ? 137.630 106.135 91.656 1.00 43.18 168 GLY D C 1
ATOM 5357 O O . GLY C 2 168 ? 136.882 105.159 91.755 1.00 43.18 168 GLY D O 1
ATOM 5358 N N . MET C 2 169 ? 138.744 106.251 92.378 1.00 43.51 169 MET D N 1
ATOM 5359 C CA . MET C 2 169 ? 139.094 105.219 93.343 1.00 43.51 169 MET D CA 1
ATOM 5360 C C . MET C 2 169 ? 138.086 105.158 94.481 1.00 43.51 169 MET D C 1
ATOM 5361 O O . MET C 2 169 ? 137.793 104.072 94.990 1.00 43.51 169 MET D O 1
ATOM 5366 N N . GLN C 2 170 ? 137.541 106.304 94.890 1.00 39.29 170 GLN D N 1
ATOM 5367 C CA . GLN C 2 170 ? 136.517 106.300 95.928 1.00 39.29 170 GLN D CA 1
ATOM 5368 C C . GLN C 2 170 ? 135.296 105.512 95.477 1.00 39.29 170 GLN D C 1
ATOM 5369 O O . GLN C 2 170 ? 134.779 104.663 96.214 1.00 39.29 170 GLN D O 1
ATOM 5375 N N . GLN C 2 171 ? 134.812 105.792 94.267 1.00 38.92 171 GLN D N 1
ATOM 5376 C CA . GLN C 2 171 ? 133.674 105.049 93.741 1.00 38.92 171 GLN D CA 1
ATOM 5377 C C . GLN C 2 171 ? 134.003 103.568 93.611 1.00 38.92 171 GLN D C 1
ATOM 5378 O O . GLN C 2 171 ? 133.157 102.708 93.887 1.00 38.92 171 GLN D O 1
ATOM 5384 N N . ARG C 2 172 ? 135.225 103.248 93.191 1.00 41.42 172 ARG D N 1
ATOM 5385 C CA . ARG C 2 172 ? 135.601 101.847 93.055 1.00 41.42 172 ARG D CA 1
ATOM 5386 C C . ARG C 2 172 ? 135.589 101.151 94.406 1.00 41.42 172 ARG D C 1
ATOM 5387 O O . ARG C 2 172 ? 135.177 99.992 94.515 1.00 41.42 172 ARG D O 1
ATOM 5395 N N . VAL C 2 173 ? 136.019 101.853 95.453 1.00 37.47 173 VAL D N 1
ATOM 5396 C CA . VAL C 2 173 ? 136.031 101.258 96.783 1.00 37.47 173 VAL D CA 1
ATOM 5397 C C . VAL C 2 173 ? 134.612 101.096 97.302 1.00 37.47 173 VAL D C 1
ATOM 5398 O O . VAL C 2 173 ? 134.289 100.108 97.970 1.00 37.47 173 VAL D O 1
ATOM 5402 N N . GLY C 2 174 ? 133.742 102.059 97.008 1.00 35.17 174 GLY D N 1
ATOM 5403 C CA . GLY C 2 174 ? 132.343 101.901 97.367 1.00 35.17 174 GLY D CA 1
ATOM 5404 C C . GLY C 2 174 ? 131.718 100.695 96.694 1.00 35.17 174 GLY D C 1
ATOM 5405 O O . GLY C 2 174 ? 130.977 99.928 97.317 1.00 35.17 174 GLY D O 1
ATOM 5406 N N . LEU C 2 175 ? 132.025 100.498 95.415 1.00 36.71 175 LEU D N 1
ATOM 5407 C CA . LEU C 2 175 ? 131.484 99.349 94.707 1.00 36.71 175 LEU D CA 1
ATOM 5408 C C . LEU C 2 175 ? 132.076 98.051 95.231 1.00 36.71 175 LEU D C 1
ATOM 5409 O O . LEU C 2 175 ? 131.387 97.028 95.278 1.00 36.71 175 LEU D O 1
ATOM 5414 N N . ALA C 2 176 ? 133.345 98.071 95.631 1.00 36.20 176 ALA D N 1
ATOM 5415 C CA . ALA C 2 176 ? 133.935 96.897 96.260 1.00 36.20 176 ALA D CA 1
ATOM 5416 C C . ALA C 2 176 ? 133.236 96.576 97.570 1.00 36.20 176 ALA D C 1
ATOM 5417 O O . ALA C 2 176 ? 132.999 95.407 97.888 1.00 36.20 176 ALA D O 1
ATOM 5419 N N . ARG C 2 177 ? 132.914 97.607 98.350 1.00 32.53 177 ARG D N 1
ATOM 5420 C CA . ARG C 2 177 ? 132.147 97.404 99.572 1.00 32.53 177 ARG D CA 1
ATOM 5421 C C . ARG C 2 177 ? 130.798 96.777 99.263 1.00 32.53 177 ARG D C 1
ATOM 5422 O O . ARG C 2 177 ? 130.335 95.885 99.982 1.00 32.53 177 ARG D O 1
ATOM 5430 N N . ALA C 2 178 ? 130.153 97.236 98.192 1.00 33.86 178 ALA D N 1
ATOM 5431 C CA . ALA C 2 178 ? 128.885 96.641 97.785 1.00 33.86 178 ALA D CA 1
ATOM 5432 C C . ALA C 2 178 ? 129.048 95.181 97.391 1.00 33.86 178 ALA D C 1
ATOM 5433 O O . ALA C 2 178 ? 128.188 94.352 97.706 1.00 33.86 178 ALA D O 1
ATOM 5435 N N . LEU C 2 179 ? 130.142 94.850 96.705 1.00 37.58 179 LEU D N 1
ATOM 5436 C CA . LEU C 2 179 ? 130.311 93.511 96.153 1.00 37.58 179 LEU D CA 1
ATOM 5437 C C . LEU C 2 179 ? 130.733 92.503 97.211 1.00 37.58 179 LEU D C 1
ATOM 5438 O O . LEU C 2 179 ? 130.306 91.345 97.169 1.00 37.58 179 LEU D O 1
ATOM 5443 N N . ALA C 2 180 ? 131.581 92.919 98.152 1.00 37.55 180 ALA D N 1
ATOM 5444 C CA . ALA C 2 180 ? 132.131 91.990 99.131 1.00 37.55 180 ALA D CA 1
ATOM 5445 C C . ALA C 2 180 ? 131.051 91.141 99.780 1.00 37.55 180 ALA D C 1
ATOM 5446 O O . ALA C 2 180 ? 131.324 90.026 100.236 1.00 37.55 180 ALA D O 1
ATOM 5448 N N . ASN C 2 181 ? 129.824 91.648 99.832 1.00 36.72 181 ASN D N 1
ATOM 5449 C CA . ASN C 2 181 ? 128.699 90.888 100.350 1.00 36.72 181 ASN D CA 1
ATOM 5450 C C . ASN C 2 181 ? 128.182 89.855 99.358 1.00 36.72 181 ASN D C 1
ATOM 5451 O O . ASN C 2 181 ? 127.356 89.017 99.734 1.00 36.72 181 ASN D O 1
ATOM 5456 N N . ASP C 2 182 ? 128.660 89.886 98.116 1.00 39.56 182 ASP D N 1
ATOM 5457 C CA . ASP C 2 182 ? 128.175 89.027 97.045 1.00 39.56 182 ASP D CA 1
ATOM 5458 C C . ASP C 2 182 ? 126.654 89.008 97.068 1.00 39.56 182 ASP D C 1
ATOM 5459 O O . ASP C 2 182 ? 126.044 87.980 97.391 1.00 39.56 182 ASP D O 1
ATOM 5464 N N . PRO C 2 183 ? 126.012 90.121 96.748 1.00 39.56 183 PRO D N 1
ATOM 5465 C CA . PRO C 2 183 ? 124.548 90.156 96.750 1.00 39.56 183 PRO D CA 1
ATOM 5466 C C . PRO C 2 183 ? 123.945 89.665 95.448 1.00 39.56 183 PRO D C 1
ATOM 5467 O O . PRO C 2 183 ? 124.663 89.310 94.508 1.00 39.56 183 PRO D O 1
ATOM 5471 N N . GLU C 2 184 ? 122.616 89.642 95.388 1.00 42.56 184 GLU D N 1
ATOM 5472 C CA . GLU C 2 184 ? 121.904 89.366 94.152 1.00 42.56 184 GLU D CA 1
ATOM 5473 C C . GLU C 2 184 ? 121.374 90.628 93.492 1.00 42.56 184 GLU D C 1
ATOM 5474 O O . GLU C 2 184 ? 120.929 90.569 92.341 1.00 42.56 184 GLU D O 1
ATOM 5480 N N . ILE C 2 185 ? 121.415 91.756 94.193 1.00 40.43 185 ILE D N 1
ATOM 5481 C CA . ILE C 2 185 ? 120.927 93.028 93.686 1.00 40.43 185 ILE D CA 1
ATOM 5482 C C . ILE C 2 185 ? 121.982 94.088 93.949 1.00 40.43 185 ILE D C 1
ATOM 5483 O O . ILE C 2 185 ? 122.692 94.052 94.959 1.00 40.43 185 ILE D O 1
ATOM 5488 N N . LEU C 2 186 ? 122.083 95.034 93.025 1.00 38.27 186 LEU D N 1
ATOM 5489 C CA . LEU C 2 186 ? 123.042 96.123 93.116 1.00 38.27 186 LEU D CA 1
ATOM 5490 C C . LEU C 2 186 ? 122.321 97.427 92.826 1.00 38.27 186 LEU D C 1
ATOM 5491 O O . LEU C 2 186 ? 121.828 97.636 91.712 1.00 38.27 186 LEU D O 1
ATOM 5496 N N . LEU C 2 187 ? 122.263 98.296 93.826 1.00 36.51 187 LEU D N 1
ATOM 5497 C CA . LEU C 2 187 ? 121.591 99.579 93.729 1.00 36.51 187 LEU D CA 1
ATOM 5498 C C . LEU C 2 187 ? 122.620 100.688 93.589 1.00 36.51 187 LEU D C 1
ATOM 5499 O O . LEU C 2 187 ? 123.682 100.645 94.216 1.00 36.51 187 LEU D O 1
ATOM 5504 N N . MET C 2 188 ? 122.299 101.677 92.765 1.00 36.94 188 MET D N 1
ATOM 5505 C CA . MET C 2 188 ? 123.151 102.837 92.579 1.00 36.94 188 MET D CA 1
ATOM 5506 C C . MET C 2 188 ? 122.286 104.080 92.492 1.00 36.94 188 MET D C 1
ATOM 5507 O O . MET C 2 188 ? 121.175 104.044 91.962 1.00 36.94 188 MET D O 1
ATOM 5512 N N . ASP C 2 189 ? 122.812 105.182 93.016 1.00 37.71 189 ASP D N 1
ATOM 5513 C CA . ASP C 2 189 ? 122.104 106.458 93.074 1.00 37.71 189 ASP D CA 1
ATOM 5514 C C . ASP C 2 189 ? 123.054 107.540 92.578 1.00 37.71 189 ASP D C 1
ATOM 5515 O O . ASP C 2 189 ? 123.818 108.107 93.362 1.00 37.71 189 ASP D O 1
ATOM 5520 N N . GLU C 2 190 ? 123.006 107.824 91.278 1.00 39.59 190 GLU D N 1
ATOM 5521 C CA . GLU C 2 190 ? 123.860 108.844 90.678 1.00 39.59 190 GLU D CA 1
ATOM 5522 C C . GLU C 2 190 ? 125.329 108.525 90.941 1.00 39.59 190 GLU D C 1
ATOM 5523 O O . GLU C 2 190 ? 126.115 109.379 91.353 1.00 39.59 190 GLU D O 1
ATOM 5529 N N . ALA C 2 191 ? 125.693 107.267 90.689 1.00 38.43 191 ALA D N 1
ATOM 5530 C CA . ALA C 2 191 ? 127.008 106.773 91.077 1.00 38.43 191 ALA D CA 1
ATOM 5531 C C . ALA C 2 191 ? 128.136 107.635 90.531 1.00 38.43 191 ALA D C 1
ATOM 5532 O O . ALA C 2 191 ? 129.164 107.803 91.197 1.00 38.43 191 ALA D O 1
ATOM 5534 N N . PHE C 2 192 ? 127.971 108.189 89.331 1.00 42.36 192 PHE D N 1
ATOM 5535 C CA . PHE C 2 192 ? 129.059 108.851 88.623 1.00 42.36 192 PHE D CA 1
ATOM 5536 C C . PHE C 2 192 ? 128.730 110.304 88.307 1.00 42.36 192 PHE D C 1
ATOM 5537 O O . PHE C 2 192 ? 129.157 110.834 87.281 1.00 42.36 192 PHE D O 1
ATOM 5545 N N . SER C 2 193 ? 127.974 110.964 89.182 1.00 40.91 193 SER D N 1
ATOM 5546 C CA . SER C 2 193 ? 127.657 112.370 88.976 1.00 40.91 193 SER D CA 1
ATOM 5547 C C . SER C 2 193 ? 128.816 113.289 89.327 1.00 40.91 193 SER D C 1
ATOM 5548 O O . SER C 2 193 ? 128.865 114.419 88.829 1.00 40.91 193 SER D O 1
ATOM 5551 N N . ALA C 2 194 ? 129.743 112.837 90.169 1.00 40.92 194 ALA D N 1
ATOM 5552 C CA . ALA C 2 194 ? 130.894 113.631 90.570 1.00 40.92 194 ALA D CA 1
ATOM 5553 C C . ALA C 2 194 ? 132.152 113.256 89.800 1.00 40.92 194 ALA D C 1
ATOM 5554 O O . ALA C 2 194 ? 133.262 113.553 90.255 1.00 40.92 194 ALA D O 1
ATOM 5556 N N . LEU C 2 195 ? 132.003 112.604 88.654 1.00 43.88 195 LEU D N 1
ATOM 5557 C CA . LEU C 2 195 ? 133.124 112.191 87.826 1.00 43.88 195 LEU D CA 1
ATOM 5558 C C . LEU C 2 195 ? 133.092 112.918 86.488 1.00 43.88 195 LEU D C 1
ATOM 5559 O O . LEU C 2 195 ? 132.147 113.641 86.161 1.00 43.88 195 LEU D O 1
ATOM 5564 N N . ASP C 2 196 ? 134.149 112.709 85.711 1.00 47.44 196 ASP D N 1
ATOM 5565 C CA . ASP C 2 196 ? 134.288 113.284 84.387 1.00 47.44 196 ASP D CA 1
ATOM 5566 C C . ASP C 2 196 ? 134.048 112.227 83.321 1.00 47.44 196 ASP D C 1
ATOM 5567 O O . ASP C 2 196 ? 134.113 111.024 83.593 1.00 47.44 196 ASP D O 1
ATOM 5572 N N . PRO C 2 197 ? 133.775 112.645 82.083 1.00 47.77 197 PRO D N 1
ATOM 5573 C CA . PRO C 2 197 ? 133.369 111.677 81.050 1.00 47.77 197 PRO D CA 1
ATOM 5574 C C . PRO C 2 197 ? 134.299 110.483 80.898 1.00 47.77 197 PRO D C 1
ATOM 5575 O O . PRO C 2 197 ? 133.816 109.358 80.732 1.00 47.77 197 PRO D O 1
ATOM 5579 N N . LEU C 2 198 ? 135.617 110.687 80.947 1.00 47.67 198 LEU D N 1
ATOM 5580 C CA . LEU C 2 198 ? 136.542 109.581 80.719 1.00 47.67 198 LEU D CA 1
ATOM 5581 C C . LEU C 2 198 ? 136.354 108.486 81.761 1.00 47.67 198 LEU D C 1
ATOM 5582 O O . LEU C 2 198 ? 136.017 107.342 81.432 1.00 47.67 198 LEU D O 1
ATOM 5587 N N . ILE C 2 199 ? 136.599 108.819 83.029 1.00 47.02 199 ILE D N 1
ATOM 5588 C CA . ILE C 2 199 ? 136.470 107.830 84.094 1.00 47.02 199 ILE D CA 1
ATOM 5589 C C . ILE C 2 199 ? 135.037 107.341 84.193 1.00 47.02 199 ILE D C 1
ATOM 5590 O O . ILE C 2 199 ? 134.792 106.180 84.539 1.00 47.02 199 ILE D O 1
ATOM 5595 N N . ARG C 2 200 ? 134.069 108.207 83.897 1.00 46.89 200 ARG D N 1
ATOM 5596 C CA . ARG C 2 200 ? 132.676 107.780 83.869 1.00 46.89 200 ARG D CA 1
ATOM 5597 C C . ARG C 2 200 ? 132.494 106.601 82.919 1.00 46.89 200 ARG D C 1
ATOM 5598 O O . ARG C 2 200 ? 131.997 105.537 83.306 1.00 46.89 200 ARG D O 1
ATOM 5606 N N . ARG C 2 201 ? 132.916 106.774 81.666 1.00 50.11 201 ARG D N 1
ATOM 5607 C CA . ARG C 2 201 ? 132.753 105.717 80.676 1.00 50.11 201 ARG D CA 1
ATOM 5608 C C . ARG C 2 201 ? 133.606 104.500 81.005 1.00 50.11 201 ARG D C 1
ATOM 5609 O O . ARG C 2 201 ? 133.198 103.365 80.730 1.00 50.11 201 ARG D O 1
ATOM 5617 N N . GLU C 2 202 ? 134.784 104.710 81.593 1.00 48.34 202 GLU D N 1
ATOM 5618 C CA . GLU C 2 202 ? 135.622 103.578 81.974 1.00 48.34 202 GLU D CA 1
ATOM 5619 C C . GLU C 2 202 ? 134.932 102.725 83.029 1.00 48.34 202 GLU D C 1
ATOM 5620 O O . GLU C 2 202 ? 134.894 101.491 82.929 1.00 48.34 202 GLU D O 1
ATOM 5626 N N . MET C 2 203 ? 134.388 103.371 84.059 1.00 46.74 203 MET D N 1
ATOM 5627 C CA . MET C 2 203 ? 133.642 102.646 85.076 1.00 46.74 203 MET D CA 1
ATOM 5628 C C . MET C 2 203 ? 132.420 101.973 84.476 1.00 46.74 203 MET D C 1
ATOM 5629 O O . MET C 2 203 ? 132.068 100.857 84.864 1.00 46.74 203 MET D O 1
ATOM 5634 N N . GLN C 2 204 ? 131.757 102.633 83.526 1.00 49.68 204 GLN D N 1
ATOM 5635 C CA . GLN C 2 204 ? 130.622 102.008 82.852 1.00 49.68 204 GLN D CA 1
ATOM 5636 C C . GLN C 2 204 ? 131.040 100.707 82.176 1.00 49.68 204 GLN D C 1
ATOM 5637 O O . GLN C 2 204 ? 130.369 99.673 82.307 1.00 49.68 204 GLN D O 1
ATOM 5643 N N . ASP C 2 205 ? 132.150 100.746 81.441 1.00 51.35 205 ASP D N 1
ATOM 5644 C CA . ASP C 2 205 ? 132.603 99.555 80.733 1.00 51.35 205 ASP D CA 1
ATOM 5645 C C . ASP C 2 205 ? 132.985 98.454 81.709 1.00 51.35 205 ASP D C 1
ATOM 5646 O O . ASP C 2 205 ? 132.630 97.285 81.511 1.00 51.35 205 ASP D O 1
ATOM 5651 N N . GLU C 2 206 ? 133.711 98.807 82.771 1.00 48.74 206 GLU D N 1
ATOM 5652 C CA . GLU C 2 206 ? 134.071 97.807 83.772 1.00 48.74 206 GLU D CA 1
ATOM 5653 C C . GLU C 2 206 ? 132.825 97.211 84.411 1.00 48.74 206 GLU D C 1
ATOM 5654 O O . GLU C 2 206 ? 132.772 96.009 84.698 1.00 48.74 206 GLU D O 1
ATOM 5660 N N . LEU C 2 207 ? 131.802 98.038 84.619 1.00 45.50 207 LEU D N 1
ATOM 5661 C CA . LEU C 2 207 ? 130.571 97.563 85.229 1.00 45.50 207 LEU D CA 1
ATOM 5662 C C . LEU C 2 207 ? 129.871 96.556 84.334 1.00 45.50 207 LEU D C 1
ATOM 5663 O O . LEU C 2 207 ? 129.434 95.501 84.804 1.00 45.50 207 LEU D O 1
ATOM 5668 N N . LEU C 2 208 ? 129.748 96.862 83.042 1.00 48.60 208 LEU D N 1
ATOM 5669 C CA . LEU C 2 208 ? 129.110 95.903 82.146 1.00 48.60 208 LEU D CA 1
ATOM 5670 C C . LEU C 2 208 ? 129.941 94.634 82.031 1.00 48.60 208 LEU D C 1
ATOM 5671 O O . LEU C 2 208 ? 129.390 93.531 81.929 1.00 48.60 208 LEU D O 1
ATOM 5676 N N . GLU C 2 209 ? 131.268 94.767 82.047 1.00 49.18 209 GLU D N 1
ATOM 5677 C CA . GLU C 2 209 ? 132.123 93.587 82.001 1.00 49.18 209 GLU D CA 1
ATOM 5678 C C . GLU C 2 209 ? 131.857 92.679 83.194 1.00 49.18 209 GLU D C 1
ATOM 5679 O O . GLU C 2 209 ? 131.697 91.464 83.042 1.00 49.18 209 GLU D O 1
ATOM 5685 N N . LEU C 2 210 ? 131.801 93.258 84.394 1.00 47.23 210 LEU D N 1
ATOM 5686 C CA . LEU C 2 210 ? 131.525 92.456 85.582 1.00 47.23 210 LEU D CA 1
ATOM 5687 C C . LEU C 2 210 ? 130.120 91.870 85.536 1.00 47.23 210 LEU D C 1
ATOM 5688 O O . LEU C 2 210 ? 129.904 90.721 85.937 1.00 47.23 210 LEU D O 1
ATOM 5693 N N . GLN C 2 211 ? 129.151 92.646 85.049 1.00 47.35 211 GLN D N 1
ATOM 5694 C CA . GLN C 2 211 ? 127.770 92.178 85.007 1.00 47.35 211 GLN D CA 1
ATOM 5695 C C . GLN C 2 211 ? 127.630 90.975 84.086 1.00 47.35 211 GLN D C 1
ATOM 5696 O O . GLN C 2 211 ? 126.933 90.008 84.409 1.00 47.35 211 GLN D O 1
ATOM 5702 N N . ALA C 2 212 ? 128.288 91.020 82.926 1.00 49.46 212 ALA D N 1
ATOM 5703 C CA . ALA C 2 212 ? 128.235 89.886 82.011 1.00 49.46 212 ALA D CA 1
ATOM 5704 C C . ALA C 2 212 ? 129.037 88.709 82.550 1.00 49.46 212 ALA D C 1
ATOM 5705 O O . ALA C 2 212 ? 128.594 87.558 82.467 1.00 49.46 212 ALA D O 1
ATOM 5707 N N . LYS C 2 213 ? 130.222 88.977 83.102 1.00 47.90 213 LYS D N 1
ATOM 5708 C CA . LYS C 2 213 ? 131.016 87.918 83.714 1.00 47.90 213 LYS D CA 1
ATOM 5709 C C . LYS C 2 213 ? 130.341 87.393 84.974 1.00 47.90 213 LYS D C 1
ATOM 5710 O O . LYS C 2 213 ? 130.115 86.186 85.116 1.00 47.90 213 LYS D O 1
ATOM 5716 N N . PHE C 2 214 ? 130.027 88.288 85.905 1.00 47.16 214 PHE D N 1
ATOM 5717 C CA . PHE C 2 214 ? 129.314 87.953 87.131 1.00 47.16 214 PHE D CA 1
ATOM 5718 C C . PHE C 2 214 ? 127.889 88.470 86.985 1.00 47.16 214 PHE D C 1
ATOM 5719 O O . PHE C 2 214 ? 127.657 89.683 87.016 1.00 47.16 214 PHE D O 1
ATOM 5727 N N . GLN C 2 215 ? 126.943 87.553 86.822 1.00 48.22 215 GLN D N 1
ATOM 5728 C CA . GLN C 2 215 ? 125.555 87.927 86.609 1.00 48.22 215 GLN D CA 1
ATOM 5729 C C . GLN C 2 215 ? 124.887 88.246 87.938 1.00 48.22 215 GLN D C 1
ATOM 5730 O O . GLN C 2 215 ? 125.018 87.494 88.908 1.00 48.22 215 GLN D O 1
ATOM 5736 N N . LYS C 2 216 ? 124.174 89.366 87.977 1.00 43.90 216 LYS D N 1
ATOM 5737 C CA . LYS C 2 216 ? 123.409 89.758 89.149 1.00 43.90 216 LYS D CA 1
ATOM 5738 C C . LYS C 2 216 ? 122.559 90.964 88.788 1.00 43.90 216 LYS D C 1
ATOM 5739 O O . LYS C 2 216 ? 122.945 91.781 87.948 1.00 43.90 216 LYS D O 1
ATOM 5745 N N . THR C 2 217 ? 121.402 91.063 89.435 1.00 44.10 217 THR D N 1
ATOM 5746 C CA . THR C 2 217 ? 120.468 92.135 89.133 1.00 44.10 217 THR D CA 1
ATOM 5747 C C . THR C 2 217 ? 121.052 93.487 89.510 1.00 44.10 217 THR D C 1
ATOM 5748 O O . THR C 2 217 ? 121.730 93.630 90.530 1.00 44.10 217 THR D O 1
ATOM 5752 N N . ILE C 2 218 ? 120.770 94.488 88.685 1.00 41.80 218 ILE D N 1
ATOM 5753 C CA . ILE C 2 218 ? 121.207 95.855 88.928 1.00 41.80 218 ILE D CA 1
ATOM 5754 C C . ILE C 2 218 ? 120.031 96.782 88.686 1.00 41.80 218 ILE D C 1
ATOM 5755 O O . ILE C 2 218 ? 119.201 96.533 87.806 1.00 41.80 218 ILE D O 1
ATOM 5760 N N . ILE C 2 219 ? 119.962 97.854 89.466 1.00 40.58 219 ILE D N 1
ATOM 5761 C CA . ILE C 2 219 ? 119.061 98.960 89.182 1.00 40.58 219 ILE D CA 1
ATOM 5762 C C . ILE C 2 219 ? 119.856 100.246 89.326 1.00 40.58 219 ILE D C 1
ATOM 5763 O O . ILE C 2 219 ? 120.564 100.439 90.320 1.00 40.58 219 ILE D O 1
ATOM 5768 N N . PHE C 2 220 ? 119.746 101.113 88.331 1.00 42.22 220 PHE D N 1
ATOM 5769 C CA . PHE C 2 220 ? 120.676 102.206 88.120 1.00 42.22 220 PHE D CA 1
ATOM 5770 C C . PHE C 2 220 ? 119.912 103.514 88.032 1.00 42.22 220 PHE D C 1
ATOM 5771 O O . PHE C 2 220 ? 118.767 103.548 87.572 1.00 42.22 220 PHE D O 1
ATOM 5779 N N . VAL C 2 221 ? 120.553 104.586 88.477 1.00 42.39 221 VAL D N 1
ATOM 5780 C CA . VAL C 2 221 ? 119.983 105.923 88.470 1.00 42.39 221 VAL D CA 1
ATOM 5781 C C . VAL C 2 221 ? 120.969 106.851 87.779 1.00 42.39 221 VAL D C 1
ATOM 5782 O O . VAL C 2 221 ? 122.161 106.852 88.102 1.00 42.39 221 VAL D O 1
ATOM 5786 N N . SER C 2 222 ? 120.473 107.638 86.829 1.00 47.79 222 SER D N 1
ATOM 5787 C CA . SER C 2 222 ? 121.330 108.513 86.040 1.00 47.79 222 SER D CA 1
ATOM 5788 C C . SER C 2 222 ? 120.480 109.626 85.441 1.00 47.79 222 SER D C 1
ATOM 5789 O O . SER C 2 222 ? 119.256 109.652 85.592 1.00 47.79 222 SER D O 1
ATOM 5792 N N . HIS C 2 223 ? 121.150 110.553 84.755 1.00 50.68 223 HIS D N 1
ATOM 5793 C CA . HIS C 2 223 ? 120.491 111.704 84.152 1.00 50.68 223 HIS D CA 1
ATOM 5794 C C . HIS C 2 223 ? 120.544 111.635 82.631 1.00 50.68 223 HIS D C 1
ATOM 5795 O O . HIS C 2 223 ? 119.574 111.990 81.953 1.00 50.68 223 HIS D O 1
ATOM 5802 N N . ASP C 2 224 ? 121.671 111.184 82.090 1.00 52.64 224 ASP D N 1
ATOM 5803 C CA . ASP C 2 224 ? 121.933 111.240 80.658 1.00 52.64 224 ASP D CA 1
ATOM 5804 C C . ASP C 2 224 ? 121.529 109.937 79.983 1.00 52.64 224 ASP D C 1
ATOM 5805 O O . ASP C 2 224 ? 121.703 108.852 80.544 1.00 52.64 224 ASP D O 1
ATOM 5810 N N . LEU C 2 225 ? 120.989 110.057 78.769 1.00 52.44 225 LEU D N 1
ATOM 5811 C CA . LEU C 2 225 ? 120.558 108.896 78.003 1.00 52.44 225 LEU D CA 1
ATOM 5812 C C . LEU C 2 225 ? 121.711 108.187 77.310 1.00 52.44 225 LEU D C 1
ATOM 5813 O O . LEU C 2 225 ? 121.609 106.986 77.039 1.00 52.44 225 LEU D O 1
ATOM 5818 N N . ASN C 2 226 ? 122.800 108.897 77.016 1.00 53.84 226 ASN D N 1
ATOM 5819 C CA . ASN C 2 226 ? 123.927 108.266 76.339 1.00 53.84 226 ASN D CA 1
ATOM 5820 C C . ASN C 2 226 ? 124.488 107.124 77.175 1.00 53.84 226 ASN D C 1
ATOM 5821 O O . ASN C 2 226 ? 124.681 106.008 76.678 1.00 53.84 226 ASN D O 1
ATOM 5826 N N . GLU C 2 227 ? 124.748 107.383 78.458 1.00 52.45 227 GLU D N 1
ATOM 5827 C CA . GLU C 2 227 ? 125.241 106.328 79.335 1.00 52.45 227 GLU D CA 1
ATOM 5828 C C . GLU C 2 227 ? 124.200 105.234 79.515 1.00 52.45 227 GLU D C 1
ATOM 5829 O O . GLU C 2 227 ? 124.542 104.050 79.612 1.00 52.45 227 GLU D O 1
ATOM 5835 N N . ALA C 2 228 ? 122.923 105.612 79.575 1.00 50.54 228 ALA D N 1
ATOM 5836 C CA . ALA C 2 228 ? 121.871 104.615 79.734 1.00 50.54 228 ALA D CA 1
ATOM 5837 C C . ALA C 2 228 ? 121.868 103.636 78.571 1.00 50.54 228 ALA D C 1
ATOM 5838 O O . ALA C 2 228 ? 121.698 102.428 78.767 1.00 50.54 228 ALA D O 1
ATOM 5840 N N . LEU C 2 229 ? 122.062 104.135 77.351 1.00 51.55 229 LEU D N 1
ATOM 5841 C CA . LEU C 2 229 ? 122.099 103.241 76.202 1.00 51.55 229 LEU D CA 1
ATOM 5842 C C . LEU C 2 229 ? 123.429 102.506 76.117 1.00 51.55 229 LEU D C 1
ATOM 5843 O O . LEU C 2 229 ? 123.481 101.381 75.606 1.00 51.55 229 LEU D O 1
ATOM 5848 N N . ARG C 2 230 ? 124.508 103.118 76.608 1.00 51.26 230 ARG D N 1
ATOM 5849 C CA . ARG C 2 230 ? 125.778 102.406 76.697 1.00 51.26 230 ARG D CA 1
ATOM 5850 C C . ARG C 2 230 ? 125.660 101.198 77.614 1.00 51.26 230 ARG D C 1
ATOM 5851 O O . ARG C 2 230 ? 126.243 100.141 77.344 1.00 51.26 230 ARG D O 1
ATOM 5859 N N . ILE C 2 231 ? 124.900 101.337 78.701 1.00 49.05 231 ILE D N 1
ATOM 5860 C CA . ILE C 2 231 ? 124.887 100.370 79.786 1.00 49.05 231 ILE D CA 1
ATOM 5861 C C . ILE C 2 231 ? 123.498 99.789 80.017 1.00 49.05 231 ILE D C 1
ATOM 5862 O O . ILE C 2 231 ? 123.354 98.580 80.225 1.00 49.05 231 ILE D O 1
ATOM 5867 N N . GLY C 2 232 ? 122.465 100.624 79.980 1.00 47.89 232 GLY D N 1
ATOM 5868 C CA . GLY C 2 232 ? 121.133 100.196 80.349 1.00 47.89 232 GLY D CA 1
ATOM 5869 C C . GLY C 2 232 ? 120.539 99.136 79.445 1.00 47.89 232 GLY D C 1
ATOM 5870 O O . GLY C 2 232 ? 120.516 99.291 78.221 1.00 47.89 232 GLY D O 1
ATOM 5871 N N . ASP C 2 233 ? 120.049 98.053 80.049 1.00 45.62 233 ASP D N 1
ATOM 5872 C CA . ASP C 2 233 ? 119.364 96.995 79.321 1.00 45.62 233 ASP D CA 1
ATOM 5873 C C . ASP C 2 233 ? 117.852 97.161 79.310 1.00 45.62 233 ASP D C 1
ATOM 5874 O O . ASP C 2 233 ? 117.184 96.550 78.471 1.00 45.62 233 ASP D O 1
ATOM 5879 N N . ARG C 2 234 ? 117.302 97.954 80.227 1.00 48.29 234 ARG D N 1
ATOM 5880 C CA . ARG C 2 234 ? 115.878 98.277 80.218 1.00 48.29 234 ARG D CA 1
ATOM 5881 C C . ARG C 2 234 ? 115.733 99.636 80.894 1.00 48.29 234 ARG D C 1
ATOM 5882 O O . ARG C 2 234 ? 115.677 99.719 82.124 1.00 48.29 234 ARG D O 1
ATOM 5890 N N . ILE C 2 235 ? 115.664 100.682 80.092 1.00 49.09 235 ILE D N 1
ATOM 5891 C CA . ILE C 2 235 ? 115.658 102.045 80.605 1.00 49.09 235 ILE D CA 1
ATOM 5892 C C . ILE C 2 235 ? 114.242 102.428 81.011 1.00 49.09 235 ILE D C 1
ATOM 5893 O O . ILE C 2 235 ? 113.255 101.899 80.489 1.00 49.09 235 ILE D O 1
ATOM 5898 N N . ALA C 2 236 ? 114.142 103.360 81.957 1.00 50.64 236 ALA D N 1
ATOM 5899 C CA . ALA C 2 236 ? 112.857 103.810 82.484 1.00 50.64 236 ALA D CA 1
ATOM 5900 C C . ALA C 2 236 ? 112.936 105.306 82.748 1.00 50.64 236 ALA D C 1
ATOM 5901 O O . ALA C 2 236 ? 113.787 105.759 83.518 1.00 50.64 236 ALA D O 1
ATOM 5903 N N . ILE C 2 237 ? 112.057 106.066 82.112 1.00 52.27 237 ILE D N 1
ATOM 5904 C CA . ILE C 2 237 ? 111.984 107.504 82.334 1.00 52.27 237 ILE D CA 1
ATOM 5905 C C . ILE C 2 237 ? 110.977 107.793 83.439 1.00 52.27 237 ILE D C 1
ATOM 5906 O O . ILE C 2 237 ? 110.020 107.041 83.653 1.00 52.27 237 ILE D O 1
ATOM 5911 N N . MET C 2 238 ? 111.190 108.899 84.147 1.00 52.96 238 MET D N 1
ATOM 5912 C CA . MET C 2 238 ? 110.318 109.276 85.247 1.00 52.96 238 MET D CA 1
ATOM 5913 C C . MET C 2 238 ? 110.256 110.792 85.342 1.00 52.96 238 MET D C 1
ATOM 5914 O O . MET C 2 238 ? 111.204 111.492 84.976 1.00 52.96 238 MET D O 1
ATOM 5919 N N . LYS C 2 239 ? 109.125 111.288 85.837 1.00 54.59 239 LYS D N 1
ATOM 5920 C CA . LYS C 2 239 ? 108.938 112.710 86.074 1.00 54.59 239 LYS D CA 1
ATOM 5921 C C . LYS C 2 239 ? 107.717 112.882 86.962 1.00 54.59 239 LYS D C 1
ATOM 5922 O O . LYS C 2 239 ? 106.755 112.116 86.868 1.00 54.59 239 LYS D O 1
ATOM 5928 N N . ASP C 2 240 ? 107.774 113.891 87.830 1.00 58.22 240 ASP D N 1
ATOM 5929 C CA . ASP C 2 240 ? 106.713 114.136 88.807 1.00 58.22 240 ASP D CA 1
ATOM 5930 C C . ASP C 2 240 ? 106.374 112.866 89.585 1.00 58.22 240 ASP D C 1
ATOM 5931 O O . ASP C 2 240 ? 105.242 112.678 90.037 1.00 58.22 240 ASP D O 1
ATOM 5936 N N . GLY C 2 241 ? 107.358 111.984 89.744 1.00 55.28 241 GLY D N 1
ATOM 5937 C CA . GLY C 2 241 ? 107.159 110.757 90.484 1.00 55.28 241 GLY D CA 1
ATOM 5938 C C . GLY C 2 241 ? 106.352 109.706 89.763 1.00 55.28 241 GLY D C 1
ATOM 5939 O O . GLY C 2 241 ? 105.766 108.837 90.415 1.00 55.28 241 GLY D O 1
ATOM 5940 N N . LYS C 2 242 ? 106.301 109.755 88.435 1.00 54.93 242 LYS D N 1
ATOM 5941 C CA . LYS C 2 242 ? 105.538 108.806 87.639 1.00 54.93 242 LYS D CA 1
ATOM 5942 C C . LYS C 2 242 ? 106.437 108.199 86.572 1.00 54.93 242 LYS D C 1
ATOM 5943 O O . LYS C 2 242 ? 107.126 108.925 85.848 1.00 54.93 242 LYS D O 1
ATOM 5949 N N . ILE C 2 243 ? 106.428 106.869 86.480 1.00 54.84 243 ILE D N 1
ATOM 5950 C CA . ILE C 2 243 ? 107.202 106.180 85.455 1.00 54.84 243 ILE D CA 1
ATOM 5951 C C . ILE C 2 243 ? 106.514 106.331 84.107 1.00 54.84 243 ILE D C 1
ATOM 5952 O O . ILE C 2 243 ? 105.283 106.266 84.004 1.00 54.84 243 ILE D O 1
ATOM 5957 N N . MET C 2 244 ? 107.311 106.513 83.057 1.00 54.68 244 MET D N 1
ATOM 5958 C CA . MET C 2 244 ? 106.781 106.692 81.712 1.00 54.68 244 MET D CA 1
ATOM 5959 C C . MET C 2 244 ? 106.746 105.393 80.917 1.00 54.68 244 MET D C 1
ATOM 5960 O O . MET C 2 244 ? 105.719 105.066 80.317 1.00 54.68 244 MET D O 1
ATOM 5965 N N . GLN C 2 245 ? 107.842 104.642 80.900 1.00 53.71 245 GLN D N 1
ATOM 5966 C CA . GLN C 2 245 ? 107.917 103.429 80.098 1.00 53.71 245 GLN D CA 1
ATOM 5967 C C . GLN C 2 245 ? 109.118 102.611 80.554 1.00 53.71 245 GLN D C 1
ATOM 5968 O O . GLN C 2 245 ? 109.830 102.981 81.491 1.00 53.71 245 GLN D O 1
ATOM 5974 N N . ILE C 2 246 ? 109.327 101.483 79.882 1.00 52.02 246 ILE D N 1
ATOM 5975 C CA . ILE C 2 246 ? 110.404 100.543 80.175 1.00 52.02 246 ILE D CA 1
ATOM 5976 C C . ILE C 2 246 ? 111.087 100.109 78.884 1.00 52.02 246 ILE D C 1
ATOM 5977 O O . ILE C 2 246 ? 111.274 98.921 78.615 1.00 52.02 246 ILE D O 1
ATOM 5982 N N . GLY C 2 247 ? 111.463 101.083 78.058 1.00 51.26 247 GLY D N 1
ATOM 5983 C CA . GLY C 2 247 ? 111.937 100.802 76.716 1.00 51.26 247 GLY D CA 1
ATOM 5984 C C . GLY C 2 247 ? 113.434 100.584 76.642 1.00 51.26 247 GLY D C 1
ATOM 5985 O O . GLY C 2 247 ? 114.218 101.424 77.091 1.00 51.26 247 GLY D O 1
ATOM 5986 N N . THR C 2 248 ? 113.827 99.450 76.061 1.00 50.40 248 THR D N 1
ATOM 5987 C CA . THR C 2 248 ? 115.237 99.176 75.802 1.00 50.40 248 THR D CA 1
ATOM 5988 C C . THR C 2 248 ? 115.714 99.900 74.548 1.00 50.40 248 THR D C 1
ATOM 5989 O O . THR C 2 248 ? 116.602 100.757 74.609 1.00 50.40 248 THR D O 1
ATOM 5993 N N . GLY C 2 249 ? 115.129 99.561 73.403 1.00 52.82 249 GLY D N 1
ATOM 5994 C CA . GLY C 2 249 ? 115.443 100.212 72.148 1.00 52.82 249 GLY D CA 1
ATOM 5995 C C . GLY C 2 249 ? 114.209 100.835 71.535 1.00 52.82 249 GLY D C 1
ATOM 5996 O O . GLY C 2 249 ? 114.262 101.397 70.437 1.00 52.82 249 GLY D O 1
ATOM 5997 N N . GLU C 2 250 ? 113.084 100.732 72.240 1.00 53.46 250 GLU D N 1
ATOM 5998 C CA . GLU C 2 250 ? 111.845 101.356 71.801 1.00 53.46 250 GLU D CA 1
ATOM 5999 C C . GLU C 2 250 ? 111.683 102.766 72.348 1.00 53.46 250 GLU D C 1
ATOM 6000 O O . GLU C 2 250 ? 111.133 103.631 71.655 1.00 53.46 250 GLU D O 1
ATOM 6006 N N . GLU C 2 251 ? 112.152 103.016 73.573 1.00 53.39 251 GLU D N 1
ATOM 6007 C CA . GLU C 2 251 ? 112.055 104.353 74.148 1.00 53.39 251 GLU D CA 1
ATOM 6008 C C . GLU C 2 251 ? 112.639 105.403 73.218 1.00 53.39 251 GLU D C 1
ATOM 6009 O O . GLU C 2 251 ? 112.143 106.533 73.168 1.00 53.39 251 GLU D O 1
ATOM 6015 N N . ILE C 2 252 ? 113.697 105.057 72.482 1.00 53.56 252 ILE D N 1
ATOM 6016 C CA . ILE C 2 252 ? 114.239 105.984 71.498 1.00 53.56 252 ILE D CA 1
ATOM 6017 C C . ILE C 2 252 ? 113.236 106.247 70.385 1.00 53.56 252 ILE D C 1
ATOM 6018 O O . ILE C 2 252 ? 113.318 107.281 69.712 1.00 53.56 252 ILE D O 1
ATOM 6023 N N . LEU C 2 253 ? 112.285 105.336 70.175 1.00 53.79 253 LEU D N 1
ATOM 6024 C CA . LEU C 2 253 ? 111.298 105.461 69.110 1.00 53.79 253 LEU D CA 1
ATOM 6025 C C . LEU C 2 253 ? 109.991 106.057 69.622 1.00 53.79 253 LEU D C 1
ATOM 6026 O O . LEU C 2 253 ? 109.543 107.096 69.128 1.00 53.79 253 LEU D O 1
ATOM 6031 N N . THR C 2 254 ? 109.376 105.421 70.615 1.00 55.07 254 THR D N 1
ATOM 6032 C CA . THR C 2 254 ? 108.117 105.901 71.178 1.00 55.07 254 THR D CA 1
ATOM 6033 C C . THR C 2 254 ? 108.431 106.961 72.226 1.00 55.07 254 THR D C 1
ATOM 6034 O O . THR C 2 254 ? 108.938 106.644 73.307 1.00 55.07 254 THR D O 1
ATOM 6038 N N . ASN C 2 255 ? 108.126 108.220 71.914 1.00 55.55 255 ASN D N 1
ATOM 6039 C CA . ASN C 2 255 ? 108.524 109.360 72.738 1.00 55.55 255 ASN D CA 1
ATOM 6040 C C . ASN C 2 255 ? 107.338 110.279 72.995 1.00 55.55 255 ASN D C 1
ATOM 6041 O O . ASN C 2 255 ? 107.200 111.329 72.353 1.00 55.55 255 ASN D O 1
ATOM 6046 N N . PRO C 2 256 ? 106.463 109.920 73.934 1.00 58.00 256 PRO D N 1
ATOM 6047 C CA . PRO C 2 256 ? 105.518 110.914 74.462 1.00 58.00 256 PRO D CA 1
ATOM 6048 C C . PRO C 2 256 ? 106.246 111.949 75.305 1.00 58.00 256 PRO D C 1
ATOM 6049 O O . PRO C 2 256 ? 106.186 111.918 76.538 1.00 58.00 256 PRO D O 1
ATOM 6053 N N . ALA C 2 257 ? 106.947 112.866 74.633 1.00 57.16 257 ALA D N 1
ATOM 6054 C CA . ALA C 2 257 ? 107.808 113.855 75.284 1.00 57.16 257 ALA D CA 1
ATOM 6055 C C . ALA C 2 257 ? 109.066 113.202 75.855 1.00 57.16 257 ALA D C 1
ATOM 6056 O O . ALA C 2 257 ? 109.589 113.629 76.886 1.00 57.16 257 ALA D O 1
ATOM 6058 N N . ASN C 2 258 ? 109.551 112.156 75.183 1.00 56.06 258 ASN D N 1
ATOM 6059 C CA . ASN C 2 258 ? 110.828 111.530 75.507 1.00 56.06 258 ASN D CA 1
ATOM 6060 C C . ASN C 2 258 ? 111.846 111.771 74.398 1.00 56.06 258 ASN D C 1
ATOM 6061 O O . ASN C 2 258 ? 112.679 110.911 74.108 1.00 56.06 258 ASN D O 1
ATOM 6066 N N . ASP C 2 259 ? 111.786 112.947 73.775 1.00 58.00 259 ASP D N 1
ATOM 6067 C CA . ASP C 2 259 ? 112.631 113.288 72.637 1.00 58.00 259 ASP D CA 1
ATOM 6068 C C . ASP C 2 259 ? 114.041 113.686 73.047 1.00 58.00 259 ASP D C 1
ATOM 6069 O O . ASP C 2 259 ? 114.770 114.258 72.230 1.00 58.00 259 ASP D O 1
ATOM 6074 N N . TYR C 2 260 ? 114.440 113.396 74.283 1.00 58.45 260 TYR D N 1
ATOM 6075 C CA . TYR C 2 260 ? 115.752 113.781 74.783 1.00 58.45 260 TYR D CA 1
ATOM 6076 C C . TYR C 2 260 ? 116.890 113.043 74.088 1.00 58.45 260 TYR D C 1
ATOM 6077 O O . TYR C 2 260 ? 118.055 113.287 74.421 1.00 58.45 260 TYR D O 1
ATOM 6086 N N . VAL C 2 261 ? 116.586 112.159 73.136 1.00 53.92 261 VAL D N 1
ATOM 6087 C CA . VAL C 2 261 ? 117.627 111.395 72.456 1.00 53.92 261 VAL D CA 1
ATOM 6088 C C . VAL C 2 261 ? 118.469 112.308 71.574 1.00 53.92 261 VAL D C 1
ATOM 6089 O O . VAL C 2 261 ? 119.705 112.268 71.611 1.00 53.92 261 VAL D O 1
ATOM 6093 N N . LYS C 2 262 ? 117.816 113.136 70.766 1.00 54.66 262 LYS D N 1
ATOM 6094 C CA . LYS C 2 262 ? 118.510 113.990 69.808 1.00 54.66 262 LYS D CA 1
ATOM 6095 C C . LYS C 2 262 ? 119.260 113.146 68.783 1.00 54.66 262 LYS D C 1
ATOM 6096 O O . LYS C 2 262 ? 118.735 112.843 67.712 1.00 54.66 262 LYS D O 1
ATOM 6102 N N . VAL D 2 3 ? 147.857 172.824 87.283 1.00 50.95 3 VAL C N 1
ATOM 6103 C CA . VAL D 2 3 ? 147.540 171.460 87.685 1.00 50.95 3 VAL C CA 1
ATOM 6104 C C . VAL D 2 3 ? 147.088 171.450 89.140 1.00 50.95 3 VAL C C 1
ATOM 6105 O O . VAL D 2 3 ? 147.603 172.204 89.964 1.00 50.95 3 VAL C O 1
ATOM 6109 N N . LYS D 2 4 ? 146.118 170.591 89.450 1.00 50.61 4 LYS C N 1
ATOM 6110 C CA . LYS D 2 4 ? 145.601 170.484 90.807 1.00 50.61 4 LYS C CA 1
ATOM 6111 C C . LYS D 2 4 ? 146.380 169.476 91.640 1.00 50.61 4 LYS C C 1
ATOM 6112 O O . LYS D 2 4 ? 146.573 169.683 92.843 1.00 50.61 4 LYS C O 1
ATOM 6118 N N . ILE D 2 5 ? 146.827 168.388 91.023 1.00 50.64 5 ILE C N 1
ATOM 6119 C CA . ILE D 2 5 ? 147.568 167.334 91.698 1.00 50.64 5 ILE C CA 1
ATOM 6120 C C . ILE D 2 5 ? 148.941 167.220 91.058 1.00 50.64 5 ILE C C 1
ATOM 6121 O O . ILE D 2 5 ? 149.090 167.418 89.848 1.00 50.64 5 ILE C O 1
ATOM 6126 N N . LYS D 2 6 ? 149.943 166.904 91.874 1.00 54.12 6 LYS C N 1
ATOM 6127 C CA . LYS D 2 6 ? 151.259 166.538 91.372 1.00 54.12 6 LYS C CA 1
ATOM 6128 C C . LYS D 2 6 ? 151.825 165.425 92.239 1.00 54.12 6 LYS C C 1
ATOM 6129 O O . LYS D 2 6 ? 151.957 165.586 93.455 1.00 54.12 6 LYS C O 1
ATOM 6135 N N . ILE D 2 7 ? 152.160 164.305 91.619 1.00 53.49 7 ILE C N 1
ATOM 6136 C CA . ILE D 2 7 ? 152.712 163.162 92.331 1.00 53.49 7 ILE C CA 1
ATOM 6137 C C . ILE D 2 7 ? 154.227 163.225 92.256 1.00 53.49 7 ILE C C 1
ATOM 6138 O O . ILE D 2 7 ? 154.803 163.795 91.322 1.00 53.49 7 ILE C O 1
ATOM 6143 N N . GLU D 2 8 ? 154.883 162.633 93.253 1.00 56.43 8 GLU C N 1
ATOM 6144 C CA . GLU D 2 8 ? 156.343 162.604 93.313 1.00 56.43 8 GLU C CA 1
ATOM 6145 C C . GLU D 2 8 ? 156.771 161.315 94.005 1.00 56.43 8 GLU C C 1
ATOM 6146 O O . GLU D 2 8 ? 156.747 161.226 95.236 1.00 56.43 8 GLU C O 1
ATOM 6152 N N . HIS D 2 9 ? 157.151 160.322 93.206 1.00 55.67 9 HIS C N 1
ATOM 6153 C CA . HIS D 2 9 ? 157.788 159.104 93.695 1.00 55.67 9 HIS C CA 1
ATOM 6154 C C . HIS D 2 9 ? 156.943 158.429 94.773 1.00 55.67 9 HIS C C 1
ATOM 6155 O O . HIS D 2 9 ? 157.357 158.263 95.921 1.00 55.67 9 HIS C O 1
ATOM 6162 N N . LEU D 2 10 ? 155.741 158.024 94.377 1.00 50.62 10 LEU C N 1
ATOM 6163 C CA . LEU D 2 10 ? 154.837 157.348 95.294 1.00 50.62 10 LEU C CA 1
ATOM 6164 C C . LEU D 2 10 ? 155.221 155.879 95.411 1.00 50.62 10 LEU C C 1
ATOM 6165 O O . LEU D 2 10 ? 155.403 155.191 94.402 1.00 50.62 10 LEU C O 1
ATOM 6170 N N . THR D 2 11 ? 155.345 155.404 96.647 1.00 50.48 11 THR C N 1
ATOM 6171 C CA . THR D 2 11 ? 155.778 154.045 96.928 1.00 50.48 11 THR C CA 1
ATOM 6172 C C . THR D 2 11 ? 154.928 153.463 98.044 1.00 50.48 11 THR C C 1
ATOM 6173 O O . THR D 2 11 ? 154.667 154.131 99.048 1.00 50.48 11 THR C O 1
ATOM 6177 N N . LYS D 2 12 ? 154.503 152.215 97.867 1.00 46.46 12 LYS C N 1
ATOM 6178 C CA . LYS D 2 12 ? 153.782 151.498 98.912 1.00 46.46 12 LYS C CA 1
ATOM 6179 C C . LYS D 2 12 ? 154.224 150.046 98.903 1.00 46.46 12 LYS C C 1
ATOM 6180 O O . LYS D 2 12 ? 154.040 149.350 97.901 1.00 46.46 12 LYS C O 1
ATOM 6186 N N . ILE D 2 13 ? 154.791 149.594 100.018 1.00 50.65 13 ILE C N 1
ATOM 6187 C CA . ILE D 2 13 ? 155.279 148.230 100.164 1.00 50.65 13 ILE C CA 1
ATOM 6188 C C . ILE D 2 13 ? 154.805 147.694 101.506 1.00 50.65 13 ILE C C 1
ATOM 6189 O O . ILE D 2 13 ? 154.946 148.366 102.533 1.00 50.65 13 ILE C O 1
ATOM 6194 N N . PHE D 2 14 ? 154.246 146.489 101.493 1.00 50.73 14 PHE C N 1
ATOM 6195 C CA . PHE D 2 14 ? 153.699 145.874 102.693 1.00 50.73 14 PHE C CA 1
ATOM 6196 C C . PHE D 2 14 ? 154.809 145.144 103.448 1.00 50.73 14 PHE C C 1
ATOM 6197 O O . PHE D 2 14 ? 155.998 145.276 103.145 1.00 50.73 14 PHE C O 1
ATOM 6205 N N . GLY D 2 15 ? 154.423 144.366 104.454 1.00 49.58 15 GLY C N 1
ATOM 6206 C CA . GLY D 2 15 ? 155.340 143.459 105.116 1.00 49.58 15 GLY C CA 1
ATOM 6207 C C . GLY D 2 15 ? 156.475 144.163 105.838 1.00 49.58 15 GLY C C 1
ATOM 6208 O O . GLY D 2 15 ? 156.627 145.383 105.816 1.00 49.58 15 GLY C O 1
ATOM 6209 N N . LYS D 2 16 ? 157.291 143.344 106.495 1.00 52.73 16 LYS C N 1
ATOM 6210 C CA . LYS D 2 16 ? 158.452 143.823 107.230 1.00 52.73 16 LYS C CA 1
ATOM 6211 C C . LYS D 2 16 ? 159.587 144.101 106.248 1.00 52.73 16 LYS C C 1
ATOM 6212 O O . LYS D 2 16 ? 159.392 144.142 105.030 1.00 52.73 16 LYS C O 1
ATOM 6218 N N . ARG D 2 17 ? 160.795 144.301 106.773 1.00 58.70 17 ARG C N 1
ATOM 6219 C CA . ARG D 2 17 ? 161.951 144.640 105.949 1.00 58.70 17 ARG C CA 1
ATOM 6220 C C . ARG D 2 17 ? 161.669 145.915 105.160 1.00 58.70 17 ARG C C 1
ATOM 6221 O O . ARG D 2 17 ? 161.975 146.025 103.972 1.00 58.70 17 ARG C O 1
ATOM 6229 N N . ILE D 2 18 ? 161.072 146.892 105.849 1.00 55.19 18 ILE C N 1
ATOM 6230 C CA . ILE D 2 18 ? 160.568 148.092 105.184 1.00 55.19 18 ILE C CA 1
ATOM 6231 C C . ILE D 2 18 ? 161.675 148.751 104.374 1.00 55.19 18 ILE C C 1
ATOM 6232 O O . ILE D 2 18 ? 161.609 148.833 103.143 1.00 55.19 18 ILE C O 1
ATOM 6237 N N . LYS D 2 19 ? 162.724 149.208 105.056 1.00 55.83 19 LYS C N 1
ATOM 6238 C CA . LYS D 2 19 ? 163.791 149.918 104.359 1.00 55.83 19 LYS C CA 1
ATOM 6239 C C . LYS D 2 19 ? 164.644 148.960 103.539 1.00 55.83 19 LYS C C 1
ATOM 6240 O O . LYS D 2 19 ? 165.009 149.266 102.397 1.00 55.83 19 LYS C O 1
ATOM 6246 N N . THR D 2 20 ? 164.972 147.797 104.102 1.00 57.81 20 THR C N 1
ATOM 6247 C CA . THR D 2 20 ? 165.774 146.822 103.376 1.00 57.81 20 THR C CA 1
ATOM 6248 C C . THR D 2 20 ? 165.094 146.426 102.073 1.00 57.81 20 THR C C 1
ATOM 6249 O O . THR D 2 20 ? 165.692 146.502 100.995 1.00 57.81 20 THR C O 1
ATOM 6253 N N . ALA D 2 21 ? 163.833 145.996 102.155 1.00 59.09 21 ALA C N 1
ATOM 6254 C CA . ALA D 2 21 ? 163.112 145.597 100.952 1.00 59.09 21 ALA C CA 1
ATOM 6255 C C . ALA D 2 21 ? 162.904 146.781 100.017 1.00 59.09 21 ALA C C 1
ATOM 6256 O O . ALA D 2 21 ? 163.027 146.642 98.795 1.00 59.09 21 ALA C O 1
ATOM 6258 N N . LEU D 2 22 ? 162.591 147.953 100.571 1.00 55.90 22 LEU C N 1
ATOM 6259 C CA . LEU D 2 22 ? 162.386 149.135 99.742 1.00 55.90 22 LEU C CA 1
ATOM 6260 C C . LEU D 2 22 ? 163.612 149.414 98.885 1.00 55.90 22 LEU C C 1
ATOM 6261 O O . LEU D 2 22 ? 163.503 149.621 97.672 1.00 55.90 22 LEU C O 1
ATOM 6266 N N . THR D 2 23 ? 164.795 149.412 99.501 1.00 58.43 23 THR C N 1
ATOM 6267 C CA . THR D 2 23 ? 166.007 149.727 98.756 1.00 58.43 23 THR C CA 1
ATOM 6268 C C . THR D 2 23 ? 166.427 148.579 97.849 1.00 58.43 23 THR C C 1
ATOM 6269 O O . THR D 2 23 ? 166.932 148.819 96.746 1.00 58.43 23 THR C O 1
ATOM 6273 N N . MET D 2 24 ? 166.228 147.331 98.282 1.00 63.45 24 MET C N 1
ATOM 6274 C CA . MET D 2 24 ? 166.582 146.203 97.431 1.00 63.45 24 MET C CA 1
ATOM 6275 C C . MET D 2 24 ? 165.737 146.184 96.168 1.00 63.45 24 MET C C 1
ATOM 6276 O O . MET D 2 24 ? 166.242 145.853 95.089 1.00 63.45 24 MET C O 1
ATOM 6281 N N . VAL D 2 25 ? 164.457 146.540 96.277 1.00 63.18 25 VAL C N 1
ATOM 6282 C CA . VAL D 2 25 ? 163.621 146.658 95.090 1.00 63.18 25 VAL C CA 1
ATOM 6283 C C . VAL D 2 25 ? 163.909 147.941 94.325 1.00 63.18 25 VAL C C 1
ATOM 6284 O O . VAL D 2 25 ? 163.697 147.986 93.106 1.00 63.18 25 VAL C O 1
ATOM 6288 N N . GLU D 2 26 ? 164.399 148.984 95.001 1.00 60.98 26 GLU C N 1
ATOM 6289 C CA . GLU D 2 26 ? 164.745 150.224 94.319 1.00 60.98 26 GLU C CA 1
ATOM 6290 C C . GLU D 2 26 ? 165.761 150.009 93.210 1.00 60.98 26 GLU C C 1
ATOM 6291 O O . GLU D 2 26 ? 165.907 150.883 92.347 1.00 60.98 26 GLU C O 1
ATOM 6297 N N . LYS D 2 27 ? 166.463 148.876 93.211 1.00 62.51 27 LYS C N 1
ATOM 6298 C CA . LYS D 2 27 ? 167.295 148.510 92.075 1.00 62.51 27 LYS C CA 1
ATOM 6299 C C . LYS D 2 27 ? 166.509 148.496 90.772 1.00 62.51 27 LYS C C 1
ATOM 6300 O O . LYS D 2 27 ? 167.116 148.572 89.698 1.00 62.51 27 LYS C O 1
ATOM 6306 N N . GLY D 2 28 ? 165.182 148.402 90.839 1.00 61.96 28 GLY C N 1
ATOM 6307 C CA . GLY D 2 28 ? 164.363 148.466 89.649 1.00 61.96 28 GLY C CA 1
ATOM 6308 C C . GLY D 2 28 ? 164.105 147.131 88.994 1.00 61.96 28 GLY C C 1
ATOM 6309 O O . GLY D 2 28 ? 163.797 147.086 87.798 1.00 61.96 28 GLY C O 1
ATOM 6310 N N . GLU D 2 29 ? 164.215 146.037 89.740 1.00 64.08 29 GLU C N 1
ATOM 6311 C CA . GLU D 2 29 ? 163.994 144.723 89.164 1.00 64.08 29 GLU C CA 1
ATOM 6312 C C . GLU D 2 29 ? 162.503 144.464 88.995 1.00 64.08 29 GLU C C 1
ATOM 6313 O O . GLU D 2 29 ? 161.674 145.086 89.665 1.00 64.08 29 GLU C O 1
ATOM 6319 N N . PRO D 2 30 ? 162.130 143.552 88.100 1.00 65.81 30 PRO C N 1
ATOM 6320 C CA . PRO D 2 30 ? 160.713 143.194 87.976 1.00 65.81 30 PRO C CA 1
ATOM 6321 C C . PRO D 2 30 ? 160.150 142.744 89.316 1.00 65.81 30 PRO C C 1
ATOM 6322 O O . PRO D 2 30 ? 160.771 141.969 90.046 1.00 65.81 30 PRO C O 1
ATOM 6326 N N . LYS D 2 31 ? 158.962 143.257 89.639 1.00 63.06 31 LYS C N 1
ATOM 6327 C CA . LYS D 2 31 ? 158.365 142.985 90.940 1.00 63.06 31 LYS C CA 1
ATOM 6328 C C . LYS D 2 31 ? 158.044 141.508 91.115 1.00 63.06 31 LYS C C 1
ATOM 6329 O O . LYS D 2 31 ? 158.008 141.011 92.247 1.00 63.06 31 LYS C O 1
ATOM 6335 N N . ASN D 2 32 ? 157.805 140.794 90.013 1.00 67.11 32 ASN C N 1
ATOM 6336 C CA . ASN D 2 32 ? 157.451 139.381 90.105 1.00 67.11 32 ASN C CA 1
ATOM 6337 C C . ASN D 2 32 ? 158.459 138.615 90.950 1.00 67.11 32 ASN C C 1
ATOM 6338 O O . ASN D 2 32 ? 158.083 137.812 91.811 1.00 67.11 32 ASN C O 1
ATOM 6343 N N . GLU D 2 33 ? 159.752 138.852 90.718 1.00 68.34 33 GLU C N 1
ATOM 6344 C CA . GLU D 2 33 ? 160.774 138.152 91.488 1.00 68.34 33 GLU C CA 1
ATOM 6345 C C . GLU D 2 33 ? 160.596 138.383 92.983 1.00 68.34 33 GLU C C 1
ATOM 6346 O O . GLU D 2 33 ? 160.583 137.429 93.771 1.00 68.34 33 GLU C O 1
ATOM 6352 N N . ILE D 2 34 ? 160.444 139.643 93.392 1.00 66.66 34 ILE C N 1
ATOM 6353 C CA . ILE D 2 34 ? 160.438 139.957 94.815 1.00 66.66 34 ILE C CA 1
ATOM 6354 C C . ILE D 2 34 ? 159.111 139.582 95.461 1.00 66.66 34 ILE C C 1
ATOM 6355 O O . ILE D 2 34 ? 159.062 139.307 96.665 1.00 66.66 34 ILE C O 1
ATOM 6360 N N . LEU D 2 35 ? 158.021 139.569 94.693 1.00 68.45 35 LEU C N 1
ATOM 6361 C CA . LEU D 2 35 ? 156.730 139.174 95.242 1.00 68.45 35 LEU C CA 1
ATOM 6362 C C . LEU D 2 35 ? 156.537 137.664 95.247 1.00 68.45 35 LEU C C 1
ATOM 6363 O O . LEU D 2 35 ? 155.675 137.166 95.979 1.00 68.45 35 LEU C O 1
ATOM 6368 N N . LYS D 2 36 ? 157.313 136.929 94.452 1.00 70.75 36 LYS C N 1
ATOM 6369 C CA . LYS D 2 36 ? 157.205 135.477 94.400 1.00 70.75 36 LYS C CA 1
ATOM 6370 C C . LYS D 2 36 ? 158.210 134.798 95.325 1.00 70.75 36 LYS C C 1
ATOM 6371 O O . LYS D 2 36 ? 157.827 133.981 96.168 1.00 70.75 36 LYS C O 1
ATOM 6377 N N . LYS D 2 37 ? 159.494 135.129 95.186 1.00 71.69 37 LYS C N 1
ATOM 6378 C CA . LYS D 2 37 ? 160.552 134.468 95.941 1.00 71.69 37 LYS C CA 1
ATOM 6379 C C . LYS D 2 37 ? 160.808 135.145 97.283 1.00 71.69 37 LYS C C 1
ATOM 6380 O O . LYS D 2 37 ? 160.674 134.514 98.336 1.00 71.69 37 LYS C O 1
ATOM 6386 N N . THR D 2 38 ? 161.176 136.427 97.267 1.00 67.94 38 THR C N 1
ATOM 6387 C CA . THR D 2 38 ? 161.504 137.118 98.507 1.00 67.94 38 THR C CA 1
ATOM 6388 C C . THR D 2 38 ? 160.278 137.393 99.368 1.00 67.94 38 THR C C 1
ATOM 6389 O O . THR D 2 38 ? 160.435 137.761 100.537 1.00 67.94 38 THR C O 1
ATOM 6393 N N . GLY D 2 39 ? 159.073 137.226 98.826 1.00 65.43 39 GLY C N 1
ATOM 6394 C CA . GLY D 2 39 ? 157.854 137.327 99.600 1.00 65.43 39 GLY C CA 1
ATOM 6395 C C . GLY D 2 39 ? 157.436 138.728 99.986 1.00 65.43 39 GLY C C 1
ATOM 6396 O O . GLY D 2 39 ? 156.404 138.882 100.651 1.00 65.43 39 GLY C O 1
ATOM 6397 N N . ALA D 2 40 ? 158.189 139.753 99.596 1.00 66.28 40 ALA C N 1
ATOM 6398 C CA . ALA D 2 40 ? 157.840 141.128 99.936 1.00 66.28 40 ALA C CA 1
ATOM 6399 C C . ALA D 2 40 ? 156.777 141.619 98.962 1.00 66.28 40 ALA C C 1
ATOM 6400 O O . ALA D 2 40 ? 157.049 141.794 97.770 1.00 66.28 40 ALA C O 1
ATOM 6402 N N . THR D 2 41 ? 155.566 141.840 99.464 1.00 60.05 41 THR C N 1
ATOM 6403 C CA . THR D 2 41 ? 154.475 142.278 98.608 1.00 60.05 41 THR C CA 1
ATOM 6404 C C . THR D 2 41 ? 154.696 143.720 98.169 1.00 60.05 41 THR C C 1
ATOM 6405 O O . THR D 2 41 ? 155.313 144.521 98.875 1.00 60.05 41 THR C O 1
ATOM 6409 N N . VAL D 2 42 ? 154.184 144.046 96.985 1.00 59.31 42 VAL C N 1
ATOM 6410 C CA . VAL D 2 42 ? 154.370 145.357 96.376 1.00 59.31 42 VAL C CA 1
ATOM 6411 C C . VAL D 2 42 ? 153.013 145.887 95.940 1.00 59.31 42 VAL C C 1
ATOM 6412 O O . VAL D 2 42 ? 152.216 145.151 95.348 1.00 59.31 42 VAL C O 1
ATOM 6416 N N . GLY D 2 43 ? 152.753 147.157 96.236 1.00 51.56 43 GLY C N 1
ATOM 6417 C CA . GLY D 2 43 ? 151.551 147.814 95.762 1.00 51.56 43 GLY C CA 1
ATOM 6418 C C . GLY D 2 43 ? 151.818 148.687 94.556 1.00 51.56 43 GLY C C 1
ATOM 6419 O O . GLY D 2 43 ? 151.085 148.636 93.564 1.00 51.56 43 GLY C O 1
ATOM 6420 N N . VAL D 2 44 ? 152.872 149.495 94.633 1.00 51.60 44 VAL C N 1
ATOM 6421 C CA . VAL D 2 44 ? 153.279 150.395 93.566 1.00 51.60 44 VAL C CA 1
ATOM 6422 C C . VAL D 2 44 ? 154.801 150.462 93.553 1.00 51.60 44 VAL C C 1
ATOM 6423 O O . VAL D 2 44 ? 155.480 149.795 94.339 1.00 51.60 44 VAL C O 1
ATOM 6427 N N . TYR D 2 45 ? 155.341 151.272 92.643 1.00 57.98 45 TYR C N 1
ATOM 6428 C CA . TYR D 2 45 ? 156.776 151.540 92.635 1.00 57.98 45 TYR C CA 1
ATOM 6429 C C . TYR D 2 45 ? 157.023 152.848 91.899 1.00 57.98 45 TYR C C 1
ATOM 6430 O O . TYR D 2 45 ? 156.947 152.885 90.667 1.00 57.98 45 TYR C O 1
ATOM 6439 N N . ASP D 2 46 ? 157.322 153.906 92.649 1.00 55.04 46 ASP C N 1
ATOM 6440 C CA . ASP D 2 46 ? 157.895 155.133 92.102 1.00 55.04 46 ASP C CA 1
ATOM 6441 C C . ASP D 2 46 ? 157.086 155.640 90.905 1.00 55.04 46 ASP C C 1
ATOM 6442 O O . ASP D 2 46 ? 157.564 155.725 89.774 1.00 55.04 46 ASP C O 1
ATOM 6447 N N . THR D 2 47 ? 155.835 155.979 91.192 1.00 54.22 47 THR C N 1
ATOM 6448 C CA . THR D 2 47 ? 154.934 156.548 90.201 1.00 54.22 47 THR C CA 1
ATOM 6449 C C . THR D 2 47 ? 154.953 158.063 90.347 1.00 54.22 47 THR C C 1
ATOM 6450 O O . THR D 2 47 ? 154.665 158.591 91.427 1.00 54.22 47 THR C O 1
ATOM 6454 N N . ASN D 2 48 ? 155.297 158.757 89.264 1.00 56.02 48 ASN C N 1
ATOM 6455 C CA . ASN D 2 48 ? 155.446 160.211 89.260 1.00 56.02 48 ASN C CA 1
ATOM 6456 C C . ASN D 2 48 ? 154.626 160.769 88.101 1.00 56.02 48 ASN C C 1
ATOM 6457 O O . ASN D 2 48 ? 155.148 160.981 87.003 1.00 56.02 48 ASN C O 1
ATOM 6462 N N . PHE D 2 49 ? 153.341 161.010 88.354 1.00 51.85 49 PHE C N 1
ATOM 6463 C CA . PHE D 2 49 ? 152.457 161.603 87.360 1.00 51.85 49 PHE C CA 1
ATOM 6464 C C . PHE D 2 49 ? 151.691 162.767 87.975 1.00 51.85 49 PHE C C 1
ATOM 6465 O O . PHE D 2 49 ? 152.002 163.198 89.089 1.00 51.85 49 PHE C O 1
ATOM 6473 N N . GLU D 2 50 ? 150.695 163.284 87.261 1.00 51.68 50 GLU C N 1
ATOM 6474 C CA . GLU D 2 50 ? 149.947 164.439 87.732 1.00 51.68 50 GLU C CA 1
ATOM 6475 C C . GLU D 2 50 ? 148.531 164.378 87.181 1.00 51.68 50 GLU C C 1
ATOM 6476 O O . GLU D 2 50 ? 148.237 163.625 86.250 1.00 51.68 50 GLU C O 1
ATOM 6482 N N . ILE D 2 51 ? 147.655 165.187 87.774 1.00 48.90 51 ILE C N 1
ATOM 6483 C CA . ILE D 2 51 ? 146.255 165.273 87.371 1.00 48.90 51 ILE C CA 1
ATOM 6484 C C . ILE D 2 51 ? 145.864 166.744 87.342 1.00 48.90 51 ILE C C 1
ATOM 6485 O O . ILE D 2 51 ? 145.847 167.403 88.387 1.00 48.90 51 ILE C O 1
ATOM 6490 N N . ASN D 2 52 ? 145.544 167.254 86.158 1.00 50.10 52 ASN C N 1
ATOM 6491 C CA . ASN D 2 52 ? 145.148 168.644 86.018 1.00 50.10 52 ASN C CA 1
ATOM 6492 C C . ASN D 2 52 ? 143.671 168.818 86.356 1.00 50.10 52 ASN C C 1
ATOM 6493 O O . ASN D 2 52 ? 142.863 167.893 86.242 1.00 50.10 52 ASN C O 1
ATOM 6498 N N . GLU D 2 53 ? 143.327 170.032 86.772 1.00 49.51 53 GLU C N 1
ATOM 6499 C CA . GLU D 2 53 ? 141.967 170.323 87.198 1.00 49.51 53 GLU C CA 1
ATOM 6500 C C . GLU D 2 53 ? 140.987 170.127 86.049 1.00 49.51 53 GLU C C 1
ATOM 6501 O O . GLU D 2 53 ? 141.319 170.316 84.876 1.00 49.51 53 GLU C O 1
ATOM 6507 N N . GLY D 2 54 ? 139.766 169.739 86.402 1.00 48.60 54 GLY C N 1
ATOM 6508 C CA . GLY D 2 54 ? 138.693 169.617 85.436 1.00 48.60 54 GLY C CA 1
ATOM 6509 C C . GLY D 2 54 ? 138.921 168.539 84.397 1.00 48.60 54 GLY C C 1
ATOM 6510 O O . GLY D 2 54 ? 138.688 168.765 83.205 1.00 48.60 54 GLY C O 1
ATOM 6511 N N . GLU D 2 55 ? 139.368 167.362 84.828 1.00 47.75 55 GLU C N 1
ATOM 6512 C CA . GLU D 2 55 ? 139.614 166.258 83.914 1.00 47.75 55 GLU C CA 1
ATOM 6513 C C . GLU D 2 55 ? 139.265 164.949 84.610 1.00 47.75 55 GLU C C 1
ATOM 6514 O O . GLU D 2 55 ? 138.757 164.933 85.734 1.00 47.75 55 GLU C O 1
ATOM 6520 N N . ILE D 2 56 ? 139.547 163.846 83.924 1.00 45.86 56 ILE C N 1
ATOM 6521 C CA . ILE D 2 56 ? 139.193 162.506 84.376 1.00 45.86 56 ILE C CA 1
ATOM 6522 C C . ILE D 2 56 ? 140.402 161.617 84.113 1.00 45.86 56 ILE C C 1
ATOM 6523 O O . ILE D 2 56 ? 140.641 161.207 82.972 1.00 45.86 56 ILE C O 1
ATOM 6528 N N . PHE D 2 57 ? 141.159 161.304 85.165 1.00 47.55 57 PHE C N 1
ATOM 6529 C CA . PHE D 2 57 ? 142.382 160.511 85.034 1.00 47.55 57 PHE C CA 1
ATOM 6530 C C . PHE D 2 57 ? 142.068 159.064 85.396 1.00 47.55 57 PHE C C 1
ATOM 6531 O O . PHE D 2 57 ? 142.436 158.554 86.455 1.00 47.55 57 PHE C O 1
ATOM 6539 N N . VAL D 2 58 ? 141.374 158.392 84.477 1.00 46.49 58 VAL C N 1
ATOM 6540 C CA . VAL D 2 58 ? 141.018 157.001 84.694 1.00 46.49 58 VAL C CA 1
ATOM 6541 C C . VAL D 2 58 ? 142.274 156.171 84.939 1.00 46.49 58 VAL C C 1
ATOM 6542 O O . VAL D 2 58 ? 143.386 156.530 84.536 1.00 46.49 58 VAL C O 1
ATOM 6546 N N . ILE D 2 59 ? 142.085 155.044 85.621 1.00 45.82 59 ILE C N 1
ATOM 6547 C CA . ILE D 2 59 ? 143.170 154.139 85.974 1.00 45.82 59 ILE C CA 1
ATOM 6548 C C . ILE D 2 59 ? 142.686 152.715 85.753 1.00 45.82 59 ILE C C 1
ATOM 6549 O O . ILE D 2 59 ? 141.678 152.303 86.336 1.00 45.82 59 ILE C O 1
ATOM 6554 N N . MET D 2 60 ? 143.401 151.965 84.921 1.00 53.58 60 MET C N 1
ATOM 6555 C CA . MET D 2 60 ? 143.060 150.587 84.613 1.00 53.58 60 MET C CA 1
ATOM 6556 C C . MET D 2 60 ? 144.033 149.642 85.300 1.00 53.58 60 MET C C 1
ATOM 6557 O O . MET D 2 60 ? 144.939 150.060 86.025 1.00 53.58 60 MET C O 1
ATOM 6562 N N . GLY D 2 61 ? 143.858 148.356 85.021 1.00 51.81 61 GLY C N 1
ATOM 6563 C CA . GLY D 2 61 ? 144.705 147.326 85.582 1.00 51.81 61 GLY C CA 1
ATOM 6564 C C . GLY D 2 61 ? 143.921 146.067 85.880 1.00 51.81 61 GLY C C 1
ATOM 6565 O O . GLY D 2 61 ? 142.833 146.125 86.446 1.00 51.81 61 GLY C O 1
ATOM 6566 N N . LEU D 2 62 ? 144.467 144.923 85.487 1.00 53.98 62 LEU C N 1
ATOM 6567 C CA . LEU D 2 62 ? 143.805 143.653 85.737 1.00 53.98 62 LEU C CA 1
ATOM 6568 C C . LEU D 2 62 ? 143.459 143.542 87.214 1.00 53.98 62 LEU C C 1
ATOM 6569 O O . LEU D 2 62 ? 144.191 144.035 88.077 1.00 53.98 62 LEU C O 1
ATOM 6574 N N . SER D 2 63 ? 142.331 142.901 87.506 1.00 54.66 63 SER C N 1
ATOM 6575 C CA . SER D 2 63 ? 141.904 142.774 88.891 1.00 54.66 63 SER C CA 1
ATOM 6576 C C . SER D 2 63 ? 143.010 142.095 89.689 1.00 54.66 63 SER C C 1
ATOM 6577 O O . SER D 2 63 ? 143.288 140.907 89.497 1.00 54.66 63 SER C O 1
ATOM 6580 N N . GLY D 2 64 ? 143.646 142.850 90.583 1.00 51.91 64 GLY C N 1
ATOM 6581 C CA . GLY D 2 64 ? 144.796 142.383 91.330 1.00 51.91 64 GLY C CA 1
ATOM 6582 C C . GLY D 2 64 ? 146.095 143.091 91.002 1.00 51.91 64 GLY C C 1
ATOM 6583 O O . GLY D 2 64 ? 147.152 142.641 91.459 1.00 51.91 64 GLY C O 1
ATOM 6584 N N . SER D 2 65 ? 146.057 144.179 90.231 1.00 51.25 65 SER C N 1
ATOM 6585 C CA . SER D 2 65 ? 147.255 144.878 89.789 1.00 51.25 65 SER C CA 1
ATOM 6586 C C . SER D 2 65 ? 147.500 146.184 90.536 1.00 51.25 65 SER C C 1
ATOM 6587 O O . SER D 2 65 ? 148.180 147.069 90.004 1.00 51.25 65 SER C O 1
ATOM 6590 N N . GLY D 2 66 ? 146.963 146.332 91.741 1.00 47.13 66 GLY C N 1
ATOM 6591 C CA . GLY D 2 66 ? 147.199 147.548 92.502 1.00 47.13 66 GLY C CA 1
ATOM 6592 C C . GLY D 2 66 ? 146.630 148.787 91.848 1.00 47.13 66 GLY C C 1
ATOM 6593 O O . GLY D 2 66 ? 147.345 149.784 91.687 1.00 47.13 66 GLY C O 1
ATOM 6594 N N . LYS D 2 67 ? 145.358 148.744 91.481 1.00 45.54 67 LYS C N 1
ATOM 6595 C CA . LYS D 2 67 ? 144.729 149.883 90.834 1.00 45.54 67 LYS C CA 1
ATOM 6596 C C . LYS D 2 67 ? 144.088 150.834 91.835 1.00 45.54 67 LYS C C 1
ATOM 6597 O O . LYS D 2 67 ? 144.227 152.048 91.719 1.00 45.54 67 LYS C O 1
ATOM 6603 N N . SER D 2 68 ? 143.402 150.275 92.826 1.00 39.67 68 SER C N 1
ATOM 6604 C CA . SER D 2 68 ? 142.703 151.075 93.818 1.00 39.67 68 SER C CA 1
ATOM 6605 C C . SER D 2 68 ? 143.598 151.467 94.982 1.00 39.67 68 SER C C 1
ATOM 6606 O O . SER D 2 68 ? 143.249 152.379 95.745 1.00 39.67 68 SER C O 1
ATOM 6609 N N . THR D 2 69 ? 144.730 150.784 95.144 1.00 39.97 69 THR C N 1
ATOM 6610 C CA . THR D 2 69 ? 145.667 151.154 96.193 1.00 39.97 69 THR C CA 1
ATOM 6611 C C . THR D 2 69 ? 146.176 152.570 95.985 1.00 39.97 69 THR C C 1
ATOM 6612 O O . THR D 2 69 ? 146.371 153.314 96.950 1.00 39.97 69 THR C O 1
ATOM 6616 N N . LEU D 2 70 ? 146.384 152.968 94.733 1.00 42.65 70 LEU C N 1
ATOM 6617 C CA . LEU D 2 70 ? 146.816 154.333 94.461 1.00 42.65 70 LEU C CA 1
ATOM 6618 C C . LEU D 2 70 ? 145.812 155.335 95.013 1.00 42.65 70 LEU C C 1
ATOM 6619 O O . LEU D 2 70 ? 146.179 156.289 95.711 1.00 42.65 70 LEU C O 1
ATOM 6624 N N . LEU D 2 71 ? 144.530 155.127 94.712 1.00 37.80 71 LEU C N 1
ATOM 6625 C CA . LEU D 2 71 ? 143.484 155.957 95.292 1.00 37.80 71 LEU C CA 1
ATOM 6626 C C . LEU D 2 71 ? 143.596 155.979 96.806 1.00 37.80 71 LEU C C 1
ATOM 6627 O O . LEU D 2 71 ? 143.816 157.028 97.419 1.00 37.80 71 LEU C O 1
ATOM 6632 N N . ARG D 2 72 ? 143.460 154.808 97.423 1.00 35.62 72 ARG C N 1
ATOM 6633 C CA . ARG D 2 72 ? 143.457 154.737 98.875 1.00 35.62 72 ARG C CA 1
ATOM 6634 C C . ARG D 2 72 ? 144.718 155.338 99.481 1.00 35.62 72 ARG C C 1
ATOM 6635 O O . ARG D 2 72 ? 144.738 155.633 100.680 1.00 35.62 72 ARG C O 1
ATOM 6643 N N . LEU D 2 73 ? 145.767 155.529 98.678 1.00 40.85 73 LEU C N 1
ATOM 6644 C CA . LEU D 2 73 ? 146.949 156.238 99.150 1.00 40.85 73 LEU C CA 1
ATOM 6645 C C . LEU D 2 73 ? 146.782 157.743 99.015 1.00 40.85 73 LEU C C 1
ATOM 6646 O O . LEU D 2 73 ? 147.270 158.503 99.858 1.00 40.85 73 LEU C O 1
ATOM 6651 N N . LEU D 2 74 ? 146.106 158.190 97.956 1.00 40.61 74 LEU C N 1
ATOM 6652 C CA . LEU D 2 74 ? 145.932 159.623 97.742 1.00 40.61 74 LEU C CA 1
ATOM 6653 C C . LEU D 2 74 ? 145.313 160.291 98.962 1.00 40.61 74 LEU C C 1
ATOM 6654 O O . LEU D 2 74 ? 145.795 161.328 99.430 1.00 40.61 74 LEU C O 1
ATOM 6659 N N . ASN D 2 75 ? 144.238 159.713 99.489 1.00 35.48 75 ASN C N 1
ATOM 6660 C CA . ASN D 2 75 ? 143.604 160.213 100.701 1.00 35.48 75 ASN C CA 1
ATOM 6661 C C . ASN D 2 75 ? 144.152 159.560 101.961 1.00 35.48 75 ASN C C 1
ATOM 6662 O O . ASN D 2 75 ? 143.647 159.834 103.053 1.00 35.48 75 ASN C O 1
ATOM 6667 N N . ARG D 2 76 ? 145.161 158.700 101.831 1.00 37.82 76 ARG C N 1
ATOM 6668 C CA . ARG D 2 76 ? 145.869 158.113 102.963 1.00 37.82 76 ARG C CA 1
ATOM 6669 C C . ARG D 2 76 ? 145.042 157.063 103.691 1.00 37.82 76 ARG C C 1
ATOM 6670 O O . ARG D 2 76 ? 145.231 156.840 104.888 1.00 37.82 76 ARG C O 1
ATOM 6678 N N . LEU D 2 77 ? 144.114 156.409 102.994 1.00 33.42 77 LEU C N 1
ATOM 6679 C CA . LEU D 2 77 ? 143.459 155.255 103.591 1.00 33.42 77 LEU C CA 1
ATOM 6680 C C . LEU D 2 77 ? 144.430 154.109 103.814 1.00 33.42 77 LEU C C 1
ATOM 6681 O O . LEU D 2 77 ? 144.097 153.164 104.538 1.00 33.42 77 LEU C O 1
ATOM 6686 N N . ILE D 2 78 ? 145.611 154.171 103.207 1.00 38.48 78 ILE C N 1
ATOM 6687 C CA . ILE D 2 78 ? 146.718 153.277 103.508 1.00 38.48 78 ILE C CA 1
ATOM 6688 C C . ILE D 2 78 ? 147.972 154.130 103.608 1.00 38.48 78 ILE C C 1
ATOM 6689 O O . ILE D 2 78 ? 148.236 154.958 102.730 1.00 38.48 78 ILE C O 1
ATOM 6694 N N . GLU D 2 79 ? 148.727 153.941 104.672 1.00 40.34 79 GLU C N 1
ATOM 6695 C CA . GLU D 2 79 ? 149.896 154.772 104.908 1.00 40.34 79 GLU C CA 1
ATOM 6696 C C . GLU D 2 79 ? 150.949 154.520 103.837 1.00 40.34 79 GLU C C 1
ATOM 6697 O O . GLU D 2 79 ? 151.471 153.401 103.747 1.00 40.34 79 GLU C O 1
ATOM 6703 N N . PRO D 2 80 ? 151.294 155.510 103.016 1.00 42.00 80 PRO C N 1
ATOM 6704 C CA . PRO D 2 80 ? 152.313 155.288 101.987 1.00 42.00 80 PRO C CA 1
ATOM 6705 C C . PRO D 2 80 ? 153.713 155.305 102.576 1.00 42.00 80 PRO C C 1
ATOM 6706 O O . PRO D 2 80 ? 154.040 156.127 103.436 1.00 42.00 80 PRO C O 1
ATOM 6710 N N . THR D 2 81 ? 154.547 154.383 102.096 1.00 46.61 81 THR C N 1
ATOM 6711 C CA . THR D 2 81 ? 155.920 154.304 102.577 1.00 46.61 81 THR C CA 1
ATOM 6712 C C . THR D 2 81 ? 156.651 155.616 102.333 1.00 46.61 81 THR C C 1
ATOM 6713 O O . THR D 2 81 ? 157.080 156.292 103.275 1.00 46.61 81 THR C O 1
ATOM 6717 N N . SER D 2 82 ? 156.795 155.996 101.067 1.00 48.46 82 SER C N 1
ATOM 6718 C CA . SER D 2 82 ? 157.457 157.239 100.713 1.00 48.46 82 SER C CA 1
ATOM 6719 C C . SER D 2 82 ? 156.852 157.769 99.424 1.00 48.46 82 SER C C 1
ATOM 6720 O O . SER D 2 82 ? 156.404 157.002 98.568 1.00 48.46 82 SER C O 1
ATOM 6723 N N . GLY D 2 83 ? 156.852 159.082 99.299 1.00 51.92 83 GLY C N 1
ATOM 6724 C CA . GLY D 2 83 ? 156.209 159.747 98.184 1.00 51.92 83 GLY C CA 1
ATOM 6725 C C . GLY D 2 83 ? 155.622 161.069 98.625 1.00 51.92 83 GLY C C 1
ATOM 6726 O O . GLY D 2 83 ? 155.535 161.380 99.811 1.00 51.92 83 GLY C O 1
ATOM 6727 N N . LYS D 2 84 ? 155.218 161.857 97.634 1.00 54.97 84 LYS C N 1
ATOM 6728 C CA . LYS D 2 84 ? 154.653 163.173 97.882 1.00 54.97 84 LYS C CA 1
ATOM 6729 C C . LYS D 2 84 ? 153.474 163.393 96.951 1.00 54.97 84 LYS C C 1
ATOM 6730 O O . LYS D 2 84 ? 153.521 163.018 95.776 1.00 54.97 84 LYS C O 1
ATOM 6736 N N . ILE D 2 85 ? 152.416 163.995 97.485 1.00 51.07 85 ILE C N 1
ATOM 6737 C CA . ILE D 2 85 ? 151.214 164.318 96.729 1.00 51.07 85 ILE C CA 1
ATOM 6738 C C . ILE D 2 85 ? 150.945 165.796 96.967 1.00 51.07 85 ILE C C 1
ATOM 6739 O O . ILE D 2 85 ? 150.309 166.167 97.960 1.00 51.07 85 ILE C O 1
ATOM 6744 N N . PHE D 2 86 ? 151.425 166.643 96.064 1.00 58.09 86 PHE C N 1
ATOM 6745 C CA . PHE D 2 86 ? 151.295 168.086 96.203 1.00 58.09 86 PHE C CA 1
ATOM 6746 C C . PHE D 2 86 ? 149.952 168.513 95.627 1.00 58.09 86 PHE C C 1
ATOM 6747 O O . PHE D 2 86 ? 149.676 168.302 94.439 1.00 58.09 86 PHE C O 1
ATOM 6755 N N . ILE D 2 87 ? 149.116 169.100 96.479 1.00 52.81 87 ILE C N 1
ATOM 6756 C CA . ILE D 2 87 ? 147.803 169.607 96.103 1.00 52.81 87 ILE C CA 1
ATOM 6757 C C . ILE D 2 87 ? 147.599 170.938 96.804 1.00 52.81 87 ILE C C 1
ATOM 6758 O O . ILE D 2 87 ? 147.963 171.087 97.975 1.00 52.81 87 ILE C O 1
ATOM 6763 N N . ASP D 2 88 ? 147.017 171.903 96.095 1.00 54.86 88 ASP C N 1
ATOM 6764 C CA . ASP D 2 88 ? 146.793 173.237 96.644 1.00 54.86 88 ASP C CA 1
ATOM 6765 C C . ASP D 2 88 ? 148.060 173.782 97.297 1.00 54.86 88 ASP C C 1
ATOM 6766 O O . ASP D 2 88 ? 147.998 174.524 98.281 1.00 54.86 88 ASP C O 1
ATOM 6771 N N . ASN D 2 89 ? 149.220 173.409 96.755 1.00 56.97 89 ASN C N 1
ATOM 6772 C CA . ASN D 2 89 ? 150.510 173.746 97.353 1.00 56.97 89 ASN C CA 1
ATOM 6773 C C . ASN D 2 89 ? 150.672 173.087 98.717 1.00 56.97 89 ASN C C 1
ATOM 6774 O O . ASN D 2 89 ? 151.272 173.660 99.630 1.00 56.97 89 ASN C O 1
ATOM 6779 N N . GLN D 2 90 ? 150.135 171.877 98.863 1.00 53.66 90 GLN C N 1
ATOM 6780 C CA . GLN D 2 90 ? 150.165 171.153 100.128 1.00 53.66 90 GLN C CA 1
ATOM 6781 C C . GLN D 2 90 ? 150.508 169.700 99.851 1.00 53.66 90 GLN C C 1
ATOM 6782 O O . GLN D 2 90 ? 149.899 169.075 98.978 1.00 53.66 90 GLN C O 1
ATOM 6788 N N . ASP D 2 91 ? 151.477 169.168 100.588 1.00 51.71 91 ASP C N 1
ATOM 6789 C CA . ASP D 2 91 ? 151.773 167.744 100.561 1.00 51.71 91 ASP C CA 1
ATOM 6790 C C . ASP D 2 91 ? 150.975 167.054 101.657 1.00 51.71 91 ASP C C 1
ATOM 6791 O O . ASP D 2 91 ? 150.969 167.503 102.807 1.00 51.71 91 ASP C O 1
ATOM 6796 N N . VAL D 2 92 ? 150.304 165.963 101.294 1.00 46.98 92 VAL C N 1
ATOM 6797 C CA . VAL D 2 92 ? 149.390 165.308 102.221 1.00 46.98 92 VAL C CA 1
ATOM 6798 C C . VAL D 2 92 ? 150.143 164.400 103.185 1.00 46.98 92 VAL C C 1
ATOM 6799 O O . VAL D 2 92 ? 149.833 164.354 104.380 1.00 46.98 92 VAL C O 1
ATOM 6803 N N . ALA D 2 93 ? 151.141 163.667 102.692 1.00 46.40 93 ALA C N 1
ATOM 6804 C CA . ALA D 2 93 ? 151.859 162.716 103.530 1.00 46.40 93 ALA C CA 1
ATOM 6805 C C . ALA D 2 93 ? 152.597 163.379 104.683 1.00 46.40 93 ALA C C 1
ATOM 6806 O O . ALA D 2 93 ? 153.031 162.674 105.601 1.00 46.40 93 ALA C O 1
ATOM 6808 N N . THR D 2 94 ? 152.748 164.699 104.665 1.00 46.42 94 THR C N 1
ATOM 6809 C CA . THR D 2 94 ? 153.464 165.435 105.701 1.00 46.42 94 THR C CA 1
ATOM 6810 C C . THR D 2 94 ? 152.509 166.277 106.538 1.00 46.42 94 THR C C 1
ATOM 6811 O O . THR D 2 94 ? 152.835 167.391 106.950 1.00 46.42 94 THR C O 1
ATOM 6815 N N . LEU D 2 95 ? 151.320 165.748 106.800 1.00 43.88 95 LEU C N 1
ATOM 6816 C CA . LEU D 2 95 ? 150.292 166.460 107.540 1.00 43.88 95 LEU C CA 1
ATOM 6817 C C . LEU D 2 95 ? 149.938 165.697 108.807 1.00 43.88 95 LEU C C 1
ATOM 6818 O O . LEU D 2 95 ? 150.046 164.469 108.865 1.00 43.88 95 LEU C O 1
ATOM 6823 N N . ASN D 2 96 ? 149.518 166.443 109.824 1.00 42.32 96 ASN C N 1
ATOM 6824 C CA . ASN D 2 96 ? 149.001 165.842 111.039 1.00 42.32 96 ASN C CA 1
ATOM 6825 C C . ASN D 2 96 ? 147.573 165.357 110.799 1.00 42.32 96 ASN C C 1
ATOM 6826 O O . ASN D 2 96 ? 147.032 165.450 109.694 1.00 42.32 96 ASN C O 1
ATOM 6831 N N . LYS D 2 97 ? 146.945 164.833 111.852 1.00 38.27 97 LYS C N 1
ATOM 6832 C CA . LYS D 2 97 ? 145.586 164.328 111.707 1.00 38.27 97 LYS C CA 1
ATOM 6833 C C . LYS D 2 97 ? 144.606 165.443 111.372 1.00 38.27 97 LYS C C 1
ATOM 6834 O O . LYS D 2 97 ? 143.640 165.218 110.638 1.00 38.27 97 LYS C O 1
ATOM 6840 N N . GLU D 2 98 ? 144.844 166.652 111.878 1.00 39.44 98 GLU C N 1
ATOM 6841 C CA . GLU D 2 98 ? 143.880 167.732 111.696 1.00 39.44 98 GLU C CA 1
ATOM 6842 C C . GLU D 2 98 ? 143.850 168.208 110.249 1.00 39.44 98 GLU C C 1
ATOM 6843 O O . GLU D 2 98 ? 142.778 168.307 109.635 1.00 39.44 98 GLU C O 1
ATOM 6849 N N . ASP D 2 99 ? 145.018 168.526 109.689 1.00 40.09 99 ASP C N 1
ATOM 6850 C CA . ASP D 2 99 ? 145.064 168.992 108.309 1.00 40.09 99 ASP C CA 1
ATOM 6851 C C . ASP D 2 99 ? 144.576 167.912 107.358 1.00 40.09 99 ASP C C 1
ATOM 6852 O O . ASP D 2 99 ? 143.863 168.199 106.390 1.00 40.09 99 ASP C O 1
ATOM 6857 N N . LEU D 2 100 ? 144.942 166.658 107.625 1.00 37.00 100 LEU C N 1
ATOM 6858 C CA . LEU D 2 100 ? 144.494 165.562 106.775 1.00 37.00 100 LEU C CA 1
ATOM 6859 C C . LEU D 2 100 ? 142.985 165.393 106.852 1.00 37.00 100 LEU C C 1
ATOM 6860 O O . LEU D 2 100 ? 142.328 165.118 105.842 1.00 37.00 100 LEU C O 1
ATOM 6865 N N . LEU D 2 101 ? 142.418 165.545 108.047 1.00 34.31 101 LEU C N 1
ATOM 6866 C CA . LEU D 2 101 ? 140.975 165.438 108.185 1.00 34.31 101 LEU C CA 1
ATOM 6867 C C . LEU D 2 101 ? 140.278 166.556 107.429 1.00 34.31 101 LEU C C 1
ATOM 6868 O O . LEU D 2 101 ? 139.263 166.326 106.765 1.00 34.31 101 LEU C O 1
ATOM 6873 N N . GLN D 2 102 ? 140.815 167.772 107.502 1.00 35.68 102 GLN C N 1
ATOM 6874 C CA . GLN D 2 102 ? 140.210 168.867 106.752 1.00 35.68 102 GLN C CA 1
ATOM 6875 C C . GLN D 2 102 ? 140.320 168.627 105.253 1.00 35.68 102 GLN C C 1
ATOM 6876 O O . GLN D 2 102 ? 139.389 168.931 104.496 1.00 35.68 102 GLN C O 1
ATOM 6882 N N . VAL D 2 103 ? 141.452 168.080 104.808 1.00 36.35 103 VAL C N 1
ATOM 6883 C CA . VAL D 2 103 ? 141.605 167.691 103.408 1.00 36.35 103 VAL C CA 1
ATOM 6884 C C . VAL D 2 103 ? 140.486 166.739 103.011 1.00 36.35 103 VAL C C 1
ATOM 6885 O O . VAL D 2 103 ? 139.708 167.004 102.088 1.00 36.35 103 VAL C O 1
ATOM 6889 N N . ARG D 2 104 ? 140.397 165.611 103.714 1.00 33.35 104 ARG C N 1
ATOM 6890 C CA . ARG D 2 104 ? 139.378 164.618 103.401 1.00 33.35 104 ARG C CA 1
ATOM 6891 C C . ARG D 2 104 ? 137.980 165.213 103.460 1.00 33.35 104 ARG C C 1
ATOM 6892 O O . ARG D 2 104 ? 137.086 164.776 102.730 1.00 33.35 104 ARG C O 1
ATOM 6900 N N . ARG D 2 105 ? 137.775 166.209 104.317 1.00 33.61 105 ARG C N 1
ATOM 6901 C CA . ARG D 2 105 ? 136.449 166.782 104.489 1.00 33.61 105 ARG C CA 1
ATOM 6902 C C . ARG D 2 105 ? 136.067 167.661 103.309 1.00 33.61 105 ARG C C 1
ATOM 6903 O O . ARG D 2 105 ? 134.977 167.518 102.747 1.00 33.61 105 ARG C O 1
ATOM 6911 N N . LYS D 2 106 ? 136.953 168.572 102.919 1.00 36.11 106 LYS C N 1
ATOM 6912 C CA . LYS D 2 106 ? 136.604 169.622 101.973 1.00 36.11 106 LYS C CA 1
ATOM 6913 C C . LYS D 2 106 ? 137.050 169.336 100.547 1.00 36.11 106 LYS C C 1
ATOM 6914 O O . LYS D 2 106 ? 136.322 169.660 99.604 1.00 36.11 106 LYS C O 1
ATOM 6920 N N . THR D 2 107 ? 138.223 168.736 100.358 1.00 37.19 107 THR C N 1
ATOM 6921 C CA . THR D 2 107 ? 138.791 168.595 99.021 1.00 37.19 107 THR C CA 1
ATOM 6922 C C . THR D 2 107 ? 138.411 167.272 98.363 1.00 37.19 107 THR C C 1
ATOM 6923 O O . THR D 2 107 ? 137.779 167.260 97.304 1.00 37.19 107 THR C O 1
ATOM 6927 N N . MET D 2 108 ? 138.796 166.158 98.970 1.00 36.31 108 MET C N 1
ATOM 6928 C CA . MET D 2 108 ? 138.612 164.846 98.372 1.00 36.31 108 MET C CA 1
ATOM 6929 C C . MET D 2 108 ? 137.461 164.099 99.032 1.00 36.31 108 MET C C 1
ATOM 6930 O O . MET D 2 108 ? 137.073 164.376 100.169 1.00 36.31 108 MET C O 1
ATOM 6935 N N . SER D 2 109 ? 136.912 163.144 98.289 1.00 34.31 109 SER C N 1
ATOM 6936 C CA . SER D 2 109 ? 135.842 162.292 98.782 1.00 34.31 109 SER C CA 1
ATOM 6937 C C . SER D 2 109 ? 135.632 161.166 97.787 1.00 34.31 109 SER C C 1
ATOM 6938 O O . SER D 2 109 ? 135.625 161.399 96.577 1.00 34.31 109 SER C O 1
ATOM 6941 N N . MET D 2 110 ? 135.457 159.956 98.300 1.00 32.50 110 MET C N 1
ATOM 6942 C CA . MET D 2 110 ? 135.500 158.752 97.489 1.00 32.50 110 MET C CA 1
ATOM 6943 C C . MET D 2 110 ? 134.103 158.250 97.148 1.00 32.50 110 MET C C 1
ATOM 6944 O O . MET D 2 110 ? 133.085 158.744 97.637 1.00 32.50 110 MET C O 1
ATOM 6949 N N . VAL D 2 111 ? 134.081 157.245 96.282 1.00 33.73 111 VAL C N 1
ATOM 6950 C CA . VAL D 2 111 ? 132.893 156.469 95.961 1.00 33.73 111 VAL C CA 1
ATOM 6951 C C . VAL D 2 111 ? 133.334 155.024 95.804 1.00 33.73 111 VAL C C 1
ATOM 6952 O O . VAL D 2 111 ? 134.406 154.750 95.257 1.00 33.73 111 VAL C O 1
ATOM 6956 N N . PHE D 2 112 ? 132.511 154.101 96.280 1.00 30.73 112 PHE C N 1
ATOM 6957 C CA . PHE D 2 112 ? 132.956 152.743 96.533 1.00 30.73 112 PHE C CA 1
ATOM 6958 C C . PHE D 2 112 ? 132.258 151.752 95.615 1.00 30.73 112 PHE C C 1
ATOM 6959 O O . PHE D 2 112 ? 131.190 152.020 95.060 1.00 30.73 112 PHE C O 1
ATOM 6967 N N . GLN D 2 113 ? 132.896 150.592 95.467 1.00 33.86 113 GLN C N 1
ATOM 6968 C CA . GLN D 2 113 ? 132.371 149.550 94.596 1.00 33.86 113 GLN C CA 1
ATOM 6969 C C . GLN D 2 113 ? 131.036 149.033 95.113 1.00 33.86 113 GLN C C 1
ATOM 6970 O O . GLN D 2 113 ? 130.023 149.077 94.406 1.00 33.86 113 GLN C O 1
ATOM 6976 N N . ASN D 2 114 ? 131.014 148.545 96.350 1.00 31.33 114 ASN C N 1
ATOM 6977 C CA . ASN D 2 114 ? 129.792 148.055 96.969 1.00 31.33 114 ASN C CA 1
ATOM 6978 C C . ASN D 2 114 ? 128.974 149.164 97.617 1.00 31.33 114 ASN C C 1
ATOM 6979 O O . ASN D 2 114 ? 128.149 148.885 98.494 1.00 31.33 114 ASN C O 1
ATOM 6984 N N . PHE D 2 115 ? 129.188 150.409 97.204 1.00 34.61 115 PHE C N 1
ATOM 6985 C CA . PHE D 2 115 ? 128.413 151.595 97.536 1.00 34.61 115 PHE C CA 1
ATOM 6986 C C . PHE D 2 115 ? 128.692 152.108 98.943 1.00 34.61 115 PHE C C 1
ATOM 6987 O O . PHE D 2 115 ? 128.192 153.175 99.294 1.00 34.61 115 PHE C O 1
ATOM 6995 N N . GLY D 2 116 ? 129.476 151.403 99.755 1.00 28.53 116 GLY C N 1
ATOM 6996 C CA . GLY D 2 116 ? 129.827 151.849 101.091 1.00 28.53 116 GLY C CA 1
ATOM 6997 C C . GLY D 2 116 ? 128.758 152.653 101.799 1.00 28.53 116 GLY C C 1
ATOM 6998 O O . GLY D 2 116 ? 129.002 153.796 102.192 1.00 28.53 116 GLY C O 1
ATOM 6999 N N . LEU D 2 117 ? 127.574 152.076 101.967 1.00 32.10 117 LEU C N 1
ATOM 7000 C CA . LEU D 2 117 ? 126.433 152.778 102.533 1.00 32.10 117 LEU C CA 1
ATOM 7001 C C . LEU D 2 117 ? 126.114 152.244 103.920 1.00 32.10 117 LEU C C 1
ATOM 7002 O O . LEU D 2 117 ? 126.178 151.035 104.159 1.00 32.10 117 LEU C O 1
ATOM 7007 N N . PHE D 2 118 ? 125.745 153.149 104.821 1.00 28.43 118 PHE C N 1
ATOM 7008 C CA . PHE D 2 118 ? 125.355 152.781 106.174 1.00 28.43 118 PHE C CA 1
ATOM 7009 C C . PHE D 2 118 ? 123.925 152.25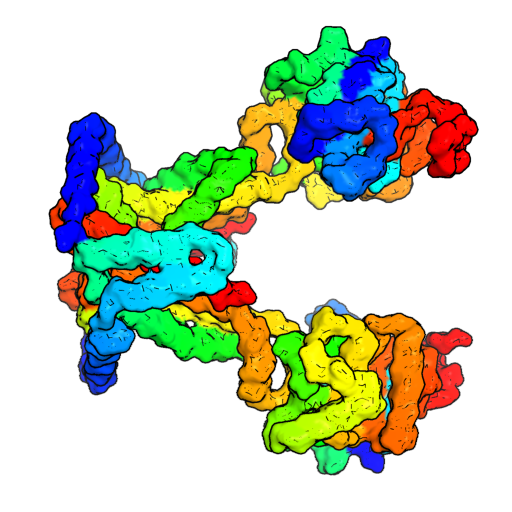8 106.145 1.00 28.43 118 PHE C C 1
ATOM 7010 O O . PHE D 2 118 ? 122.980 153.050 106.042 1.00 28.43 118 PHE C O 1
ATOM 7018 N N . PRO D 2 119 ? 123.717 150.943 106.237 1.00 27.23 119 PRO C N 1
ATOM 7019 C CA . PRO D 2 119 ? 122.350 150.423 106.114 1.00 27.23 119 PRO C CA 1
ATOM 7020 C C . PRO D 2 119 ? 121.424 150.899 107.212 1.00 27.23 119 PRO C C 1
ATOM 7021 O O . PRO D 2 119 ? 120.221 151.055 106.969 1.00 27.23 119 PRO C O 1
ATOM 7025 N N . HIS D 2 120 ? 121.940 151.134 108.412 1.00 25.42 120 HIS C N 1
ATOM 7026 C CA . HIS D 2 120 ? 121.111 151.559 109.528 1.00 25.42 120 HIS C CA 1
ATOM 7027 C C . HIS D 2 120 ? 120.689 153.017 109.434 1.00 25.42 120 HIS C C 1
ATOM 7028 O O . HIS D 2 120 ? 119.947 153.485 110.304 1.00 25.42 120 HIS C O 1
ATOM 7035 N N . ARG D 2 121 ? 121.137 153.739 108.413 1.00 32.00 121 ARG C N 1
ATOM 7036 C CA . ARG D 2 121 ? 120.780 155.133 108.211 1.00 32.00 121 ARG C CA 1
ATOM 7037 C C . ARG D 2 121 ? 120.105 155.282 106.858 1.00 32.00 121 ARG C C 1
ATOM 7038 O O . ARG D 2 121 ? 120.528 154.671 105.872 1.00 32.00 121 ARG C O 1
ATOM 7046 N N . THR D 2 122 ? 119.056 156.096 106.816 1.00 38.72 122 THR C N 1
ATOM 7047 C CA . THR D 2 122 ? 118.300 156.286 105.591 1.00 38.72 122 THR C CA 1
ATOM 7048 C C . THR D 2 122 ? 119.018 157.278 104.677 1.00 38.72 122 THR C C 1
ATOM 7049 O O . THR D 2 122 ? 120.069 157.831 105.009 1.00 38.72 122 THR C O 1
ATOM 7053 N N . ILE D 2 123 ? 118.433 157.504 103.501 1.00 40.26 123 ILE C N 1
ATOM 7054 C CA . ILE D 2 123 ? 119.105 158.279 102.463 1.00 40.26 123 ILE C CA 1
ATOM 7055 C C . ILE D 2 123 ? 119.437 159.674 102.972 1.00 40.26 123 ILE C C 1
ATOM 7056 O O . ILE D 2 123 ? 120.606 160.064 103.056 1.00 40.26 123 ILE C O 1
ATOM 7061 N N . LEU D 2 124 ? 118.411 160.446 103.325 1.00 44.06 124 LEU C N 1
ATOM 7062 C CA . LEU D 2 124 ? 118.645 161.777 103.868 1.00 44.06 124 LEU C CA 1
ATOM 7063 C C . LEU D 2 124 ? 119.463 161.735 105.148 1.00 44.06 124 LEU C C 1
ATOM 7064 O O . LEU D 2 124 ? 119.878 162.792 105.635 1.00 44.06 124 LEU C O 1
ATOM 7069 N N . GLU D 2 125 ? 119.708 160.547 105.699 1.00 37.60 125 GLU C N 1
ATOM 7070 C CA . GLU D 2 125 ? 120.578 160.383 106.853 1.00 37.60 125 GLU C CA 1
ATOM 7071 C C . GLU D 2 125 ? 122.012 160.091 106.436 1.00 37.60 125 GLU C C 1
ATOM 7072 O O . GLU D 2 125 ? 122.950 160.654 107.008 1.00 37.60 125 GLU C O 1
ATOM 7078 N N . ASN D 2 126 ? 122.197 159.222 105.442 1.00 33.58 126 ASN C N 1
ATOM 7079 C CA . ASN D 2 126 ? 123.535 158.959 104.923 1.00 33.58 126 ASN C CA 1
ATOM 7080 C C . ASN D 2 126 ? 124.072 160.170 104.177 1.00 33.58 126 ASN C C 1
ATOM 7081 O O . ASN D 2 126 ? 125.105 160.739 104.546 1.00 33.58 126 ASN C O 1
ATOM 7086 N N . THR D 2 127 ? 123.368 160.579 103.122 1.00 38.37 127 THR C N 1
ATOM 7087 C CA . THR D 2 127 ? 123.824 161.669 102.271 1.00 38.37 127 THR C CA 1
ATOM 7088 C C . THR D 2 127 ? 124.309 162.869 103.070 1.00 38.37 127 THR C C 1
ATOM 7089 O O . THR D 2 127 ? 125.222 163.576 102.633 1.00 38.37 127 THR C O 1
ATOM 7093 N N . GLU D 2 128 ? 123.714 163.122 104.229 1.00 39.47 128 GLU C N 1
ATOM 7094 C CA . GLU D 2 128 ? 124.135 164.242 105.056 1.00 39.47 128 GLU C CA 1
ATOM 7095 C C . GLU D 2 128 ? 125.354 163.917 105.903 1.00 39.47 128 GLU C C 1
ATOM 7096 O O . GLU D 2 128 ? 125.876 164.813 106.575 1.00 39.47 128 GLU C O 1
ATOM 7102 N N . TYR D 2 129 ? 125.818 162.666 105.886 1.00 32.21 129 TYR C N 1
ATOM 7103 C CA . TYR D 2 129 ? 126.975 162.295 106.690 1.00 32.21 129 TYR C CA 1
ATOM 7104 C C . TYR D 2 129 ? 128.159 163.202 106.391 1.00 32.21 129 TYR C C 1
ATOM 7105 O O . TYR D 2 129 ? 128.828 163.695 107.306 1.00 32.21 129 TYR C O 1
ATOM 7114 N N . GLY D 2 130 ? 128.433 163.432 105.110 1.00 34.82 130 GLY C N 1
ATOM 7115 C CA . GLY D 2 130 ? 129.559 164.269 104.744 1.00 34.82 130 GLY C CA 1
ATOM 7116 C C . GLY D 2 130 ? 129.542 165.619 105.428 1.00 34.82 130 GLY C C 1
ATOM 7117 O O . GLY D 2 130 ? 130.590 166.250 105.594 1.00 34.82 130 GLY C O 1
ATOM 7118 N N . LEU D 2 131 ? 128.363 166.081 105.832 1.00 40.80 131 LEU C N 1
ATOM 7119 C CA . LEU D 2 131 ? 128.219 167.324 106.572 1.00 40.80 131 LEU C CA 1
ATOM 7120 C C . LEU D 2 131 ? 128.122 167.099 108.071 1.00 40.80 131 LEU C C 1
ATOM 7121 O O . LEU D 2 131 ? 128.749 167.828 108.845 1.00 40.80 131 LEU C O 1
ATOM 7126 N N . GLU D 2 132 ? 127.342 166.102 108.494 1.00 36.09 132 GLU C N 1
ATOM 7127 C CA . GLU D 2 132 ? 127.275 165.761 109.910 1.00 36.09 132 GLU C CA 1
ATOM 7128 C C . GLU D 2 132 ? 128.668 165.662 110.509 1.00 36.09 132 GLU C C 1
ATOM 7129 O O . GLU D 2 132 ? 128.927 166.180 111.600 1.00 36.09 132 GLU C O 1
ATOM 7135 N N . VAL D 2 133 ? 129.581 164.999 109.801 1.00 33.30 133 VAL C N 1
ATOM 7136 C CA . VAL D 2 133 ? 130.959 164.903 110.267 1.00 33.30 133 VAL C CA 1
ATOM 7137 C C . VAL D 2 133 ? 131.570 166.282 110.454 1.00 33.30 133 VAL C C 1
ATOM 7138 O O . VAL D 2 133 ? 132.487 166.459 111.264 1.00 33.30 133 VAL C O 1
ATOM 7142 N N . GLN D 2 134 ? 131.084 167.274 109.715 1.00 37.84 134 GLN C N 1
ATOM 7143 C CA . GLN D 2 134 ? 131.638 168.619 109.750 1.00 37.84 134 GLN C CA 1
ATOM 7144 C C . GLN D 2 134 ? 130.964 169.509 110.784 1.00 37.84 134 GLN C C 1
ATOM 7145 O O . GLN D 2 134 ? 131.278 170.701 110.855 1.00 37.84 134 GLN C O 1
ATOM 7151 N N . ASN D 2 135 ? 130.054 168.964 111.585 1.00 42.81 135 ASN C N 1
ATOM 7152 C CA . ASN D 2 135 ? 129.291 169.751 112.548 1.00 42.81 135 ASN C CA 1
ATOM 7153 C C . ASN D 2 135 ? 128.590 170.910 111.838 1.00 42.81 135 ASN C C 1
ATOM 7154 O O . ASN D 2 135 ? 128.862 172.088 112.064 1.00 42.81 135 ASN C O 1
ATOM 7159 N N . VAL D 2 136 ? 127.679 170.525 110.951 1.00 47.12 136 VAL C N 1
ATOM 7160 C CA . VAL D 2 136 ? 126.951 171.471 110.111 1.00 47.12 136 VAL C CA 1
ATOM 7161 C C . VAL D 2 136 ? 125.543 171.649 110.666 1.00 47.12 136 VAL C C 1
ATOM 7162 O O . VAL D 2 136 ? 124.964 170.687 111.191 1.00 47.12 136 VAL C O 1
ATOM 7166 N N . PRO D 2 137 ? 124.960 172.845 110.592 1.00 52.70 137 PRO C N 1
ATOM 7167 C CA . PRO D 2 137 ? 123.552 172.998 110.966 1.00 52.70 137 PRO C CA 1
ATOM 7168 C C . PRO D 2 137 ? 122.681 171.926 110.336 1.00 52.70 137 PRO C C 1
ATOM 7169 O O . PRO D 2 137 ? 122.781 171.638 109.142 1.00 52.70 137 PRO C O 1
ATOM 7173 N N . LYS D 2 138 ? 121.814 171.330 111.156 1.00 56.68 138 LYS C N 1
ATOM 7174 C CA . LYS D 2 138 ? 120.948 170.266 110.667 1.00 56.68 138 LYS C CA 1
ATOM 7175 C C . LYS D 2 138 ? 120.108 170.736 109.490 1.00 56.68 138 LYS C C 1
ATOM 7176 O O . LYS D 2 138 ? 119.929 170.002 108.513 1.00 56.68 138 LYS C O 1
ATOM 7182 N N . GLU D 2 139 ? 119.591 171.963 109.559 1.00 57.04 139 GLU C N 1
ATOM 7183 C CA . GLU D 2 139 ? 118.772 172.475 108.466 1.00 57.04 139 GLU C CA 1
ATOM 7184 C C . GLU D 2 139 ? 119.601 172.678 107.204 1.00 57.04 139 GLU C C 1
ATOM 7185 O O . GLU D 2 139 ? 119.175 172.303 106.105 1.00 57.04 139 GLU C O 1
ATOM 7191 N N . GLU D 2 140 ? 120.793 173.261 107.342 1.00 54.64 140 GLU C N 1
ATOM 7192 C CA . GLU D 2 140 ? 121.631 173.521 106.178 1.00 54.64 140 GLU C CA 1
ATOM 7193 C C . GLU D 2 140 ? 122.068 172.220 105.521 1.00 54.64 140 GLU C C 1
ATOM 7194 O O . GLU D 2 140 ? 121.969 172.065 104.297 1.00 54.64 140 GLU C O 1
ATOM 7200 N N . ARG D 2 141 ? 122.572 171.280 106.320 1.00 49.18 141 ARG C N 1
ATOM 7201 C CA . ARG D 2 141 ? 123.002 170.005 105.765 1.00 49.18 141 ARG C CA 1
ATOM 7202 C C . ARG D 2 141 ? 121.824 169.239 105.184 1.00 49.18 141 ARG C C 1
ATOM 7203 O O . ARG D 2 141 ? 121.967 168.544 104.174 1.00 49.18 141 ARG C O 1
ATOM 7211 N N . ARG D 2 142 ? 120.644 169.380 105.787 1.00 53.78 142 ARG C N 1
ATOM 7212 C CA . ARG D 2 142 ? 119.459 168.730 105.243 1.00 53.78 142 ARG C CA 1
ATOM 7213 C C . ARG D 2 142 ? 119.111 169.294 103.875 1.00 53.78 142 ARG C C 1
ATOM 7214 O O . ARG D 2 142 ? 118.816 168.542 102.939 1.00 53.78 142 ARG C O 1
ATOM 7222 N N . LYS D 2 143 ? 119.140 170.619 103.739 1.00 54.03 143 LYS C N 1
ATOM 7223 C CA . LYS D 2 143 ? 118.840 171.233 102.451 1.00 54.03 143 LYS C CA 1
ATOM 7224 C C . LYS D 2 143 ? 119.868 170.830 101.404 1.00 54.03 143 LYS C C 1
ATOM 7225 O O . LYS D 2 143 ? 119.518 170.532 100.255 1.00 54.03 143 LYS C O 1
ATOM 7231 N N . ARG D 2 144 ? 121.148 170.832 101.779 1.00 48.35 144 ARG C N 1
ATOM 7232 C CA . ARG D 2 144 ? 122.184 170.438 100.833 1.00 48.35 144 ARG C CA 1
ATOM 7233 C C . ARG D 2 144 ? 121.996 168.992 100.399 1.00 48.35 144 ARG C C 1
ATOM 7234 O O . ARG D 2 144 ? 122.133 168.667 99.214 1.00 48.35 144 ARG C O 1
ATOM 7242 N N . ALA D 2 145 ? 121.664 168.112 101.343 1.00 47.15 145 ALA C N 1
ATOM 7243 C CA . ALA D 2 145 ? 121.395 166.722 101.004 1.00 47.15 145 ALA C CA 1
ATOM 7244 C C . ALA D 2 145 ? 120.215 166.611 100.053 1.00 47.15 145 ALA C C 1
ATOM 7245 O O . ALA D 2 145 ? 120.254 165.847 99.083 1.00 47.15 145 ALA C O 1
ATOM 7247 N N . GLU D 2 146 ? 119.155 167.377 100.310 1.00 50.85 146 GLU C N 1
ATOM 7248 C CA . GLU D 2 146 ? 117.956 167.261 99.491 1.00 50.85 146 GLU C CA 1
ATOM 7249 C C . GLU D 2 146 ? 118.204 167.767 98.077 1.00 50.85 146 GLU C C 1
ATOM 7250 O O . GLU D 2 146 ? 117.690 167.198 97.107 1.00 50.85 146 GLU C O 1
ATOM 7256 N N . LYS D 2 147 ? 118.999 168.827 97.933 1.00 49.99 147 LYS C N 1
ATOM 7257 C CA . LYS D 2 147 ? 119.318 169.311 96.593 1.00 49.99 147 LYS C CA 1
ATOM 7258 C C . LYS D 2 147 ? 120.260 168.348 95.881 1.00 49.99 147 LYS C C 1
ATOM 7259 O O . LYS D 2 147 ? 120.127 168.107 94.676 1.00 49.99 147 LYS C O 1
ATOM 7265 N N . ALA D 2 148 ? 121.209 167.764 96.616 1.00 47.66 148 ALA C N 1
ATOM 7266 C CA . ALA D 2 148 ? 122.078 166.762 96.011 1.00 47.66 148 ALA C CA 1
ATOM 7267 C C . ALA D 2 148 ? 121.287 165.536 95.588 1.00 47.66 148 ALA C C 1
ATOM 7268 O O . ALA D 2 148 ? 121.682 164.828 94.655 1.00 47.66 148 ALA C O 1
ATOM 7270 N N . LEU D 2 149 ? 120.172 165.271 96.265 1.00 46.01 149 LEU C N 1
ATOM 7271 C CA . LEU D 2 149 ? 119.317 164.155 95.885 1.00 46.01 149 LEU C CA 1
ATOM 7272 C C . LEU D 2 149 ? 118.493 164.494 94.651 1.00 46.01 149 LEU C C 1
ATOM 7273 O O . LEU D 2 149 ? 118.468 163.730 93.679 1.00 46.01 149 LEU C O 1
ATOM 7278 N N . ASP D 2 150 ? 117.810 165.640 94.671 1.00 49.33 150 ASP C N 1
ATOM 7279 C CA . ASP D 2 150 ? 116.943 165.988 93.554 1.00 49.33 150 ASP C CA 1
ATOM 7280 C C . ASP D 2 150 ? 117.738 166.272 92.288 1.00 49.33 150 ASP C C 1
ATOM 7281 O O . ASP D 2 150 ? 117.188 166.160 91.188 1.00 49.33 150 ASP C O 1
ATOM 7286 N N . ASN D 2 151 ? 119.019 166.629 92.416 1.00 49.28 151 ASN C N 1
ATOM 7287 C CA . ASN D 2 151 ? 119.883 166.673 91.244 1.00 49.28 151 ASN C CA 1
ATOM 7288 C C . ASN D 2 151 ? 120.035 165.291 90.628 1.00 49.28 151 ASN C C 1
ATOM 7289 O O . ASN D 2 151 ? 120.385 165.169 89.449 1.00 49.28 151 ASN C O 1
ATOM 7294 N N . ALA D 2 152 ? 119.781 164.245 91.411 1.00 46.83 152 ALA C N 1
ATOM 7295 C CA . ALA D 2 152 ? 119.742 162.877 90.921 1.00 46.83 152 ALA C CA 1
ATOM 7296 C C . ALA D 2 152 ? 118.328 162.322 90.862 1.00 46.83 152 ALA C C 1
ATOM 7297 O O . ALA D 2 152 ? 118.144 161.164 90.473 1.00 46.83 152 ALA C O 1
ATOM 7299 N N . ASN D 2 153 ? 117.327 163.116 91.241 1.00 47.27 153 ASN C N 1
ATOM 7300 C CA . ASN D 2 153 ? 115.924 162.718 91.154 1.00 47.27 153 ASN C CA 1
ATOM 7301 C C . ASN D 2 153 ? 115.629 161.544 92.085 1.00 47.27 153 ASN C C 1
ATOM 7302 O O . ASN D 2 153 ? 115.138 160.493 91.667 1.00 47.27 153 ASN C O 1
ATOM 7307 N N . LEU D 2 154 ? 115.938 161.734 93.370 1.00 45.35 154 LEU C N 1
ATOM 7308 C CA . LEU D 2 154 ? 115.625 160.735 94.382 1.00 45.35 154 LEU C CA 1
ATOM 7309 C C . LEU D 2 154 ? 115.117 161.353 95.677 1.00 45.35 154 LEU C C 1
ATOM 7310 O O . LEU D 2 154 ? 115.002 160.638 96.680 1.00 45.35 154 LEU C O 1
ATOM 7315 N N . LEU D 2 155 ? 114.813 162.651 95.695 1.00 47.38 155 LEU C N 1
ATOM 7316 C CA . LEU D 2 155 ? 114.310 163.273 96.912 1.00 47.38 155 LEU C CA 1
ATOM 7317 C C . LEU D 2 155 ? 113.033 162.608 97.403 1.00 47.38 155 LEU C C 1
ATOM 7318 O O . LEU D 2 155 ? 112.697 162.730 98.586 1.00 47.38 155 LEU C O 1
ATOM 7323 N N . ASP D 2 156 ? 112.317 161.905 96.525 1.00 45.58 156 ASP C N 1
ATOM 7324 C CA . ASP D 2 156 ? 111.109 161.210 96.947 1.00 45.58 156 ASP C CA 1
ATOM 7325 C C . ASP D 2 156 ? 111.421 160.100 97.941 1.00 45.58 156 ASP C C 1
ATOM 7326 O O . ASP D 2 156 ? 110.606 159.817 98.827 1.00 45.58 156 ASP C O 1
ATOM 7331 N N . PHE D 2 157 ? 112.585 159.463 97.815 1.00 43.73 157 PHE C N 1
ATOM 7332 C CA . PHE D 2 157 ? 112.963 158.335 98.656 1.00 43.73 157 PHE C CA 1
ATOM 7333 C C . PHE D 2 157 ? 113.826 158.766 99.835 1.00 43.73 157 PHE C C 1
ATOM 7334 O O . PHE D 2 157 ? 114.668 157.994 100.304 1.00 43.73 157 PHE C O 1
ATOM 7342 N N . LYS D 2 158 ? 113.630 159.985 100.328 1.00 44.24 158 LYS C N 1
ATOM 7343 C CA . LYS D 2 158 ? 114.493 160.556 101.351 1.00 44.24 158 LYS C CA 1
ATOM 7344 C C . LYS D 2 158 ? 114.215 160.010 102.745 1.00 44.24 158 LYS C C 1
ATOM 7345 O O . LYS D 2 158 ? 114.705 160.581 103.724 1.00 44.24 158 LYS C O 1
ATOM 7351 N N . ASP D 2 159 ? 113.454 158.924 102.860 1.00 42.69 159 ASP C N 1
ATOM 7352 C CA . ASP D 2 159 ? 113.188 158.322 104.157 1.00 42.69 159 ASP C CA 1
ATOM 7353 C C . ASP D 2 159 ? 113.253 156.802 104.138 1.00 42.69 159 ASP C C 1
ATOM 7354 O O . ASP D 2 159 ? 113.093 156.187 105.197 1.00 42.69 159 ASP C O 1
ATOM 7359 N N . GLN D 2 160 ? 113.488 156.178 102.988 1.00 42.30 160 GLN C N 1
ATOM 7360 C CA . GLN D 2 160 ? 113.629 154.733 102.933 1.00 42.30 160 GLN C CA 1
ATOM 7361 C C . GLN D 2 160 ? 115.017 154.333 103.422 1.00 42.30 160 GLN C C 1
ATOM 7362 O O . GLN D 2 160 ? 115.828 155.169 103.827 1.00 42.30 160 GLN C O 1
ATOM 7368 N N . TYR D 2 161 ? 115.300 153.035 103.376 1.00 39.99 161 TYR C N 1
ATOM 7369 C CA . TYR D 2 161 ? 116.594 152.532 103.794 1.00 39.99 161 TYR C CA 1
ATOM 7370 C C . TYR D 2 161 ? 117.309 151.870 102.623 1.00 39.99 161 TYR C C 1
ATOM 7371 O O . TYR D 2 161 ? 116.663 151.335 101.716 1.00 39.99 161 TYR C O 1
ATOM 7380 N N . PRO D 2 162 ? 118.643 151.886 102.620 1.00 37.47 162 PRO C N 1
ATOM 7381 C CA . PRO D 2 162 ? 119.382 151.336 101.474 1.00 37.47 162 PRO C CA 1
ATOM 7382 C C . PRO D 2 162 ? 118.995 149.917 101.108 1.00 37.47 162 PRO C C 1
ATOM 7383 O O . PRO D 2 162 ? 118.893 149.595 99.919 1.00 37.47 162 PRO C O 1
ATOM 7387 N N . LYS D 2 163 ? 118.778 149.053 102.099 1.00 42.53 163 LYS C N 1
ATOM 7388 C CA . LYS D 2 163 ? 118.466 147.658 101.815 1.00 42.53 163 LYS C CA 1
ATOM 7389 C C . LYS D 2 163 ? 117.245 147.507 100.921 1.00 42.53 163 LYS C C 1
ATOM 7390 O O . LYS D 2 163 ? 117.070 146.451 100.304 1.00 42.53 163 LYS C O 1
ATOM 7396 N N . GLN D 2 164 ? 116.400 148.533 100.836 1.00 43.62 164 GLN C N 1
ATOM 7397 C CA . GLN D 2 164 ? 115.172 148.484 100.056 1.00 43.62 164 GLN C CA 1
ATOM 7398 C C . GLN D 2 164 ? 115.312 149.178 98.708 1.00 43.62 164 GLN C C 1
ATOM 7399 O O . GLN D 2 164 ? 114.302 149.534 98.093 1.00 43.62 164 GLN C O 1
ATOM 7405 N N . LEU D 2 165 ? 116.536 149.376 98.237 1.00 42.12 165 LEU C N 1
ATOM 7406 C CA . LEU D 2 165 ? 116.810 150.136 97.027 1.00 42.12 165 LEU C CA 1
ATOM 7407 C C . LEU D 2 165 ? 117.548 149.262 96.019 1.00 42.12 165 LEU C C 1
ATOM 7408 O O . LEU D 2 165 ? 117.799 148.076 96.250 1.00 42.12 165 LEU C O 1
ATOM 7413 N N . SER D 2 166 ? 117.895 149.870 94.892 1.00 43.18 166 SER C N 1
ATOM 7414 C CA . SER D 2 166 ? 118.510 149.184 93.770 1.00 43.18 166 SER C CA 1
ATOM 7415 C C . SER D 2 166 ? 119.994 149.519 93.689 1.00 43.18 166 SER C C 1
ATOM 7416 O O . SER D 2 166 ? 120.445 150.570 94.149 1.00 43.18 166 SER C O 1
ATOM 7419 N N . GLY D 2 167 ? 120.752 148.600 93.088 1.00 42.90 167 GLY C N 1
ATOM 7420 C CA . GLY D 2 167 ? 122.176 148.835 92.912 1.00 42.90 167 GLY C CA 1
ATOM 7421 C C . GLY D 2 167 ? 122.465 150.198 92.321 1.00 42.90 167 GLY C C 1
ATOM 7422 O O . GLY D 2 167 ? 123.303 150.949 92.829 1.00 42.90 167 GLY C O 1
ATOM 7423 N N . GLY D 2 168 ? 121.763 150.545 91.243 1.00 43.69 168 GLY C N 1
ATOM 7424 C CA . GLY D 2 168 ? 121.956 151.852 90.642 1.00 43.69 168 GLY C CA 1
ATOM 7425 C C . GLY D 2 168 ? 121.547 152.979 91.568 1.00 43.69 168 GLY C C 1
ATOM 7426 O O . GLY D 2 168 ? 122.227 154.003 91.656 1.00 43.69 168 GLY C O 1
ATOM 7427 N N . MET D 2 169 ? 120.435 152.802 92.280 1.00 43.51 169 MET C N 1
ATOM 7428 C CA . MET D 2 169 ? 120.009 153.825 93.225 1.00 43.51 169 MET C CA 1
ATOM 7429 C C . MET D 2 169 ? 120.995 153.946 94.378 1.00 43.51 169 MET C C 1
ATOM 7430 O O . MET D 2 169 ? 121.291 155.054 94.836 1.00 43.51 169 MET C O 1
ATOM 7435 N N . GLN D 2 170 ? 121.524 152.818 94.857 1.00 39.22 170 GLN C N 1
ATOM 7436 C CA . GLN D 2 170 ? 122.516 152.873 95.923 1.00 39.22 170 GLN C CA 1
ATOM 7437 C C . GLN D 2 170 ? 123.768 153.604 95.463 1.00 39.22 170 GLN C C 1
ATOM 7438 O O . GLN D 2 170 ? 124.342 154.404 96.211 1.00 39.22 170 GLN C O 1
ATOM 7444 N N . GLN D 2 171 ? 124.207 153.344 94.232 1.00 39.35 171 GLN C N 1
ATOM 7445 C CA . GLN D 2 171 ? 125.368 154.053 93.707 1.00 39.35 171 GLN C CA 1
ATOM 7446 C C . GLN D 2 171 ? 125.083 155.542 93.572 1.00 39.35 171 GLN C C 1
ATOM 7447 O O . GLN D 2 171 ? 125.943 156.378 93.875 1.00 39.35 171 GLN C O 1
ATOM 7453 N N . ARG D 2 172 ? 123.884 155.898 93.111 1.00 42.90 172 ARG C N 1
ATOM 7454 C CA . ARG D 2 172 ? 123.540 157.309 93.013 1.00 42.90 172 ARG C CA 1
ATOM 7455 C C . ARG D 2 172 ? 123.526 157.965 94.384 1.00 42.90 172 ARG C C 1
ATOM 7456 O O . ARG D 2 172 ? 123.923 159.126 94.523 1.00 42.90 172 ARG C O 1
ATOM 7464 N N . VAL D 2 173 ? 123.097 157.232 95.411 1.00 38.84 173 VAL C N 1
ATOM 7465 C CA . VAL D 2 173 ? 123.093 157.789 96.759 1.00 38.84 173 VAL C CA 1
ATOM 7466 C C . VAL D 2 173 ? 124.516 157.966 97.264 1.00 38.84 173 VAL C C 1
ATOM 7467 O O . VAL D 2 173 ? 124.837 158.963 97.919 1.00 38.84 173 VAL C O 1
ATOM 7471 N N . GLY D 2 174 ? 125.384 156.996 96.988 1.00 36.51 174 GLY C N 1
ATOM 7472 C CA . GLY D 2 174 ? 126.783 157.158 97.345 1.00 36.51 174 GLY C CA 1
ATOM 7473 C C . GLY D 2 174 ? 127.404 158.366 96.672 1.00 36.51 174 GLY C C 1
ATOM 7474 O O . GLY D 2 174 ? 128.172 159.112 97.286 1.00 36.51 174 GLY C O 1
ATOM 7475 N N . LEU D 2 175 ? 127.059 158.589 95.407 1.00 37.55 175 LEU C N 1
ATOM 7476 C CA . LEU D 2 175 ? 127.601 159.740 94.699 1.00 37.55 175 LEU C CA 1
ATOM 7477 C C . LEU D 2 175 ? 127.033 161.036 95.254 1.00 37.55 175 LEU C C 1
ATOM 7478 O O . LEU D 2 175 ? 127.732 162.051 95.317 1.00 37.55 175 LEU C O 1
ATOM 7483 N N . ALA D 2 176 ? 125.765 161.022 95.658 1.00 38.23 176 ALA C N 1
ATOM 7484 C CA . ALA D 2 176 ? 125.191 162.194 96.306 1.00 38.23 176 ALA C CA 1
ATOM 7485 C C . ALA D 2 176 ? 125.904 162.491 97.614 1.00 38.23 176 ALA C C 1
ATOM 7486 O O . ALA D 2 176 ? 126.155 163.653 97.945 1.00 38.23 176 ALA C O 1
ATOM 7488 N N . ARG D 2 177 ? 126.224 161.448 98.377 1.00 33.82 177 ARG C N 1
ATOM 7489 C CA . ARG D 2 177 ? 126.997 161.628 99.599 1.00 33.82 177 ARG C CA 1
ATOM 7490 C C . ARG D 2 177 ? 128.355 162.238 99.293 1.00 33.82 177 ARG C C 1
ATOM 7491 O O . ARG D 2 177 ? 128.821 163.134 100.006 1.00 33.82 177 ARG C O 1
ATOM 7499 N N . ALA D 2 178 ? 129.004 161.762 98.232 1.00 34.58 178 ALA C N 1
ATOM 7500 C CA . ALA D 2 178 ? 130.296 162.316 97.845 1.00 34.58 178 ALA C CA 1
ATOM 7501 C C . ALA D 2 178 ? 130.179 163.769 97.414 1.00 34.58 178 ALA C C 1
ATOM 7502 O O . ALA D 2 178 ? 131.089 164.567 97.664 1.00 34.58 178 ALA C O 1
ATOM 7504 N N . LEU D 2 179 ? 129.070 164.127 96.773 1.00 40.36 179 LEU C N 1
ATOM 7505 C CA . LEU D 2 179 ? 128.956 165.432 96.138 1.00 40.36 179 LEU C CA 1
ATOM 7506 C C . LEU D 2 179 ? 128.488 166.500 97.116 1.00 40.36 179 LEU C C 1
ATOM 7507 O O . LEU D 2 179 ? 128.942 167.647 97.049 1.00 40.36 179 LEU C O 1
ATOM 7512 N N . ALA D 2 180 ? 127.585 166.139 98.028 1.00 40.65 180 ALA C N 1
ATOM 7513 C CA . ALA D 2 180 ? 127.028 167.110 98.961 1.00 40.65 180 ALA C CA 1
ATOM 7514 C C . ALA D 2 180 ? 128.111 167.913 99.661 1.00 40.65 180 ALA C C 1
ATOM 7515 O O . ALA D 2 180 ? 127.892 169.075 100.019 1.00 40.65 180 ALA C O 1
ATOM 7517 N N . ASN D 2 181 ? 129.280 167.317 99.866 1.00 39.04 181 ASN C N 1
ATOM 7518 C CA . ASN D 2 181 ? 130.393 168.030 100.473 1.00 39.04 181 ASN C CA 1
ATOM 7519 C C . ASN D 2 181 ? 131.034 169.033 99.524 1.00 39.04 181 ASN C C 1
ATOM 7520 O O . ASN D 2 181 ? 131.949 169.752 99.940 1.00 39.04 181 ASN C O 1
ATOM 7525 N N . ASP D 2 182 ? 130.570 169.104 98.277 1.00 41.77 182 ASP C N 1
ATOM 7526 C CA . ASP D 2 182 ? 131.111 170.007 97.269 1.00 41.77 182 ASP C CA 1
ATOM 7527 C C . ASP D 2 182 ? 132.632 169.923 97.248 1.00 41.77 182 ASP C C 1
ATOM 7528 O O . ASP D 2 182 ? 133.319 170.863 97.667 1.00 41.77 182 ASP C O 1
ATOM 7533 N N . PRO D 2 183 ? 133.189 168.813 96.780 1.00 40.09 183 PRO C N 1
ATOM 7534 C CA . PRO D 2 183 ? 134.642 168.662 96.736 1.00 40.09 183 PRO C CA 1
ATOM 7535 C C . PRO D 2 183 ? 135.238 169.074 95.401 1.00 40.09 183 PRO C C 1
ATOM 7536 O O . PRO D 2 183 ? 134.611 168.982 94.345 1.00 40.09 183 PRO C O 1
ATOM 7540 N N . GLU D 2 184 ? 136.486 169.533 95.465 1.00 43.06 184 GLU C N 1
ATOM 7541 C CA . GLU D 2 184 ? 137.234 169.817 94.251 1.00 43.06 184 GLU C CA 1
ATOM 7542 C C . GLU D 2 184 ? 137.726 168.549 93.574 1.00 43.06 184 GLU C C 1
ATOM 7543 O O . GLU D 2 184 ? 138.099 168.592 92.397 1.00 43.06 184 GLU C O 1
ATOM 7549 N N . ILE D 2 185 ? 137.730 167.429 94.288 1.00 40.92 185 ILE C N 1
ATOM 7550 C CA . ILE D 2 185 ? 138.197 166.153 93.772 1.00 40.92 185 ILE C CA 1
ATOM 7551 C C . ILE D 2 185 ? 137.143 165.101 94.066 1.00 40.92 185 ILE C C 1
ATOM 7552 O O . ILE D 2 185 ? 136.442 165.159 95.079 1.00 40.92 185 ILE C O 1
ATOM 7557 N N . LEU D 2 186 ? 137.035 164.133 93.163 1.00 37.77 186 LEU C N 1
ATOM 7558 C CA . LEU D 2 186 ? 136.054 163.067 93.288 1.00 37.77 186 LEU C CA 1
ATOM 7559 C C . LEU D 2 186 ? 136.717 161.752 92.922 1.00 37.77 186 LEU C C 1
ATOM 7560 O O . LEU D 2 186 ? 137.059 161.532 91.758 1.00 37.77 186 LEU C O 1
ATOM 7565 N N . LEU D 2 187 ? 136.899 160.885 93.912 1.00 35.61 187 LEU C N 1
ATOM 7566 C CA . LEU D 2 187 ? 137.522 159.585 93.717 1.00 35.61 187 LEU C CA 1
ATOM 7567 C C . LEU D 2 187 ? 136.442 158.531 93.542 1.00 35.61 187 LEU C C 1
ATOM 7568 O O . LEU D 2 187 ? 135.440 158.539 94.262 1.00 35.61 187 LEU C O 1
ATOM 7573 N N . MET D 2 188 ? 136.648 157.627 92.589 1.00 37.04 188 MET C N 1
ATOM 7574 C CA . MET D 2 188 ? 135.682 156.579 92.296 1.00 37.04 188 MET C CA 1
ATOM 7575 C C . MET D 2 188 ? 136.438 155.289 92.035 1.00 37.04 188 MET C C 1
ATOM 7576 O O . MET D 2 188 ? 137.262 155.223 91.117 1.00 37.04 188 MET C O 1
ATOM 7581 N N . ASP D 2 189 ? 136.165 154.277 92.850 1.00 36.54 189 ASP C N 1
ATOM 7582 C CA . ASP D 2 189 ? 136.870 153.000 92.814 1.00 36.54 189 ASP C CA 1
ATOM 7583 C C . ASP D 2 189 ? 135.888 151.912 92.400 1.00 36.54 189 ASP C C 1
ATOM 7584 O O . ASP D 2 189 ? 135.128 151.406 93.232 1.00 36.54 189 ASP C O 1
ATOM 7589 N N . GLU D 2 190 ? 135.911 151.541 91.122 1.00 38.38 190 GLU C N 1
ATOM 7590 C CA . GLU D 2 190 ? 135.051 150.478 90.612 1.00 38.38 190 GLU C CA 1
ATOM 7591 C C . GLU D 2 190 ? 133.587 150.780 90.914 1.00 38.38 190 GLU C C 1
ATOM 7592 O O . GLU D 2 190 ? 132.826 149.908 91.334 1.00 38.38 190 GLU C O 1
ATOM 7598 N N . ALA D 2 191 ? 133.195 152.035 90.694 1.00 38.23 191 ALA C N 1
ATOM 7599 C CA . ALA D 2 191 ? 131.874 152.491 91.108 1.00 38.23 191 ALA C CA 1
ATOM 7600 C C . ALA D 2 191 ? 130.766 151.617 90.538 1.00 38.23 191 ALA C C 1
ATOM 7601 O O . ALA D 2 191 ? 129.762 151.356 91.211 1.00 38.23 191 ALA C O 1
ATOM 7603 N N . PHE D 2 192 ? 130.928 151.152 89.304 1.00 41.62 192 PHE C N 1
ATOM 7604 C CA . PHE D 2 192 ? 129.880 150.446 88.578 1.00 41.62 192 PHE C CA 1
ATOM 7605 C C . PHE D 2 192 ? 130.290 149.016 88.245 1.00 41.62 192 PHE C C 1
ATOM 7606 O O . PHE D 2 192 ? 129.978 148.497 87.173 1.00 41.62 192 PHE C O 1
ATOM 7614 N N . SER D 2 193 ? 130.995 148.362 89.165 1.00 39.08 193 SER C N 1
ATOM 7615 C CA . SER D 2 193 ? 131.416 146.984 88.960 1.00 39.08 193 SER C CA 1
ATOM 7616 C C . SER D 2 193 ? 130.378 145.969 89.411 1.00 39.08 193 SER C C 1
ATOM 7617 O O . SER D 2 193 ? 130.632 144.764 89.305 1.00 39.08 193 SER C O 1
ATOM 7620 N N . ALA D 2 194 ? 129.227 146.416 89.912 1.00 40.74 194 ALA C N 1
ATOM 7621 C CA . ALA D 2 194 ? 128.181 145.520 90.388 1.00 40.74 194 ALA C CA 1
ATOM 7622 C C . ALA D 2 194 ? 126.822 145.866 89.795 1.00 40.74 194 ALA C C 1
ATOM 7623 O O . ALA D 2 194 ? 125.790 145.472 90.346 1.00 40.74 194 ALA C O 1
ATOM 7625 N N . LEU D 2 195 ? 126.800 146.602 88.693 1.00 43.38 195 LEU C N 1
ATOM 7626 C CA . LEU D 2 195 ? 125.574 146.982 88.013 1.00 43.38 195 LEU C CA 1
ATOM 7627 C C . LEU D 2 195 ? 125.456 146.229 86.693 1.00 43.38 195 LEU C C 1
ATOM 7628 O O . LEU D 2 195 ? 126.362 145.499 86.278 1.00 43.38 195 LEU C O 1
ATOM 7633 N N . ASP D 2 196 ? 124.318 146.419 86.025 1.00 45.75 196 ASP C N 1
ATOM 7634 C CA . ASP D 2 196 ? 124.121 145.808 84.724 1.00 45.75 196 ASP C CA 1
ATOM 7635 C C . ASP D 2 196 ? 124.612 146.744 83.620 1.00 45.75 196 ASP C C 1
ATOM 7636 O O . ASP D 2 196 ? 124.664 147.962 83.806 1.00 45.75 196 ASP C O 1
ATOM 7641 N N . PRO D 2 197 ? 124.981 146.195 82.461 1.00 45.32 197 PRO C N 1
ATOM 7642 C CA . PRO D 2 197 ? 125.571 147.037 81.407 1.00 45.32 197 PRO C CA 1
ATOM 7643 C C . PRO D 2 197 ? 124.742 148.258 81.048 1.00 45.32 197 PRO C C 1
ATOM 7644 O O . PRO D 2 197 ? 125.309 149.332 80.812 1.00 45.32 197 PRO C O 1
ATOM 7648 N N . LEU D 2 198 ? 123.415 148.134 81.006 1.00 46.35 198 LEU C N 1
ATOM 7649 C CA . LEU D 2 198 ? 122.591 149.255 80.568 1.00 46.35 198 LEU C CA 1
ATOM 7650 C C . LEU D 2 198 ? 122.541 150.350 81.629 1.00 46.35 198 LEU C C 1
ATOM 7651 O O . LEU D 2 198 ? 122.766 151.530 81.331 1.00 46.35 198 LEU C O 1
ATOM 7656 N N . ILE D 2 199 ? 122.260 149.981 82.879 1.00 46.72 199 ILE C N 1
ATOM 7657 C CA . ILE D 2 199 ? 122.275 150.976 83.944 1.00 46.72 199 ILE C CA 1
ATOM 7658 C C . ILE D 2 199 ? 123.695 151.468 84.174 1.00 46.72 199 ILE C C 1
ATOM 7659 O O . ILE D 2 199 ? 123.908 152.616 84.577 1.00 46.72 199 ILE C O 1
ATOM 7664 N N . ARG D 2 200 ? 124.686 150.617 83.910 1.00 47.05 200 ARG C N 1
ATOM 7665 C CA . ARG D 2 200 ? 126.075 151.060 83.925 1.00 47.05 200 ARG C CA 1
ATOM 7666 C C . ARG D 2 200 ? 126.280 152.224 82.964 1.00 47.05 200 ARG C C 1
ATOM 7667 O O . ARG D 2 200 ? 126.761 153.294 83.354 1.00 47.05 200 ARG C O 1
ATOM 7675 N N . ARG D 2 201 ? 125.906 152.028 81.697 1.00 49.54 201 ARG C N 1
ATOM 7676 C CA . ARG D 2 201 ? 126.035 153.083 80.698 1.00 49.54 201 ARG C CA 1
ATOM 7677 C C . ARG D 2 201 ? 125.233 154.318 81.091 1.00 49.54 201 ARG C C 1
ATOM 7678 O O . ARG D 2 201 ? 125.656 155.454 80.840 1.00 49.54 201 ARG C O 1
ATOM 7686 N N . GLU D 2 202 ? 124.066 154.115 81.704 1.00 47.98 202 GLU C N 1
ATOM 7687 C CA . GLU D 2 202 ? 123.253 155.251 82.123 1.00 47.98 202 GLU C CA 1
ATOM 7688 C C . GLU D 2 202 ? 123.968 156.074 83.187 1.00 47.98 202 GLU C C 1
ATOM 7689 O O . GLU D 2 202 ? 123.984 157.310 83.125 1.00 47.98 202 GLU C O 1
ATOM 7695 N N . MET D 2 203 ? 124.558 155.405 84.177 1.00 46.61 203 MET C N 1
ATOM 7696 C CA . MET D 2 203 ? 125.333 156.116 85.185 1.00 46.61 203 MET C CA 1
ATOM 7697 C C . MET D 2 203 ? 126.529 156.813 84.556 1.00 46.61 203 MET C C 1
ATOM 7698 O O . MET D 2 203 ? 126.907 157.912 84.974 1.00 46.61 203 MET C O 1
ATOM 7703 N N . GLN D 2 204 ? 127.144 156.186 83.553 1.00 49.08 204 GLN C N 1
ATOM 7704 C CA . GLN D 2 204 ? 128.239 156.837 82.841 1.00 49.08 204 GLN C CA 1
ATOM 7705 C C . GLN D 2 204 ? 127.779 158.156 82.234 1.00 49.08 204 GLN C C 1
ATOM 7706 O O . GLN D 2 204 ? 128.443 159.193 82.375 1.00 49.08 204 GLN C O 1
ATOM 7712 N N . ASP D 2 205 ? 126.636 158.131 81.549 1.00 50.33 205 ASP C N 1
ATOM 7713 C CA . ASP D 2 205 ? 126.131 159.343 80.914 1.00 50.33 205 ASP C CA 1
ATOM 7714 C C . ASP D 2 205 ? 125.771 160.394 81.955 1.00 50.33 205 ASP C C 1
ATOM 7715 O O . ASP D 2 205 ? 126.012 161.591 81.753 1.00 50.33 205 ASP C O 1
ATOM 7720 N N . GLU D 2 206 ? 125.188 159.964 83.075 1.00 48.52 206 GLU C N 1
ATOM 7721 C CA . GLU D 2 206 ? 124.867 160.902 84.145 1.00 48.52 206 GLU C CA 1
ATOM 7722 C C . GLU D 2 206 ? 126.132 161.570 84.666 1.00 48.52 206 GLU C C 1
ATOM 7723 O O . GLU D 2 206 ? 126.179 162.791 84.855 1.00 48.52 206 GLU C O 1
ATOM 7729 N N . LEU D 2 207 ? 127.172 160.772 84.901 1.00 45.73 207 LEU C N 1
ATOM 7730 C CA . LEU D 2 207 ? 128.434 161.314 85.384 1.00 45.73 207 LEU C CA 1
ATOM 7731 C C . LEU D 2 207 ? 129.004 162.324 84.402 1.00 45.73 207 LEU C C 1
ATOM 7732 O O . LEU D 2 207 ? 129.488 163.388 84.803 1.00 45.73 207 LEU C O 1
ATOM 7737 N N . LEU D 2 208 ? 128.952 162.010 83.109 1.00 49.08 208 LEU C N 1
ATOM 7738 C CA . LEU D 2 208 ? 129.521 162.920 82.121 1.00 49.08 208 LEU C CA 1
ATOM 7739 C C . LEU D 2 208 ? 128.739 164.223 82.052 1.00 49.08 208 LEU C C 1
ATOM 7740 O O . LEU D 2 208 ? 129.334 165.307 81.996 1.00 49.08 208 LEU C O 1
ATOM 7745 N N . GLU D 2 209 ? 127.408 164.142 82.040 1.00 49.97 209 GLU C N 1
ATOM 7746 C CA . GLU D 2 209 ? 126.613 165.363 81.988 1.00 49.97 209 GLU C CA 1
ATOM 7747 C C . GLU D 2 209 ? 126.834 166.213 83.233 1.00 49.97 209 GLU C C 1
ATOM 7748 O O . GLU D 2 209 ? 126.890 167.445 83.148 1.00 49.97 209 GLU C O 1
ATOM 7754 N N . LEU D 2 210 ? 126.989 165.576 84.397 1.00 48.86 210 LEU C N 1
ATOM 7755 C CA . LEU D 2 210 ? 127.233 166.340 85.615 1.00 48.86 210 LEU C CA 1
ATOM 7756 C C . LEU D 2 210 ? 128.609 166.992 85.587 1.00 48.86 210 LEU C C 1
ATOM 7757 O O . LEU D 2 210 ? 128.755 168.160 85.965 1.00 48.86 210 LEU C O 1
ATOM 7762 N N . GLN D 2 211 ? 129.629 166.256 85.141 1.00 48.97 211 GLN C N 1
ATOM 7763 C CA . GLN D 2 211 ? 130.964 166.833 85.037 1.00 48.97 211 GLN C CA 1
ATOM 7764 C C . GLN D 2 211 ? 130.962 168.032 84.103 1.00 48.97 211 GLN C C 1
ATOM 7765 O O . GLN D 2 211 ? 131.500 169.093 84.438 1.00 48.97 211 GLN C O 1
ATOM 7771 N N . ALA D 2 212 ? 130.366 167.880 82.919 1.00 50.66 212 ALA C N 1
ATOM 7772 C CA . ALA D 2 212 ? 130.323 168.987 81.972 1.00 50.66 212 ALA C CA 1
ATOM 7773 C C . ALA D 2 212 ? 129.561 170.170 82.551 1.00 50.66 212 ALA C C 1
ATOM 7774 O O . ALA D 2 212 ? 129.980 171.324 82.402 1.00 50.66 212 ALA C O 1
ATOM 7776 N N . LYS D 2 213 ? 128.438 169.903 83.220 1.00 49.62 213 LYS C N 1
ATOM 7777 C CA . LYS D 2 213 ? 127.702 170.969 83.890 1.00 49.62 213 LYS C CA 1
ATOM 7778 C C . LYS D 2 213 ? 128.503 171.526 85.059 1.00 49.62 213 LYS C C 1
ATOM 7779 O O . LYS D 2 213 ? 128.836 172.716 85.087 1.00 49.62 213 LYS C O 1
ATOM 7785 N N . PHE D 2 214 ? 128.823 170.678 86.032 1.00 47.83 214 PHE C N 1
ATOM 7786 C CA . PHE D 2 214 ? 129.617 171.057 87.194 1.00 47.83 214 PHE C CA 1
ATOM 7787 C C . PHE D 2 214 ? 131.004 170.451 87.025 1.00 47.83 214 PHE C C 1
ATOM 7788 O O . PHE D 2 214 ? 131.170 169.230 87.113 1.00 47.83 214 PHE C O 1
ATOM 7796 N N . GLN D 2 215 ? 131.994 171.304 86.785 1.00 48.54 215 GLN C N 1
ATOM 7797 C CA . GLN D 2 215 ? 133.350 170.841 86.536 1.00 48.54 215 GLN C CA 1
ATOM 7798 C C . GLN D 2 215 ? 134.093 170.628 87.845 1.00 48.54 215 GLN C C 1
ATOM 7799 O O . GLN D 2 215 ? 133.999 171.440 88.770 1.00 48.54 215 GLN C O 1
ATOM 7805 N N . LYS D 2 216 ? 134.834 169.527 87.918 1.00 44.54 216 LYS C N 1
ATOM 7806 C CA . LYS D 2 216 ? 135.688 169.260 89.065 1.00 44.54 216 LYS C CA 1
ATOM 7807 C C . LYS D 2 216 ? 136.532 168.032 88.771 1.00 44.54 216 LYS C C 1
ATOM 7808 O O . LYS D 2 216 ? 136.129 167.156 88.003 1.00 44.54 216 LYS C O 1
ATOM 7814 N N . THR D 2 217 ? 137.706 167.987 89.393 1.00 44.17 217 THR C N 1
ATOM 7815 C CA . THR D 2 217 ? 138.649 166.910 89.137 1.00 44.17 217 THR C CA 1
ATOM 7816 C C . THR D 2 217 ? 138.065 165.568 89.549 1.00 44.17 217 THR C C 1
ATOM 7817 O O . THR D 2 217 ? 137.440 165.438 90.605 1.00 44.17 217 THR C O 1
ATOM 7821 N N . ILE D 2 218 ? 138.291 164.560 88.715 1.00 41.99 218 ILE C N 1
ATOM 7822 C CA . ILE D 2 218 ? 137.792 163.215 88.952 1.00 41.99 218 ILE C CA 1
ATOM 7823 C C . ILE D 2 218 ? 138.926 162.226 88.755 1.00 41.99 218 ILE C C 1
ATOM 7824 O O . ILE D 2 218 ? 139.741 162.369 87.838 1.00 41.99 218 ILE C O 1
ATOM 7829 N N . ILE D 2 219 ? 138.973 161.224 89.622 1.00 40.31 219 ILE C N 1
ATOM 7830 C CA . ILE D 2 219 ? 139.842 160.070 89.465 1.00 40.31 219 ILE C CA 1
ATOM 7831 C C . ILE D 2 219 ? 138.960 158.835 89.486 1.00 40.31 219 ILE C C 1
ATOM 7832 O O . ILE D 2 219 ? 138.027 158.740 90.290 1.00 40.31 219 ILE C O 1
ATOM 7837 N N . PHE D 2 220 ? 139.264 157.887 88.609 1.00 41.39 220 PHE C N 1
ATOM 7838 C CA . PHE D 2 220 ? 138.342 156.813 88.284 1.00 41.39 220 PHE C CA 1
ATOM 7839 C C . PHE D 2 220 ? 139.120 155.532 88.056 1.00 41.39 220 PHE C C 1
ATOM 7840 O O . PHE D 2 220 ? 140.130 155.534 87.347 1.00 41.39 220 PHE C O 1
ATOM 7848 N N . VAL D 2 221 ? 138.652 154.446 88.657 1.00 41.45 221 VAL C N 1
ATOM 7849 C CA . VAL D 2 221 ? 139.206 153.120 88.431 1.00 41.45 221 VAL C CA 1
ATOM 7850 C C . VAL D 2 221 ? 138.182 152.290 87.676 1.00 41.45 221 VAL C C 1
ATOM 7851 O O . VAL D 2 221 ? 136.978 152.377 87.941 1.00 41.45 221 VAL C O 1
ATOM 7855 N N . SER D 2 222 ? 138.664 151.486 86.734 1.00 47.53 222 SER C N 1
ATOM 7856 C CA . SER D 2 222 ? 137.802 150.621 85.943 1.00 47.53 222 SER C CA 1
ATOM 7857 C C . SER D 2 222 ? 138.664 149.536 85.318 1.00 47.53 222 SER C C 1
ATOM 7858 O O . SER D 2 222 ? 139.895 149.583 85.373 1.00 47.53 222 SER C O 1
ATOM 7861 N N . HIS D 2 223 ? 137.996 148.551 84.721 1.00 52.30 223 HIS C N 1
ATOM 7862 C CA . HIS D 2 223 ? 138.673 147.426 84.099 1.00 52.30 223 HIS C CA 1
ATOM 7863 C C . HIS D 2 223 ? 138.259 147.190 82.656 1.00 52.30 223 HIS C C 1
ATOM 7864 O O . HIS D 2 223 ? 138.858 146.333 81.998 1.00 52.30 223 HIS C O 1
ATOM 7871 N N . ASP D 2 224 ? 137.265 147.910 82.147 1.00 55.24 224 ASP C N 1
ATOM 7872 C CA . ASP D 2 224 ? 136.868 147.836 80.749 1.00 55.24 224 ASP C CA 1
ATOM 7873 C C . ASP D 2 224 ? 137.438 149.037 80.007 1.00 55.24 224 ASP C C 1
ATOM 7874 O O . ASP D 2 224 ? 137.375 150.166 80.504 1.00 55.24 224 ASP C O 1
ATOM 7879 N N . LEU D 2 225 ? 138.002 148.788 78.825 1.00 53.71 225 LEU C N 1
ATOM 7880 C CA . LEU D 2 225 ? 138.579 149.878 78.048 1.00 53.71 225 LEU C CA 1
ATOM 7881 C C . LEU D 2 225 ? 137.510 150.655 77.292 1.00 53.71 225 LEU C C 1
ATOM 7882 O O . LEU D 2 225 ? 137.685 151.849 77.026 1.00 53.71 225 LEU C O 1
ATOM 7887 N N . ASN D 2 226 ? 136.397 150.006 76.951 1.00 54.38 226 ASN C N 1
ATOM 7888 C CA . ASN D 2 226 ? 135.329 150.694 76.235 1.00 54.38 226 ASN C CA 1
ATOM 7889 C C . ASN D 2 226 ? 134.707 151.776 77.105 1.00 54.38 226 ASN C C 1
ATOM 7890 O O . ASN D 2 226 ? 134.634 152.948 76.713 1.00 54.38 226 ASN C O 1
ATOM 7895 N N . GLU D 2 227 ? 134.241 151.394 78.296 1.00 53.23 227 GLU C N 1
ATOM 7896 C CA . GLU D 2 227 ? 133.701 152.382 79.219 1.00 53.23 227 GLU C CA 1
ATOM 7897 C C . GLU D 2 227 ? 134.716 153.475 79.506 1.00 53.23 227 GLU C C 1
ATOM 7898 O O . GLU D 2 227 ? 134.351 154.648 79.599 1.00 53.23 227 GLU C O 1
ATOM 7904 N N . ALA D 2 228 ? 135.981 153.097 79.632 1.00 51.98 228 ALA C N 1
ATOM 7905 C CA . ALA D 2 228 ? 137.033 154.069 79.883 1.00 51.98 228 ALA C CA 1
ATOM 7906 C C . ALA D 2 228 ? 137.039 155.117 78.775 1.00 51.98 228 ALA C C 1
ATOM 7907 O O . ALA D 2 228 ? 136.804 156.300 79.027 1.00 51.98 228 ALA C O 1
ATOM 7909 N N . LEU D 2 229 ? 137.299 154.678 77.546 1.00 52.26 229 LEU C N 1
ATOM 7910 C CA . LEU D 2 229 ? 137.336 155.595 76.414 1.00 52.26 229 LEU C CA 1
ATOM 7911 C C . LEU D 2 229 ? 136.057 156.411 76.328 1.00 52.26 229 LEU C C 1
ATOM 7912 O O . LEU D 2 229 ? 136.072 157.539 75.821 1.00 52.26 229 LEU C O 1
ATOM 7917 N N . ARG D 2 230 ? 134.943 155.864 76.816 1.00 51.79 230 ARG C N 1
ATOM 7918 C CA . ARG D 2 230 ? 133.730 156.665 76.930 1.00 51.79 230 ARG C CA 1
ATOM 7919 C C . ARG D 2 230 ? 133.879 157.735 78.005 1.00 51.79 230 ARG C C 1
ATOM 7920 O O . ARG D 2 230 ? 133.291 158.816 77.894 1.00 51.79 230 ARG C O 1
ATOM 7928 N N . ILE D 2 231 ? 134.665 157.453 79.043 1.00 49.58 231 ILE C N 1
ATOM 7929 C CA . ILE D 2 231 ? 134.938 158.420 80.098 1.00 49.58 231 ILE C CA 1
ATOM 7930 C C . ILE D 2 231 ? 136.319 159.046 79.964 1.00 49.58 231 ILE C C 1
ATOM 7931 O O . ILE D 2 231 ? 136.567 160.092 80.583 1.00 49.58 231 ILE C O 1
ATOM 7936 N N . GLY D 2 232 ? 137.215 158.455 79.183 1.00 50.16 232 GLY C N 1
ATOM 7937 C CA . GLY D 2 232 ? 138.615 158.818 79.228 1.00 50.16 232 GLY C CA 1
ATOM 7938 C C . GLY D 2 232 ? 138.962 160.174 78.658 1.00 50.16 232 GLY C C 1
ATOM 7939 O O . GLY D 2 232 ? 138.922 160.380 77.442 1.00 50.16 232 GLY C O 1
ATOM 7940 N N . ASP D 2 233 ? 139.309 161.110 79.540 1.00 47.78 233 ASP C N 1
ATOM 7941 C CA . ASP D 2 233 ? 139.952 162.349 79.130 1.00 47.78 233 ASP C CA 1
ATOM 7942 C C . ASP D 2 233 ? 141.465 162.254 79.217 1.00 47.78 233 ASP C C 1
ATOM 7943 O O . ASP D 2 233 ? 142.168 162.907 78.438 1.00 47.78 233 ASP C O 1
ATOM 7948 N N . ARG D 2 234 ? 141.976 161.466 80.161 1.00 49.71 234 ARG C N 1
ATOM 7949 C CA . ARG D 2 234 ? 143.400 161.139 80.228 1.00 49.71 234 ARG C CA 1
ATOM 7950 C C . ARG D 2 234 ? 143.508 159.777 80.914 1.00 49.71 234 ARG C C 1
ATOM 7951 O O . ARG D 2 234 ? 143.602 159.691 82.139 1.00 49.71 234 ARG C O 1
ATOM 7959 N N . ILE D 2 235 ? 143.506 158.734 80.119 1.00 50.97 235 ILE C N 1
ATOM 7960 C CA . ILE D 2 235 ? 143.553 157.372 80.632 1.00 50.97 235 ILE C CA 1
ATOM 7961 C C . ILE D 2 235 ? 144.996 156.998 80.930 1.00 50.97 235 ILE C C 1
ATOM 7962 O O . ILE D 2 235 ? 145.936 157.490 80.298 1.00 50.97 235 ILE C O 1
ATOM 7967 N N . ALA D 2 236 ? 145.171 156.108 81.906 1.00 50.58 236 ALA C N 1
ATOM 7968 C CA . ALA D 2 236 ? 146.499 155.657 82.313 1.00 50.58 236 ALA C CA 1
ATOM 7969 C C . ALA D 2 236 ? 146.345 154.269 82.929 1.00 50.58 236 ALA C C 1
ATOM 7970 O O . ALA D 2 236 ? 145.899 154.142 84.072 1.00 50.58 236 ALA C O 1
ATOM 7972 N N . ILE D 2 237 ? 146.716 153.242 82.170 1.00 52.84 237 ILE C N 1
ATOM 7973 C CA . ILE D 2 237 ? 146.588 151.862 82.623 1.00 52.84 237 ILE C CA 1
ATOM 7974 C C . ILE D 2 237 ? 147.737 151.522 83.562 1.00 52.84 237 ILE C C 1
ATOM 7975 O O . ILE D 2 237 ? 148.708 152.278 83.673 1.00 52.84 237 ILE C O 1
ATOM 7980 N N . MET D 2 238 ? 147.634 150.382 84.240 1.00 51.82 238 MET C N 1
ATOM 7981 C CA . MET D 2 238 ? 148.638 149.971 85.208 1.00 51.82 238 MET C CA 1
ATOM 7982 C C . MET D 2 238 ? 148.719 148.454 85.230 1.00 51.82 238 MET C C 1
ATOM 7983 O O . MET D 2 238 ? 147.721 147.769 84.992 1.00 51.82 238 MET C O 1
ATOM 7988 N N . LYS D 2 239 ? 149.913 147.939 85.510 1.00 53.56 239 LYS C N 1
ATOM 7989 C CA . LYS D 2 239 ? 150.119 146.510 85.682 1.00 53.56 239 LYS C CA 1
ATOM 7990 C C . LYS D 2 239 ? 151.336 146.308 86.569 1.00 53.56 239 LYS C C 1
ATOM 7991 O O . LYS D 2 239 ? 152.279 147.102 86.542 1.00 53.56 239 LYS C O 1
ATOM 7997 N N . ASP D 2 240 ? 151.298 145.242 87.365 1.00 55.69 240 ASP C N 1
ATOM 7998 C CA . ASP D 2 240 ? 152.363 144.951 88.323 1.00 55.69 240 ASP C CA 1
ATOM 7999 C C . ASP D 2 240 ? 152.642 146.167 89.206 1.00 55.69 240 ASP C C 1
ATOM 8000 O O . ASP D 2 240 ? 153.759 146.378 89.683 1.00 55.69 240 ASP C O 1
ATOM 8005 N N . GLY D 2 241 ? 151.609 146.975 89.424 1.00 53.79 241 GLY C N 1
ATOM 8006 C CA . GLY D 2 241 ? 151.739 148.145 90.275 1.00 53.79 241 GLY C CA 1
ATOM 8007 C C . GLY D 2 241 ? 152.605 149.234 89.688 1.00 53.79 241 GLY C C 1
ATOM 8008 O O . GLY D 2 241 ? 153.253 149.972 90.436 1.00 53.79 241 GLY C O 1
ATOM 8009 N N . LYS D 2 242 ? 152.637 149.356 88.364 1.00 51.74 242 LYS C N 1
ATOM 8010 C CA . LYS D 2 242 ? 153.443 150.370 87.697 1.00 51.74 242 LYS C CA 1
ATOM 8011 C C . LYS D 2 242 ? 152.630 151.005 86.581 1.00 51.74 242 LYS C C 1
ATOM 8012 O O . LYS D 2 242 ? 152.149 150.305 85.684 1.00 51.74 242 LYS C O 1
ATOM 8018 N N . ILE D 2 243 ? 152.473 152.328 86.643 1.00 52.62 243 ILE C N 1
ATOM 8019 C CA . ILE D 2 243 ? 151.873 153.065 85.539 1.00 52.62 243 ILE C CA 1
ATOM 8020 C C . ILE D 2 243 ? 152.769 152.953 84.315 1.00 52.62 243 ILE C C 1
ATOM 8021 O O . ILE D 2 243 ? 154.000 152.868 84.428 1.00 52.62 243 ILE C O 1
ATOM 8026 N N . MET D 2 244 ? 152.156 152.953 83.136 1.00 52.72 244 MET C N 1
ATOM 8027 C CA . MET D 2 244 ? 152.885 152.790 81.888 1.00 52.72 244 MET C CA 1
ATOM 8028 C C . MET D 2 244 ? 152.602 153.871 80.859 1.00 52.72 244 MET C C 1
ATOM 8029 O O . MET D 2 244 ? 153.413 154.055 79.949 1.00 52.72 244 MET C O 1
ATOM 8034 N N . GLN D 2 245 ? 151.490 154.590 80.971 1.00 52.98 245 GLN C N 1
ATOM 8035 C CA . GLN D 2 245 ? 151.159 155.610 79.987 1.00 52.98 245 GLN C CA 1
ATOM 8036 C C . GLN D 2 245 ? 150.069 156.510 80.543 1.00 52.98 245 GLN C C 1
ATOM 8037 O O . GLN D 2 245 ? 149.437 156.202 81.556 1.00 52.98 245 GLN C O 1
ATOM 8043 N N . ILE D 2 246 ? 149.868 157.636 79.864 1.00 52.82 246 ILE C N 1
ATOM 8044 C CA . ILE D 2 246 ? 148.830 158.610 80.187 1.00 52.82 246 ILE C CA 1
ATOM 8045 C C . ILE D 2 246 ? 148.134 159.071 78.913 1.00 52.82 246 ILE C C 1
ATOM 8046 O O . ILE D 2 246 ? 147.952 160.265 78.666 1.00 52.82 246 ILE C O 1
ATOM 8051 N N . GLY D 2 247 ? 147.737 158.113 78.077 1.00 53.42 247 GLY C N 1
ATOM 8052 C CA . GLY D 2 247 ? 147.237 158.419 76.750 1.00 53.42 247 GLY C CA 1
ATOM 8053 C C . GLY D 2 247 ? 145.733 158.595 76.710 1.00 53.42 247 GLY C C 1
ATOM 8054 O O . GLY D 2 247 ? 144.986 157.777 77.251 1.00 53.42 247 GLY C O 1
ATOM 8055 N N . THR D 2 248 ? 145.293 159.671 76.055 1.00 53.15 248 THR C N 1
ATOM 8056 C CA . THR D 2 248 ? 143.869 159.911 75.854 1.00 53.15 248 THR C CA 1
ATOM 8057 C C . THR D 2 248 ? 143.339 159.112 74.669 1.00 53.15 248 THR C C 1
ATOM 8058 O O . THR D 2 248 ? 142.485 158.233 74.827 1.00 53.15 248 THR C O 1
ATOM 8062 N N . GLY D 2 249 ? 143.844 159.406 73.474 1.00 57.03 249 GLY C N 1
ATOM 8063 C CA . GLY D 2 249 ? 143.432 158.711 72.272 1.00 57.03 249 GLY C CA 1
ATOM 8064 C C . GLY D 2 249 ? 144.573 157.941 71.646 1.00 57.03 249 GLY C C 1
ATOM 8065 O O . GLY D 2 249 ? 144.426 157.370 70.562 1.00 57.03 249 GLY C O 1
ATOM 8066 N N . GLU D 2 250 ? 145.719 157.919 72.325 1.00 56.98 250 GLU C N 1
ATOM 8067 C CA . GLU D 2 250 ? 146.886 157.191 71.848 1.00 56.98 250 GLU C CA 1
ATOM 8068 C C . GLU D 2 250 ? 147.105 155.871 72.571 1.00 56.98 250 GLU C C 1
ATOM 8069 O O . GLU D 2 250 ? 147.792 154.997 72.031 1.00 56.98 250 GLU C O 1
ATOM 8075 N N . GLU D 2 251 ? 146.546 155.710 73.772 1.00 55.50 251 GLU C N 1
ATOM 8076 C CA . GLU D 2 251 ? 146.679 154.448 74.493 1.00 55.50 251 GLU C CA 1
ATOM 8077 C C . GLU D 2 251 ? 146.374 153.267 73.585 1.00 55.50 251 GLU C C 1
ATOM 8078 O O . GLU D 2 251 ? 147.147 152.305 73.521 1.00 55.50 251 GLU C O 1
ATOM 8084 N N . ILE D 2 252 ? 145.249 153.319 72.875 1.00 56.57 252 ILE C N 1
ATOM 8085 C CA . ILE D 2 252 ? 144.892 152.238 71.968 1.00 56.57 252 ILE C CA 1
ATOM 8086 C C . ILE D 2 252 ? 145.730 152.269 70.696 1.00 56.57 252 ILE C C 1
ATOM 8087 O O . ILE D 2 252 ? 145.777 151.266 69.970 1.00 56.57 252 ILE C O 1
ATOM 8092 N N . LEU D 2 253 ? 146.401 153.386 70.411 1.00 56.08 253 LEU C N 1
ATOM 8093 C CA . LEU D 2 253 ? 147.320 153.446 69.280 1.00 56.08 253 LEU C CA 1
ATOM 8094 C C . LEU D 2 253 ? 148.678 152.870 69.657 1.00 56.08 253 LEU C C 1
ATOM 8095 O O . LEU D 2 253 ? 149.116 151.858 69.100 1.00 56.08 253 LEU C O 1
ATOM 8100 N N . THR D 2 254 ? 149.351 153.501 70.614 1.00 55.91 254 THR C N 1
ATOM 8101 C CA . THR D 2 254 ? 150.648 153.046 71.090 1.00 55.91 254 THR C CA 1
ATOM 8102 C C . THR D 2 254 ? 150.461 151.933 72.112 1.00 55.91 254 THR C C 1
ATOM 8103 O O . THR D 2 254 ? 149.623 152.034 73.011 1.00 55.91 254 THR C O 1
ATOM 8107 N N . ASN D 2 255 ? 151.252 150.871 71.972 1.00 55.19 255 ASN C N 1
ATOM 8108 C CA . ASN D 2 255 ? 151.151 149.684 72.820 1.00 55.19 255 ASN C CA 1
ATOM 8109 C C . ASN D 2 255 ? 152.538 149.334 73.342 1.00 55.19 255 ASN C C 1
ATOM 8110 O O . ASN D 2 255 ? 153.152 148.352 72.900 1.00 55.19 255 ASN C O 1
ATOM 8115 N N . PRO D 2 256 ? 153.068 150.116 74.290 1.00 55.54 256 PRO C N 1
ATOM 8116 C CA . PRO D 2 256 ? 154.397 149.808 74.835 1.00 55.54 256 PRO C CA 1
ATOM 8117 C C . PRO D 2 256 ? 154.403 148.583 75.734 1.00 55.54 256 PRO C C 1
ATOM 8118 O O . PRO D 2 256 ? 153.926 148.635 76.872 1.00 55.54 256 PRO C O 1
ATOM 8122 N N . ALA D 2 257 ? 154.951 147.479 75.232 1.00 52.47 257 ALA C N 1
ATOM 8123 C CA . ALA D 2 257 ? 155.133 146.262 76.018 1.00 52.47 257 ALA C CA 1
ATOM 8124 C C . ALA D 2 257 ? 153.831 145.843 76.695 1.00 52.47 257 ALA C C 1
ATOM 8125 O O . ALA D 2 257 ? 153.763 145.653 77.912 1.00 52.47 257 ALA C O 1
ATOM 8127 N N . ASN D 2 258 ? 152.780 145.703 75.890 1.00 53.81 258 ASN C N 1
ATOM 8128 C CA . ASN D 2 258 ? 151.485 145.267 76.406 1.00 53.81 258 ASN C CA 1
ATOM 8129 C C . ASN D 2 258 ? 150.619 144.818 75.243 1.00 53.81 258 ASN C C 1
ATOM 8130 O O . ASN D 2 258 ? 150.388 145.592 74.308 1.00 53.81 258 ASN C O 1
ATOM 8135 N N . ASP D 2 259 ? 150.144 143.576 75.300 1.00 54.40 259 ASP C N 1
ATOM 8136 C CA . ASP D 2 259 ? 149.160 143.082 74.349 1.00 54.40 259 ASP C CA 1
ATOM 8137 C C . ASP D 2 259 ? 147.736 143.259 74.849 1.00 54.40 259 ASP C C 1
ATOM 8138 O O . ASP D 2 259 ? 146.798 143.218 74.044 1.00 54.40 259 ASP C O 1
ATOM 8143 N N . TYR D 2 260 ? 147.560 143.458 76.157 1.00 56.25 260 TYR C N 1
ATOM 8144 C CA . TYR D 2 260 ? 146.233 143.693 76.712 1.00 56.25 260 TYR C CA 1
ATOM 8145 C C . TYR D 2 260 ? 145.540 144.856 76.020 1.00 56.25 260 TYR C C 1
ATOM 8146 O O . TYR D 2 260 ? 144.312 144.855 75.878 1.00 56.25 260 TYR C O 1
ATOM 8155 N N . VAL D 2 261 ? 146.308 145.858 75.589 1.00 54.72 261 VAL C N 1
ATOM 8156 C CA . VAL D 2 261 ? 145.737 147.021 74.926 1.00 54.72 261 VAL C CA 1
ATOM 8157 C C . VAL D 2 261 ? 145.049 146.642 73.624 1.00 54.72 261 VAL C C 1
ATOM 8158 O O . VAL D 2 261 ? 144.221 147.407 73.119 1.00 54.72 261 VAL C O 1
ATOM 8162 N N . LYS D 2 262 ? 145.367 145.477 73.068 1.00 55.75 262 LYS C N 1
ATOM 8163 C CA . LYS D 2 262 ? 144.813 145.052 71.788 1.00 55.75 262 LYS C CA 1
ATOM 8164 C C . LYS D 2 262 ? 145.301 145.970 70.674 1.00 55.75 262 LYS C C 1
ATOM 8165 O O . LYS D 2 262 ? 146.469 146.358 70.646 1.00 55.75 262 LYS C O 1
#

Secondary structure (DSSP, 8-state):
----HHHHHHHHHHHHHHHSHHHHHHHHHHHHHHHHHHTTTSSS--TTTHHHHHHHHHHHHHTT--HHHHHHHHHHHHHHHHT-SHHHHTTTHHHHHHHHHHHHHHHHHHHHHHH-HHHHHHHHHHHHHHHHS-GGGGSHHHHTTS-SSSHHHHHHHHHHHHHHHHHHHHHHHTTS-HHHHHHHHHTT--SSHHIIIIIHHHHTTTHHHHHHHHHHHHHHHHHHHTTTT--SHHHHHHHHHHHT-HHHHHHHHHHHHHHHHHHHHHHHHTT-/----HHHHHHHHHHHHHHHSHHHHHHHHHHHHHHHHHHTTTSSS--TTTHHHHHHHHHHHHHTT--HHHHHHHHHHHHHHHHT-SHHHHTTTHHHHHHHHHHHHHHHHHHHHHHH-HHHHHHHHHHHHHHHHS-GGGGSHHHHTTS-SSSHHHHHHHHHHHHHHHHHHHHHHHTTS-HHHHHHHHHTT--SSHHIIIIIHHHHTTTHHHHHHHHHHHHHHHHHHHTTTT--SHHHHHHHHHHHT-HHHHHHHHHHHHHHHHHHHHHHHHTT-/--EEEEEEE-B-SS-HHHHHHHHHTT--HHHHHHTS---BS---B--EE-SS-EEEE---TTSSSHHHHHHHTTSS--SEEEEEETTEESTT--HHHHHHHHHHT-----TT----TTS-HHHHTTHHHHTTT--HHHHHHHHHHHHHTTT-GGGTTS-GGGS-HHHHHHHHHHHHHHT--SEEEEESTTTTS-HHHHHHHHHHHHHHHHHS--EEEEE-S-HHHHHHH-SS-B-EETTEE----SSSTTT--TT-STT-/--EEEEEEE-B-SS-HHHHHHHHHTT--HHHHHHHT---B----B--EE-SS-B--BB--TTS-HHHHHHHHHTSS--SEEEEEESS-BGGG--HHHHHHIIIII--EE-TT----TTS-HHHHTTHHHHTTT--HHHHHHHHHHHHHHHT-GGGTTS-GGGS-HHHHHHHHHHHHHHT--SEEEESSTTTTS-HHHHHHHHHHHHHHHHHS--EEE-B-S-HHHHHHH-SS--BEETTEE----SSSTTT--SS--TT-

Nearest PDB structures (foldseek):
  7ahc-assembly1_B  TM=1.004E+00  e=3.773E-33  Lactococcus lactis subsp. lactis
  7ahh-assembly1_B  TM=9.492E-01  e=1.299E-27  Lactococcus lactis subsp. lactis
  7ahh-assembly1_A  TM=9.506E-01  e=1.415E-27  Lactococcus lactis subsp. lactis
  7ahd-assembly1_B  TM=9.116E-01  e=2.435E-28  Lactococcus lactis subsp. lactis
  7ahd-assembly1_A  TM=8.950E-01  e=1.781E-26  Lactococcus lactis subsp. lactis

B-factor: mean 29.52, std 19.15, range [2.53, 71.69]

Solvent-accessible surface area: 47625 Å² total; per-residue (Å²): 120,122,96,45,31,16,99,168,25,34,70,52,16,89,154,55,47,82,73,114,54,98,30,37,96,86,74,60,132,43,15,73,73,81,12,88,27,37,24,42,80,128,10,53,57,60,106,160,92,54,10,39,60,25,14,95,78,0,68,126,43,25,46,194,144,102,60,4,6,99,74,0,97,110,0,10,37,50,0,18,58,23,59,30,26,86,54,2,6,12,3,44,0,0,8,71,18,0,8,83,72,0,44,114,77,0,23,73,42,0,20,151,0,11,103,28,94,121,9,8,171,101,21,53,75,82,3,80,76,28,70,24,16,2,3,0,13,11,0,6,38,0,9,14,61,21,29,117,21,28,17,0,0,13,56,0,0,11,49,32,0,18,0,0,0,0,42,41,0,12,68,1,7,101,112,22,68,99,44,14,30,35,0,0,33,0,1,1,7,46,39,168,37,21,12,138,45,0,6,29,53,55,2,111,37,27,4,76,32,0,8,12,71,0,28,22,37,0,0,23,0,4,1,6,0,0,20,8,23,1,45,3,1,3,114,23,0,8,52,2,7,104,84,68,62,16,0,115,0,74,10,3,6,58,0,0,12,10,9,0,23,9,26,44,88,36,23,88,69,120,38,171,119,122,99,47,35,19,101,169,29,37,71,52,16,88,155,57,47,80,73,114,53,96,30,36,96,86,72,59,134,42,13,71,75,80,12,90,27,39,24,41,80,125,10,52,58,58,104,160,92,55,9,40,57,25,19,95,78,0,63,125,43,26,45,193,143,101,60,5,3,100,75,0,94,110,0,10,38,50,0,19,52,21,58,28,26,88,55,3,7,13,3,43,0,0,8,69,18,0,8,83,71,0,45,113,78,0,22,73,41,0,20,153,0,10,104,29,96,119,10,8,174,102,22,53,75,82,3,81,79,28,69,26,15,3,2,1,14,12,0,8,39,0,10,17,61,21,28,117,21,28,18,0,0,12,56,0,0,11,47,32,0,18,0,0,0,0,41,40,0,12,72,2,7,101,113,19,68,110,40,16,34,42,0,0,32,2,4,0,5,42,39,167,35,22,12,135,44,0,6,29,52,59,2,111,39,26,4,76,33,0,8,13,71,0,29,20,37,0,0,21,0,5,1,6,0,0,20,8,22,1,46,3,1,4,116,24,0,7,53,2,8,107,84,70,64,16,1,114,0,72,9,4,5,57,0,0,14,10,9,0,20,9,25,40,89,36,23,88,69,121,37,170,122,17,1,60,0,53,98,0,15,24,7,93,41,161,104,96,137,83,2,26,51,38,7,104,165,37,23,82,27,88,90,1,94,170,112,67,42,10,52,27,8,0,65,60,0,69,15,69,2,57,100,35,41,1,3,0,2,4,5,95,117,61,1,11,13,31,24,1,0,38,0,2,0,36,35,47,105,18,39,52,17,78,0,83,10,88,147,72,18,3,37,103,42,83,135,127,59,18,14,89,14,21,36,97,29,3,0,0,1,4,62,94,16,2,18,2,58,56,24,26,2,24,70,0,0,7,1,0,2,27,1,33,130,27,76,112,80,75,40,78,117,96,0,43,126,12,1,68,78,19,120,24,50,128,67,72,105,56,79,8,148,115,29,58,27,8,52,36,1,44,1,1,7,3,2,0,44,7,8,79,7,74,1,3,0,1,8,39,0,11,60,60,20,67,96,130,51,60,88,88,5,3,84,54,5,67,116,41,16,72,129,100,118,11,0,1,1,4,1,12,88,38,26,82,5,0,76,115,7,9,70,52,1,1,22,0,84,78,0,79,29,64,76,70,0,69,38,86,4,68,123,87,56,78,69,10,101,114,64,224,105,35,1,72,0,53,91,0,16,12,10,85,54,180,102,91,128,87,0,25,58,85,2,104,178,46,30,72,25,76,83,9,73,167,170,42,52,8,60,21,6,2,45,58,1,76,8,43,2,53,89,35,52,7,2,1,1,8,4,62,94,83,13,20,10,30,21,0,0,35,0,2,2,52,36,50,136,16,44,59,18,92,0,84,12,68,152,89,19,3,35,98,41,77,138,127,74,15,20,105,17,22,28,114,29,3,2,0,1,3,56,85,21,2,15,2,53,56,20,11,1,26,65,0,0,16,1,2,6,29,1,47,132,28,82,142,97,68,38,81,119,47,0,37,109,8,0,68,89,20,120,13,60,123,68,74,94,64,83,4,146,120,26,55,29,8,39,37,1,58,2,0,28,6,2,0,46,6,3,72,2,58,0,5,0,0,9,39,0,9,61,61,28,64,111,134,51,57,101,87,8,9,66,50,6,40,74,47,29,74,123,92,105,14,0,3,0,2,0,8,70,67,44,128,10,0,72,97,4,14,77,40,0,1,16,1,66,84,3,78,26,71,63,68,1,58,39,82,6,78,129,76,52,56,100,21,130,88,6,182

CATH classification: 3.40.50.300

Foldseek 3Di:
DDDPVVVVVLVVLCVCLPVVVVPLVVLLVVQVCLLCPCLVPVDPPDLVVVLVVLLVVCCVLPVPDNPLSVLSNCFSVVCVVVPARSQVSQLVSLLVLLLVLLLVPQLVLLVVCLVDVVSVVPCVVVLVVLQVDDLLVLQCVLCSRNNFDRVSLSSSLSSNLNSLLNVLSSCLQVVQDVVVVVVCVVVPDPVPCCCVVPRCVRSQLRNLVSSLSSSVSSSVSLLSSVVRVRTHLSVQLVVCVVVVPVVSNVSSVSSSVSVNVSSNVVSVSVRD/DDDPVVVVVLVVLCVCLPVVVVPLVVLLVVQVCLLCPCLVPVDPPDLVVVLVVLLVVCCVLPVPDNPLSVLSNCFSVVCVVVPARSQVSQLVSLLVLLLVLLLVPQLVLLVVCLVDVVSVVPCVVVLVVLQVDDLLVLQCVLCSRNNFDRVSLSSSLSSNLNSLLNVLSSCLQVVQDVVVVVVCVVVPDPVPCCCVVPRCVRSQLRNLVSSLSSSVSSSVSLLSSVVRVRTHLSVQLVVCVVVVPVVSNVSSVSSSVSVNVSSNVVSVSVRD/DFKWKFQFWAWADPVLVVVVVVLQVPHDQVCCVPPPVRHTLARRDGDTFDFQFEAEEADDPLQSTVVVVCCVLPVDQTSDIFMQGPNDTLNPDDDVVSVVCDLAAEDEAEQQLPFDQVAFLLRGLLVSVVVVVHPPVVSSVLLLVLCVLVVNNVRRGPGPVPDDLLVSLSSSVSSRPSSVHQEYYYANSDVVHDPPSVVVVLVSVQVCCVVPPHHYYHYHHDVVSCLVHHQWYWYTGNNYIDGGDNPCCCPDCPPSVRPD/DFKWKWWFFAWDDPCLPPVLVVCVVPDQVCCCCPPVVTDGQATGATDTFDKQAEAEEAEDVPFNGCVVVCVQLPVDLTSDIFMQGPNDTQNPDDPVVSVVCCLQAEDEAEQQLPFDQVAFLLRQLLVSVVVVVHPPVVSSVLLLVLVVLVPHNVRRPPGPVPDDLLVSLSSSVSSRPSSPHLEYHYENSPVPDDPVSVVVVLVSVVVCCVVPTHHYYHYDHDVVSCLSRAPFYWYGGNNYTDGGDNPCLLVDDPPDPVSD